Protein AF-0000000080868035 (afdb_homodimer)

Solvent-accessible surface area (backbone atoms only — not comparable to full-atom values): 57434 Å² total; per-residue (Å²): 128,81,77,51,49,78,42,89,67,52,38,33,36,34,42,26,21,59,35,39,30,58,51,47,53,52,46,44,46,66,69,37,62,66,44,32,48,58,51,71,50,74,40,60,47,21,51,65,49,13,42,77,49,46,16,47,41,54,54,52,46,31,50,49,35,69,72,58,29,38,24,35,41,51,26,50,56,63,60,47,74,70,53,45,50,54,51,42,66,75,35,72,88,55,61,83,90,72,58,41,66,57,22,53,46,56,60,66,63,52,38,35,55,66,56,46,21,34,40,33,35,33,46,57,83,52,79,30,58,43,60,78,56,46,83,29,57,74,46,49,64,46,63,44,49,40,92,67,41,31,71,80,66,38,51,63,39,52,31,87,49,67,42,44,43,33,36,31,37,28,42,88,84,64,57,75,39,82,76,47,73,44,80,42,46,56,54,12,27,38,38,42,24,43,39,53,50,67,57,51,45,52,50,37,52,53,51,53,49,48,27,60,75,69,70,29,29,37,35,42,30,44,53,30,86,69,32,37,27,32,39,29,52,52,49,53,52,35,51,48,48,37,64,74,72,38,44,67,59,38,53,72,71,71,44,52,81,44,80,42,47,33,33,60,38,49,10,44,45,66,43,56,56,63,70,50,31,36,39,35,21,58,58,32,70,62,22,50,31,50,36,53,34,49,59,46,25,33,70,68,18,45,55,81,69,88,48,44,59,28,36,32,28,51,52,52,55,40,31,39,73,72,47,35,50,46,37,49,34,87,48,50,34,37,41,33,35,30,44,76,87,39,78,76,47,71,49,78,47,45,56,53,14,24,31,37,43,30,31,41,35,49,66,43,50,34,52,50,50,43,49,52,43,51,52,22,44,74,66,68,23,35,36,40,34,33,44,58,48,86,83,32,57,56,32,44,50,51,56,50,30,50,54,51,44,46,51,51,31,42,75,68,72,37,73,71,41,34,37,28,47,26,40,46,44,54,37,53,33,33,63,57,49,52,56,53,67,46,35,33,34,44,26,49,47,68,58,27,48,30,50,49,37,30,50,29,45,48,67,64,42,44,39,41,23,35,27,35,30,42,19,86,87,60,30,36,37,18,20,36,70,41,67,23,49,62,71,44,26,52,48,14,60,74,47,75,61,72,44,44,68,50,68,58,54,11,50,53,45,17,48,24,51,42,39,28,51,51,12,62,76,64,70,33,64,66,45,30,49,49,18,54,44,51,47,48,23,47,36,48,34,44,48,66,26,48,35,34,76,87,50,63,74,30,40,75,54,51,88,65,49,42,80,33,42,32,66,54,46,51,49,54,30,54,68,62,47,84,126,128,82,80,52,49,78,43,88,67,51,40,32,37,36,43,25,22,59,36,40,30,56,51,48,53,51,47,43,47,65,69,38,62,68,44,33,48,57,51,72,49,74,37,62,46,21,51,65,48,14,43,77,49,46,16,46,40,54,52,51,47,31,50,48,34,67,73,58,28,38,24,36,40,50,25,48,56,61,62,46,74,70,53,45,51,53,52,42,66,75,36,69,88,55,62,86,88,72,60,41,66,59,22,52,47,56,61,66,63,52,39,34,56,66,55,46,19,35,38,34,33,33,45,56,85,53,80,31,59,44,60,78,56,48,84,30,57,72,45,51,62,46,64,46,51,41,92,68,41,30,72,79,66,38,52,64,38,53,33,87,50,67,42,45,43,31,36,30,37,28,43,87,85,63,56,75,40,79,75,46,74,43,81,41,45,57,55,12,26,36,36,41,25,44,40,55,49,66,59,50,44,53,48,38,53,53,53,54,49,48,26,60,75,69,70,30,31,38,36,42,32,43,52,31,87,69,32,38,27,31,39,29,51,52,46,53,51,37,52,50,48,37,65,75,72,38,44,66,60,38,52,71,71,70,44,51,81,46,76,42,46,34,34,60,39,49,11,44,45,65,44,57,57,65,71,51,32,36,37,36,20,59,58,32,71,62,22,48,31,51,35,54,34,48,58,47,26,32,70,68,18,44,54,81,70,88,48,44,58,26,37,32,28,50,51,53,56,39,30,39,73,73,48,34,50,46,38,50,34,86,48,52,33,35,40,33,36,31,43,74,85,38,78,76,46,73,46,78,46,46,57,55,15,24,30,37,42,30,33,40,34,50,66,42,50,34,51,49,50,42,49,52,42,51,51,24,43,74,66,70,23,36,36,40,35,33,43,60,49,86,83,31,59,55,30,45,50,52,57,52,31,51,53,50,43,45,52,52,32,43,74,68,71,37,74,71,41,34,37,27,48,26,40,47,43,54,35,52,35,33,62,56,49,52,56,52,66,46,35,32,35,45,26,50,48,68,58,27,49,30,51,50,38,31,51,30,45,49,68,64,42,44,39,42,21,35,27,36,29,42,18,87,88,60,30,34,39,19,21,34,71,41,68,24,49,61,71,43,25,51,47,15,60,73,47,73,62,75,43,44,70,50,69,59,56,11,49,52,45,17,49,23,51,42,40,28,51,51,12,60,76,64,70,32,62,69,45,31,51,49,20,54,45,48,47,48,23,46,36,47,34,46,49,66,25,49,34,34,75,89,50,64,74,31,39,78,53,51,88,63,50,42,80,34,42,31,66,53,46,53,48,54,28,55,67,61,47,85,124

Radius of gyration: 33.77 Å; Cα contacts (8 Å, |Δi|>4): 2566; chains: 2; bounding box: 80×106×87 Å

Organism: NCBI:txid3151122

Sequence (1158 aa):
MSSKINVSAPLVILHGDEMAQVAFERILETFVTSRLDVDLVEIDLTAENRLVTNGQAVIDAIEALKQYGVGVKNAGMTVNRSQLGELLAAHPELDGTTLHPLATKSPNGAIRKGIGGNITREDIQFRNLEFNTPEWVGRDIEVETMDGGGIKDSFNELSSATGIVKLLFVGESGDPVELHRREVKKGDPWLLATNEIDQVKAWAHRFFQRAVDEKRDIYLGLKDTVIAGYDGVMRAAIEEIYRDHYQAQVEALGLAYHYELIDAQAARLVANPPERALWGVPDNNTGRKLYKLVEQLKIHGIPKRKAHVSLSRMSAGGGDQYGSYNAPALEDGILKVVVDGEEKHARHVKRGDPILLMSNDHEAIRDWVFQVFRDASRKDKEVYFGLKREYMEYDDVFSTAITDVRRELAKADTPPPSFMIMRPSRQLIKMITDPPRNALYPAQNLDGDIFSDISAALGGSLATASSIIESKNGTMLFEAPHGTAHDLYLKYLESDGREAHFNSSALIFAVANALETLGEREANAALVDYATGLKAALIDTVADGIITGDLKGKTTDPAAETLVDMQGFLDAVAERLPAMSSKINVSAPLVILHGDEMAQVAFERILETFVTSRLDVDLVEIDLTAENRLVTNGQAVIDAIEALKQYGVGVKNAGMTVNRSQLGELLAAHPELDGTTLHPLATKSPNGAIRKGIGGNITREDIQFRNLEFNTPEWVGRDIEVETMDGGGIKDSFNELSSATGIVKLLFVGESGDPVELHRREVKKGDPWLLATNEIDQVKAWAHRFFQRAVDEKRDIYLGLKDTVIAGYDGVMRAAIEEIYRDHYQAQVEALGLAYHYELIDAQAARLVANPPERALWGVPDNNTGRKLYKLVEQLKIHGIPKRKAHVSLSRMSAGGGDQYGSYNAPALEDGILKVVVDGEEKHARHVKRGDPILLMSNDHEAIRDWVFQVFRDASRKDKEVYFGLKREYMEYDDVFSTAITDVRRELAKADTPPPSFMIMRPSRQLIKMITDPPRNALYPAQNLDGDIFSDISAALGGSLATASSIIESKNGTMLFEAPHGTAHDLYLKYLESDGREAHFNSSALIFAVANALETLGEREANAALVDYATGLKAALIDTVADGIITGDLKGKTTDPAAETLVDMQGFLDAVAERLPA

Secondary structure (DSSP, 8-state):
---PEE--S-EEEEE--HHHHHHHHHHIIIIIITTEE--EEEEE--HHHHHHTTTHHHHHHHHHHHHH-EEEE---PPP-HHHHHHHHHH-TTS-GGG--HHHHS-HHHHHHHHHTEEEEEEE---SSB-PPPP--TT-EEEEE--SS-TTTT-EEEE-SSSEEEEEEEE-TT-SEEEEEEEEE-TT-EEEEEE--HHHHHHHHHHHHHHHHHHT-EEEEEE-TTTSIIIIIHHHHHHHHHIIIIIHHHHHHTT--EEEEEHHHHHHHHHHS--SEEEEE--SHHHHHHHHHHHHHHHHH------SEEEEEE--SSS-TTTT-EEEE-SSSEEEEEEETTEEEEEEEE-TT-EEEEEE--HHHHHHHHHHHHHHHHHTTPEEEEE---SS-HHHHHHHHHHHHHHHHHHHTT-PPPPEEEE-HHHHHHHHHHS--TEEEEEE-HHHHHHHHHHHHHHTS-GGGEEEEEEETTS-EEEE-SS---HHHHHHHHHTTTS------HHHHHHHHHHHHHHHHHTT-HHHHHHHHHHHHHHHHHHHTTEE-GGGTT-BS-GGG-EE--HHHHHHHHHHTS--/---PEE--S-EEEEE--HHHHHHHHHHIIIIIITTEE--EEEEE--HHHHHHTTTHHHHHHHHHHHHH-EEEE---PPP-HHHHHHHHHH-TTS-GGG--GGGTS-HHHHHHHHHTEEEEEEE---SSB-PPPP--TT-EEEEE--SS-TTTT-EEEE-SSSEEEEEEEE-TT-SEEEEEEEEE-TT-EEEEEE--HHHHHHHHHHHHHHHHHHT-EEEEEE-TTTSIIIIIHHHHHHHHHIIIIIHHHHHHTT--EEEEEHHHHHHHHHHS--SEEEEE--SHHHHHHHHHHHHHHHHH------SEEEEEE--SSS-GGGG-EEEE-SSSEEEEEEETTEEEEEEEE-TT-EEEEEE--HHHHHHHHHHHHHHHHHTTPEEEEE---SS-HHHHHHHHHHHHHHHHHHHTT-PPPPEEEE-HHHHHHHHHHS--TEEEEEE-HHHHHHHHHHHHHHTS-GGGEEEEEEETTS-EEEE-SS---HHHHHHHHHTTTS------HHHHHHHHHHHHHHHHHTT-HHHHHHHHHHHHHHHHHHHTTEE-GGGTT-BS-GGG-EE--HHHHHHHHHHTS--

Nearest PDB structures (foldseek):
  2uxq-assembly2_D  TM=6.168E-01  e=7.606E-33  Desulfotalea psychrophila
  4aoy-assembly2_A  TM=5.998E-01  e=1.130E-27  Acetivibrio thermocellus
  5lge-assembly1_A  TM=6.091E-01  e=1.434E-27  Homo sapiens
  4aoy-assembly2_C  TM=6.028E-01  e=1.273E-27  Acetivibrio thermocellus
  6o2y-assembly2_C-2  TM=5.833E-01  e=8.726E-26  Homo sapiens

pLDDT: mean 87.85, std 10.4, range [35.81, 98.5]

InterPro domains:
  IPR004790 Isocitrate dehydrogenase NADP-dependent [PTHR11822] (3-268)
  IPR024084 Isopropylmalate dehydrogenase-like domain [PF00180] (377-557)
  IPR024084 Isopropylmalate dehydrogenase-like domain [SM01329] (10-573)

Foldseek 3Di:
DQDAAEFDFAEEEEAADFLQNVLLVVLCVQQPPVRHDHHYHYAYPELLVLQVVLQVSLVVSLVVLLVRQFYAHEFYDQADPVRLVVSCVVPVVDDPVPGDPNSHGGSVLVSLASQLWWKKKKFQQFPFFWFDFDQQAQFAEAFDEAPDWFQRPKDKDFAQAWFKKWKWWQFPVRDIDTDDIDTAHGRWMKIKTWDALVSLLVSLVVQLVVCLVVVFAEEEEAACVLQVQARVLSVVSSVVCCVPPRVVSCVVSVHYYDYDHRLQRLQCCRLPNDRGHYYYYHNCVVRVLSRLLSVLCNHQGFDRDSAMEMEIEQSYFCQFQSNKDKHFAQAWTKIFIDTPNRTDDMDTGGGSMMMIMTIGHLVSLLLSLLVLQVVCLVVVAEEEEAFPPDPHSNRVSNVVSNVVSCVVCVVVVRHGHHYHYHHLSVLLNCVGRPDDRGYYYYDYHVSRSSSVSNVCSRSQHLLRMKMWIARSVNRIYTYRPDHSPNVQSVVCVVVVNPAAQDRCNRVQLSVLVSQLVSCVVVVPVVSVVSSVLLSVLLSVCVNQQEDEPSSQPRTNCNVRHDYDHSVVSSVSSSVSGDD/DQDAAEFDFAEEEEAADFLQNVLLVVLCVQQPPVRHDHHYRYQYPELLVLQVVLQVSLVVSLVVLVVRQFYAHEFYDQADPVRLVVSCVVPVVGDPVPGHPNSHGGSVLVSLASQLWWKKKKFQQFPFFFFDFDQQAQFAEAFAEQPDWFQRPKDKDFAQAWFKKWKWWQFPVRDIDTDDMDTAHGRWMKIKTWDALVSLLVSLVVLLVVCLVVVFAEEEEAACVLQVQARVLSVVSSVVCCVVPPVVSCVVSVHYYDYDHRLQRLQCCRLPNDRGHYYYYHNCVVRVLSRLLSVLCNHQNFDRDSAMEMEIEQSYFCQFQSNKDKHFAQAWTKIFIDTPNRTDDMDTGGGSMMMIMTIGHLVSLLLSLLVLQVVCLVVVAEEEEAAPPDPHSNRVSNVVSNVVSCVVCVVVVRHGHHYHYHHLSVLLNCVGRPDDRGYYYYDYHVSRSSSVSNVCSRSQHLLRMKMWIARSVNRIYTYRPDHSPNVQSVVCVVVVNPAAQDRCNRVLLSVLVSQLVSCVVVVPPVSVVSSVLLSVLLSVCVNQQADEPSSQPRTNCNVRHDYDHSVVSSVSSSVSGDD

Structure (mmCIF, N/CA/C/O backbone):
data_AF-0000000080868035-model_v1
#
loop_
_entity.id
_entity.type
_entity.pdbx_description
1 polymer 'Isocitrate/isopropylmalate family dehydrogenase'
#
loop_
_atom_site.group_PDB
_atom_site.id
_atom_site.type_symbol
_atom_site.label_atom_id
_atom_site.label_alt_id
_atom_site.label_comp_id
_atom_site.label_asym_id
_atom_site.label_entity_id
_atom_site.label_seq_id
_atom_site.pdbx_PDB_ins_code
_atom_site.Cartn_x
_atom_site.Cartn_y
_atom_site.Cartn_z
_atom_site.occupancy
_atom_site.B_iso_or_equiv
_atom_site.auth_seq_id
_atom_site.auth_comp_id
_atom_site.auth_asym_id
_atom_site.auth_atom_id
_atom_site.pdbx_PDB_model_num
ATOM 1 N N . MET A 1 1 ? 43.875 26.328 13.594 1 35.81 1 MET A N 1
ATOM 2 C CA . MET A 1 1 ? 42.594 27.031 13.539 1 35.81 1 MET A CA 1
ATOM 3 C C . MET A 1 1 ? 41.594 26.266 12.68 1 35.81 1 MET A C 1
ATOM 5 O O . MET A 1 1 ? 41.844 25.984 11.516 1 35.81 1 MET A O 1
ATOM 9 N N . SER A 1 2 ? 40.844 25.297 13.094 1 50 2 SER A N 1
ATOM 10 C CA . SER A 1 2 ? 40.062 24.266 12.383 1 50 2 SER A CA 1
ATOM 11 C C . SER A 1 2 ? 39.219 24.875 11.289 1 50 2 SER A C 1
ATOM 13 O O . SER A 1 2 ? 38.531 25.891 11.516 1 50 2 SER A O 1
ATOM 15 N N . SER A 1 3 ? 39.5 24.812 10.023 1 74.31 3 SER A N 1
ATOM 16 C CA . SER A 1 3 ? 39.094 25.5 8.812 1 74.31 3 SER A CA 1
ATOM 17 C C . SER A 1 3 ? 37.594 25.297 8.547 1 74.31 3 SER A C 1
ATOM 19 O O . SER A 1 3 ? 37.094 24.172 8.594 1 74.31 3 SER A O 1
ATOM 21 N N . LYS A 1 4 ? 36.812 26.453 8.711 1 90.69 4 LYS A N 1
ATOM 22 C CA . LYS A 1 4 ? 35.375 26.453 8.414 1 90.69 4 LYS A CA 1
ATOM 23 C C . LYS A 1 4 ? 35.125 26.016 6.977 1 90.69 4 LYS A C 1
ATOM 25 O O . LYS A 1 4 ? 35.938 26.25 6.086 1 90.69 4 LYS A O 1
ATOM 30 N N . ILE A 1 5 ? 34.156 25.266 6.801 1 94.81 5 ILE A N 1
ATOM 31 C CA . ILE A 1 5 ? 33.719 24.859 5.465 1 94.81 5 ILE A CA 1
ATOM 32 C C . ILE A 1 5 ? 33.125 26.062 4.734 1 94.81 5 ILE A C 1
ATOM 34 O O . ILE A 1 5 ? 32.25 26.75 5.27 1 94.81 5 ILE A O 1
ATOM 38 N N . ASN A 1 6 ? 33.625 26.328 3.594 1 95.38 6 ASN A N 1
ATOM 39 C CA . ASN A 1 6 ? 33.125 27.453 2.814 1 95.38 6 ASN A CA 1
ATOM 40 C C . ASN A 1 6 ? 31.859 27.094 2.072 1 95.38 6 ASN A C 1
ATOM 42 O O . ASN A 1 6 ? 31.797 26.094 1.357 1 95.38 6 ASN A O 1
ATOM 46 N N . VAL A 1 7 ? 30.828 27.922 2.271 1 95.81 7 VAL A N 1
ATOM 47 C CA . VAL A 1 7 ? 29.547 27.75 1.589 1 95.81 7 VAL A CA 1
ATOM 48 C C . VAL A 1 7 ? 29.281 28.969 0.703 1 95.81 7 VAL A C 1
ATOM 50 O O . VAL A 1 7 ? 29.234 30.094 1.186 1 95.81 7 VAL A O 1
ATOM 53 N N . SER A 1 8 ? 29.062 28.75 -0.536 1 95.06 8 SER A N 1
ATOM 54 C CA . SER A 1 8 ? 28.953 29.844 -1.5 1 95.06 8 SER A CA 1
ATOM 55 C C . SER A 1 8 ? 27.578 30.484 -1.443 1 95.06 8 SER A C 1
ATOM 57 O O . SER A 1 8 ? 27.469 31.719 -1.446 1 95.06 8 SER A O 1
ATOM 59 N N . ALA A 1 9 ? 26.547 29.719 -1.454 1 94.94 9 ALA A N 1
ATOM 60 C CA . ALA A 1 9 ? 25.188 30.25 -1.48 1 94.94 9 ALA A CA 1
ATOM 61 C C . ALA A 1 9 ? 24.734 30.672 -0.085 1 94.94 9 ALA A C 1
ATOM 63 O O . ALA A 1 9 ? 25.078 30.031 0.907 1 94.94 9 ALA A O 1
ATOM 64 N N . PRO A 1 10 ? 24.031 31.766 0.012 1 97.12 10 PRO A N 1
ATOM 65 C CA . PRO A 1 10 ? 23.5 32.188 1.312 1 97.12 10 PRO A CA 1
ATOM 66 C C . PRO A 1 10 ? 22.422 31.25 1.839 1 97.12 10 PRO A C 1
ATOM 68 O O . PRO A 1 10 ? 21.75 30.562 1.055 1 97.12 10 PRO A O 1
ATOM 71 N N . LEU A 1 11 ? 22.281 31.203 3.129 1 97.88 11 LEU A N 1
ATOM 72 C CA . LEU A 1 11 ? 21.219 30.469 3.814 1 97.88 11 LEU A CA 1
ATOM 73 C C . LEU A 1 11 ? 20.219 31.438 4.441 1 97.88 11 LEU A C 1
ATOM 75 O O . LEU A 1 11 ? 20.609 32.344 5.18 1 97.88 11 LEU A O 1
ATOM 79 N N . VAL A 1 12 ? 18.969 31.266 4.125 1 98.12 12 VAL A N 1
ATOM 80 C CA . VAL A 1 12 ? 17.938 32.125 4.695 1 98.12 12 VAL A CA 1
ATOM 81 C C . VAL A 1 12 ? 17.531 31.609 6.07 1 98.12 12 VAL A C 1
ATOM 83 O O . VAL A 1 12 ? 17.203 30.422 6.223 1 98.12 12 VAL A O 1
ATOM 86 N N . ILE A 1 13 ? 17.547 32.469 7.035 1 98.31 13 ILE A N 1
ATOM 87 C CA . ILE A 1 13 ? 17.156 32.125 8.398 1 98.31 13 ILE A CA 1
ATOM 88 C C . ILE A 1 13 ? 15.945 32.938 8.82 1 98.31 13 ILE A C 1
ATOM 90 O O . ILE A 1 13 ? 16.016 34.156 8.883 1 98.31 13 ILE A O 1
ATOM 94 N N . LEU A 1 14 ? 14.883 32.219 9.125 1 97.69 14 LEU A N 1
ATOM 95 C CA . LEU A 1 14 ? 13.672 32.875 9.602 1 97.69 14 LEU A CA 1
ATOM 96 C C . LEU A 1 14 ? 13.477 32.656 11.094 1 97.69 14 LEU A C 1
ATOM 98 O O . LEU A 1 14 ? 13.078 31.578 11.516 1 97.69 14 LEU A O 1
ATOM 102 N N . HIS A 1 15 ? 13.672 33.688 11.797 1 96.69 15 HIS A N 1
ATOM 103 C CA . HIS A 1 15 ? 13.609 33.625 13.25 1 96.69 15 HIS A CA 1
ATOM 104 C C . HIS A 1 15 ? 12.164 33.594 13.742 1 96.69 15 HIS A C 1
ATOM 106 O O . HIS A 1 15 ? 11.25 34 13.031 1 96.69 15 HIS A O 1
ATOM 112 N N . GLY A 1 16 ? 11.984 33 14.906 1 94.44 16 GLY A N 1
ATOM 113 C CA . GLY A 1 16 ? 10.656 32.875 15.492 1 94.44 16 GLY A CA 1
ATOM 114 C C . GLY A 1 16 ? 10.586 33.375 16.922 1 94.44 16 GLY A C 1
ATOM 115 O O . GLY A 1 16 ? 11.156 34.406 17.25 1 94.44 16 GLY A O 1
ATOM 116 N N . ASP A 1 17 ? 9.812 32.625 17.734 1 91.5 17 ASP A N 1
ATOM 117 C CA . ASP A 1 17 ? 9.492 33.188 19.031 1 91.5 17 ASP A CA 1
ATOM 118 C C . ASP A 1 17 ? 9.82 32.188 20.156 1 91.5 17 ASP A C 1
ATOM 120 O O . ASP A 1 17 ? 9.906 30.984 19.922 1 91.5 17 ASP A O 1
ATOM 124 N N . GLU A 1 18 ? 10.086 32.719 21.359 1 90.81 18 GLU A N 1
ATOM 125 C CA . GLU A 1 18 ? 10.039 32.062 22.656 1 90.81 18 GLU A CA 1
ATOM 126 C C . GLU A 1 18 ? 11.109 30.969 22.766 1 90.81 18 GLU A C 1
ATOM 128 O O . GLU A 1 18 ? 12.273 31.203 22.438 1 90.81 18 GLU A O 1
ATOM 133 N N . MET A 1 19 ? 10.75 29.812 23.344 1 90.75 19 MET A N 1
ATOM 134 C CA . MET A 1 19 ? 11.773 28.828 23.672 1 90.75 19 MET A CA 1
ATOM 135 C C . MET A 1 19 ? 12.422 28.297 22.391 1 90.75 19 MET A C 1
ATOM 137 O O . MET A 1 19 ? 13.617 28 22.375 1 90.75 19 MET A O 1
ATOM 141 N N . ALA A 1 20 ? 11.633 28.125 21.406 1 92 20 ALA A N 1
ATOM 142 C CA . ALA A 1 20 ? 12.156 27.656 20.125 1 92 20 ALA A CA 1
ATOM 143 C C . ALA A 1 20 ? 13.219 28.609 19.578 1 92 20 ALA A C 1
ATOM 145 O O . ALA A 1 20 ? 14.211 28.156 19 1 92 20 ALA A O 1
ATOM 146 N N . GLN A 1 21 ? 13 29.906 19.797 1 95 21 GLN A N 1
ATOM 147 C CA . GLN A 1 21 ? 13.961 30.891 19.297 1 95 21 GLN A CA 1
ATOM 148 C C . GLN A 1 21 ? 15.273 30.828 20.094 1 95 21 GLN A C 1
ATOM 150 O O . GLN A 1 21 ? 16.359 30.953 19.516 1 95 21 GLN A O 1
ATOM 155 N N . VAL A 1 22 ? 15.117 30.641 21.391 1 95.44 22 VAL A N 1
ATOM 156 C CA . VAL A 1 22 ? 16.312 30.484 22.219 1 95.44 22 VAL A CA 1
ATOM 157 C C . VAL A 1 22 ? 17.141 29.312 21.719 1 95.44 22 VAL A C 1
ATOM 159 O O . VAL A 1 22 ? 18.359 29.438 21.562 1 95.44 22 VAL A O 1
ATOM 162 N N . ALA A 1 23 ? 16.516 28.281 21.484 1 95.19 23 ALA A N 1
ATOM 163 C CA . ALA A 1 23 ? 17.203 27.078 21 1 95.19 23 ALA A CA 1
ATOM 164 C C . ALA A 1 23 ? 17.812 27.312 19.625 1 95.19 23 ALA A C 1
ATOM 166 O O . ALA A 1 23 ? 18.938 26.891 19.359 1 95.19 23 ALA A O 1
ATOM 167 N N . PHE A 1 24 ? 17.031 27.969 18.766 1 96.69 24 PHE A N 1
ATOM 168 C CA . PHE A 1 24 ? 17.438 28.188 17.391 1 96.69 24 PHE A CA 1
ATOM 169 C C . PHE A 1 24 ? 18.719 29.016 17.344 1 96.69 24 PHE A C 1
ATOM 171 O O . PHE A 1 24 ? 19.625 28.719 16.547 1 96.69 24 PHE A O 1
ATOM 178 N N . GLU A 1 25 ? 18.812 29.969 18.156 1 96.19 25 GLU A N 1
ATOM 179 C CA . GLU A 1 25 ? 20 30.812 18.203 1 96.19 25 GLU A CA 1
ATOM 180 C C . GLU A 1 25 ? 21.234 30 18.609 1 96.19 25 GLU A C 1
ATOM 182 O O . GLU A 1 25 ? 22.297 30.141 18.016 1 96.19 25 GLU A O 1
ATOM 187 N N . ARG A 1 26 ? 21 29.234 19.562 1 96.38 26 ARG A N 1
ATOM 188 C CA . ARG A 1 26 ? 22.109 28.406 20.016 1 96.38 26 ARG A CA 1
ATOM 189 C C . ARG A 1 26 ? 22.516 27.406 18.953 1 96.38 26 ARG A C 1
ATOM 191 O O . ARG A 1 26 ? 23.703 27.109 18.797 1 96.38 26 ARG A O 1
ATOM 198 N N . ILE A 1 27 ? 21.594 26.859 18.297 1 97.5 27 ILE A N 1
ATOM 199 C CA . ILE A 1 27 ? 21.859 25.875 17.266 1 97.5 27 ILE A CA 1
ATOM 200 C C . ILE A 1 27 ? 22.641 26.516 16.125 1 97.5 27 ILE A C 1
ATOM 202 O O . ILE A 1 27 ? 23.625 25.938 15.625 1 97.5 27 ILE A O 1
ATOM 206 N N . LEU A 1 28 ? 22.234 27.688 15.664 1 97.56 28 LEU A N 1
ATOM 207 C CA . LEU A 1 28 ? 22.922 28.391 14.594 1 97.56 28 LEU A CA 1
ATOM 208 C C . LEU A 1 28 ? 24.359 28.703 14.984 1 97.56 28 LEU A C 1
ATOM 210 O O . LEU A 1 28 ? 25.281 28.547 14.18 1 97.56 28 LEU A O 1
ATOM 214 N N . GLU A 1 29 ? 24.531 29.078 16.203 1 96.44 29 GLU A N 1
ATOM 215 C CA . GLU A 1 29 ? 25.875 29.391 16.688 1 96.44 29 GLU A CA 1
ATOM 216 C C . GLU A 1 29 ? 26.75 28.141 16.75 1 96.44 29 GLU A C 1
ATOM 218 O O . GLU A 1 29 ? 27.906 28.172 16.312 1 96.44 29 GLU A O 1
ATOM 223 N N . THR A 1 30 ? 26.203 27.125 17.25 1 96.38 30 THR A N 1
ATOM 224 C CA . THR A 1 30 ? 26.953 25.906 17.531 1 96.38 30 THR A CA 1
ATOM 225 C C . THR A 1 30 ? 27.234 25.141 16.25 1 96.38 30 THR A C 1
ATOM 227 O O . THR A 1 30 ? 28.328 24.578 16.078 1 96.38 30 THR A O 1
ATOM 230 N N . PHE A 1 31 ? 26.266 25.062 15.32 1 97.44 31 PHE A N 1
ATOM 231 C CA . PHE A 1 31 ? 26.391 24.094 14.242 1 97.44 31 PHE A CA 1
ATOM 232 C C . PHE A 1 31 ? 26.516 24.797 12.898 1 97.44 31 PHE A C 1
ATOM 234 O O . PHE A 1 31 ? 26.828 24.172 11.883 1 97.44 31 PHE A O 1
ATOM 241 N N . VAL A 1 32 ? 26.297 26.141 12.844 1 97.25 32 VAL A N 1
ATOM 242 C CA . VAL A 1 32 ? 26.359 26.828 11.547 1 97.25 32 VAL A CA 1
ATOM 243 C C . VAL A 1 32 ? 27.5 27.828 11.547 1 97.25 32 VAL A C 1
ATOM 245 O O . VAL A 1 32 ? 28.578 27.562 10.992 1 97.25 32 VAL A O 1
ATOM 248 N N . THR A 1 33 ? 27.453 28.812 12.352 1 95.88 33 THR A N 1
ATOM 249 C CA . THR A 1 33 ? 28.406 29.906 12.258 1 95.88 33 THR A CA 1
ATOM 250 C C . THR A 1 33 ? 29.766 29.5 12.82 1 95.88 33 THR A C 1
ATOM 252 O O . THR A 1 33 ? 30.797 30.047 12.422 1 95.88 33 THR A O 1
ATOM 255 N N . SER A 1 34 ? 29.766 28.594 13.711 1 94.38 34 SER A N 1
ATOM 256 C CA . SER A 1 34 ? 31.031 28.141 14.281 1 94.38 34 SER A CA 1
ATOM 257 C C . SER A 1 34 ? 31.766 27.219 13.32 1 94.38 34 SER A C 1
ATOM 259 O O . SER A 1 34 ? 33 27.094 13.391 1 94.38 34 SER A O 1
ATOM 261 N N . ARG A 1 35 ? 31.078 26.641 12.43 1 94.81 35 ARG A N 1
ATOM 262 C CA . ARG A 1 35 ? 31.656 25.562 11.633 1 94.81 35 ARG A CA 1
ATOM 263 C C . ARG A 1 35 ? 31.719 25.938 10.156 1 94.81 35 ARG A C 1
ATOM 265 O O . ARG A 1 35 ? 32.5 25.359 9.391 1 94.81 35 ARG A O 1
ATOM 272 N N . LEU A 1 36 ? 30.938 26.953 9.781 1 96.44 36 LEU A N 1
ATOM 273 C CA . LEU A 1 36 ? 30.781 27.25 8.367 1 96.44 36 LEU A CA 1
ATOM 274 C C . LEU A 1 36 ? 31.047 28.734 8.102 1 96.44 36 LEU A C 1
ATOM 276 O O . LEU A 1 36 ? 30.766 29.578 8.945 1 96.44 36 LEU A O 1
ATOM 280 N N . ASP A 1 37 ? 31.672 28.953 6.957 1 96.25 37 ASP A N 1
ATOM 281 C CA . ASP A 1 37 ? 31.703 30.297 6.383 1 96.25 37 ASP A CA 1
ATOM 282 C C . ASP A 1 37 ? 30.562 30.484 5.383 1 96.25 37 ASP A C 1
ATOM 284 O O . ASP A 1 37 ? 30.734 30.25 4.184 1 96.25 37 ASP A O 1
ATOM 288 N N . VAL A 1 38 ? 29.484 30.875 5.91 1 95.94 38 VAL A N 1
ATOM 289 C CA . VAL A 1 38 ? 28.25 30.969 5.133 1 95.94 38 VAL A CA 1
ATOM 290 C C . VAL A 1 38 ? 27.578 32.312 5.398 1 95.94 38 VAL A C 1
ATOM 292 O O . VAL A 1 38 ? 27.594 32.812 6.527 1 95.94 38 VAL A O 1
ATOM 295 N N . ASP A 1 39 ? 27.078 32.906 4.371 1 96.88 39 ASP A N 1
ATOM 296 C CA . ASP A 1 39 ? 26.281 34.125 4.527 1 96.88 39 ASP A CA 1
ATOM 297 C C . ASP A 1 39 ? 24.859 33.781 4.977 1 96.88 39 ASP A C 1
ATOM 299 O O . ASP A 1 39 ? 24.188 32.969 4.348 1 96.88 39 ASP A O 1
ATOM 303 N N . LEU A 1 40 ? 24.406 34.406 6.078 1 97.69 40 LEU A N 1
ATOM 304 C CA . LEU A 1 40 ? 23.047 34.188 6.574 1 97.69 40 LEU A CA 1
ATOM 305 C C . LEU A 1 40 ? 22.172 35.406 6.273 1 97.69 40 LEU A C 1
ATOM 307 O O . LEU A 1 40 ? 22.531 36.531 6.602 1 97.69 40 LEU A O 1
ATOM 311 N N . VAL A 1 41 ? 21.094 35.156 5.559 1 98.19 41 VAL A N 1
ATOM 312 C CA . VAL A 1 41 ? 20.062 36.156 5.379 1 98.19 41 VAL A CA 1
ATOM 313 C C . VAL A 1 41 ? 18.984 36 6.449 1 98.19 41 VAL A C 1
ATOM 315 O O . VAL A 1 41 ? 18.078 35.156 6.309 1 98.19 41 VAL A O 1
ATOM 318 N N . GLU A 1 42 ? 19.047 36.812 7.395 1 97.88 42 GLU A N 1
ATOM 319 C CA . GLU A 1 42 ? 18.203 36.625 8.578 1 97.88 42 GLU A CA 1
ATOM 320 C C . GLU A 1 42 ? 17.016 37.562 8.562 1 97.88 42 GLU A C 1
ATOM 322 O O . GLU A 1 42 ? 17.156 38.781 8.328 1 97.88 42 GLU A O 1
ATOM 327 N N . ILE A 1 43 ? 15.875 37.031 8.719 1 97.69 43 ILE A N 1
ATOM 328 C CA . ILE A 1 43 ? 14.641 37.781 8.82 1 97.69 43 ILE A CA 1
ATOM 329 C C . ILE A 1 43 ? 13.953 37.5 10.148 1 97.69 43 ILE A C 1
ATOM 331 O O . ILE A 1 43 ? 13.781 36.312 10.516 1 97.69 43 ILE A O 1
ATOM 335 N N . ASP A 1 44 ? 13.531 38.5 10.828 1 96.81 44 ASP A N 1
ATOM 336 C CA . ASP A 1 44 ? 12.852 38.406 12.117 1 96.81 44 ASP A CA 1
ATOM 337 C C . ASP A 1 44 ? 11.344 38.25 11.938 1 96.81 44 ASP A C 1
ATOM 339 O O . ASP A 1 44 ? 10.656 39.219 11.625 1 96.81 44 ASP A O 1
ATOM 343 N N . LEU A 1 45 ? 10.852 37.062 12.219 1 95.19 45 LEU A N 1
ATOM 344 C CA . LEU A 1 45 ? 9.422 36.812 12.062 1 95.19 45 LEU A CA 1
ATOM 345 C C . LEU A 1 45 ? 8.734 36.719 13.422 1 95.19 45 LEU A C 1
ATOM 347 O O . LEU A 1 45 ? 7.68 36.094 13.555 1 95.19 45 LEU A O 1
ATOM 351 N N . THR A 1 46 ? 9.344 37.25 14.422 1 92.94 46 THR A N 1
ATOM 352 C CA . THR A 1 46 ? 8.68 37.312 15.719 1 92.94 46 THR A CA 1
ATOM 353 C C . THR A 1 46 ? 7.344 38.062 15.609 1 92.94 46 THR A C 1
ATOM 355 O O . THR A 1 46 ? 7.164 38.906 14.727 1 92.94 46 THR A O 1
ATOM 358 N N . ALA A 1 47 ? 6.48 37.688 16.547 1 89.56 47 ALA A N 1
ATOM 359 C CA . ALA A 1 47 ? 5.168 38.344 16.547 1 89.56 47 ALA A CA 1
ATOM 360 C C . ALA A 1 47 ? 5.301 39.875 16.625 1 89.56 47 ALA A C 1
ATOM 362 O O . ALA A 1 47 ? 4.578 40.594 15.953 1 89.56 47 ALA A O 1
ATOM 363 N N . GLU A 1 48 ? 6.195 40.344 17.438 1 91.31 48 GLU A N 1
ATOM 364 C CA . GLU A 1 48 ? 6.395 41.781 17.625 1 91.31 48 GLU A CA 1
ATOM 365 C C . GLU A 1 48 ? 6.867 42.438 16.328 1 91.31 48 GLU A C 1
ATOM 367 O O . GLU A 1 48 ? 6.336 43.469 15.922 1 91.31 48 GLU A O 1
ATOM 372 N N . ASN A 1 49 ? 7.863 41.844 15.734 1 94.56 49 ASN A N 1
ATOM 373 C CA . ASN A 1 49 ? 8.406 42.438 14.516 1 94.56 49 ASN A CA 1
ATOM 374 C C . ASN A 1 49 ? 7.402 42.406 13.367 1 94.56 49 ASN A C 1
ATOM 376 O O . ASN A 1 49 ? 7.359 43.281 12.523 1 94.56 49 ASN A O 1
ATOM 380 N N . ARG A 1 50 ? 6.59 41.344 13.18 1 93.31 50 ARG A N 1
ATOM 381 C CA . ARG A 1 50 ? 5.543 41.281 12.164 1 93.31 50 ARG A CA 1
ATOM 382 C C . ARG A 1 50 ? 4.527 42.406 12.359 1 93.31 50 ARG A C 1
ATOM 384 O O . ARG A 1 50 ? 4.066 43 11.391 1 93.31 50 ARG A O 1
ATOM 391 N N . LEU A 1 51 ? 4.254 42.625 13.633 1 91.75 51 LEU A N 1
ATOM 392 C CA . LEU A 1 51 ? 3.293 43.688 13.945 1 91.75 51 LEU A CA 1
ATOM 393 C C . LEU A 1 51 ? 3.869 45.062 13.625 1 91.75 51 LEU A C 1
ATOM 395 O O . LEU A 1 51 ? 3.217 45.875 12.969 1 91.75 51 LEU A O 1
ATOM 399 N N . VAL A 1 52 ? 5.09 45.344 14.102 1 93.44 52 VAL A N 1
ATOM 400 C CA . VAL A 1 52 ? 5.715 46.656 13.977 1 93.44 52 VAL A CA 1
ATOM 401 C C . VAL A 1 52 ? 5.969 46.969 12.5 1 93.44 52 VAL A C 1
ATOM 403 O O . VAL A 1 52 ? 5.867 48.125 12.078 1 93.44 52 VAL A O 1
ATOM 406 N N . THR A 1 53 ? 6.211 46 11.727 1 94.56 53 THR A N 1
ATOM 407 C CA . THR A 1 53 ? 6.469 46.188 10.305 1 94.56 53 THR A CA 1
ATOM 408 C C . THR A 1 53 ? 5.18 46.062 9.5 1 94.56 53 THR A C 1
ATOM 410 O O . THR A 1 53 ? 5.203 46.125 8.266 1 94.56 53 THR A O 1
ATOM 413 N N . ASN A 1 54 ? 4.164 45.812 10.18 1 93.62 54 ASN A N 1
ATOM 414 C CA . ASN A 1 54 ? 2.842 45.688 9.578 1 93.62 54 ASN A CA 1
ATOM 415 C C . ASN A 1 54 ? 2.842 44.625 8.469 1 93.62 54 ASN A C 1
ATOM 417 O O . ASN A 1 54 ? 2.332 44.875 7.375 1 93.62 54 ASN A O 1
ATOM 421 N N . GLY A 1 55 ? 3.562 43.594 8.727 1 92.94 55 GLY A N 1
ATOM 422 C CA . GLY A 1 55 ? 3.521 42.438 7.832 1 92.94 55 GLY A CA 1
ATOM 423 C C . GLY A 1 55 ? 4.664 42.438 6.832 1 92.94 55 GLY A C 1
ATOM 424 O O . GLY A 1 55 ? 4.863 41.438 6.125 1 92.94 55 GLY A O 1
ATOM 425 N N . GLN A 1 56 ? 5.434 43.469 6.758 1 95.31 56 GLN A N 1
ATOM 426 C CA . GLN A 1 56 ? 6.512 43.562 5.781 1 95.31 56 GLN A CA 1
ATOM 427 C C . GLN A 1 56 ? 7.539 42.469 6.012 1 95.31 56 GLN A C 1
ATOM 429 O O . GLN A 1 56 ? 8.133 41.938 5.059 1 95.31 56 GLN A O 1
ATOM 434 N N . ALA A 1 57 ? 7.746 42.125 7.215 1 96 57 ALA A N 1
ATOM 435 C CA . ALA A 1 57 ? 8.695 41.062 7.543 1 96 57 ALA A CA 1
ATOM 436 C C . ALA A 1 57 ? 8.336 39.75 6.824 1 96 57 ALA A C 1
ATOM 438 O O . ALA A 1 57 ? 9.219 39.031 6.375 1 96 57 ALA A O 1
ATOM 439 N N . VAL A 1 58 ? 7.094 39.406 6.707 1 95.19 58 VAL A N 1
ATOM 440 C CA . VAL A 1 58 ? 6.633 38.188 6.051 1 95.19 58 VAL A CA 1
ATOM 441 C C . VAL A 1 58 ? 6.902 38.281 4.551 1 95.19 58 VAL A C 1
ATOM 443 O O . VAL A 1 58 ? 7.34 37.312 3.934 1 95.19 58 VAL A O 1
ATOM 446 N N . ILE A 1 59 ? 6.688 39.375 3.99 1 95.88 59 ILE A N 1
ATOM 447 C CA . ILE A 1 59 ? 6.941 39.594 2.572 1 95.88 59 ILE A CA 1
ATOM 448 C C . ILE A 1 59 ? 8.438 39.469 2.287 1 95.88 59 ILE A C 1
ATOM 450 O O . ILE A 1 59 ? 8.836 38.812 1.305 1 95.88 59 ILE A O 1
ATOM 454 N N . ASP A 1 60 ? 9.156 40.094 3.137 1 97.19 60 ASP A N 1
ATOM 455 C CA . ASP A 1 60 ? 10.609 40 2.99 1 97.19 60 ASP A CA 1
ATOM 456 C C . ASP A 1 60 ? 11.078 38.531 3.051 1 97.19 60 ASP A C 1
ATOM 458 O O . ASP A 1 60 ? 12 38.156 2.332 1 97.19 60 ASP A O 1
ATOM 462 N N . ALA A 1 61 ? 10.523 37.781 3.977 1 96.81 61 ALA A N 1
ATOM 463 C CA . ALA A 1 61 ? 10.875 36.375 4.105 1 96.81 61 ALA A CA 1
ATOM 464 C C . ALA A 1 61 ? 10.586 35.625 2.811 1 96.81 61 ALA A C 1
ATOM 466 O O . ALA A 1 61 ? 11.414 34.844 2.348 1 96.81 61 ALA A O 1
ATOM 467 N N . ILE A 1 62 ? 9.398 35.812 2.213 1 94.94 62 ILE A N 1
ATOM 468 C CA . ILE A 1 62 ? 8.992 35.156 0.977 1 94.94 62 ILE A CA 1
ATOM 469 C C . ILE A 1 62 ? 9.961 35.531 -0.146 1 94.94 62 ILE A C 1
ATOM 471 O O . ILE A 1 62 ? 10.414 34.656 -0.883 1 94.94 62 ILE A O 1
ATOM 475 N N . GLU A 1 63 ? 10.305 36.75 -0.212 1 96.69 63 GLU A N 1
ATOM 476 C CA . GLU A 1 63 ? 11.195 37.219 -1.265 1 96.69 63 GLU A CA 1
ATOM 477 C C . GLU A 1 63 ? 12.602 36.656 -1.093 1 96.69 63 GLU A C 1
ATOM 479 O O . GLU A 1 63 ? 13.242 36.281 -2.072 1 96.69 63 GLU A O 1
ATOM 484 N N . ALA A 1 64 ? 13.031 36.656 0.105 1 97.5 64 ALA A N 1
ATOM 485 C CA . ALA A 1 64 ? 14.352 36.094 0.373 1 97.5 64 ALA A CA 1
ATOM 486 C C . ALA A 1 64 ? 14.414 34.625 -0.01 1 97.5 64 ALA A C 1
ATOM 488 O O . ALA A 1 64 ? 15.398 34.156 -0.597 1 97.5 64 ALA A O 1
ATOM 489 N N . LEU A 1 65 ? 13.438 33.875 0.373 1 96.44 65 LEU A N 1
ATOM 490 C CA . LEU A 1 65 ? 13.391 32.469 0.056 1 96.44 65 LEU A CA 1
ATOM 491 C C . LEU A 1 65 ? 13.375 32.25 -1.453 1 96.44 65 LEU A C 1
ATOM 493 O O . LEU A 1 65 ? 14.055 31.344 -1.959 1 96.44 65 LEU A O 1
ATOM 497 N N . LYS A 1 66 ? 12.602 33.031 -2.145 1 94.12 66 LYS A N 1
ATOM 498 C CA . LYS A 1 66 ? 12.531 32.906 -3.6 1 94.12 66 LYS A CA 1
ATOM 499 C C . LYS A 1 66 ? 13.867 33.25 -4.246 1 94.12 66 LYS A C 1
ATOM 501 O O . LYS A 1 66 ? 14.258 32.625 -5.238 1 94.12 66 LYS A O 1
ATOM 506 N N . GLN A 1 67 ? 14.508 34.188 -3.689 1 95.62 67 GLN A N 1
ATOM 507 C CA . GLN A 1 67 ? 15.766 34.688 -4.258 1 95.62 67 GLN A CA 1
ATOM 508 C C . GLN A 1 67 ? 16.891 33.688 -4.02 1 95.62 67 GLN A C 1
ATOM 510 O O . GLN A 1 67 ? 17.672 33.375 -4.93 1 95.62 67 GLN A O 1
ATOM 515 N N . TYR A 1 68 ? 16.969 33.094 -2.844 1 96 68 TYR A N 1
ATOM 516 C CA . TYR A 1 68 ? 18.156 32.344 -2.475 1 96 68 TYR A CA 1
ATOM 517 C C . TYR A 1 68 ? 17.875 30.844 -2.477 1 96 68 TYR A C 1
ATOM 519 O O . TYR A 1 68 ? 18.797 30.031 -2.508 1 96 68 TYR A O 1
ATOM 527 N N . GLY A 1 69 ? 16.688 30.453 -2.273 1 94.62 69 GLY A N 1
ATOM 528 C CA . GLY A 1 69 ? 16.266 29.109 -2.656 1 94.62 69 GLY A CA 1
ATOM 529 C C . GLY A 1 69 ? 16.219 28.141 -1.493 1 94.62 69 GLY A C 1
ATOM 530 O O . GLY A 1 69 ? 15.539 27.109 -1.553 1 94.62 69 GLY A O 1
ATOM 531 N N . VAL A 1 70 ? 17.078 28.375 -0.402 1 96.62 70 VAL A N 1
ATOM 532 C CA . VAL A 1 70 ? 17.109 27.438 0.715 1 96.62 70 VAL A CA 1
ATOM 533 C C . VAL A 1 70 ? 17.016 28.203 2.033 1 96.62 70 VAL A C 1
ATOM 535 O O . VAL A 1 70 ? 17.75 29.156 2.256 1 96.62 70 VAL A O 1
ATOM 538 N N . GLY A 1 71 ? 16.125 27.766 2.891 1 97.31 71 GLY A N 1
ATOM 539 C CA . GLY A 1 71 ? 15.992 28.453 4.172 1 97.31 71 GLY A CA 1
ATOM 540 C C . GLY A 1 71 ? 15.578 27.516 5.297 1 97.31 71 GLY A C 1
ATOM 541 O O . GLY A 1 71 ? 15.25 26.359 5.059 1 97.31 71 GLY A O 1
ATOM 542 N N . VAL A 1 72 ? 15.703 27.984 6.547 1 97.31 72 VAL A N 1
ATOM 543 C CA . VAL A 1 72 ? 15.234 27.344 7.766 1 97.31 72 VAL A CA 1
ATOM 544 C C . VAL A 1 72 ? 14.312 28.281 8.531 1 97.31 72 VAL A C 1
ATOM 546 O O . VAL A 1 72 ? 14.617 29.469 8.688 1 97.31 72 VAL A O 1
ATOM 549 N N . LYS A 1 73 ? 13.234 27.703 8.875 1 94.88 73 LYS A N 1
ATOM 550 C CA . LYS A 1 73 ? 12.273 28.516 9.602 1 94.88 73 LYS A CA 1
ATOM 551 C C . LYS A 1 73 ? 12.039 27.969 11.008 1 94.88 73 LYS A C 1
ATOM 553 O O . LYS A 1 73 ? 11.906 26.766 11.195 1 94.88 73 LYS A O 1
ATOM 558 N N . ASN A 1 74 ? 12.016 28.859 11.945 1 93.12 74 ASN A N 1
ATOM 559 C CA . ASN A 1 74 ? 11.664 28.516 13.32 1 93.12 74 ASN A CA 1
ATOM 560 C C . ASN A 1 74 ? 10.18 28.75 13.594 1 93.12 74 ASN A C 1
ATOM 562 O O . ASN A 1 74 ? 9.477 29.344 12.773 1 93.12 74 ASN A O 1
ATOM 566 N N . ALA A 1 75 ? 9.742 28.219 14.719 1 87.44 75 ALA A N 1
ATOM 567 C CA . ALA A 1 75 ? 8.336 28.359 15.102 1 87.44 75 ALA A CA 1
ATOM 568 C C . ALA A 1 75 ? 8.016 29.797 15.484 1 87.44 75 ALA A C 1
ATOM 570 O O . ALA A 1 75 ? 8.797 30.453 16.172 1 87.44 75 ALA A O 1
ATOM 571 N N . GLY A 1 76 ? 6.945 30.312 14.93 1 83.5 76 GLY A N 1
ATOM 572 C CA . GLY A 1 76 ? 6.441 31.625 15.266 1 83.5 76 GLY A CA 1
ATOM 573 C C . GLY A 1 76 ? 5.121 31.578 16.016 1 83.5 76 GLY A C 1
ATOM 574 O O . GLY A 1 76 ? 4.289 30.719 15.766 1 83.5 76 GLY A O 1
ATOM 575 N N . MET A 1 77 ? 4.992 32.5 16.891 1 76.75 77 MET A N 1
ATOM 576 C CA . MET A 1 77 ? 3.766 32.562 17.672 1 76.75 77 MET A CA 1
ATOM 577 C C . MET A 1 77 ? 2.623 33.156 16.859 1 76.75 77 MET A C 1
ATOM 579 O O . MET A 1 77 ? 2.826 34.125 16.109 1 76.75 77 MET A O 1
ATOM 583 N N . THR A 1 78 ? 1.489 32.5 16.859 1 69.94 78 THR A N 1
ATOM 584 C CA . THR A 1 78 ? 0.26 33.156 16.406 1 69.94 78 THR A CA 1
ATOM 585 C C . THR A 1 78 ? -0.392 33.938 17.531 1 69.94 78 THR A C 1
ATOM 587 O O . THR A 1 78 ? -0.688 33.375 18.594 1 69.94 78 THR A O 1
ATOM 590 N N . VAL A 1 79 ? -0.515 35.219 17.297 1 71.75 79 VAL A N 1
ATOM 591 C CA . VAL A 1 79 ? -0.95 36.094 18.359 1 71.75 79 VAL A CA 1
ATOM 592 C C . VAL A 1 79 ? -2.457 35.969 18.578 1 71.75 79 VAL A C 1
ATOM 594 O O . VAL A 1 79 ? -3.232 36.031 17.625 1 71.75 79 VAL A O 1
ATOM 597 N N . ASN A 1 80 ? -2.812 35.594 19.797 1 63.62 80 ASN A N 1
ATOM 598 C CA . ASN A 1 80 ? -4.234 35.625 20.125 1 63.62 80 ASN A CA 1
ATOM 599 C C . ASN A 1 80 ? -4.703 37.062 20.453 1 63.62 80 ASN A C 1
ATOM 601 O O . ASN A 1 80 ? -3.918 38 20.391 1 63.62 80 ASN A O 1
ATOM 605 N N . ARG A 1 81 ? -6.008 37.125 20.734 1 65.62 81 ARG A N 1
ATOM 606 C CA . ARG A 1 81 ? -6.59 38.438 20.953 1 65.62 81 ARG A CA 1
ATOM 607 C C . ARG A 1 81 ? -5.93 39.156 22.125 1 65.62 81 ARG A C 1
ATOM 609 O O . ARG A 1 81 ? -5.652 40.344 22.062 1 65.62 81 ARG A O 1
ATOM 616 N N . SER A 1 82 ? -5.746 38.375 23.234 1 70.25 82 SER A N 1
ATOM 617 C CA . SER A 1 82 ? -5.117 38.969 24.422 1 70.25 82 SER A CA 1
ATOM 618 C C . SER A 1 82 ? -3.682 39.375 24.141 1 70.25 82 SER A C 1
ATOM 620 O O . SER A 1 82 ? -3.266 40.469 24.531 1 70.25 82 SER A O 1
ATOM 622 N N . GLN A 1 83 ? -3.002 38.656 23.469 1 75.25 83 GLN A N 1
ATOM 623 C CA . GLN A 1 83 ? -1.61 38.906 23.125 1 75.25 83 GLN A CA 1
ATOM 624 C C . GLN A 1 83 ? -1.506 40.094 22.156 1 75.25 83 GLN A C 1
ATOM 626 O O . GLN A 1 83 ? -0.575 40.906 22.25 1 75.25 83 GLN A O 1
ATOM 631 N N . LEU A 1 84 ? -2.389 40.188 21.234 1 80.94 84 LEU A N 1
ATOM 632 C CA . LEU A 1 84 ? -2.418 41.312 20.312 1 80.94 84 LEU A CA 1
ATOM 633 C C . LEU A 1 84 ? -2.629 42.625 21.062 1 80.94 84 LEU A C 1
ATOM 635 O O . LEU A 1 84 ? -1.984 43.625 20.75 1 80.94 84 LEU A O 1
ATOM 639 N N . GLY A 1 85 ? -3.578 42.5 22.047 1 81.31 85 GLY A N 1
ATOM 640 C CA . GLY A 1 85 ? -3.807 43.688 22.859 1 81.31 85 GLY A CA 1
ATOM 641 C C . GLY A 1 85 ? -2.564 44.156 23.594 1 81.31 85 GLY A C 1
ATOM 642 O O . GLY A 1 85 ? -2.281 45.344 23.641 1 81.31 85 GLY A O 1
ATOM 643 N N . GLU A 1 86 ? -1.862 43.25 24.156 1 84.25 86 GLU A N 1
ATOM 644 C CA . GLU A 1 86 ? -0.632 43.562 24.875 1 84.25 86 GLU A CA 1
ATOM 645 C C . GLU A 1 86 ? 0.418 44.156 23.953 1 84.25 86 GLU A C 1
ATOM 647 O O . GLU A 1 86 ? 1.13 45.094 24.328 1 84.25 86 GLU A O 1
ATOM 652 N N . LEU A 1 87 ? 0.527 43.656 22.797 1 87.62 87 LEU A N 1
ATOM 653 C CA . LEU A 1 87 ? 1.501 44.125 21.812 1 87.62 87 LEU A CA 1
ATOM 654 C C . LEU A 1 87 ? 1.144 45.531 21.344 1 87.62 87 LEU A C 1
ATOM 656 O O . LEU A 1 87 ? 2.027 46.375 21.141 1 87.62 87 LEU A O 1
ATOM 660 N N . LEU A 1 88 ? -0.084 45.719 21.156 1 89.12 88 LEU A N 1
ATOM 661 C CA . LEU A 1 88 ? -0.527 47.062 20.703 1 89.12 88 LEU A CA 1
ATOM 662 C C . LEU A 1 88 ? -0.332 48.094 21.812 1 89.12 88 LEU A C 1
ATOM 664 O O . LEU A 1 88 ? -0.06 49.25 21.531 1 89.12 88 LEU A O 1
ATOM 668 N N . ALA A 1 89 ? -0.554 47.625 23.047 1 90.19 89 ALA A N 1
ATOM 669 C CA . ALA A 1 89 ? -0.304 48.5 24.188 1 90.19 89 ALA A CA 1
ATOM 670 C C . ALA A 1 89 ? 1.17 48.906 24.266 1 90.19 89 ALA A C 1
ATOM 672 O O . ALA A 1 89 ? 1.504 50 24.656 1 90.19 89 ALA A O 1
ATOM 673 N N . ALA A 1 90 ? 1.992 48.031 23.938 1 90.06 90 ALA A N 1
ATOM 674 C CA . ALA A 1 90 ? 3.434 48.25 23.969 1 90.06 90 ALA A CA 1
ATOM 675 C C . ALA A 1 90 ? 3.879 49.125 22.797 1 90.06 90 ALA A C 1
ATOM 677 O O . ALA A 1 90 ? 4.938 49.75 22.844 1 90.06 90 ALA A O 1
ATOM 678 N N . HIS A 1 91 ? 3.066 49.188 21.766 1 91.69 91 HIS A N 1
ATOM 679 C CA . HIS A 1 91 ? 3.365 49.969 20.578 1 91.69 91 HIS A CA 1
ATOM 680 C C . HIS A 1 91 ? 2.211 50.906 20.234 1 91.69 91 HIS A C 1
ATOM 682 O O . HIS A 1 91 ? 1.533 50.719 19.219 1 91.69 91 HIS A O 1
ATOM 688 N N . PRO A 1 92 ? 2.088 51.969 20.969 1 88.06 92 PRO A N 1
ATOM 689 C CA . PRO A 1 92 ? 0.929 52.875 20.812 1 88.06 92 PRO A CA 1
ATOM 690 C C . PRO A 1 92 ? 0.912 53.594 19.469 1 88.06 92 PRO A C 1
ATOM 692 O O . PRO A 1 92 ? -0.127 54.094 19.062 1 88.06 92 PRO A O 1
ATOM 695 N N . GLU A 1 93 ? 2.004 53.625 18.859 1 87.44 93 GLU A N 1
ATOM 696 C CA . GLU A 1 93 ? 2.092 54.312 17.562 1 87.44 93 GLU A CA 1
ATOM 697 C C . GLU A 1 93 ? 1.378 53.5 16.484 1 87.44 93 GLU A C 1
ATOM 699 O O . GLU A 1 93 ? 1.079 54.031 15.406 1 87.44 93 GLU A O 1
ATOM 704 N N . LEU A 1 94 ? 1.082 52.219 16.734 1 87.62 94 LEU A N 1
ATOM 705 C CA . LEU A 1 94 ? 0.426 51.375 15.75 1 87.62 94 LEU A CA 1
ATOM 706 C C . LEU A 1 94 ? -1.091 51.438 15.898 1 87.62 94 LEU A C 1
ATOM 708 O O . LEU A 1 94 ? -1.607 51.469 17.016 1 87.62 94 LEU A O 1
ATOM 712 N N . ASP A 1 95 ? -1.735 51.656 14.812 1 83 95 ASP A N 1
ATOM 713 C CA . ASP A 1 95 ? -3.195 51.625 14.805 1 83 95 ASP A CA 1
ATOM 714 C C . ASP A 1 95 ? -3.709 50.219 14.594 1 83 95 ASP A C 1
ATOM 716 O O . ASP A 1 95 ? -3.613 49.656 13.5 1 83 95 ASP A O 1
ATOM 720 N N . GLY A 1 96 ? -4.246 49.594 15.641 1 79.56 96 GLY A N 1
ATOM 721 C CA . GLY A 1 96 ? -4.727 48.219 15.633 1 79.56 96 GLY A CA 1
ATOM 722 C C . GLY A 1 96 ? -5.832 47.969 14.625 1 79.56 96 GLY A C 1
ATOM 723 O O . GLY A 1 96 ? -6.047 46.844 14.188 1 79.56 96 GLY A O 1
ATOM 724 N N . THR A 1 97 ? -6.516 49 14.102 1 78 97 THR A N 1
ATOM 725 C CA . THR A 1 97 ? -7.664 48.844 13.211 1 78 97 THR A CA 1
ATOM 726 C C . THR A 1 97 ? -7.219 48.812 11.758 1 78 97 THR A C 1
ATOM 728 O O . THR A 1 97 ? -8 48.469 10.867 1 78 97 THR A O 1
ATOM 731 N N . THR A 1 98 ? -6.02 49.156 11.43 1 83.38 98 THR A N 1
ATOM 732 C CA . THR A 1 98 ? -5.559 49.25 10.047 1 83.38 98 THR A CA 1
ATOM 733 C C . THR A 1 98 ? -4.441 48.219 9.797 1 83.38 98 THR A C 1
ATOM 735 O O . THR A 1 98 ? -3.684 48.375 8.828 1 83.38 98 THR A O 1
ATOM 738 N N . LEU A 1 99 ? -4.32 47.281 10.586 1 87.44 99 LEU A N 1
ATOM 739 C CA . LEU A 1 99 ? -3.223 46.312 10.469 1 87.44 99 LEU A CA 1
ATOM 740 C C . LEU A 1 99 ? -3.436 45.406 9.281 1 87.44 99 LEU A C 1
ATOM 742 O O . LEU A 1 99 ? -4.562 44.969 9.016 1 87.44 99 LEU A O 1
ATOM 746 N N . HIS A 1 100 ? -2.324 45.25 8.5 1 89.38 100 HIS A N 1
ATOM 747 C CA . HIS A 1 100 ? -2.33 44.25 7.449 1 89.38 100 HIS A CA 1
ATOM 748 C C . HIS A 1 100 ? -2.518 42.844 8.031 1 89.38 100 HIS A C 1
ATOM 750 O O . HIS A 1 100 ? -1.985 42.531 9.102 1 89.38 100 HIS A O 1
ATOM 756 N N . PRO A 1 101 ? -3.189 41.969 7.324 1 81.19 101 PRO A N 1
ATOM 757 C CA . PRO A 1 101 ? -3.404 40.625 7.84 1 81.19 101 PRO A CA 1
ATOM 758 C C . PRO A 1 101 ? -2.098 39.875 8.133 1 81.19 101 PRO A C 1
ATOM 760 O O . PRO A 1 101 ? -2.041 39.062 9.055 1 81.19 101 PRO A O 1
ATOM 763 N N . LEU A 1 102 ? -1.114 40.156 7.477 1 87.81 102 LEU A N 1
ATOM 764 C CA . LEU A 1 102 ? 0.171 39.469 7.645 1 87.81 102 LEU A CA 1
ATOM 765 C C . LEU A 1 102 ? 0.833 39.906 8.953 1 87.81 102 LEU A C 1
ATOM 767 O O . LEU A 1 102 ? 1.774 39.25 9.414 1 87.81 102 LEU A O 1
ATOM 771 N N . ALA A 1 103 ? 0.29 40.938 9.516 1 87 103 ALA A N 1
ATOM 772 C CA . ALA A 1 103 ? 0.861 41.406 10.773 1 87 103 ALA A CA 1
ATOM 773 C C . ALA A 1 103 ? 0.418 40.562 11.953 1 87 103 ALA A C 1
ATOM 775 O O . ALA A 1 103 ? 1.102 40.5 12.977 1 87 103 ALA A O 1
ATOM 776 N N . THR A 1 104 ? -0.72 39.875 11.727 1 80.25 104 THR A N 1
ATOM 777 C CA . THR A 1 104 ? -1.294 39.219 12.891 1 80.25 104 THR A CA 1
ATOM 778 C C . THR A 1 104 ? -1.509 37.719 12.609 1 80.25 104 THR A C 1
ATOM 780 O O . THR A 1 104 ? -1.62 36.938 13.539 1 80.25 104 THR A O 1
ATOM 783 N N . LYS A 1 105 ? -1.588 37.344 11.383 1 73.5 105 LYS A N 1
ATOM 784 C CA . LYS A 1 105 ? -1.861 35.969 11.039 1 73.5 105 LYS A CA 1
ATOM 785 C C . LYS A 1 105 ? -0.592 35.125 11.109 1 73.5 105 LYS A C 1
ATOM 787 O O . LYS A 1 105 ? 0.511 35.656 11.227 1 73.5 105 LYS A O 1
ATOM 792 N N . SER A 1 106 ? -0.803 33.812 11.07 1 73.69 106 SER A N 1
ATOM 793 C CA . SER A 1 106 ? 0.322 32.875 11.102 1 73.69 106 SER A CA 1
ATOM 794 C C . SER A 1 106 ? 1.239 33.062 9.898 1 73.69 106 SER A C 1
ATOM 796 O O . SER A 1 106 ? 0.774 33.125 8.758 1 73.69 106 SER A O 1
ATOM 798 N N . PRO A 1 107 ? 2.49 33.281 10.188 1 82.38 107 PRO A N 1
ATOM 799 C CA . PRO A 1 107 ? 3.418 33.438 9.062 1 82.38 107 PRO A CA 1
ATOM 800 C C . PRO A 1 107 ? 3.629 32.156 8.266 1 82.38 107 PRO A C 1
ATOM 802 O O . PRO A 1 107 ? 3.984 32.219 7.086 1 82.38 107 PRO A O 1
ATOM 805 N N . ASN A 1 108 ? 3.412 31.016 8.914 1 76.5 108 ASN A N 1
ATOM 806 C CA . ASN A 1 108 ? 3.664 29.734 8.234 1 76.5 108 ASN A CA 1
ATOM 807 C C . ASN A 1 108 ? 2.809 29.594 6.98 1 76.5 108 ASN A C 1
ATOM 809 O O . ASN A 1 108 ? 3.318 29.25 5.914 1 76.5 108 ASN A O 1
ATOM 813 N N . GLY A 1 109 ? 1.579 29.812 7.109 1 72.56 109 GLY A N 1
ATOM 814 C CA . GLY A 1 109 ? 0.684 29.734 5.969 1 72.56 109 GLY A CA 1
ATOM 815 C C . GLY A 1 109 ? 1.01 30.719 4.875 1 72.56 109 GLY A C 1
ATOM 816 O O . GLY A 1 109 ? 0.95 30.391 3.688 1 72.56 109 GLY A O 1
ATOM 817 N N . ALA A 1 110 ? 1.323 31.891 5.258 1 78.88 110 ALA A N 1
ATOM 818 C CA . ALA A 1 110 ? 1.637 32.938 4.309 1 78.88 110 ALA A CA 1
ATOM 819 C C . ALA A 1 110 ? 2.902 32.625 3.52 1 78.88 110 ALA A C 1
ATOM 821 O O . ALA A 1 110 ? 2.961 32.844 2.311 1 78.88 110 ALA A O 1
ATOM 822 N N . ILE A 1 111 ? 3.844 32.188 4.211 1 87.31 111 ILE A N 1
ATOM 823 C CA . ILE A 1 111 ? 5.113 31.875 3.562 1 87.31 111 ILE A CA 1
ATOM 824 C C . ILE A 1 111 ? 4.93 30.719 2.596 1 87.31 111 ILE A C 1
ATOM 826 O O . ILE A 1 111 ? 5.426 30.75 1.466 1 87.31 111 ILE A O 1
ATOM 830 N N . ARG A 1 112 ? 4.293 29.688 3.055 1 80.25 112 ARG A N 1
ATOM 831 C CA . ARG A 1 112 ? 4.035 28.547 2.193 1 80.25 112 ARG A CA 1
ATOM 832 C C . ARG A 1 112 ? 3.326 28.969 0.912 1 80.25 112 ARG A C 1
ATOM 834 O O . ARG A 1 112 ? 3.689 28.531 -0.18 1 80.25 112 ARG A O 1
ATOM 841 N N . LYS A 1 113 ? 2.352 29.734 1.072 1 74.19 113 LYS A N 1
ATOM 842 C CA . LYS A 1 113 ? 1.617 30.266 -0.077 1 74.19 113 LYS A CA 1
ATOM 843 C C . LYS A 1 113 ? 2.514 31.125 -0.957 1 74.19 113 LYS A C 1
ATOM 845 O O . LYS A 1 113 ? 2.457 31.047 -2.186 1 74.19 113 LYS A O 1
ATOM 850 N N . GLY A 1 114 ? 3.205 31.953 -0.324 1 82.38 114 GLY A N 1
ATOM 851 C CA . GLY A 1 114 ? 4.074 32.875 -1.04 1 82.38 114 GLY A CA 1
ATOM 852 C C . GLY A 1 114 ? 5.098 32.188 -1.913 1 82.38 114 GLY A C 1
ATOM 853 O O . GLY A 1 114 ? 5.348 32.594 -3.045 1 82.38 114 GLY A O 1
ATOM 854 N N . ILE A 1 115 ? 5.621 31.094 -1.365 1 85.56 115 ILE A N 1
ATOM 855 C CA . ILE A 1 115 ? 6.645 30.406 -2.146 1 85.56 115 ILE A CA 1
ATOM 856 C C . ILE A 1 115 ? 5.996 29.297 -2.979 1 85.56 115 ILE A C 1
ATOM 858 O O . ILE A 1 115 ? 6.645 28.703 -3.844 1 85.56 115 ILE A O 1
ATOM 862 N N . GLY A 1 116 ? 4.727 29.062 -2.752 1 74.12 116 GLY A N 1
ATOM 8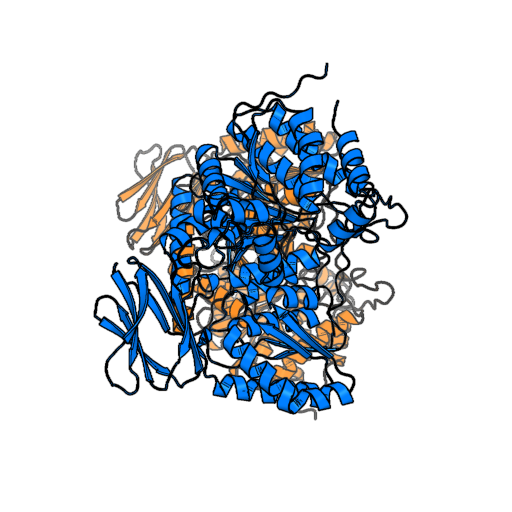63 C CA . GLY A 1 116 ? 4.02 28.016 -3.482 1 74.12 116 GLY A CA 1
ATOM 864 C C . GLY A 1 116 ? 4.5 26.625 -3.141 1 74.12 116 GLY A C 1
ATOM 865 O O . GLY A 1 116 ? 4.75 25.812 -4.035 1 74.12 116 GLY A O 1
ATOM 866 N N . GLY A 1 117 ? 4.645 26.438 -1.886 1 74.25 117 GLY A N 1
ATOM 867 C CA . GLY A 1 117 ? 5.285 25.188 -1.512 1 74.25 117 GLY A CA 1
ATOM 868 C C . GLY A 1 117 ? 4.328 24.188 -0.89 1 74.25 117 GLY A C 1
ATOM 869 O O . GLY A 1 117 ? 3.283 24.562 -0.36 1 74.25 117 GLY A O 1
ATOM 870 N N . ASN A 1 118 ? 4.633 22.922 -1.064 1 73.62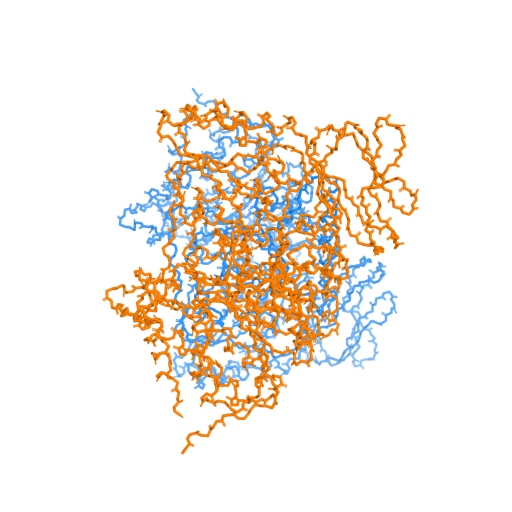 118 ASN A N 1
ATOM 871 C CA . ASN A 1 118 ? 3.955 21.828 -0.375 1 73.62 118 ASN A CA 1
ATOM 872 C C . ASN A 1 118 ? 4.762 21.344 0.823 1 73.62 118 ASN A C 1
ATOM 874 O O . ASN A 1 118 ? 5.992 21.359 0.8 1 73.62 118 ASN A O 1
ATOM 878 N N . ILE A 1 119 ? 4.004 20.953 1.842 1 76.06 119 ILE A N 1
ATOM 879 C CA . ILE A 1 119 ? 4.676 20.578 3.082 1 76.06 119 ILE A CA 1
ATOM 880 C C . ILE A 1 119 ? 4.762 19.047 3.18 1 76.06 119 ILE A C 1
ATOM 882 O O . ILE A 1 119 ? 3.785 18.344 2.906 1 76.06 119 ILE A O 1
ATOM 886 N N . THR A 1 120 ? 5.945 18.609 3.475 1 75.94 120 THR A N 1
ATOM 887 C CA . THR A 1 120 ? 6.168 17.203 3.787 1 75.94 120 THR A CA 1
ATOM 888 C C . THR A 1 120 ? 6.742 17.047 5.191 1 75.94 120 THR A C 1
ATOM 890 O O . THR A 1 120 ? 7.754 17.656 5.531 1 75.94 120 THR A O 1
ATOM 893 N N . ARG A 1 121 ? 6.066 16.312 5.965 1 76 121 ARG A N 1
ATOM 894 C CA . ARG A 1 1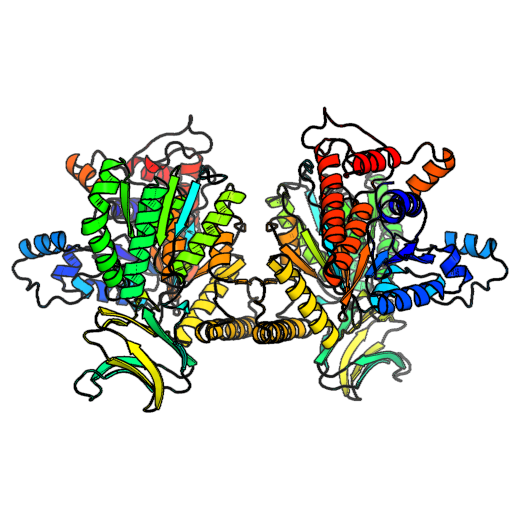21 ? 6.559 16 7.301 1 76 121 ARG A CA 1
ATOM 895 C C . ARG A 1 121 ? 7.055 14.555 7.375 1 76 121 ARG A C 1
ATOM 897 O O . ARG A 1 121 ? 6.449 13.656 6.789 1 76 121 ARG A O 1
ATOM 904 N N . GLU A 1 122 ? 8.242 14.391 7.934 1 75.06 122 GLU A N 1
ATOM 905 C CA . GLU A 1 122 ? 8.844 13.07 8.062 1 75.06 122 GLU A CA 1
ATOM 906 C C . GLU A 1 122 ? 9.375 12.844 9.477 1 75.06 122 GLU A C 1
ATOM 908 O O . GLU A 1 122 ? 9.969 13.75 10.078 1 75.06 122 GLU A O 1
ATOM 913 N N . ASP A 1 123 ? 9.18 11.672 9.984 1 72.94 123 ASP A N 1
ATOM 914 C CA . ASP A 1 123 ? 9.75 11.312 11.281 1 72.94 123 ASP A CA 1
ATOM 915 C C . ASP A 1 123 ? 11.258 11.133 11.18 1 72.94 123 ASP A C 1
ATOM 917 O O . ASP A 1 123 ? 11.766 10.594 10.195 1 72.94 123 ASP A O 1
ATOM 921 N N . ILE A 1 124 ? 11.93 11.703 12.227 1 74.44 124 ILE A N 1
ATOM 922 C CA . ILE A 1 124 ? 13.359 11.43 12.336 1 74.44 124 ILE A CA 1
ATOM 923 C C . ILE A 1 124 ? 13.57 10 12.836 1 74.44 124 ILE A C 1
ATOM 925 O O . ILE A 1 124 ? 12.922 9.562 13.789 1 74.44 124 ILE A O 1
ATOM 929 N N . GLN A 1 125 ? 14.391 9.227 12.258 1 72.25 125 GLN A N 1
ATOM 930 C CA . GLN A 1 125 ? 14.586 7.812 12.57 1 72.25 125 GLN A CA 1
ATOM 931 C C . GLN A 1 125 ? 15.586 7.641 13.711 1 72.25 125 GLN A C 1
ATOM 933 O O . GLN A 1 125 ? 16.75 7.309 13.477 1 72.25 125 GLN A O 1
ATOM 938 N N . PHE A 1 126 ? 15.078 7.77 14.891 1 70.81 126 PHE A N 1
ATOM 939 C CA . PHE A 1 126 ? 15.922 7.473 16.047 1 70.81 126 PHE A CA 1
ATOM 940 C C . PHE A 1 126 ? 15.945 5.973 16.328 1 70.81 126 PHE A C 1
ATOM 942 O O . PHE A 1 126 ? 14.906 5.309 16.25 1 70.81 126 PHE A O 1
ATOM 949 N N . ARG A 1 127 ? 16.938 5.336 16.625 1 60.84 127 ARG A N 1
ATOM 950 C CA . ARG A 1 127 ? 17.109 3.891 16.719 1 60.84 127 ARG A CA 1
ATOM 951 C C . ARG A 1 127 ? 16.688 3.379 18.094 1 60.84 127 ARG A C 1
ATOM 953 O O . ARG A 1 127 ? 16.297 2.221 18.234 1 60.84 127 ARG A O 1
ATOM 960 N N . ASN A 1 128 ? 16.844 4.191 19.016 1 64.31 128 ASN A N 1
ATOM 961 C CA . ASN A 1 128 ? 16.688 3.707 20.391 1 64.31 128 ASN A CA 1
ATOM 962 C C . ASN A 1 128 ? 15.359 4.133 21 1 64.31 128 ASN A C 1
ATOM 964 O O . ASN A 1 128 ? 15.172 4.047 22.219 1 64.31 128 ASN A O 1
ATOM 968 N N . LEU A 1 129 ? 14.602 4.629 20.172 1 67.5 129 LEU A N 1
ATOM 969 C CA . LEU A 1 129 ? 13.328 5.074 20.734 1 67.5 129 LEU A CA 1
ATOM 970 C C . LEU A 1 129 ? 12.25 4.02 20.531 1 67.5 129 LEU A C 1
ATOM 972 O O . LEU A 1 129 ? 12.164 3.398 19.469 1 67.5 129 LEU A O 1
ATOM 976 N N . GLU A 1 130 ? 11.734 3.531 21.578 1 62.81 130 GLU A N 1
ATOM 977 C CA . GLU A 1 130 ? 10.578 2.643 21.562 1 62.81 130 GLU A CA 1
ATOM 978 C C . GLU A 1 130 ? 9.32 3.371 22.016 1 62.81 130 GLU A C 1
ATOM 980 O O . GLU A 1 130 ? 9.297 3.969 23.094 1 62.81 130 GLU A O 1
ATOM 985 N N . PHE A 1 131 ? 8.516 3.531 21.078 1 61.5 131 PHE A N 1
ATOM 986 C CA . PHE A 1 131 ? 7.312 4.242 21.484 1 61.5 131 PHE A CA 1
ATOM 987 C C . PHE A 1 131 ? 6.242 3.266 21.969 1 61.5 131 PHE A C 1
ATOM 989 O O . PHE A 1 131 ? 6.074 2.189 21.391 1 61.5 131 PHE A O 1
ATOM 996 N N . ASN A 1 132 ? 5.871 3.535 23.141 1 63.03 132 ASN A N 1
ATOM 997 C CA . ASN A 1 132 ? 4.762 2.738 23.656 1 63.03 132 ASN A CA 1
ATOM 998 C C . ASN A 1 132 ? 3.498 2.945 22.828 1 63.03 132 ASN A C 1
ATOM 1000 O O . ASN A 1 132 ? 3.156 4.078 22.469 1 63.03 132 ASN A O 1
ATOM 1004 N N . THR A 1 133 ? 2.99 1.875 22.344 1 75.06 133 THR A N 1
ATOM 1005 C CA . THR A 1 133 ? 1.746 1.938 21.578 1 75.06 133 THR A CA 1
ATOM 1006 C C . THR A 1 133 ? 0.544 1.996 22.516 1 75.06 133 THR A C 1
ATOM 1008 O O . THR A 1 133 ? 0.443 1.2 23.453 1 75.06 133 THR A O 1
ATOM 1011 N N . PRO A 1 134 ? -0.23 3.08 22.359 1 84.88 134 PRO A N 1
ATOM 1012 C CA . PRO A 1 134 ? -1.441 3.141 23.172 1 84.88 134 PRO A CA 1
ATOM 1013 C C . PRO A 1 134 ? -2.287 1.874 23.078 1 84.88 134 PRO A C 1
ATOM 1015 O O . PRO A 1 134 ? -2.303 1.222 22.031 1 84.88 134 PRO A O 1
ATOM 1018 N N . GLU A 1 135 ? -2.926 1.515 24.172 1 88.81 135 GLU A N 1
ATOM 1019 C CA . GLU A 1 135 ? -3.785 0.335 24.219 1 88.81 135 GLU A CA 1
ATOM 1020 C C . GLU A 1 135 ? -5.16 0.637 23.625 1 88.81 135 GLU A C 1
ATOM 1022 O O . GLU A 1 135 ? -6.016 1.219 24.297 1 88.81 135 GLU A O 1
ATOM 1027 N N . TRP A 1 136 ? -5.414 0.187 22.516 1 93.75 136 TRP A N 1
ATOM 1028 C CA . TRP A 1 136 ? -6.656 0.492 21.812 1 93.75 136 TRP A CA 1
ATOM 1029 C C . TRP A 1 136 ? -7.562 -0.732 21.75 1 93.75 136 TRP A C 1
ATOM 1031 O O . TRP A 1 136 ? -8.789 -0.603 21.688 1 93.75 136 TRP A O 1
ATOM 1041 N N . VAL A 1 137 ? -7 -1.816 21.828 1 92 137 VAL A N 1
ATOM 1042 C CA . VAL A 1 137 ? -7.797 -3.021 21.625 1 92 137 VAL A CA 1
ATOM 1043 C C . VAL A 1 137 ? -8.82 -3.168 22.734 1 92 137 VAL A C 1
ATOM 1045 O O . VAL A 1 137 ? -8.453 -3.188 23.922 1 92 137 VAL A O 1
ATOM 1048 N N . GLY A 1 138 ? -10.047 -3.17 22.453 1 91.31 138 GLY A N 1
ATOM 1049 C CA . GLY A 1 138 ? -11.125 -3.375 23.406 1 91.31 138 GLY A CA 1
ATOM 1050 C C . GLY A 1 138 ? -11.547 -2.098 24.109 1 91.31 138 GLY A C 1
ATOM 1051 O O . GLY A 1 138 ? -12.438 -2.119 24.969 1 91.31 138 GLY A O 1
ATOM 1052 N N . ARG A 1 139 ? -11 -0.967 23.75 1 92.44 139 ARG A N 1
ATOM 1053 C CA . ARG A 1 139 ? -11.344 0.301 24.375 1 92.44 139 ARG A CA 1
ATOM 1054 C C . ARG A 1 139 ? -12.797 0.672 24.109 1 92.44 139 ARG A C 1
ATOM 1056 O O . ARG A 1 139 ? -13.305 0.429 23.016 1 92.44 139 ARG A O 1
ATOM 1063 N N . ASP A 1 140 ? -13.406 1.263 25.094 1 95.25 140 ASP A N 1
ATOM 1064 C CA . ASP A 1 140 ? -14.805 1.655 24.969 1 95.25 140 ASP A CA 1
ATOM 1065 C C . ASP A 1 140 ? -14.93 3.107 24.516 1 95.25 140 ASP A C 1
ATOM 1067 O O . ASP A 1 140 ? -15.406 3.961 25.266 1 95.25 140 ASP A O 1
ATOM 1071 N N . ILE A 1 141 ? -14.523 3.418 23.391 1 96.75 141 ILE A N 1
ATOM 1072 C CA . ILE A 1 141 ? -14.625 4.734 22.766 1 96.75 141 ILE A CA 1
ATOM 1073 C C . ILE A 1 141 ? -15.5 4.652 21.531 1 96.75 141 ILE A C 1
ATOM 1075 O O . ILE A 1 141 ? -15.312 3.766 20.688 1 96.75 141 ILE A O 1
ATOM 1079 N N . GLU A 1 142 ? -16.484 5.469 21.422 1 96.94 142 GLU A N 1
ATOM 1080 C CA . GLU A 1 142 ? -17.391 5.523 20.281 1 96.94 142 GLU A CA 1
ATOM 1081 C C . GLU A 1 142 ? -17.359 6.902 19.625 1 96.94 142 GLU A C 1
ATOM 1083 O O . GLU A 1 142 ? -17.219 7.918 20.297 1 96.94 142 GLU A O 1
ATOM 1088 N N . VAL A 1 143 ? -17.438 6.883 18.312 1 97.12 143 VAL A N 1
ATOM 1089 C CA . VAL A 1 143 ? -17.484 8.125 17.562 1 97.12 143 VAL A CA 1
ATOM 1090 C C . VAL A 1 143 ? -18.906 8.414 17.109 1 97.12 143 VAL A C 1
ATOM 1092 O O . VAL A 1 143 ? -19.609 7.504 16.656 1 97.12 143 VAL A O 1
ATOM 1095 N N . GLU A 1 144 ? -19.359 9.578 17.297 1 97.06 144 GLU A N 1
ATOM 1096 C CA . GLU A 1 144 ? -20.672 10.023 16.828 1 97.06 144 GLU A CA 1
ATOM 1097 C C . GLU A 1 144 ? -20.547 11.156 15.812 1 97.06 144 GLU A C 1
ATOM 1099 O O . GLU A 1 144 ? -19.859 12.156 16.078 1 97.06 144 GLU A O 1
ATOM 1104 N N . THR A 1 145 ? -21.125 11.023 14.672 1 96.81 145 THR A N 1
ATOM 1105 C CA . THR A 1 145 ? -21.094 12.031 13.617 1 96.81 145 THR A CA 1
ATOM 1106 C C . THR A 1 145 ? -22.469 12.188 12.984 1 96.81 145 THR A C 1
ATOM 1108 O O . THR A 1 145 ? -23.359 11.359 13.211 1 96.81 145 THR A O 1
ATOM 1111 N N . MET A 1 146 ? -22.641 13.25 12.273 1 94.94 146 MET A N 1
ATOM 1112 C CA . MET A 1 146 ? -23.906 13.477 11.578 1 94.94 146 MET A CA 1
ATOM 1113 C C . MET A 1 146 ? -24.047 12.531 10.391 1 94.94 146 MET A C 1
ATOM 1115 O O . MET A 1 146 ? -23.062 12.156 9.766 1 94.94 146 MET A O 1
ATOM 1119 N N . ASP A 1 147 ? -25.219 12.195 10.031 1 89.5 147 ASP A N 1
ATOM 1120 C CA . ASP A 1 147 ? -25.484 11.234 8.961 1 89.5 147 ASP A CA 1
ATOM 1121 C C . ASP A 1 147 ? -25.391 11.906 7.594 1 89.5 147 ASP A C 1
ATOM 1123 O O . ASP A 1 147 ? -25.047 11.258 6.602 1 89.5 147 ASP A O 1
ATOM 1127 N N . GLY A 1 148 ? -25.797 13.164 7.574 1 88.31 148 GLY A N 1
ATOM 1128 C CA . GLY A 1 148 ? -25.828 13.844 6.289 1 88.31 148 GLY A CA 1
ATOM 1129 C C . GLY A 1 148 ? -25.422 15.305 6.383 1 88.31 148 GLY A C 1
ATOM 1130 O O . GLY A 1 148 ? -24.984 15.766 7.441 1 88.31 148 GLY A O 1
ATOM 1131 N N . GLY A 1 149 ? -25.391 15.906 5.176 1 90.88 149 GLY A N 1
ATOM 1132 C CA . GLY A 1 149 ? -25 17.312 5.094 1 90.88 149 GLY A CA 1
ATOM 1133 C C . GLY A 1 149 ? -23.531 17.5 4.77 1 90.88 149 GLY A C 1
ATOM 1134 O O . GLY A 1 149 ? -22.797 16.531 4.566 1 90.88 149 GLY A O 1
ATOM 1135 N N . GLY A 1 150 ? -23.25 18.719 4.672 1 91.25 150 GLY A N 1
ATOM 1136 C CA . GLY A 1 150 ? -21.859 19.078 4.48 1 91.25 150 GLY A CA 1
ATOM 1137 C C . GLY A 1 150 ? -21.297 18.609 3.148 1 91.25 150 GLY A C 1
ATOM 1138 O O . GLY A 1 150 ? -21.969 18.703 2.121 1 91.25 150 GLY A O 1
ATOM 1139 N N . ILE A 1 151 ? -20.156 18.156 3.164 1 87.25 151 ILE A N 1
ATOM 1140 C CA . ILE A 1 151 ? -19.422 17.828 1.952 1 87.25 151 ILE A CA 1
ATOM 1141 C C . ILE A 1 151 ? -20 16.547 1.333 1 87.25 151 ILE A C 1
ATOM 1143 O O . ILE A 1 151 ? -20.016 16.406 0.109 1 87.25 151 ILE A O 1
ATOM 1147 N N . LYS A 1 152 ? -20.484 15.641 2.115 1 84.62 152 LYS A N 1
ATOM 1148 C CA . LYS A 1 152 ? -21.109 14.414 1.622 1 84.62 152 LYS A CA 1
ATOM 1149 C C . LYS A 1 152 ? -22.25 14.727 0.657 1 84.62 152 LYS A C 1
ATOM 1151 O O . LYS A 1 152 ? -22.391 14.07 -0.375 1 84.62 152 LYS A O 1
ATOM 1156 N N . ASP A 1 153 ? -23.062 15.711 0.981 1 88.75 153 ASP A N 1
ATOM 1157 C CA . ASP A 1 153 ? -24.219 16.094 0.167 1 88.75 153 ASP A CA 1
ATOM 1158 C C . ASP A 1 153 ? -23.938 17.375 -0.611 1 88.75 153 ASP A C 1
ATOM 1160 O O . ASP A 1 153 ? -24.844 18.172 -0.849 1 88.75 153 ASP A O 1
ATOM 1164 N N . SER A 1 154 ? -22.703 17.578 -0.981 1 90.94 154 SER A N 1
ATOM 1165 C CA . SER A 1 154 ? -22.281 18.781 -1.679 1 90.94 154 SER A CA 1
ATOM 1166 C C . SER A 1 154 ? -22.547 18.688 -3.176 1 90.94 154 SER A C 1
ATOM 1168 O O . SER A 1 154 ? -22.828 17.609 -3.689 1 90.94 154 SER A O 1
ATOM 1170 N N . PHE A 1 155 ? -22.625 19.828 -3.785 1 91.81 155 PHE A N 1
ATOM 1171 C CA . PHE A 1 155 ? -22.547 19.906 -5.238 1 91.81 155 PHE A CA 1
ATOM 1172 C C . PHE A 1 155 ? -21.156 20.328 -5.691 1 91.81 155 PHE A C 1
ATOM 1174 O O . PHE A 1 155 ? -20.562 21.25 -5.133 1 91.81 155 PHE A O 1
ATOM 1181 N N . ASN A 1 156 ? -20.641 19.531 -6.586 1 89.69 156 ASN A N 1
ATOM 1182 C CA . ASN A 1 156 ? -19.297 19.828 -7.062 1 89.69 156 ASN A CA 1
ATOM 1183 C C . ASN A 1 156 ? -19.172 19.609 -8.562 1 89.69 156 ASN A C 1
ATOM 1185 O O . ASN A 1 156 ? -19.906 18.812 -9.148 1 89.69 156 ASN A O 1
ATOM 1189 N N . GLU A 1 157 ? -18.312 20.344 -9.18 1 88.25 157 GLU A N 1
ATOM 1190 C CA . GLU A 1 157 ? -18.062 20.219 -10.609 1 88.25 157 GLU A CA 1
ATOM 1191 C C . GLU A 1 157 ? -16.641 20.641 -10.961 1 88.25 157 GLU A C 1
ATOM 1193 O O . GLU A 1 157 ? -15.992 21.375 -10.211 1 88.25 157 GLU A O 1
ATOM 1198 N N . LEU A 1 158 ? -16.234 20.078 -12.102 1 87.69 158 LEU A N 1
ATOM 1199 C CA . LEU A 1 158 ? -15.062 20.656 -12.766 1 87.69 158 LEU A CA 1
ATOM 1200 C C . LEU A 1 158 ? -15.461 21.781 -13.711 1 87.69 158 LEU A C 1
ATOM 1202 O O . LEU A 1 158 ? -16.375 21.609 -14.523 1 87.69 158 LEU A O 1
ATOM 1206 N N . SER A 1 159 ? -14.797 22.875 -13.547 1 88.12 159 SER A N 1
ATOM 1207 C CA . SER A 1 159 ? -15.164 24.016 -14.383 1 88.12 159 SER A CA 1
ATOM 1208 C C . SER A 1 159 ? -14.961 23.703 -15.867 1 88.12 159 SER A C 1
ATOM 1210 O O . SER A 1 159 ? -13.883 23.266 -16.266 1 88.12 159 SER A O 1
ATOM 1212 N N . SER A 1 160 ? -15.984 23.938 -16.609 1 87.25 160 SER A N 1
ATOM 1213 C CA . SER A 1 160 ? -15.93 23.656 -18.031 1 87.25 160 SER A CA 1
ATOM 1214 C C . SER A 1 160 ? -15.25 24.781 -18.797 1 87.25 160 SER A C 1
ATOM 1216 O O . SER A 1 160 ? -14.844 24.594 -19.953 1 87.25 160 SER A O 1
ATOM 1218 N N . ALA A 1 161 ? -15.133 25.953 -18.203 1 86.75 161 ALA A N 1
ATOM 1219 C CA . ALA A 1 161 ? -14.484 27.125 -18.812 1 86.75 161 ALA A CA 1
ATOM 1220 C C . ALA A 1 161 ? -13.789 27.969 -17.75 1 86.75 161 ALA A C 1
ATOM 1222 O O . ALA A 1 161 ? -14.039 27.812 -16.547 1 86.75 161 ALA A O 1
ATOM 1223 N N . THR A 1 162 ? -12.805 28.781 -18.297 1 91.12 162 THR A N 1
ATOM 1224 C CA . THR A 1 162 ? -12.203 29.781 -17.438 1 91.12 162 THR A CA 1
ATOM 1225 C C . THR A 1 162 ? -13.172 30.938 -17.188 1 91.12 162 THR A C 1
ATOM 1227 O O . THR A 1 162 ? -13.766 31.469 -18.141 1 91.12 162 THR A O 1
ATOM 1230 N N . GLY A 1 163 ? -13.391 31.219 -15.938 1 91 163 GLY A N 1
ATOM 1231 C CA . GLY A 1 163 ? -14.344 32.25 -15.602 1 91 163 GLY A CA 1
ATOM 1232 C C . GLY A 1 163 ? -14.453 32.5 -14.109 1 91 163 GLY A C 1
ATOM 1233 O O . GLY A 1 163 ? -13.461 32.406 -13.383 1 91 163 GLY A O 1
ATOM 1234 N N . ILE A 1 164 ? -15.609 33.031 -13.742 1 93.38 164 ILE A N 1
ATOM 1235 C CA . ILE A 1 164 ? -15.852 33.344 -12.344 1 93.38 164 ILE A CA 1
ATOM 1236 C C . ILE A 1 164 ? -17.031 32.531 -11.812 1 93.38 164 ILE A C 1
ATOM 1238 O O . ILE A 1 164 ? -18.094 32.5 -12.422 1 93.38 164 ILE A O 1
ATOM 1242 N N . VAL A 1 165 ? -16.75 31.812 -10.711 1 93.31 165 VAL A N 1
ATOM 1243 C CA . VAL A 1 165 ? -17.828 31.188 -9.961 1 93.31 165 VAL A CA 1
ATOM 1244 C C . VAL A 1 165 ? -18.406 32.188 -8.961 1 93.31 165 VAL A C 1
ATOM 1246 O O . VAL A 1 165 ? -17.688 32.719 -8.125 1 93.31 165 VAL A O 1
ATOM 1249 N N . LYS A 1 166 ? -19.703 32.406 -9.047 1 95.75 166 LYS A N 1
ATOM 1250 C CA . LYS A 1 166 ? -20.375 33.344 -8.141 1 95.75 166 LYS A CA 1
ATOM 1251 C C . LYS A 1 166 ? -21.359 32.594 -7.234 1 95.75 166 LYS A C 1
ATOM 1253 O O . LYS A 1 166 ? -22.094 31.734 -7.691 1 95.75 166 LYS A O 1
ATOM 1258 N N . LEU A 1 167 ? -21.234 32.875 -6.043 1 96.81 167 LEU A N 1
ATOM 1259 C CA . LEU A 1 167 ? -22.25 32.469 -5.086 1 96.81 167 LEU A CA 1
ATOM 1260 C C . LEU A 1 167 ? -23.266 33.562 -4.832 1 96.81 167 LEU A C 1
ATOM 1262 O O . LEU A 1 167 ? -22.906 34.625 -4.301 1 96.81 167 LEU A O 1
ATOM 1266 N N . LEU A 1 168 ? -24.484 33.312 -5.234 1 96.88 168 LEU A N 1
ATOM 1267 C CA . LEU A 1 168 ? -25.547 34.281 -5.074 1 96.88 168 LEU A CA 1
ATOM 1268 C C . LEU A 1 168 ? -26.562 33.812 -4.023 1 96.88 168 LEU A C 1
ATOM 1270 O O . LEU A 1 168 ? -26.703 32.625 -3.783 1 96.88 168 LEU A O 1
ATOM 1274 N N . PHE A 1 169 ? -27.156 34.812 -3.443 1 96.94 169 PHE A N 1
ATOM 1275 C CA . PHE A 1 169 ? -28.203 34.562 -2.463 1 96.94 169 PHE A CA 1
ATOM 1276 C C . PHE A 1 169 ? -29.469 35.344 -2.805 1 96.94 169 PHE A C 1
ATOM 1278 O O . PHE A 1 169 ? -29.406 36.531 -3.082 1 96.94 169 PHE A O 1
ATOM 1285 N N . VAL A 1 170 ? -30.609 34.625 -2.84 1 96.62 170 VAL A N 1
ATOM 1286 C CA . VAL A 1 170 ? -31.906 35.281 -3.049 1 96.62 170 VAL A CA 1
ATOM 1287 C C . VAL A 1 170 ? -32.75 35.188 -1.77 1 96.62 170 VAL A C 1
ATOM 1289 O O . VAL A 1 170 ? -33.25 34.125 -1.436 1 96.62 170 VAL A O 1
ATOM 1292 N N . GLY A 1 171 ? -32.906 36.281 -1.128 1 95.06 171 GLY A N 1
ATOM 1293 C CA . GLY A 1 171 ? -33.656 36.312 0.116 1 95.06 171 GLY A CA 1
ATOM 1294 C C . GLY A 1 171 ? -35.062 36.844 -0.06 1 95.06 171 GLY A C 1
ATOM 1295 O O . GLY A 1 171 ? -35.719 36.594 -1.079 1 95.06 171 GLY A O 1
ATOM 1296 N N . GLU A 1 172 ? -35.531 37.5 0.92 1 93.69 172 GLU A N 1
ATOM 1297 C CA . GLU A 1 172 ? -36.906 38 0.971 1 93.69 172 GLU A CA 1
ATOM 1298 C C . GLU A 1 172 ? -37.125 39.062 -0.102 1 93.69 172 GLU A C 1
ATOM 1300 O O . GLU A 1 172 ? -38.25 39.188 -0.635 1 93.69 172 GLU A O 1
ATOM 1305 N N . SER A 1 173 ? -36.156 39.781 -0.475 1 93.81 173 SER A N 1
ATOM 1306 C CA . SER A 1 173 ? -36.312 40.844 -1.463 1 93.81 173 SER A CA 1
ATOM 1307 C C . SER A 1 173 ? -36.625 40.281 -2.846 1 93.81 173 SER A C 1
ATOM 1309 O O . SER A 1 173 ? -37.156 40.969 -3.707 1 93.81 173 SER A O 1
ATOM 1311 N N . GLY A 1 174 ? -36.125 39.094 -3.035 1 93.25 174 GLY A N 1
ATOM 1312 C CA . GLY A 1 174 ? -36.312 38.438 -4.328 1 93.25 174 GLY A CA 1
ATOM 1313 C C . GLY A 1 174 ? -35.156 38.719 -5.285 1 93.25 174 GLY A C 1
ATOM 1314 O O . GLY A 1 174 ? -35.031 38.031 -6.301 1 93.25 174 GLY A O 1
ATOM 1315 N N . ASP A 1 175 ? -34.375 39.719 -4.969 1 94 175 ASP A N 1
ATOM 1316 C CA . ASP A 1 175 ? -33.25 40.062 -5.824 1 94 175 ASP A CA 1
ATOM 1317 C C . ASP A 1 175 ? -31.984 39.281 -5.414 1 94 175 ASP A C 1
ATOM 1319 O O . ASP A 1 175 ? -31.656 39.188 -4.227 1 94 175 ASP A O 1
ATOM 1323 N N . PRO A 1 176 ? -31.266 38.781 -6.387 1 93.88 176 PRO A N 1
ATOM 1324 C CA . PRO A 1 176 ? -30.031 38.062 -6.055 1 93.88 176 PRO A CA 1
ATOM 1325 C C . PRO A 1 176 ? -28.922 39 -5.566 1 93.88 176 PRO A C 1
ATOM 1327 O O . PRO A 1 176 ? -28.734 40.062 -6.117 1 93.88 176 PRO A O 1
ATOM 1330 N N . VAL A 1 177 ? -28.281 38.594 -4.523 1 95.44 177 VAL A N 1
ATOM 1331 C CA . VAL A 1 177 ? -27.125 39.281 -3.979 1 95.44 177 VAL A CA 1
ATOM 1332 C C . VAL A 1 177 ? -25.891 38.375 -4.047 1 95.44 177 VAL A C 1
ATOM 1334 O O . VAL A 1 177 ? -25.969 37.219 -3.688 1 95.44 177 VAL A O 1
ATOM 1337 N N . GLU A 1 178 ? -24.797 39 -4.512 1 95.44 178 GLU A N 1
ATOM 1338 C CA . GLU A 1 178 ? -23.562 38.219 -4.586 1 95.44 178 GLU A CA 1
ATOM 1339 C C . GLU A 1 178 ? -22.891 38.094 -3.219 1 95.44 178 GLU A C 1
ATOM 1341 O O . GLU A 1 178 ? -22.594 39.125 -2.584 1 95.44 178 GLU A O 1
ATOM 1346 N N . LEU A 1 179 ? -22.672 36.875 -2.795 1 95.44 179 LEU A N 1
ATOM 1347 C CA . LEU A 1 179 ? -22.016 36.656 -1.516 1 95.44 179 LEU A CA 1
ATOM 1348 C C . LEU A 1 179 ? -20.5 36.531 -1.696 1 95.44 179 LEU A C 1
ATOM 1350 O O . LEU A 1 179 ? -19.734 36.906 -0.813 1 95.44 179 LEU A O 1
ATOM 1354 N N . HIS A 1 180 ? -20.203 35.906 -2.717 1 94.81 180 HIS A N 1
ATOM 1355 C CA . HIS A 1 180 ? -18.781 35.625 -2.951 1 94.81 180 HIS A CA 1
ATOM 1356 C C . HIS A 1 180 ? -18.516 35.312 -4.418 1 94.81 180 HIS A C 1
ATOM 1358 O O . HIS A 1 180 ? -19.438 34.969 -5.16 1 94.81 180 HIS A O 1
ATOM 1364 N N . ARG A 1 181 ? -17.312 35.5 -4.863 1 93.44 181 ARG A N 1
ATOM 1365 C CA . ARG A 1 181 ? -16.891 35.125 -6.199 1 93.44 181 ARG A CA 1
ATOM 1366 C C . ARG A 1 181 ? -15.461 34.594 -6.18 1 93.44 181 ARG A C 1
ATOM 1368 O O . ARG A 1 181 ? -14.672 34.938 -5.301 1 93.44 181 ARG A O 1
ATOM 1375 N N . ARG A 1 182 ? -15.195 33.75 -7.059 1 89.75 182 ARG A N 1
ATOM 1376 C CA . ARG A 1 182 ? -13.852 33.188 -7.215 1 89.75 182 ARG A CA 1
ATOM 1377 C C . ARG A 1 182 ? -13.523 32.938 -8.68 1 89.75 182 ARG A C 1
ATOM 1379 O O . ARG A 1 182 ? -14.367 32.469 -9.438 1 89.75 182 ARG A O 1
ATOM 1386 N N . GLU A 1 183 ? -12.305 33.312 -8.992 1 90.12 183 GLU A N 1
ATOM 1387 C CA . GLU A 1 183 ? -11.836 32.969 -10.328 1 90.12 183 GLU A CA 1
ATOM 1388 C C . GLU A 1 183 ? -11.445 31.516 -10.422 1 90.12 183 GLU A C 1
ATOM 1390 O O . GLU A 1 183 ? -10.828 30.969 -9.508 1 90.12 183 GLU A O 1
ATOM 1395 N N . VAL A 1 184 ? -11.883 30.812 -11.508 1 89.25 184 VAL A N 1
ATOM 1396 C CA . VAL A 1 184 ? -11.523 29.422 -11.758 1 89.25 184 VAL A CA 1
ATOM 1397 C C . VAL A 1 184 ? -11.047 29.266 -13.195 1 89.25 184 VAL A C 1
ATOM 1399 O O . VAL A 1 184 ? -11.461 30.016 -14.078 1 89.25 184 VAL A O 1
ATOM 1402 N N . LYS A 1 185 ? -10.172 28.484 -13.445 1 89.31 185 LYS A N 1
ATOM 1403 C CA . LYS A 1 185 ? -9.75 28.078 -14.781 1 89.31 185 LYS A CA 1
ATOM 1404 C C . LYS A 1 185 ? -10.469 26.812 -15.227 1 89.31 185 LYS A C 1
ATOM 1406 O O . LYS A 1 185 ? -11.039 26.094 -14.406 1 89.31 185 LYS A O 1
ATOM 1411 N N . LYS A 1 186 ? -10.453 26.594 -16.578 1 89.12 186 LYS A N 1
ATOM 1412 C CA . LYS A 1 186 ? -11.016 25.359 -17.094 1 89.12 186 LYS A CA 1
ATOM 1413 C C . LYS A 1 186 ? -10.359 24.141 -16.438 1 89.12 186 LYS A C 1
ATOM 1415 O O . LYS A 1 186 ? -9.133 24.047 -16.391 1 89.12 186 LYS A O 1
ATOM 1420 N N . GLY A 1 187 ? -11.203 23.25 -15.883 1 86.31 187 GLY A N 1
ATOM 1421 C CA . GLY A 1 187 ? -10.695 22.047 -15.234 1 86.31 187 GLY A CA 1
ATOM 1422 C C . GLY A 1 187 ? -10.562 22.188 -13.734 1 86.31 187 GLY A C 1
ATOM 1423 O O . GLY A 1 187 ? -10.414 21.188 -13.023 1 86.31 187 GLY A O 1
ATOM 1424 N N . ASP A 1 188 ? -10.633 23.453 -13.141 1 87.81 188 ASP A N 1
ATOM 1425 C CA . ASP A 1 188 ? -10.57 23.641 -11.695 1 87.81 188 ASP A CA 1
ATOM 1426 C C . ASP A 1 188 ? -11.805 23.078 -11 1 87.81 188 ASP A C 1
ATOM 1428 O O . ASP A 1 188 ? -12.922 23.203 -11.5 1 87.81 188 ASP A O 1
ATOM 1432 N N . PRO A 1 189 ? -11.555 22.344 -9.961 1 88 189 PRO A N 1
ATOM 1433 C CA . PRO A 1 189 ? -12.711 21.859 -9.203 1 88 189 PRO A CA 1
ATOM 1434 C C . PRO A 1 189 ? -13.273 22.891 -8.242 1 88 189 PRO A C 1
ATOM 1436 O O . PRO A 1 189 ? -12.516 23.703 -7.688 1 88 189 PRO A O 1
ATOM 1439 N N . TRP A 1 190 ? -14.531 22.922 -8.031 1 89.69 190 TRP A N 1
ATOM 1440 C CA . TRP A 1 190 ? -15.18 23.734 -7 1 89.69 190 TRP A CA 1
ATOM 1441 C C . TRP A 1 190 ? -16.328 22.953 -6.359 1 89.69 190 TRP A C 1
ATOM 1443 O O . TRP A 1 190 ? -16.844 22 -6.938 1 89.69 190 TRP A O 1
ATOM 1453 N N . LEU A 1 191 ? -16.719 23.297 -5.125 1 91.19 191 LEU A N 1
ATOM 1454 C CA . LEU A 1 191 ? -17.688 22.547 -4.348 1 91.19 191 LEU A CA 1
ATOM 1455 C C . LEU A 1 191 ? -18.484 23.469 -3.422 1 91.19 191 LEU A C 1
ATOM 1457 O O . LEU A 1 191 ? -17.906 24.375 -2.803 1 91.19 191 LEU A O 1
ATOM 1461 N N . LEU A 1 192 ? -19.766 23.344 -3.451 1 94.19 192 LEU A N 1
ATOM 1462 C CA . LEU A 1 192 ? -20.656 24.031 -2.518 1 94.19 192 LEU A CA 1
ATOM 1463 C C . LEU A 1 192 ? -21.25 23.047 -1.518 1 94.19 192 LEU A C 1
ATOM 1465 O O . LEU A 1 192 ? -21.797 22.016 -1.908 1 94.19 192 LEU A O 1
ATOM 1469 N N . ALA A 1 193 ? -21.094 23.344 -0.309 1 94 193 ALA A N 1
ATOM 1470 C CA . ALA A 1 193 ? -21.672 22.516 0.745 1 94 193 ALA A CA 1
ATOM 1471 C C . ALA A 1 193 ? -22.438 23.375 1.757 1 94 193 ALA A C 1
ATOM 1473 O O . ALA A 1 193 ? -22.109 24.547 1.961 1 94 193 ALA A O 1
ATOM 1474 N N . THR A 1 194 ? -23.469 22.859 2.305 1 96.44 194 THR A N 1
ATOM 1475 C CA . THR A 1 194 ? -24.219 23.484 3.391 1 96.44 194 THR A CA 1
ATOM 1476 C C . THR A 1 194 ? -24.578 22.453 4.449 1 96.44 194 THR A C 1
ATOM 1478 O O . THR A 1 194 ? -24.594 21.25 4.176 1 96.44 194 THR A O 1
ATOM 1481 N N . ASN A 1 195 ? -24.75 22.859 5.605 1 96.75 195 ASN A N 1
ATOM 1482 C CA . ASN A 1 195 ? -25.422 22.109 6.652 1 96.75 195 ASN A CA 1
ATOM 1483 C C . ASN A 1 195 ? -26.703 22.797 7.105 1 96.75 195 ASN A C 1
ATOM 1485 O O . ASN A 1 195 ? -26.859 24 6.934 1 96.75 195 ASN A O 1
ATOM 1489 N N . GLU A 1 196 ? -27.594 22.031 7.57 1 96.5 196 GLU A N 1
ATOM 1490 C CA . GLU A 1 196 ? -28.797 22.578 8.188 1 96.5 196 GLU A CA 1
ATOM 1491 C C . GLU A 1 196 ? -28.625 22.734 9.695 1 96.5 196 GLU A C 1
ATOM 1493 O O . GLU A 1 196 ? -28.422 21.75 10.406 1 96.5 196 GLU A O 1
ATOM 1498 N N . ILE A 1 197 ? -28.781 24 10.148 1 96.88 197 ILE A N 1
ATOM 1499 C CA . ILE A 1 197 ? -28.516 24.281 11.555 1 96.88 197 ILE A CA 1
ATOM 1500 C C . ILE A 1 197 ? -29.484 23.5 12.438 1 96.88 197 ILE A C 1
ATOM 1502 O O . ILE A 1 197 ? -29.109 23.062 13.531 1 96.88 197 ILE A O 1
ATOM 1506 N N . ASP A 1 198 ? -30.688 23.25 11.969 1 96.38 198 ASP A N 1
ATOM 1507 C CA . ASP A 1 198 ? -31.656 22.484 12.734 1 96.38 198 ASP A CA 1
ATOM 1508 C C . ASP A 1 198 ? -31.203 21.031 12.875 1 96.38 198 ASP A C 1
ATOM 1510 O O . ASP A 1 198 ? -31.438 20.391 13.906 1 96.38 198 ASP A O 1
ATOM 1514 N N . GLN A 1 199 ? -30.656 20.547 11.836 1 96.25 199 GLN A N 1
ATOM 1515 C CA . GLN A 1 199 ? -30.141 19.188 11.906 1 96.25 199 GLN A CA 1
ATOM 1516 C C . GLN A 1 199 ? -28.938 19.109 12.844 1 96.25 199 GLN A C 1
ATOM 1518 O O . GLN A 1 199 ? -28.75 18.094 13.531 1 96.25 199 GLN A O 1
ATOM 1523 N N . VAL A 1 200 ? -28.094 20.156 12.891 1 97.69 200 VAL A N 1
ATOM 1524 C CA . VAL A 1 200 ? -26.953 20.234 13.805 1 97.69 200 VAL A CA 1
ATOM 1525 C C . VAL A 1 200 ? -27.453 20.234 15.242 1 97.69 200 VAL A C 1
ATOM 1527 O O . VAL A 1 200 ? -26.922 19.5 16.094 1 97.69 200 VAL A O 1
ATOM 1530 N N . LYS A 1 201 ? -28.484 21 15.484 1 97.88 201 LYS A N 1
ATOM 1531 C CA . LYS A 1 201 ? -29.062 21.062 16.828 1 97.88 201 LYS A CA 1
ATOM 1532 C C . LYS A 1 201 ? -29.656 19.734 17.234 1 97.88 201 LYS A C 1
ATOM 1534 O O . LYS A 1 201 ? -29.484 19.297 18.375 1 97.88 201 LYS A O 1
ATOM 1539 N N . ALA A 1 202 ? -30.359 19.125 16.312 1 97.62 202 ALA A N 1
ATOM 1540 C CA . ALA A 1 202 ? -30.938 17.812 16.609 1 97.62 202 ALA A CA 1
ATOM 1541 C C . ALA A 1 202 ? -29.859 16.797 16.938 1 97.62 202 ALA A C 1
ATOM 1543 O O . ALA A 1 202 ? -30.016 15.977 17.844 1 97.62 202 ALA A O 1
ATOM 1544 N N . TRP A 1 203 ? -28.797 16.812 16.141 1 97.69 203 TRP A N 1
ATOM 1545 C CA . TRP A 1 203 ? -27.656 15.938 16.406 1 97.69 203 TRP A CA 1
ATOM 1546 C C . TRP A 1 203 ? -27.062 16.203 17.781 1 97.69 203 TRP A C 1
ATOM 1548 O O . TRP A 1 203 ? -26.719 15.266 18.516 1 97.69 203 TRP A O 1
ATOM 1558 N N . ALA A 1 204 ? -26.922 17.469 18.172 1 98.38 204 ALA A N 1
ATOM 1559 C CA . ALA A 1 204 ? -26.359 17.844 19.469 1 98.38 204 ALA A CA 1
ATOM 1560 C C . ALA A 1 204 ? -27.172 17.234 20.609 1 98.38 204 ALA A C 1
ATOM 1562 O O . ALA A 1 204 ? -26.594 16.703 21.562 1 98.38 204 ALA A O 1
ATOM 1563 N N . HIS A 1 205 ? -28.484 17.297 20.484 1 98.31 205 HIS A N 1
ATOM 1564 C CA . HIS A 1 205 ? -29.344 16.719 21.516 1 98.31 205 HIS A CA 1
ATOM 1565 C C . HIS A 1 205 ? -29.125 15.211 21.625 1 98.31 205 HIS A C 1
ATOM 1567 O O . HIS A 1 205 ? -29.031 14.672 22.734 1 98.31 205 HIS A O 1
ATOM 1573 N N . ARG A 1 206 ? -29.094 14.562 20.516 1 97.38 206 ARG A N 1
ATOM 1574 C CA . ARG A 1 206 ? -28.875 13.117 20.516 1 97.38 206 ARG A CA 1
ATOM 1575 C C . ARG A 1 206 ? -27.5 12.773 21.078 1 97.38 206 ARG A C 1
ATOM 1577 O O . ARG A 1 206 ? -27.359 11.812 21.844 1 97.38 206 ARG A O 1
ATOM 1584 N N . PHE A 1 207 ? -26.516 13.492 20.781 1 97.75 207 PHE A N 1
ATOM 1585 C CA . PHE A 1 207 ? -25.125 13.297 21.172 1 97.75 207 PHE A CA 1
ATOM 1586 C C . PHE A 1 207 ? -24.984 13.406 22.688 1 97.75 207 PHE A C 1
ATOM 1588 O O . PHE A 1 207 ? -24.469 12.492 23.344 1 97.75 207 PHE A O 1
ATOM 1595 N N . PHE A 1 208 ? -25.469 14.484 23.203 1 98.44 208 PHE A N 1
ATOM 1596 C CA . PHE A 1 208 ? -25.312 14.711 24.641 1 98.44 208 PHE A CA 1
ATOM 1597 C C . PHE A 1 208 ? -26.203 13.758 25.438 1 98.44 208 PHE A C 1
ATOM 1599 O O . PHE A 1 208 ? -25.797 13.266 26.484 1 98.44 208 PHE A O 1
ATOM 1606 N N . GLN A 1 209 ? -27.406 13.508 24.906 1 98.06 209 GLN A N 1
ATOM 1607 C CA . GLN A 1 209 ? -28.281 12.555 25.594 1 98.06 209 GLN A CA 1
ATOM 1608 C C . GLN A 1 209 ? -27.641 11.172 25.641 1 98.06 209 GLN A C 1
ATOM 1610 O O . GLN A 1 209 ? -27.75 10.477 26.656 1 98.06 209 GLN A O 1
ATOM 1615 N N . ARG A 1 210 ? -27.078 10.789 24.531 1 97.56 210 ARG A N 1
ATOM 1616 C CA . ARG A 1 210 ? -26.406 9.492 24.484 1 97.56 210 ARG A CA 1
ATOM 1617 C C . ARG A 1 210 ? -25.281 9.438 25.516 1 97.56 210 ARG A C 1
ATOM 1619 O O . ARG A 1 210 ? -25.094 8.422 26.188 1 97.56 210 ARG A O 1
ATOM 1626 N N . ALA A 1 211 ? -24.484 10.453 25.594 1 97.69 211 ALA A N 1
ATOM 1627 C CA . ALA A 1 211 ? -23.375 10.508 26.562 1 97.69 211 ALA A CA 1
ATOM 1628 C C . ALA A 1 211 ? -23.906 10.352 27.984 1 97.69 211 ALA A C 1
ATOM 1630 O O . ALA A 1 211 ? -23.312 9.633 28.797 1 97.69 211 ALA A O 1
ATOM 1631 N N . VAL A 1 212 ? -24.984 11.023 28.281 1 97.69 212 VAL A N 1
ATOM 1632 C CA . VAL A 1 212 ? -25.578 10.977 29.609 1 97.69 212 VAL A CA 1
ATOM 1633 C C . VAL A 1 212 ? -26.125 9.578 29.891 1 97.69 212 VAL A C 1
ATOM 1635 O O . VAL A 1 212 ? -25.859 9 30.953 1 97.69 212 VAL A O 1
ATOM 1638 N N . ASP A 1 213 ? -26.828 9.031 28.938 1 97.69 213 ASP A N 1
ATOM 1639 C CA . ASP A 1 213 ? -27.453 7.723 29.094 1 97.69 213 ASP A CA 1
ATOM 1640 C C . ASP A 1 213 ? -26.406 6.633 29.281 1 97.69 213 ASP A C 1
ATOM 1642 O O . ASP A 1 213 ? -26.578 5.715 30.094 1 97.69 213 ASP A O 1
ATOM 1646 N N . GLU A 1 214 ? -25.375 6.754 28.562 1 96.81 214 GLU A N 1
ATOM 1647 C CA . GLU A 1 214 ? -24.344 5.715 28.562 1 96.81 214 GLU A CA 1
ATOM 1648 C C . GLU A 1 214 ? -23.234 6.043 29.562 1 96.81 214 GLU A C 1
ATOM 1650 O O . GLU A 1 214 ? -22.328 5.234 29.766 1 96.81 214 GLU A O 1
ATOM 1655 N N . LYS A 1 215 ? -23.312 7.227 30.219 1 96.75 215 LYS A N 1
ATOM 1656 C CA . LYS A 1 215 ? -22.344 7.688 31.219 1 96.75 215 LYS A CA 1
ATOM 1657 C C . LYS A 1 215 ? -20.938 7.707 30.641 1 96.75 215 LYS A C 1
ATOM 1659 O O . LYS A 1 215 ? -20.016 7.102 31.219 1 96.75 215 LYS A O 1
ATOM 1664 N N . ARG A 1 216 ? -20.766 8.406 29.531 1 97.19 216 ARG A N 1
ATOM 1665 C CA . ARG A 1 216 ? -19.484 8.562 28.859 1 97.19 216 ARG A CA 1
ATOM 1666 C C . ARG A 1 216 ? -18.969 9.992 28.969 1 97.19 216 ARG A C 1
ATOM 1668 O O . ARG A 1 216 ? -19.75 10.945 28.875 1 97.19 216 ARG A O 1
ATOM 1675 N N . ASP A 1 217 ? -17.672 10.109 29.141 1 96.88 217 ASP A N 1
ATOM 1676 C CA . ASP A 1 217 ? -17.062 11.43 28.969 1 96.88 217 ASP A CA 1
ATOM 1677 C C . ASP A 1 217 ? -17.266 11.938 27.547 1 96.88 217 ASP A C 1
ATOM 1679 O O . ASP A 1 217 ? -17.328 11.148 26.594 1 96.88 217 ASP A O 1
ATOM 1683 N N . ILE A 1 218 ? -17.312 13.266 27.469 1 97.94 218 ILE A N 1
ATOM 1684 C CA . ILE A 1 218 ? -17.734 13.852 26.203 1 97.94 218 ILE A CA 1
ATOM 1685 C C . ILE A 1 218 ? -16.562 14.586 25.562 1 97.94 218 ILE A C 1
ATOM 1687 O O . ILE A 1 218 ? -15.93 15.438 26.203 1 97.94 218 ILE A O 1
ATOM 1691 N N . TYR A 1 219 ? -16.281 14.281 24.359 1 97.25 219 TYR A N 1
ATOM 1692 C CA . TYR A 1 219 ? -15.289 14.984 23.547 1 97.25 219 TYR A CA 1
ATOM 1693 C C . TYR A 1 219 ? -15.914 15.523 22.266 1 97.25 219 TYR A C 1
ATOM 1695 O O . TYR A 1 219 ? -16.562 14.789 21.531 1 97.25 219 TYR A O 1
ATOM 1703 N N . LEU A 1 220 ? -15.758 16.812 22 1 97.31 220 LEU A N 1
ATOM 1704 C CA . LEU A 1 220 ? -16.281 17.453 20.797 1 97.31 220 LEU A CA 1
ATOM 1705 C C . LEU A 1 220 ? -15.156 18.078 19.984 1 97.31 220 LEU A C 1
ATOM 1707 O O . LEU A 1 220 ? -14.336 18.828 20.516 1 97.31 220 LEU A O 1
ATOM 1711 N N . GLY A 1 221 ? -15.078 17.672 18.766 1 93.69 221 GLY A N 1
ATOM 1712 C CA . GLY A 1 221 ? -14.031 18.219 17.922 1 93.69 221 GLY A CA 1
ATOM 1713 C C . GLY A 1 221 ? -14.562 18.844 16.641 1 93.69 221 GLY A C 1
ATOM 1714 O O . GLY A 1 221 ? -15.375 18.234 15.938 1 93.69 221 GLY A O 1
ATOM 1715 N N . LEU A 1 222 ? -14.203 20.078 16.297 1 92.62 222 LEU A N 1
ATOM 1716 C CA . LEU A 1 222 ? -14.461 20.812 15.055 1 92.62 222 LEU A CA 1
ATOM 1717 C C . LEU A 1 222 ? -13.25 21.656 14.664 1 92.62 222 LEU A C 1
ATOM 1719 O O . LEU A 1 222 ? -12.258 21.703 15.398 1 92.62 222 LEU A O 1
ATOM 1723 N N . LYS A 1 223 ? -13.281 22.203 13.531 1 87.69 223 LYS A N 1
ATOM 1724 C CA . LYS A 1 223 ? -12.227 23.109 13.078 1 87.69 223 LYS A CA 1
ATOM 1725 C C . LYS A 1 223 ? -12.734 24.547 12.977 1 87.69 223 LYS A C 1
ATOM 1727 O O . LYS A 1 223 ? -12.617 25.172 11.922 1 87.69 223 LYS A O 1
ATOM 1732 N N . ASP A 1 224 ? -13.086 25.109 14.031 1 84.19 224 ASP A N 1
ATOM 1733 C CA . ASP A 1 224 ? -13.859 26.344 14.07 1 84.19 224 ASP A CA 1
ATOM 1734 C C . ASP A 1 224 ? -12.953 27.562 13.883 1 84.19 224 ASP A C 1
ATOM 1736 O O . ASP A 1 224 ? -13.414 28.625 13.477 1 84.19 224 ASP A O 1
ATOM 1740 N N . THR A 1 225 ? -11.68 27.438 14.156 1 69.69 225 THR A N 1
ATOM 1741 C CA . THR A 1 225 ? -10.781 28.578 14.055 1 69.69 225 THR A CA 1
ATOM 1742 C C . THR A 1 225 ? -10.445 28.875 12.594 1 69.69 225 THR A C 1
ATOM 1744 O O . THR A 1 225 ? -10.32 30.031 12.203 1 69.69 225 THR A O 1
ATOM 1747 N N . VAL A 1 226 ? -10.414 27.844 11.828 1 71.56 226 VAL A N 1
ATOM 1748 C CA . VAL A 1 226 ? -10.008 28.016 10.43 1 71.56 226 VAL A CA 1
ATOM 1749 C C . VAL A 1 226 ? -11.25 28.203 9.555 1 71.56 226 VAL A C 1
ATOM 1751 O O . VAL A 1 226 ? -11.227 28.969 8.602 1 71.56 226 VAL A O 1
ATOM 1754 N N . ILE A 1 227 ? -12.266 27.453 9.93 1 86.75 227 ILE A N 1
ATOM 1755 C CA . ILE A 1 227 ? -13.508 27.562 9.172 1 86.75 227 ILE A CA 1
ATOM 1756 C C . ILE A 1 227 ? -14.617 28.062 10.086 1 86.75 227 ILE A C 1
ATOM 1758 O O . ILE A 1 227 ? -15.648 27.406 10.258 1 86.75 227 ILE A O 1
ATOM 1762 N N . ALA A 1 228 ? -14.5 29.25 10.492 1 85.75 228 ALA A N 1
ATOM 1763 C CA . ALA A 1 228 ? -15.328 29.844 11.539 1 85.75 228 ALA A CA 1
ATOM 1764 C C . ALA A 1 228 ? -16.781 29.953 11.094 1 85.75 228 ALA A C 1
ATOM 1766 O O . ALA A 1 228 ? -17.703 29.75 11.898 1 85.75 228 ALA A O 1
ATOM 1767 N N . GLY A 1 229 ? -17.047 30.344 9.852 1 92 229 GLY A N 1
ATOM 1768 C CA . GLY A 1 229 ? -18.391 30.531 9.352 1 92 229 GLY A CA 1
ATOM 1769 C C . GLY A 1 229 ? -19.109 29.234 9.07 1 92 229 GLY A C 1
ATOM 1770 O O . GLY A 1 229 ? -20.281 29.234 8.68 1 92 229 GLY A O 1
ATOM 1771 N N . TYR A 1 230 ? -18.469 28.203 9.258 1 94.12 230 TYR A N 1
ATOM 1772 C CA . TYR A 1 230 ? -19.016 26.859 9.047 1 94.12 230 TYR A CA 1
ATOM 1773 C C . TYR A 1 230 ? -18.922 26.031 10.328 1 94.12 230 TYR A C 1
ATOM 1775 O O . TYR A 1 230 ? -19.797 26.125 11.195 1 94.12 230 TYR A O 1
ATOM 1783 N N . ASP A 1 231 ? -17.766 25.547 10.68 1 92.38 231 ASP A N 1
ATOM 1784 C CA . ASP A 1 231 ? -17.562 24.781 11.906 1 92.38 231 ASP A CA 1
ATOM 1785 C C . ASP A 1 231 ? -17.828 25.641 13.141 1 92.38 231 ASP A C 1
ATOM 1787 O O . ASP A 1 231 ? -18.297 25.141 14.164 1 92.38 231 ASP A O 1
ATOM 1791 N N . GLY A 1 232 ? -17.438 26.906 13.016 1 92.19 232 GLY A N 1
ATOM 1792 C CA . GLY A 1 232 ? -17.688 27.797 14.141 1 92.19 232 GLY A CA 1
ATOM 1793 C C . GLY A 1 232 ? -19.172 27.969 14.453 1 92.19 232 GLY A C 1
ATOM 1794 O O . GLY A 1 232 ? -19.562 28.031 15.617 1 92.19 232 GLY A O 1
ATOM 1795 N N . VAL A 1 233 ? -19.953 28.109 13.422 1 95.19 233 VAL A N 1
ATOM 1796 C CA . VAL A 1 233 ? -21.406 28.234 13.57 1 95.19 233 VAL A CA 1
ATOM 1797 C C . VAL A 1 233 ? -21.984 26.969 14.211 1 95.19 233 VAL A C 1
ATOM 1799 O O . VAL A 1 233 ? -22.828 27.047 15.102 1 95.19 233 VAL A O 1
ATOM 1802 N N . MET A 1 234 ? -21.531 25.875 13.797 1 96.88 234 MET A N 1
ATOM 1803 C CA . MET A 1 234 ? -22 24.609 14.336 1 96.88 234 MET A CA 1
ATOM 1804 C C . MET A 1 234 ? -21.594 24.453 15.805 1 96.88 234 MET A C 1
ATOM 1806 O O . MET A 1 234 ? -22.406 24.047 16.641 1 96.88 234 MET A O 1
ATOM 1810 N N . ARG A 1 235 ? -20.375 24.781 16.078 1 95.12 235 ARG A N 1
ATOM 1811 C CA . ARG A 1 235 ? -19.922 24.688 17.453 1 95.12 235 ARG A CA 1
ATOM 1812 C C . ARG A 1 235 ? -20.766 25.547 18.391 1 95.12 235 ARG A C 1
ATOM 1814 O O . ARG A 1 235 ? -21.156 25.094 19.469 1 95.12 235 ARG A O 1
ATOM 1821 N N . ALA A 1 236 ? -20.984 26.766 17.938 1 96.06 236 ALA A N 1
ATOM 1822 C CA . ALA A 1 236 ? -21.766 27.688 18.766 1 96.06 236 ALA A CA 1
ATOM 1823 C C . ALA A 1 236 ? -23.125 27.109 19.094 1 96.06 236 ALA A C 1
ATOM 1825 O O . ALA A 1 236 ? -23.578 27.172 20.234 1 96.06 236 ALA A O 1
ATOM 1826 N N . ALA A 1 237 ? -23.781 26.562 18.125 1 97.56 237 ALA A N 1
ATOM 1827 C CA . ALA A 1 237 ? -25.109 25.969 18.312 1 97.56 237 ALA A CA 1
ATOM 1828 C C . ALA A 1 237 ? -25.031 24.766 19.266 1 97.56 237 ALA A C 1
ATOM 1830 O O . ALA A 1 237 ? -25.891 24.609 20.141 1 97.56 237 ALA A O 1
ATOM 1831 N N . ILE A 1 238 ? -24.078 23.906 19.094 1 98.31 238 ILE A N 1
ATOM 1832 C CA . ILE A 1 238 ? -23.922 22.688 19.875 1 98.31 238 ILE A CA 1
ATOM 1833 C C . ILE A 1 238 ? -23.625 23.047 21.328 1 98.31 238 ILE A C 1
ATOM 1835 O O . ILE A 1 238 ? -24.219 22.484 22.25 1 98.31 238 ILE A O 1
ATOM 1839 N N . GLU A 1 239 ? -22.719 23.969 21.531 1 97.12 239 GLU A N 1
ATOM 1840 C CA . GLU A 1 239 ? -22.312 24.344 22.891 1 97.12 239 GLU A CA 1
ATOM 1841 C C . GLU A 1 239 ? -23.438 25.062 23.625 1 97.12 239 GLU A C 1
ATOM 1843 O O . GLU A 1 239 ? -23.562 24.953 24.844 1 97.12 239 GLU A O 1
ATOM 1848 N N . GLU A 1 240 ? -24.203 25.812 22.859 1 97.81 240 GLU A N 1
ATOM 1849 C CA . GLU A 1 240 ? -25.391 26.438 23.469 1 97.81 240 GLU A CA 1
ATOM 1850 C C . GLU A 1 240 ? -26.344 25.375 24.031 1 97.81 240 GLU A C 1
ATOM 1852 O O . GLU A 1 240 ? -26.828 25.516 25.156 1 97.81 240 GLU A O 1
ATOM 1857 N N . ILE A 1 241 ? -26.562 24.406 23.281 1 98.38 241 ILE A N 1
ATOM 1858 C CA . ILE A 1 241 ? -27.422 23.328 23.703 1 98.38 241 ILE A CA 1
ATOM 1859 C C . ILE A 1 241 ? -26.828 22.625 24.922 1 98.38 241 ILE A C 1
ATOM 1861 O O . ILE A 1 241 ? -27.547 22.281 25.859 1 98.38 241 ILE A O 1
ATOM 1865 N N . TYR A 1 242 ? -25.547 22.375 24.922 1 98.19 242 TYR A N 1
ATOM 1866 C CA . TYR A 1 242 ? -24.875 21.766 26.062 1 98.19 242 TYR A CA 1
ATOM 1867 C C . TYR A 1 242 ? -25.109 22.578 27.344 1 98.19 242 TYR A C 1
ATOM 1869 O O . TYR A 1 242 ? -25.531 22.031 28.359 1 98.19 242 TYR A O 1
ATOM 1877 N N . ARG A 1 243 ? -24.844 23.844 27.25 1 97.5 243 ARG A N 1
ATOM 1878 C CA . ARG A 1 243 ? -24.953 24.734 28.406 1 97.5 243 ARG A CA 1
ATOM 1879 C C . ARG A 1 243 ? -26.391 24.812 28.922 1 97.5 243 ARG A C 1
ATOM 1881 O O . ARG A 1 243 ? -26.625 24.75 30.141 1 97.5 243 ARG A O 1
ATOM 1888 N N . ASP A 1 244 ? -27.312 24.828 28.047 1 97.94 244 ASP A N 1
ATOM 1889 C CA . ASP A 1 244 ? -28.688 25.109 28.422 1 97.94 244 ASP A CA 1
ATOM 1890 C C . ASP A 1 244 ? -29.406 23.828 28.859 1 97.94 244 ASP A C 1
ATOM 1892 O O . ASP A 1 244 ? -30.312 23.875 29.688 1 97.94 244 ASP A O 1
ATOM 1896 N N . HIS A 1 245 ? -28.953 22.734 28.359 1 98.06 245 HIS A N 1
ATOM 1897 C CA . HIS A 1 245 ? -29.828 21.578 28.547 1 98.06 245 HIS A CA 1
ATOM 1898 C C . HIS A 1 245 ? -29.078 20.438 29.219 1 98.06 245 HIS A C 1
ATOM 1900 O O . HIS A 1 245 ? -29.703 19.547 29.812 1 98.06 245 HIS A O 1
ATOM 1906 N N . TYR A 1 246 ? -27.75 20.406 29.156 1 98.38 246 TYR A N 1
ATOM 1907 C CA . TYR A 1 246 ? -27.141 19.141 29.531 1 98.38 246 TYR A CA 1
ATOM 1908 C C . TYR A 1 246 ? -26 19.359 30.516 1 98.38 246 TYR A C 1
ATOM 1910 O O . TYR A 1 246 ? -25.547 18.406 31.172 1 98.38 246 TYR A O 1
ATOM 1918 N N . GLN A 1 247 ? -25.453 20.516 30.609 1 97.81 247 GLN A N 1
ATOM 1919 C CA . GLN A 1 247 ? -24.281 20.797 31.438 1 97.81 247 GLN A CA 1
ATOM 1920 C C . GLN A 1 247 ? -24.516 20.359 32.875 1 97.81 247 GLN A C 1
ATOM 1922 O O . GLN A 1 247 ? -23.656 19.703 33.5 1 97.81 247 GLN A O 1
ATOM 1927 N N . ALA A 1 248 ? -25.625 20.688 33.438 1 97.31 248 ALA A N 1
ATOM 1928 C CA . ALA A 1 248 ? -25.953 20.344 34.812 1 97.31 248 ALA A CA 1
ATOM 1929 C C . ALA A 1 248 ? -26.016 18.828 35 1 97.31 248 ALA A C 1
ATOM 1931 O O . ALA A 1 248 ? -25.531 18.312 36 1 97.31 248 ALA A O 1
ATOM 1932 N N . GLN A 1 249 ? -26.641 18.203 34.094 1 97.38 249 GLN A N 1
ATOM 1933 C CA . GLN A 1 249 ? -26.75 16.75 34.156 1 97.38 249 GLN A CA 1
ATOM 1934 C C . GLN A 1 249 ? -25.375 16.078 34.094 1 97.38 249 GLN A C 1
ATOM 1936 O O . GLN A 1 249 ? -25.094 15.141 34.812 1 97.38 249 GLN A O 1
ATOM 1941 N N . VAL A 1 250 ? -24.547 16.484 33.156 1 97.75 250 VAL A N 1
ATOM 1942 C CA . VAL A 1 250 ? -23.203 15.945 32.938 1 97.75 250 VAL A CA 1
ATOM 1943 C C . VAL A 1 250 ? -22.375 16.109 34.188 1 97.75 250 VAL A C 1
ATOM 1945 O O . VAL A 1 250 ? -21.688 15.18 34.625 1 97.75 250 VAL A O 1
ATOM 1948 N N . GLU A 1 251 ? -22.484 17.281 34.812 1 96.5 251 GLU A N 1
ATOM 1949 C CA . GLU A 1 251 ? -21.75 17.562 36.031 1 96.5 251 GLU A CA 1
ATOM 1950 C C . GLU A 1 251 ? -22.281 16.719 37.188 1 96.5 251 GLU A C 1
ATOM 1952 O O . GLU A 1 251 ? -21.484 16.219 38 1 96.5 251 GLU A O 1
ATOM 1957 N N . ALA A 1 252 ? -23.484 16.562 37.25 1 97.44 252 ALA A N 1
ATOM 1958 C CA . ALA A 1 252 ? -24.094 15.773 38.312 1 97.44 252 ALA A CA 1
ATOM 1959 C C . ALA A 1 252 ? -23.656 14.312 38.25 1 97.44 252 ALA A C 1
ATOM 1961 O O . ALA A 1 252 ? -23.531 13.648 39.281 1 97.44 252 ALA A O 1
ATOM 1962 N N . LEU A 1 253 ? -23.453 13.844 37.125 1 97.19 253 LEU A N 1
ATOM 1963 C CA . LEU A 1 253 ? -23.047 12.461 36.906 1 97.19 253 LEU A CA 1
ATOM 1964 C C . LEU A 1 253 ? -21.531 12.305 37.062 1 97.19 253 LEU A C 1
ATOM 1966 O O . LEU A 1 253 ? -21.016 11.188 37 1 97.19 253 LEU A O 1
ATOM 1970 N N . GLY A 1 254 ? -20.812 13.445 37.188 1 96.56 254 GLY A N 1
ATOM 1971 C CA . GLY A 1 254 ? -19.359 13.414 37.344 1 96.56 254 GLY A CA 1
ATOM 1972 C C . GLY A 1 254 ? -18.641 13.211 36 1 96.56 254 GLY A C 1
ATOM 1973 O O . GLY A 1 254 ? -17.5 12.758 35.969 1 96.56 254 GLY A O 1
ATOM 1974 N N . LEU A 1 255 ? -19.328 13.43 34.906 1 96.62 255 LEU A N 1
ATOM 1975 C CA . LEU A 1 255 ? -18.734 13.312 33.562 1 96.62 255 LEU A CA 1
ATOM 1976 C C . LEU A 1 255 ? -18.031 14.602 33.156 1 96.62 255 LEU A C 1
ATOM 1978 O O . LEU A 1 255 ? -18.266 15.656 33.75 1 96.62 255 LEU A O 1
ATOM 1982 N N . ALA A 1 256 ? -17.109 14.5 32.188 1 95.25 256 ALA A N 1
ATOM 1983 C CA . ALA A 1 256 ? -16.359 15.656 31.719 1 95.25 256 ALA A CA 1
ATOM 1984 C C . ALA A 1 256 ? -16.703 15.969 30.266 1 95.25 256 ALA A C 1
ATOM 1986 O O . ALA A 1 256 ? -17.016 15.07 29.484 1 95.25 256 ALA A O 1
ATOM 1987 N N . TYR A 1 257 ? -16.688 17.219 29.969 1 96.19 257 TYR A N 1
ATOM 1988 C CA . TYR A 1 257 ? -16.844 17.734 28.609 1 96.19 257 TYR A CA 1
ATOM 1989 C C . TYR A 1 257 ? -15.57 18.422 28.141 1 96.19 257 TYR A C 1
ATOM 1991 O O . TYR A 1 257 ? -15.094 19.359 28.781 1 96.19 257 TYR A O 1
ATOM 1999 N N . HIS A 1 258 ? -15.023 17.922 27.062 1 92.62 258 HIS A N 1
ATOM 2000 C CA . HIS A 1 258 ? -13.797 18.484 26.5 1 92.62 258 HIS A CA 1
ATOM 2001 C C . HIS A 1 258 ? -14 18.938 25.062 1 92.62 258 HIS A C 1
ATOM 2003 O O . HIS A 1 258 ? -14.445 18.172 24.219 1 92.62 258 HIS A O 1
ATOM 2009 N N . TYR A 1 259 ? -13.664 20.188 24.797 1 91.56 259 TYR A N 1
ATOM 2010 C CA . TYR A 1 259 ? -13.609 20.656 23.422 1 91.56 259 TYR A CA 1
ATOM 2011 C C . TYR A 1 259 ? -12.172 20.969 23.016 1 91.56 259 TYR A C 1
ATOM 2013 O O . TYR A 1 259 ? -11.398 21.516 23.797 1 91.56 259 TYR A O 1
ATOM 2021 N N . GLU A 1 260 ? -11.82 20.594 21.844 1 84.5 260 GLU A N 1
ATOM 2022 C CA . GLU A 1 260 ? -10.57 20.953 21.172 1 84.5 260 GLU A CA 1
ATOM 2023 C C . GLU A 1 260 ? -10.734 20.953 19.656 1 84.5 260 GLU A C 1
ATOM 2025 O O . GLU A 1 260 ? -11.68 20.359 19.141 1 84.5 260 GLU A O 1
ATOM 2030 N N . LEU A 1 261 ? -9.812 21.688 18.969 1 86.06 261 LEU A N 1
ATOM 2031 C CA . LEU A 1 261 ? -9.797 21.562 17.516 1 86.06 261 LEU A CA 1
ATOM 2032 C C . LEU A 1 261 ? -9.648 20.109 17.094 1 86.06 261 LEU A C 1
ATOM 2034 O O . LEU A 1 261 ? -8.938 19.344 17.734 1 86.06 261 LEU A O 1
ATOM 2038 N N . ILE A 1 262 ? -10.281 19.766 16.031 1 92.25 262 ILE A N 1
ATOM 2039 C CA . ILE A 1 262 ? -10.445 18.359 15.664 1 92.25 262 ILE A CA 1
ATOM 2040 C C . ILE A 1 262 ? -9.078 17.734 15.438 1 92.25 262 ILE A C 1
ATOM 2042 O O . ILE A 1 262 ? -8.875 16.547 15.742 1 92.25 262 ILE A O 1
ATOM 2046 N N . ASP A 1 263 ? -8.086 18.453 14.844 1 86.94 263 ASP A N 1
ATOM 2047 C CA . ASP A 1 263 ? -6.758 17.891 14.625 1 86.94 263 ASP A CA 1
ATOM 2048 C C . ASP A 1 263 ? -6.066 17.594 15.953 1 86.94 263 ASP A C 1
ATOM 2050 O O . ASP A 1 263 ? -5.512 16.5 16.125 1 86.94 263 ASP A O 1
ATOM 2054 N N . ALA A 1 264 ? -6.195 18.484 16.875 1 81.12 264 ALA A N 1
ATOM 2055 C CA . ALA A 1 264 ? -5.609 18.281 18.203 1 81.12 264 ALA A CA 1
ATOM 2056 C C . ALA A 1 264 ? -6.352 17.203 18.969 1 81.12 264 ALA A C 1
ATOM 2058 O O . ALA A 1 264 ? -5.738 16.406 19.703 1 81.12 264 ALA A O 1
ATOM 2059 N N . GLN A 1 265 ? -7.633 17.172 18.875 1 89.69 265 GLN A N 1
ATOM 2060 C CA . GLN A 1 265 ? -8.445 16.188 19.578 1 89.69 265 GLN A CA 1
ATOM 2061 C C . GLN A 1 265 ? -8.156 14.781 19.078 1 89.69 265 GLN A C 1
ATOM 2063 O O . GLN A 1 265 ? -8.07 13.844 19.875 1 89.69 265 GLN A O 1
ATOM 2068 N N . ALA A 1 266 ? -8.102 14.672 17.766 1 94 266 ALA A N 1
ATOM 2069 C CA . ALA A 1 266 ? -7.777 13.367 17.188 1 94 266 ALA A CA 1
ATOM 2070 C C . ALA A 1 266 ? -6.41 12.883 17.672 1 94 266 ALA A C 1
ATOM 2072 O O . ALA A 1 266 ? -6.246 11.711 18.016 1 94 266 ALA A O 1
ATOM 2073 N N . ALA A 1 267 ? -5.473 13.742 17.641 1 86.81 267 ALA A N 1
ATOM 2074 C CA . ALA A 1 267 ? -4.137 13.406 18.125 1 86.81 267 ALA A CA 1
ATOM 2075 C C . ALA A 1 267 ? -4.18 12.945 19.578 1 86.81 267 ALA A C 1
ATOM 2077 O O . ALA A 1 267 ? -3.58 11.922 19.938 1 86.81 267 ALA A O 1
ATOM 2078 N N . ARG A 1 268 ? -4.902 13.648 20.375 1 83.25 268 ARG A N 1
ATOM 2079 C CA . ARG A 1 268 ? -4.996 13.336 21.797 1 83.25 268 ARG A CA 1
ATOM 2080 C C . ARG A 1 268 ? -5.672 11.984 22.016 1 83.25 268 ARG A C 1
ATOM 2082 O O . ARG A 1 268 ? -5.156 11.141 22.75 1 83.25 268 ARG A O 1
ATOM 2089 N N . LEU A 1 269 ? -6.789 11.766 21.406 1 92.44 269 LEU A N 1
ATOM 2090 C CA . LEU A 1 269 ? -7.582 10.57 21.656 1 92.44 269 LEU A CA 1
ATOM 2091 C C . LEU A 1 269 ? -6.887 9.336 21.109 1 92.44 269 LEU A C 1
ATOM 2093 O O . LEU A 1 269 ? -6.969 8.258 21.703 1 92.44 269 LEU A O 1
ATOM 2097 N N . VAL A 1 270 ? -6.215 9.469 20 1 92.62 270 VAL A N 1
ATOM 2098 C CA . VAL A 1 270 ? -5.547 8.312 19.406 1 92.62 270 VAL A CA 1
ATOM 2099 C C . VAL A 1 270 ? -4.289 7.98 20.203 1 92.62 270 VAL A C 1
ATOM 2101 O O . VAL A 1 270 ? -3.998 6.805 20.453 1 92.62 270 VAL A O 1
ATOM 2104 N N . ALA A 1 271 ? -3.57 8.945 20.609 1 84.38 271 ALA A N 1
ATOM 2105 C CA . ALA A 1 271 ? -2.303 8.727 21.312 1 84.38 271 ALA A CA 1
ATOM 2106 C C . ALA A 1 271 ? -2.529 8.406 22.781 1 84.38 271 ALA A C 1
ATOM 2108 O O . ALA A 1 271 ? -1.726 7.703 23.406 1 84.38 271 ALA A O 1
ATOM 2109 N N . ASN A 1 272 ? -3.582 8.992 23.359 1 86.19 272 ASN A N 1
ATOM 2110 C CA . ASN A 1 272 ? -3.916 8.789 24.766 1 86.19 272 ASN A CA 1
ATOM 2111 C C . ASN A 1 272 ? -5.41 8.531 24.953 1 86.19 272 ASN A C 1
ATOM 2113 O O . ASN A 1 272 ? -6.105 9.336 25.578 1 86.19 272 ASN A O 1
ATOM 2117 N N . PRO A 1 273 ? -5.801 7.336 24.531 1 92.25 273 PRO A N 1
ATOM 2118 C CA . PRO A 1 273 ? -7.238 7.062 24.594 1 92.25 273 PRO A CA 1
ATOM 2119 C C . PRO A 1 273 ? -7.746 6.871 26.016 1 92.25 273 PRO A C 1
ATOM 2121 O O . PRO A 1 273 ? -7.16 6.105 26.797 1 92.25 273 PRO A O 1
ATOM 2124 N N . PRO A 1 274 ? -8.797 7.613 26.375 1 92.62 274 PRO A N 1
ATOM 2125 C CA . PRO A 1 274 ? -9.43 7.309 27.656 1 92.62 274 PRO A CA 1
ATOM 2126 C C . PRO A 1 274 ? -10.078 5.926 27.688 1 92.62 274 PRO A C 1
ATOM 2128 O O . PRO A 1 274 ? -10.203 5.281 26.641 1 92.62 274 PRO A O 1
ATOM 2131 N N . GLU A 1 275 ? -10.406 5.488 28.859 1 92 275 GLU A N 1
ATOM 2132 C CA . GLU A 1 275 ? -11.031 4.176 28.984 1 92 275 GLU A CA 1
ATOM 2133 C C . GLU A 1 275 ? -12.406 4.148 28.312 1 92 275 GLU A C 1
ATOM 2135 O O . GLU A 1 275 ? -12.789 3.139 27.719 1 92 275 GLU A O 1
ATOM 2140 N N . ARG A 1 276 ? -13.133 5.23 28.547 1 94.62 276 ARG A N 1
ATOM 2141 C CA . ARG A 1 276 ? -14.5 5.328 28.047 1 94.62 276 ARG A CA 1
ATOM 2142 C C . ARG A 1 276 ? -14.82 6.754 27.609 1 94.62 276 ARG A C 1
ATOM 2144 O O . ARG A 1 276 ? -14.578 7.707 28.344 1 94.62 276 ARG A O 1
ATOM 2151 N N . ALA A 1 277 ? -15.336 6.945 26.391 1 96.5 277 ALA A N 1
ATOM 2152 C CA . ALA A 1 277 ? -15.625 8.289 25.891 1 96.5 277 ALA A CA 1
ATOM 2153 C C . ALA A 1 277 ? -16.578 8.242 24.703 1 96.5 277 ALA A C 1
ATOM 2155 O O . ALA A 1 277 ? -16.641 7.227 24 1 96.5 277 ALA A O 1
ATOM 2156 N N . LEU A 1 278 ? -17.375 9.195 24.562 1 97.81 278 LEU A N 1
ATOM 2157 C CA . LEU A 1 278 ? -18.094 9.469 23.328 1 97.81 278 LEU A CA 1
ATOM 2158 C C . LEU A 1 278 ? -17.469 10.633 22.562 1 97.81 278 LEU A C 1
ATOM 2160 O O . LEU A 1 278 ? -17.422 11.758 23.062 1 97.81 278 LEU A O 1
ATOM 2164 N N . TRP A 1 279 ? -16.938 10.352 21.422 1 97.81 279 TRP A N 1
ATOM 2165 C CA . TRP A 1 279 ? -16.234 11.305 20.578 1 97.81 279 TRP A CA 1
ATOM 2166 C C . TRP A 1 279 ? -17.156 11.875 19.5 1 97.81 279 TRP A C 1
ATOM 2168 O O . TRP A 1 279 ? -17.469 11.195 18.531 1 97.81 279 TRP A O 1
ATOM 2178 N N . GLY A 1 280 ? -17.531 13.148 19.734 1 97.94 280 GLY A N 1
ATOM 2179 C CA . GLY A 1 280 ? -18.422 13.812 18.797 1 97.94 280 GLY A CA 1
ATOM 2180 C C . GLY A 1 280 ? -17.688 14.602 17.734 1 97.94 280 GLY A C 1
ATOM 2181 O O . GLY A 1 280 ? -16.953 15.539 18.047 1 97.94 280 GLY A O 1
ATOM 2182 N N . VAL A 1 281 ? -17.859 14.281 16.469 1 97.06 281 VAL A N 1
ATOM 2183 C CA . VAL A 1 281 ? -17.359 14.984 15.297 1 97.06 281 VAL A CA 1
ATOM 2184 C C . VAL A 1 281 ? -18.5 15.25 14.32 1 97.06 281 VAL A C 1
ATOM 2186 O O . VAL A 1 281 ? -18.75 14.461 13.398 1 97.06 281 VAL A O 1
ATOM 2189 N N . PRO A 1 282 ? -19.109 16.406 14.43 1 96 282 PRO A N 1
ATOM 2190 C CA . PRO A 1 282 ? -20.344 16.625 13.672 1 96 282 PRO A CA 1
ATOM 2191 C C . PRO A 1 282 ? -20.125 16.609 12.164 1 96 282 PRO A C 1
ATOM 2193 O O . PRO A 1 282 ? -21 16.141 11.414 1 96 282 PRO A O 1
ATOM 2196 N N . ASP A 1 283 ? -19.062 17.141 11.695 1 92.56 283 ASP A N 1
ATOM 2197 C CA . ASP A 1 283 ? -18.781 17.047 10.266 1 92.56 283 ASP A CA 1
ATOM 2198 C C . ASP A 1 283 ? -18.688 15.578 9.836 1 92.56 283 ASP A C 1
ATOM 2200 O O . ASP A 1 283 ? -17.734 14.875 10.203 1 92.56 283 ASP A O 1
ATOM 2204 N N . ASN A 1 284 ? -19.594 15.156 9.031 1 91.06 284 ASN A N 1
ATOM 2205 C CA . ASN A 1 284 ? -19.719 13.734 8.742 1 91.06 284 ASN A CA 1
ATOM 2206 C C . ASN A 1 284 ? -18.547 13.211 7.93 1 91.06 284 ASN A C 1
ATOM 2208 O O . ASN A 1 284 ? -18.172 12.039 8.047 1 91.06 284 ASN A O 1
ATOM 2212 N N . ASN A 1 285 ? -17.953 14 7.125 1 89.62 285 ASN A N 1
ATOM 2213 C CA . ASN A 1 285 ? -16.797 13.555 6.34 1 89.62 285 ASN A CA 1
ATOM 2214 C C . ASN A 1 285 ? -15.617 13.203 7.234 1 89.62 285 ASN A C 1
ATOM 2216 O O . ASN A 1 285 ? -15.008 12.141 7.078 1 89.62 285 ASN A O 1
ATOM 2220 N N . THR A 1 286 ? -15.281 14.078 8.117 1 93.12 286 THR A N 1
ATOM 2221 C CA . THR A 1 286 ? -14.203 13.836 9.07 1 93.12 286 THR A CA 1
ATOM 2222 C C . THR A 1 286 ? -14.617 12.781 10.094 1 93.12 286 THR A C 1
ATOM 2224 O O . THR A 1 286 ? -13.836 11.891 10.43 1 93.12 286 THR A O 1
ATOM 2227 N N . GLY A 1 287 ? -15.852 12.938 10.523 1 95.44 287 GLY A N 1
ATOM 2228 C CA . GLY A 1 287 ? -16.359 12.023 11.539 1 95.44 287 GLY A CA 1
ATOM 2229 C C . GLY A 1 287 ? -16.344 10.57 11.086 1 95.44 287 GLY A C 1
ATOM 2230 O O . GLY A 1 287 ? -15.992 9.68 11.867 1 95.44 287 GLY A O 1
ATOM 2231 N N . ARG A 1 288 ? -16.719 10.328 9.938 1 94 288 ARG A N 1
ATOM 2232 C CA . ARG A 1 288 ? -16.766 8.961 9.438 1 94 288 ARG A CA 1
ATOM 2233 C C . ARG A 1 288 ? -15.359 8.375 9.328 1 94 288 ARG A C 1
ATOM 2235 O O . ARG A 1 288 ? -15.164 7.18 9.57 1 94 288 ARG A O 1
ATOM 2242 N N . LYS A 1 289 ? -14.406 9.156 8.883 1 95 289 LYS A N 1
ATOM 2243 C CA . LYS A 1 289 ? -13.023 8.695 8.82 1 95 289 LYS A CA 1
ATOM 2244 C C . LYS A 1 289 ? -12.516 8.281 10.203 1 95 289 LYS A C 1
ATOM 2246 O O . LYS A 1 289 ? -11.898 7.23 10.352 1 95 289 LYS A O 1
ATOM 2251 N N . LEU A 1 290 ? -12.852 9.102 11.156 1 96.94 290 LEU A N 1
ATOM 2252 C CA . LEU A 1 290 ? -12.391 8.82 12.516 1 96.94 290 LEU A CA 1
ATOM 2253 C C . LEU A 1 290 ? -13.156 7.641 13.109 1 96.94 290 LEU A C 1
ATOM 2255 O O . LEU A 1 290 ? -12.594 6.863 13.883 1 96.94 290 LEU A O 1
ATOM 2259 N N . TYR A 1 291 ? -14.453 7.562 12.773 1 97 291 TYR A N 1
ATOM 2260 C CA . TYR A 1 291 ? -15.234 6.402 13.188 1 97 291 TYR A CA 1
ATOM 2261 C C . TYR A 1 291 ? -14.586 5.109 12.703 1 97 291 TYR A C 1
ATOM 2263 O O . TYR A 1 291 ? -14.398 4.172 13.484 1 97 291 TYR A O 1
ATOM 2271 N N . LYS A 1 292 ? -14.258 5.051 11.461 1 96.12 292 LYS A N 1
ATOM 2272 C CA . LYS A 1 292 ? -13.664 3.852 10.883 1 96.12 292 LYS A CA 1
ATOM 2273 C C . LYS A 1 292 ? -12.297 3.561 11.5 1 96.12 292 LYS A C 1
ATOM 2275 O O . LYS A 1 292 ? -11.945 2.398 11.719 1 96.12 292 LYS A O 1
ATOM 2280 N N . LEU A 1 293 ? -11.523 4.605 11.695 1 97 293 LEU A N 1
ATOM 2281 C CA . LEU A 1 293 ? -10.234 4.414 12.359 1 97 293 LEU A CA 1
ATOM 2282 C C . LEU A 1 293 ? -10.422 3.77 13.727 1 97 293 LEU A C 1
ATOM 2284 O O . LEU A 1 293 ? -9.742 2.795 14.055 1 97 293 LEU A O 1
ATOM 2288 N N . VAL A 1 294 ? -11.367 4.32 14.508 1 97.19 294 VAL A N 1
ATOM 2289 C CA . VAL A 1 294 ? -11.578 3.84 15.875 1 97.19 294 VAL A CA 1
ATOM 2290 C C . VAL A 1 294 ? -12.016 2.377 15.844 1 97.19 294 VAL A C 1
ATOM 2292 O O . VAL A 1 294 ? -11.562 1.57 16.656 1 97.19 294 VAL A O 1
ATOM 2295 N N . GLU A 1 295 ? -12.844 2.039 14.914 1 96.44 295 GLU A N 1
ATOM 2296 C CA . GLU A 1 295 ? -13.273 0.65 14.781 1 96.44 295 GLU A CA 1
ATOM 2297 C C . GLU A 1 295 ? -12.078 -0.271 14.523 1 96.44 295 GLU A C 1
ATOM 2299 O O . GLU A 1 295 ? -12.016 -1.376 15.062 1 96.44 295 GLU A O 1
ATOM 2304 N N . GLN A 1 296 ? -11.195 0.17 13.703 1 95.56 296 GLN A N 1
ATOM 2305 C CA . GLN A 1 296 ? -10.023 -0.644 13.398 1 95.56 296 GLN A CA 1
ATOM 2306 C C . GLN A 1 296 ? -9.055 -0.676 14.57 1 95.56 296 GLN A C 1
ATOM 2308 O O . GLN A 1 296 ? -8.414 -1.696 14.828 1 95.56 296 GLN A O 1
ATOM 2313 N N . LEU A 1 297 ? -8.93 0.441 15.211 1 95.56 297 LEU A N 1
ATOM 2314 C CA . LEU A 1 297 ? -8.062 0.509 16.375 1 95.56 297 LEU A CA 1
ATOM 2315 C C . LEU A 1 297 ? -8.523 -0.458 17.469 1 95.56 297 LEU A C 1
ATOM 2317 O O . LEU A 1 297 ? -7.707 -1.105 18.125 1 95.56 297 LEU A O 1
ATOM 2321 N N . LYS A 1 298 ? -9.82 -0.584 17.656 1 94.38 298 LYS A N 1
ATOM 2322 C CA . LYS A 1 298 ? -10.391 -1.46 18.672 1 94.38 298 LYS A CA 1
ATOM 2323 C C . LYS A 1 298 ? -10.086 -2.924 18.375 1 94.38 298 LYS A C 1
ATOM 2325 O O . LYS A 1 298 ? -10.047 -3.756 19.281 1 94.38 298 LYS A O 1
ATOM 2330 N N . ILE A 1 299 ? -9.852 -3.193 17.141 1 91.12 299 ILE A N 1
ATOM 2331 C CA . ILE A 1 299 ? -9.633 -4.57 16.719 1 91.12 299 ILE A CA 1
ATOM 2332 C C . ILE A 1 299 ? -8.133 -4.855 16.625 1 91.12 299 ILE A C 1
ATOM 2334 O O . ILE A 1 299 ? -7.656 -5.867 17.156 1 91.12 299 ILE A O 1
ATOM 2338 N N . HIS A 1 300 ? -7.363 -3.934 16.047 1 89.31 300 HIS A N 1
ATOM 2339 C CA . HIS A 1 300 ? -5.988 -4.246 15.68 1 89.31 300 HIS A CA 1
ATOM 2340 C C . HIS A 1 300 ? -4.992 -3.48 16.547 1 89.31 300 HIS A C 1
ATOM 2342 O O . HIS A 1 300 ? -3.816 -3.84 16.609 1 89.31 300 HIS A O 1
ATOM 2348 N N . GLY A 1 301 ? -5.445 -2.395 17.141 1 91.62 301 GLY A N 1
ATOM 2349 C CA . GLY A 1 301 ? -4.52 -1.543 17.875 1 91.62 301 GLY A CA 1
ATOM 2350 C C . GLY A 1 301 ? -3.525 -0.833 16.969 1 91.62 301 GLY A C 1
ATOM 2351 O O . GLY A 1 301 ? -3.803 -0.603 15.789 1 91.62 301 GLY A O 1
ATOM 2352 N N . ILE A 1 302 ? -2.494 -0.339 17.531 1 88.06 302 ILE A N 1
ATOM 2353 C CA . ILE A 1 302 ? -1.416 0.345 16.828 1 88.06 302 ILE A CA 1
ATOM 2354 C C . ILE A 1 302 ? -0.145 -0.5 16.875 1 88.06 302 ILE A C 1
ATOM 2356 O O . ILE A 1 302 ? 0.297 -0.897 17.953 1 88.06 302 ILE A O 1
ATOM 2360 N N . PRO A 1 303 ? 0.293 -0.878 15.719 1 81.62 303 PRO A N 1
ATOM 2361 C CA . PRO A 1 303 ? 1.496 -1.715 15.719 1 81.62 303 PRO A CA 1
ATOM 2362 C C . PRO A 1 303 ? 2.73 -0.968 16.219 1 81.62 303 PRO A C 1
ATOM 2364 O O . PRO A 1 303 ? 2.746 0.266 16.234 1 81.62 303 PRO A O 1
ATOM 2367 N N . LYS A 1 304 ? 3.668 -1.806 16.688 1 70.38 304 LYS A N 1
ATOM 2368 C CA . LYS A 1 304 ? 4.949 -1.215 17.062 1 70.38 304 LYS A CA 1
ATOM 2369 C C . LYS A 1 304 ? 5.66 -0.619 15.859 1 70.38 304 LYS A C 1
ATOM 2371 O O . LYS A 1 304 ? 5.746 -1.256 14.805 1 70.38 304 LYS A O 1
ATOM 2376 N N . ARG A 1 305 ? 5.523 0.594 15.898 1 59.03 305 ARG A N 1
ATOM 2377 C CA . ARG A 1 305 ? 5.973 1.308 14.711 1 59.03 305 ARG A CA 1
ATOM 2378 C C . ARG A 1 305 ? 7.496 1.383 14.656 1 59.03 305 ARG A C 1
ATOM 2380 O O . ARG A 1 305 ? 8.133 1.777 15.633 1 59.03 305 ARG A O 1
ATOM 2387 N N . LYS A 1 306 ? 8.133 0.618 13.883 1 53.84 306 LYS A N 1
ATOM 2388 C CA . LYS A 1 306 ? 9.516 0.959 13.539 1 53.84 306 LYS A CA 1
ATOM 2389 C C . LYS A 1 306 ? 9.555 2.01 12.438 1 53.84 306 LYS A C 1
ATOM 2391 O O . LYS A 1 306 ? 10.617 2.559 12.133 1 53.84 306 LYS A O 1
ATOM 2396 N N . ALA A 1 307 ? 8.328 2.258 11.805 1 53.16 307 ALA A N 1
ATOM 2397 C CA . ALA A 1 307 ? 8.375 2.84 10.469 1 53.16 307 ALA A CA 1
ATOM 2398 C C . ALA A 1 307 ? 8.062 4.332 10.508 1 53.16 307 ALA A C 1
ATOM 2400 O O . ALA A 1 307 ? 7.332 4.797 11.383 1 53.16 307 ALA A O 1
ATOM 2401 N N . HIS A 1 308 ? 8.781 5.125 9.711 1 60.72 308 HIS A N 1
ATOM 2402 C CA . HIS A 1 308 ? 8.742 6.559 9.453 1 60.72 308 HIS A CA 1
ATOM 2403 C C . HIS A 1 308 ? 7.527 6.93 8.602 1 60.72 308 HIS A C 1
ATOM 2405 O O . HIS A 1 308 ? 7.152 6.191 7.688 1 60.72 308 HIS A O 1
ATOM 2411 N N . VAL A 1 309 ? 6.617 7.789 9.227 1 72.12 309 VAL A N 1
ATOM 2412 C CA . VAL A 1 309 ? 5.48 8.273 8.453 1 72.12 309 VAL A CA 1
ATOM 2413 C C . VAL A 1 309 ? 5.828 9.617 7.805 1 72.12 309 VAL A C 1
ATOM 2415 O O . VAL A 1 309 ? 6.391 10.5 8.453 1 72.12 309 VAL A O 1
ATOM 2418 N N . SER A 1 310 ? 5.77 9.664 6.5 1 80.56 310 SER A N 1
ATOM 2419 C CA . SER A 1 310 ? 5.902 10.898 5.742 1 80.56 310 SER A CA 1
ATOM 2420 C C . SER A 1 310 ? 4.551 11.375 5.215 1 80.56 310 SER A C 1
ATOM 2422 O O . SER A 1 310 ? 3.775 10.586 4.68 1 80.56 310 SER A O 1
ATOM 2424 N N . LEU A 1 311 ? 4.25 12.578 5.523 1 85.75 311 LEU A N 1
ATOM 2425 C CA . LEU A 1 311 ? 2.986 13.156 5.078 1 85.75 311 LEU A CA 1
ATOM 2426 C C . LEU A 1 311 ? 3.225 14.391 4.215 1 85.75 311 LEU A C 1
ATOM 2428 O O . LEU A 1 311 ? 4.066 15.227 4.543 1 85.75 311 LEU A O 1
ATOM 2432 N N . SER A 1 312 ? 2.576 14.391 3.074 1 84.44 312 SER A N 1
ATOM 2433 C CA . SER A 1 312 ? 2.574 15.578 2.215 1 84.44 312 SER A CA 1
ATOM 2434 C C . SER A 1 312 ? 1.201 16.234 2.193 1 84.44 312 SER A C 1
ATOM 2436 O O . SER A 1 312 ? 0.213 15.625 1.791 1 84.44 312 SER A O 1
ATOM 2438 N N . ARG A 1 313 ? 1.146 17.391 2.639 1 80.75 313 ARG A N 1
ATOM 2439 C CA . ARG A 1 313 ? -0.113 18.125 2.676 1 80.75 313 ARG A CA 1
ATOM 2440 C C . ARG A 1 313 ? -0.187 19.141 1.541 1 80.75 313 ARG A C 1
ATOM 2442 O O . ARG A 1 313 ? 0.767 19.891 1.305 1 80.75 313 ARG A O 1
ATOM 2449 N N . MET A 1 314 ? -1.374 19.109 0.917 1 75.31 314 MET A N 1
ATOM 2450 C CA . MET A 1 314 ? -1.58 20.062 -0.165 1 75.31 314 MET A CA 1
ATOM 2451 C C . MET A 1 314 ? -1.898 21.453 0.388 1 75.31 314 MET A C 1
ATOM 2453 O O . MET A 1 314 ? -2.828 21.609 1.181 1 75.31 314 MET A O 1
ATOM 2457 N N . SER A 1 315 ? -1.04 22.375 0.183 1 62.28 315 SER A N 1
ATOM 2458 C CA . SER A 1 315 ? -1.319 23.734 0.636 1 62.28 315 SER A CA 1
ATOM 2459 C C . SER A 1 315 ? -1.634 24.656 -0.539 1 62.28 315 SER A C 1
ATOM 2461 O O . SER A 1 315 ? -2.17 25.75 -0.352 1 62.28 315 SER A O 1
ATOM 2463 N N . ALA A 1 316 ? -1.233 24.297 -1.727 1 56.59 316 ALA A N 1
ATOM 2464 C CA . ALA A 1 316 ? -1.248 25.266 -2.826 1 56.59 316 ALA A CA 1
ATOM 2465 C C . ALA A 1 316 ? -2.586 25.234 -3.559 1 56.59 316 ALA A C 1
ATOM 2467 O O . ALA A 1 316 ? -3.373 24.297 -3.395 1 56.59 316 ALA A O 1
ATOM 2468 N N . GLY A 1 317 ? -2.949 26.312 -4.051 1 59.91 317 GLY A N 1
ATOM 2469 C CA . GLY A 1 317 ? -4.137 26.578 -4.852 1 59.91 317 GLY A CA 1
ATOM 2470 C C . GLY A 1 317 ? -5.242 27.25 -4.059 1 59.91 317 GLY A C 1
ATOM 2471 O O . GLY A 1 317 ? -4.988 28.172 -3.271 1 59.91 317 GLY A O 1
ATOM 2472 N N . GLY A 1 318 ? -6.512 27.062 -4.301 1 59.34 318 GLY A N 1
ATOM 2473 C CA . GLY A 1 318 ? -7.676 27.672 -3.682 1 59.34 318 GLY A CA 1
ATOM 2474 C C . GLY A 1 318 ? -7.859 27.281 -2.23 1 59.34 318 GLY A C 1
ATOM 2475 O O . GLY A 1 318 ? -8.656 27.891 -1.509 1 59.34 318 GLY A O 1
ATOM 2476 N N . GLY A 1 319 ? -6.828 26.328 -1.661 1 64.44 319 GLY A N 1
ATOM 2477 C CA . GLY A 1 319 ? -6.73 25.969 -0.255 1 64.44 319 GLY A CA 1
ATOM 2478 C C . GLY A 1 319 ? -7.84 25.047 0.205 1 64.44 319 GLY A C 1
ATOM 2479 O O . GLY A 1 319 ? -7.961 24.766 1.397 1 64.44 319 GLY A O 1
ATOM 2480 N N . ASP A 1 320 ? -8.648 24.547 -0.648 1 76.88 320 ASP A N 1
ATOM 2481 C CA . ASP A 1 320 ? -9.742 23.641 -0.315 1 76.88 320 ASP A CA 1
ATOM 2482 C C . ASP A 1 320 ? -10.57 24.188 0.854 1 76.88 320 ASP A C 1
ATOM 2484 O O . ASP A 1 320 ? -11.023 25.328 0.825 1 76.88 320 ASP A O 1
ATOM 2488 N N . GLN A 1 321 ? -10.695 23.5 1.869 1 78.94 321 GLN A N 1
ATOM 2489 C CA . GLN A 1 321 ? -11.523 23.906 2.998 1 78.94 321 GLN A CA 1
ATOM 2490 C C . GLN A 1 321 ? -10.906 25.078 3.752 1 78.94 321 GLN A C 1
ATOM 2492 O O . GLN A 1 321 ? -11.625 25.953 4.234 1 78.94 321 GLN A O 1
ATOM 2497 N N . TYR A 1 322 ? -9.609 25.141 3.842 1 75.88 322 TYR A N 1
ATOM 2498 C CA . TYR A 1 322 ? -8.93 26.188 4.594 1 75.88 322 TYR A CA 1
ATOM 2499 C C . TYR A 1 322 ? -8.992 27.516 3.859 1 75.88 322 TYR A C 1
ATOM 2501 O O . TYR A 1 322 ? -8.891 28.578 4.477 1 75.88 322 TYR A O 1
ATOM 2509 N N . GLY A 1 323 ? -9.172 27.469 2.561 1 77.31 323 GLY A N 1
ATOM 2510 C CA . GLY A 1 323 ? -9.312 28.672 1.771 1 77.31 323 GLY A CA 1
ATOM 2511 C C . GLY A 1 323 ? -10.742 28.938 1.321 1 77.31 323 GLY A C 1
ATOM 2512 O O . GLY A 1 323 ? -10.984 29.766 0.45 1 77.31 323 GLY A O 1
ATOM 2513 N N . SER A 1 324 ? -11.648 28.344 1.937 1 86.19 324 SER A N 1
ATOM 2514 C CA . SER A 1 324 ? -13.039 28.406 1.496 1 86.19 324 SER A CA 1
ATOM 2515 C C . SER A 1 324 ? -13.719 29.672 1.982 1 86.19 324 SER A C 1
ATOM 2517 O O . SER A 1 324 ? -13.312 30.25 2.994 1 86.19 324 SER A O 1
ATOM 2519 N N . TYR A 1 325 ? -14.695 30.062 1.193 1 91.81 325 TYR A N 1
ATOM 2520 C CA . TYR A 1 325 ? -15.703 30.953 1.734 1 91.81 325 TYR A CA 1
ATOM 2521 C C . TYR A 1 325 ? -16.672 30.219 2.654 1 91.81 325 TYR A C 1
ATOM 2523 O O . TYR A 1 325 ? -17.188 29.156 2.293 1 91.81 325 TYR A O 1
ATOM 2531 N N . ASN A 1 326 ? -16.828 30.75 3.801 1 93.06 326 ASN A N 1
ATOM 2532 C CA . ASN A 1 326 ? -17.781 30.125 4.727 1 93.06 326 ASN A CA 1
ATOM 2533 C C . ASN A 1 326 ? -18.469 31.156 5.605 1 93.06 326 ASN A C 1
ATOM 2535 O O . ASN A 1 326 ? -17.812 32.031 6.168 1 93.06 326 ASN A O 1
ATOM 2539 N N . ALA A 1 327 ? -19.734 31.109 5.613 1 95.69 327 ALA A N 1
ATOM 2540 C CA . ALA A 1 327 ? -20.578 32 6.395 1 95.69 327 ALA A CA 1
ATOM 2541 C C . ALA A 1 327 ? -21.969 31.422 6.602 1 95.69 327 ALA A C 1
ATOM 2543 O O . ALA A 1 327 ? -22.438 30.625 5.789 1 95.69 327 ALA A O 1
ATOM 2544 N N . PRO A 1 328 ? -22.594 31.812 7.699 1 96.81 328 PRO A N 1
ATOM 2545 C CA . PRO A 1 328 ? -23.984 31.375 7.867 1 96.81 328 PRO A CA 1
ATOM 2546 C C . PRO A 1 328 ? -24.953 32.188 7.012 1 96.81 328 PRO A C 1
ATOM 2548 O O . PRO A 1 328 ? -24.719 33.375 6.75 1 96.81 328 PRO A O 1
ATOM 2551 N N . ALA A 1 329 ? -26.047 31.578 6.586 1 96.56 329 ALA A N 1
ATOM 2552 C CA . ALA A 1 329 ? -27.109 32.312 5.895 1 96.56 329 ALA A CA 1
ATOM 2553 C C . ALA A 1 329 ? -27.75 33.344 6.809 1 96.56 329 ALA A C 1
ATOM 2555 O O . ALA A 1 329 ? -28.047 33.062 7.973 1 96.56 329 ALA A O 1
ATOM 2556 N N . LEU A 1 330 ? -27.922 34.469 6.262 1 92.75 330 LEU A N 1
ATOM 2557 C CA . LEU A 1 330 ? -28.422 35.562 7.074 1 92.75 330 LEU A CA 1
ATOM 2558 C C . LEU A 1 330 ? -29.953 35.5 7.176 1 92.75 330 LEU A C 1
ATOM 2560 O O . LEU A 1 330 ? -30.531 36.031 8.117 1 92.75 330 LEU A O 1
ATOM 2564 N N . GLU A 1 331 ? -30.656 35 6.254 1 94.94 331 GLU A N 1
ATOM 2565 C CA . GLU A 1 331 ? -32.094 34.781 6.211 1 94.94 331 GLU A CA 1
ATOM 2566 C C . GLU A 1 331 ? -32.438 33.562 5.363 1 94.94 331 GLU A C 1
ATOM 2568 O O . GLU A 1 331 ? -31.562 32.969 4.738 1 94.94 331 GLU A O 1
ATOM 2573 N N . ASP A 1 332 ? -33.75 33.156 5.434 1 97.25 332 ASP A N 1
ATOM 2574 C CA . ASP A 1 332 ? -34.219 32.062 4.551 1 97.25 332 ASP A CA 1
ATOM 2575 C C . ASP A 1 332 ? -34.125 32.5 3.086 1 97.25 332 ASP A C 1
ATOM 2577 O O . ASP A 1 332 ? -34.375 33.656 2.748 1 97.25 332 ASP A O 1
ATOM 2581 N N . GLY A 1 333 ? -33.656 31.562 2.262 1 97.12 333 GLY A N 1
ATOM 2582 C CA . GLY A 1 333 ? -33.594 31.922 0.857 1 97.12 333 GLY A CA 1
ATOM 2583 C C . GLY A 1 333 ? -33.031 30.812 -0.014 1 97.12 333 GLY A C 1
ATOM 2584 O O . GLY A 1 333 ? -33.219 29.641 0.277 1 97.12 333 GLY A O 1
ATOM 2585 N N . ILE A 1 334 ? -32.594 31.266 -1.155 1 97.5 334 ILE A N 1
ATOM 2586 C CA . ILE A 1 334 ? -32.062 30.328 -2.145 1 97.5 334 ILE A CA 1
ATOM 2587 C C . ILE A 1 334 ? -30.609 30.688 -2.459 1 97.5 334 ILE A C 1
ATOM 2589 O O . ILE A 1 334 ? -30.281 31.844 -2.721 1 97.5 334 ILE A O 1
ATOM 2593 N N . LEU A 1 335 ? -29.719 29.688 -2.301 1 96.75 335 LEU A N 1
ATOM 2594 C CA . LEU A 1 335 ? -28.328 29.828 -2.748 1 96.75 335 LEU A CA 1
ATOM 2595 C C . LEU A 1 335 ? -28.188 29.391 -4.203 1 96.75 335 LEU A C 1
ATOM 2597 O O . LEU A 1 335 ? -28.734 28.359 -4.605 1 96.75 335 LEU A O 1
ATOM 2601 N N . LYS A 1 336 ? -27.5 30.188 -4.965 1 96.06 336 LYS A N 1
ATOM 2602 C CA . LYS A 1 336 ? -27.25 29.859 -6.363 1 96.06 336 LYS A CA 1
ATOM 2603 C C . LYS A 1 336 ? -25.766 29.938 -6.691 1 96.06 336 LYS A C 1
ATOM 2605 O O . LYS A 1 336 ? -25.062 30.844 -6.207 1 96.06 336 LYS A O 1
ATOM 2610 N N . VAL A 1 337 ? -25.344 29.016 -7.402 1 95.69 337 VAL A N 1
ATOM 2611 C CA . VAL A 1 337 ? -24 29.094 -7.957 1 95.69 337 VAL A CA 1
ATOM 2612 C C . VAL A 1 337 ? -24.078 29.359 -9.461 1 95.69 337 VAL A C 1
ATOM 2614 O O . VAL A 1 337 ? -24.719 28.594 -10.195 1 95.69 337 VAL A O 1
ATOM 2617 N N . VAL A 1 338 ? -23.484 30.406 -9.859 1 93.38 338 VAL A N 1
ATOM 2618 C CA . VAL A 1 338 ? -23.484 30.797 -11.266 1 93.38 338 VAL A CA 1
ATOM 2619 C C . VAL A 1 338 ? -22.062 30.828 -11.797 1 93.38 338 VAL A C 1
ATOM 2621 O O . VAL A 1 338 ? -21.172 31.422 -11.172 1 93.38 338 VAL A O 1
ATOM 2624 N N . VAL A 1 339 ? -21.891 30.156 -12.898 1 89.31 339 VAL A N 1
ATOM 2625 C CA . VAL A 1 339 ? -20.594 30.156 -13.57 1 89.31 339 VAL A CA 1
ATOM 2626 C C . VAL A 1 339 ? -20.75 30.688 -14.992 1 89.31 339 VAL A C 1
ATOM 2628 O O . VAL A 1 339 ? -21.516 30.141 -15.789 1 89.31 339 VAL A O 1
ATOM 2631 N N . ASP A 1 340 ? -20.047 31.703 -15.281 1 83.12 340 ASP A N 1
ATOM 2632 C CA . ASP A 1 340 ? -20.109 32.344 -16.594 1 83.12 340 ASP A CA 1
ATOM 2633 C C . ASP A 1 340 ? -21.547 32.625 -17 1 83.12 340 ASP A C 1
ATOM 2635 O O . ASP A 1 340 ? -21.953 32.312 -18.125 1 83.12 340 ASP A O 1
ATOM 2639 N N . GLY A 1 341 ? -22.219 33.062 -16.109 1 83.5 341 GLY A N 1
ATOM 2640 C CA . GLY A 1 341 ? -23.578 33.5 -16.375 1 83.5 341 GLY A CA 1
ATOM 2641 C C . GLY A 1 341 ? -24.594 32.344 -16.359 1 83.5 341 GLY A C 1
ATOM 2642 O O . GLY A 1 341 ? -25.797 32.594 -16.453 1 83.5 341 GLY A O 1
ATOM 2643 N N . GLU A 1 342 ? -24.156 31.156 -16.234 1 90.31 342 GLU A N 1
ATOM 2644 C CA . GLU A 1 342 ? -25.031 29.984 -16.219 1 90.31 342 GLU A CA 1
ATOM 2645 C C . GLU A 1 342 ? -25.234 29.453 -14.812 1 90.31 342 GLU A C 1
ATOM 2647 O O . GLU A 1 342 ? -24.266 29.234 -14.086 1 90.31 342 GLU A O 1
ATOM 2652 N N . GLU A 1 343 ? -26.484 29.281 -14.438 1 93.19 343 GLU A N 1
ATOM 2653 C CA . GLU A 1 343 ? -26.781 28.672 -13.148 1 93.19 343 GLU A CA 1
ATOM 2654 C C . GLU A 1 343 ? -26.422 27.188 -13.156 1 93.19 343 GLU A C 1
ATOM 2656 O O . GLU A 1 343 ? -26.938 26.406 -13.961 1 93.19 343 GLU A O 1
ATOM 2661 N N . LYS A 1 344 ? -25.578 26.828 -12.273 1 93.06 344 LYS A N 1
ATOM 2662 C CA . LYS A 1 344 ? -25.109 25.453 -12.203 1 93.06 344 LYS A CA 1
ATOM 2663 C C . LYS A 1 344 ? -25.859 24.672 -11.125 1 93.06 344 LYS A C 1
ATOM 2665 O O . LYS A 1 344 ? -25.984 23.453 -11.195 1 93.06 344 LYS A O 1
ATOM 2670 N N . HIS A 1 345 ? -26.219 25.391 -10.117 1 95 345 HIS A N 1
ATOM 2671 C CA . HIS A 1 345 ? -26.859 24.734 -8.984 1 95 345 HIS A CA 1
ATOM 2672 C C . HIS A 1 345 ? -27.641 25.734 -8.133 1 95 345 HIS A C 1
ATOM 2674 O O . HIS A 1 345 ? -27.297 26.922 -8.109 1 95 345 HIS A O 1
ATOM 2680 N N . ALA A 1 346 ? -28.656 25.25 -7.562 1 96.81 346 ALA A N 1
ATOM 2681 C CA . ALA A 1 346 ? -29.406 26.031 -6.598 1 96.81 346 ALA A CA 1
ATOM 2682 C C . ALA A 1 346 ? -29.938 25.156 -5.465 1 96.81 346 ALA A C 1
ATOM 2684 O O . ALA A 1 346 ? -30.281 23.984 -5.684 1 96.81 346 ALA A O 1
ATOM 2685 N N . ARG A 1 347 ? -29.969 25.719 -4.277 1 96.56 347 ARG A N 1
ATOM 2686 C CA . ARG A 1 347 ? -30.547 24.984 -3.156 1 96.56 347 ARG A CA 1
ATOM 2687 C C . ARG A 1 347 ? -31.125 25.938 -2.117 1 96.56 347 ARG A C 1
ATOM 2689 O O . ARG A 1 347 ? -30.688 27.094 -2.01 1 96.56 347 ARG A O 1
ATOM 2696 N N . HIS A 1 348 ? -32.062 25.469 -1.398 1 96.88 348 HIS A N 1
ATOM 2697 C CA . HIS A 1 348 ? -32.688 26.25 -0.334 1 96.88 348 HIS A CA 1
ATOM 2698 C C . HIS A 1 348 ? -31.859 26.188 0.945 1 96.88 348 HIS A C 1
ATOM 2700 O O . HIS A 1 348 ? -31.25 25.156 1.252 1 96.88 348 HIS A O 1
ATOM 2706 N N . VAL A 1 349 ? -31.797 27.344 1.686 1 97 349 VAL A N 1
ATOM 2707 C CA . VAL A 1 349 ? -31.141 27.406 2.992 1 97 349 VAL A CA 1
ATOM 2708 C C . VAL A 1 349 ? -32.031 28.172 3.973 1 97 349 VAL A C 1
ATOM 2710 O O . VAL A 1 349 ? -32.875 28.953 3.562 1 97 349 VAL A O 1
ATOM 2713 N N . LYS A 1 350 ? -31.891 27.859 5.172 1 97.12 350 LYS A N 1
ATOM 2714 C CA . LYS A 1 350 ? -32.562 28.578 6.246 1 97.12 350 LYS A CA 1
ATOM 2715 C C . LYS A 1 350 ? -31.578 29.484 6.992 1 97.12 350 LYS A C 1
ATOM 2717 O O . LYS A 1 350 ? -30.359 29.281 6.918 1 97.12 350 LYS A O 1
ATOM 2722 N N . ARG A 1 351 ? -32.219 30.516 7.699 1 96.75 351 ARG A N 1
ATOM 2723 C CA . ARG A 1 351 ? -31.391 31.406 8.508 1 96.75 351 ARG A CA 1
ATOM 2724 C C . ARG A 1 351 ? -30.484 30.609 9.453 1 96.75 351 ARG A C 1
ATOM 2726 O O . ARG A 1 351 ? -30.969 29.734 10.172 1 96.75 351 ARG A O 1
ATOM 2733 N N . GLY A 1 352 ? -29.156 30.938 9.375 1 96.5 352 GLY A N 1
ATOM 2734 C CA . GLY A 1 352 ? -28.219 30.312 10.297 1 96.5 352 GLY A CA 1
ATOM 2735 C C . GLY A 1 352 ? -27.5 29.109 9.711 1 96.5 352 GLY A C 1
ATOM 2736 O O . GLY A 1 352 ? -26.5 28.656 10.25 1 96.5 352 GLY A O 1
ATOM 2737 N N . ASP A 1 353 ? -28.031 28.578 8.562 1 97.69 353 ASP A N 1
ATOM 2738 C CA . ASP A 1 353 ? -27.391 27.438 7.93 1 97.69 353 ASP A CA 1
ATOM 2739 C C . ASP A 1 353 ? -25.953 27.781 7.508 1 97.69 353 ASP A C 1
ATOM 2741 O O . ASP A 1 353 ? -25.734 28.797 6.852 1 97.69 353 ASP A O 1
ATOM 2745 N N . PRO A 1 354 ? -24.969 26.984 7.984 1 97.19 354 PRO A N 1
ATOM 2746 C CA . PRO A 1 354 ? -23.609 27.25 7.531 1 97.19 354 PRO A CA 1
ATOM 2747 C C . PRO A 1 354 ? -23.406 26.922 6.055 1 97.19 354 PRO A C 1
ATOM 2749 O O . PRO A 1 354 ? -23.891 25.891 5.57 1 97.19 354 PRO A O 1
ATOM 2752 N N . ILE A 1 355 ? -22.75 27.828 5.309 1 96.88 355 ILE A N 1
ATOM 2753 C CA . ILE A 1 355 ? -22.453 27.719 3.881 1 96.88 355 ILE A CA 1
ATOM 2754 C C . ILE A 1 355 ? -20.953 27.641 3.658 1 96.88 355 ILE A C 1
ATOM 2756 O O . ILE A 1 355 ? -20.188 28.359 4.316 1 96.88 355 ILE A O 1
ATOM 2760 N N . LEU A 1 356 ? -20.531 26.719 2.805 1 94.62 356 LEU A N 1
ATOM 2761 C CA . LEU A 1 356 ? -19.125 26.594 2.461 1 94.62 356 LEU A CA 1
ATOM 2762 C C . LEU A 1 356 ? -18.938 26.469 0.953 1 94.62 356 LEU A C 1
ATOM 2764 O O . LEU A 1 356 ? -19.578 25.625 0.314 1 94.62 356 LEU A O 1
ATOM 2768 N N . LEU A 1 357 ? -18.25 27.375 0.333 1 93.31 357 LEU A N 1
ATOM 2769 C CA . LEU A 1 357 ? -17.844 27.312 -1.066 1 93.31 357 LEU A CA 1
ATOM 2770 C C . LEU A 1 357 ? -16.312 27.25 -1.188 1 93.31 357 LEU A C 1
ATOM 2772 O O . LEU A 1 357 ? -15.617 28.141 -0.693 1 93.31 357 LEU A O 1
ATOM 2776 N N . MET A 1 358 ? -15.852 26.172 -1.803 1 89.5 358 MET A N 1
ATOM 2777 C CA . MET A 1 358 ? -14.406 26.031 -1.947 1 89.5 358 MET A CA 1
ATOM 2778 C C . MET A 1 358 ? -14.031 25.672 -3.381 1 89.5 358 MET A C 1
ATOM 2780 O O . MET A 1 358 ? -14.891 25.266 -4.168 1 89.5 358 MET A O 1
ATOM 2784 N N . SER A 1 359 ? -12.891 25.953 -3.734 1 86.94 359 SER A N 1
ATOM 2785 C CA . SER A 1 359 ? -12.32 25.609 -5.031 1 86.94 359 SER A CA 1
ATOM 2786 C C . SER A 1 359 ? -10.844 25.266 -4.914 1 86.94 359 SER A C 1
ATOM 2788 O O . SER A 1 359 ? -10.234 25.469 -3.863 1 86.94 359 SER A O 1
ATOM 2790 N N . ASN A 1 360 ? -10.375 24.609 -5.945 1 84.38 360 ASN A N 1
ATOM 2791 C CA . ASN A 1 360 ? -8.945 24.328 -6.062 1 84.38 360 ASN A CA 1
ATOM 2792 C C . ASN A 1 360 ? -8.43 24.594 -7.473 1 84.38 360 ASN A C 1
ATOM 2794 O O . ASN A 1 360 ? -9.211 24.938 -8.367 1 84.38 360 ASN A O 1
ATOM 2798 N N . ASP A 1 361 ? -7.141 24.656 -7.555 1 83.19 361 ASP A N 1
ATOM 2799 C CA . ASP A 1 361 ? -6.453 24.922 -8.812 1 83.19 361 ASP A CA 1
ATOM 2800 C C . ASP A 1 361 ? -5.859 23.641 -9.398 1 83.19 361 ASP A C 1
ATOM 2802 O O . ASP A 1 361 ? -4.984 23.016 -8.789 1 83.19 361 ASP A O 1
ATOM 2806 N N . HIS A 1 362 ? -6.363 23.312 -10.633 1 84.88 362 HIS A N 1
ATOM 2807 C CA . HIS A 1 362 ? -5.941 22.078 -11.289 1 84.88 362 HIS A CA 1
ATOM 2808 C C . HIS A 1 362 ? -4.43 22.047 -11.484 1 84.88 362 HIS A C 1
ATOM 2810 O O . HIS A 1 362 ? -3.801 21 -11.32 1 84.88 362 HIS A O 1
ATOM 2816 N N . GLU A 1 363 ? -3.85 23.141 -11.828 1 82 363 GLU A N 1
ATOM 2817 C CA . GLU A 1 363 ? -2.408 23.188 -12.055 1 82 363 GLU A CA 1
ATOM 2818 C C . GLU A 1 363 ? -1.638 23.031 -10.75 1 82 363 GLU A C 1
ATOM 2820 O O . GLU A 1 363 ? -0.566 22.422 -10.719 1 82 363 GLU A O 1
ATOM 2825 N N . ALA A 1 364 ? -2.174 23.641 -9.734 1 79.38 364 ALA A N 1
ATOM 2826 C CA . ALA A 1 364 ? -1.549 23.5 -8.422 1 79.38 364 ALA A CA 1
ATOM 2827 C C . ALA A 1 364 ? -1.58 22.047 -7.953 1 79.38 364 ALA A C 1
ATOM 2829 O O . ALA A 1 364 ? -0.631 21.578 -7.328 1 79.38 364 ALA A O 1
ATOM 2830 N N . ILE A 1 365 ? -2.682 21.359 -8.266 1 83.69 365 ILE A N 1
ATOM 2831 C CA . ILE A 1 365 ? -2.816 19.938 -7.918 1 83.69 365 ILE A CA 1
ATOM 2832 C C . ILE A 1 365 ? -1.781 19.125 -8.68 1 83.69 365 ILE A C 1
ATOM 2834 O O . ILE A 1 365 ? -1.116 18.25 -8.102 1 83.69 365 ILE A O 1
ATOM 2838 N N . ARG A 1 366 ? -1.715 19.359 -9.938 1 84.44 366 ARG A N 1
ATOM 2839 C CA . ARG A 1 366 ? -0.747 18.656 -10.773 1 84.44 366 ARG A CA 1
ATOM 2840 C C . ARG A 1 366 ? 0.672 18.859 -10.25 1 84.44 366 ARG A C 1
ATOM 2842 O O . ARG A 1 366 ? 1.453 17.906 -10.172 1 84.44 366 ARG A O 1
ATOM 2849 N N . ASP A 1 367 ? 0.98 20.094 -9.875 1 80.44 367 ASP A N 1
ATOM 2850 C CA . ASP A 1 367 ? 2.307 20.406 -9.352 1 80.44 367 ASP A CA 1
ATOM 2851 C C . ASP A 1 367 ? 2.572 19.672 -8.047 1 80.44 367 ASP A C 1
ATOM 2853 O O . ASP A 1 367 ? 3.691 19.219 -7.801 1 80.44 367 ASP A O 1
ATOM 2857 N N . TRP A 1 368 ? 1.595 19.625 -7.211 1 83.31 368 TRP A N 1
ATOM 2858 C CA . TRP A 1 368 ? 1.723 18.922 -5.941 1 83.31 368 TRP A CA 1
ATOM 2859 C C . TRP A 1 368 ? 1.977 17.438 -6.176 1 83.31 368 TRP A C 1
ATOM 2861 O O . TRP A 1 368 ? 2.85 16.844 -5.539 1 83.31 368 TRP A O 1
ATOM 2871 N N . VAL A 1 369 ? 1.229 16.859 -7.117 1 86.62 369 VAL A N 1
ATOM 2872 C CA . VAL A 1 369 ? 1.401 15.445 -7.438 1 86.62 369 VAL A CA 1
ATOM 2873 C C . VAL A 1 369 ? 2.807 15.203 -7.984 1 86.62 369 VAL A C 1
ATOM 2875 O O . VAL A 1 369 ? 3.455 14.211 -7.637 1 86.62 369 VAL A O 1
ATOM 2878 N N . PHE A 1 370 ? 3.225 16.078 -8.797 1 84.56 370 PHE A N 1
ATOM 2879 C CA . PHE A 1 370 ? 4.566 15.984 -9.359 1 84.56 370 PHE A CA 1
ATOM 2880 C C . PHE A 1 370 ? 5.617 16 -8.25 1 84.56 370 PHE A C 1
ATOM 2882 O O . PHE A 1 370 ? 6.555 15.203 -8.266 1 84.56 370 PHE A O 1
ATOM 2889 N N . GLN A 1 371 ? 5.484 16.875 -7.324 1 79.06 371 GLN A N 1
ATOM 2890 C CA . GLN A 1 371 ? 6.414 16.969 -6.207 1 79.06 371 GLN A CA 1
ATOM 2891 C C . GLN A 1 371 ? 6.398 15.695 -5.363 1 79.06 371 GLN A C 1
ATOM 2893 O O . GLN A 1 371 ? 7.449 15.219 -4.93 1 79.06 371 GLN A O 1
ATOM 2898 N N . VAL A 1 372 ? 5.223 15.273 -5.117 1 85.75 372 VAL A N 1
ATOM 2899 C CA . VAL A 1 372 ? 5.062 14.055 -4.332 1 85.75 372 VAL A CA 1
ATOM 2900 C C . VAL A 1 372 ? 5.805 12.898 -5.008 1 85.75 372 VAL A C 1
ATOM 2902 O O . VAL A 1 372 ? 6.555 12.172 -4.355 1 85.75 372 VAL A O 1
ATOM 2905 N N . PHE A 1 373 ? 5.617 12.719 -6.301 1 87.44 373 PHE A N 1
ATOM 2906 C CA . PHE A 1 373 ? 6.258 11.633 -7.031 1 87.44 373 PHE A CA 1
ATOM 2907 C C . PHE A 1 373 ? 7.77 11.812 -7.066 1 87.44 373 PHE A C 1
ATOM 2909 O O . PHE A 1 373 ? 8.523 10.852 -6.918 1 87.44 373 PHE A O 1
ATOM 2916 N N . ARG A 1 374 ? 8.164 12.977 -7.285 1 77.88 374 ARG A N 1
ATOM 2917 C CA . ARG A 1 374 ? 9.602 13.258 -7.312 1 77.88 374 ARG A CA 1
ATOM 2918 C C . ARG A 1 374 ? 10.25 12.93 -5.973 1 77.88 374 ARG A C 1
ATOM 2920 O O . ARG A 1 374 ? 11.297 12.289 -5.926 1 77.88 374 ARG A O 1
ATOM 2927 N N . ASP A 1 375 ? 9.648 13.414 -4.891 1 75 375 ASP A N 1
ATOM 2928 C CA . ASP A 1 375 ? 10.164 13.156 -3.553 1 75 375 ASP A CA 1
ATOM 2929 C C . ASP A 1 375 ? 10.195 11.656 -3.256 1 75 375 ASP A C 1
ATOM 2931 O O . ASP A 1 375 ? 11.156 11.148 -2.678 1 75 375 ASP A O 1
ATOM 2935 N N . ALA A 1 376 ? 9.133 11.039 -3.584 1 85.88 376 ALA A N 1
ATOM 2936 C CA . ALA A 1 376 ? 9.031 9.602 -3.35 1 85.88 376 ALA A CA 1
ATOM 2937 C C . ALA A 1 376 ? 10.102 8.844 -4.129 1 85.88 376 ALA A C 1
ATOM 2939 O O . ALA A 1 376 ? 10.695 7.891 -3.619 1 85.88 376 ALA A O 1
ATOM 2940 N N . SER A 1 377 ? 10.305 9.219 -5.359 1 81.88 377 SER A N 1
ATOM 2941 C CA . SER A 1 377 ? 11.305 8.562 -6.195 1 81.88 377 SER A CA 1
ATOM 2942 C C . SER A 1 377 ? 12.703 8.758 -5.633 1 81.88 377 SER A C 1
ATOM 2944 O O . SER A 1 377 ? 13.516 7.832 -5.633 1 81.88 377 SER A O 1
ATOM 2946 N N . ARG A 1 378 ? 12.984 9.914 -5.168 1 70.5 378 ARG A N 1
ATOM 2947 C CA . ARG A 1 378 ? 14.305 10.25 -4.641 1 70.5 378 ARG A CA 1
ATOM 2948 C C . ARG A 1 378 ? 14.586 9.492 -3.35 1 70.5 378 ARG A C 1
ATOM 2950 O O . ARG A 1 378 ? 15.727 9.109 -3.08 1 70.5 378 ARG A O 1
ATOM 2957 N N . LYS A 1 379 ? 13.594 9.258 -2.617 1 73.5 379 LYS A N 1
ATOM 2958 C CA . LYS A 1 379 ? 13.781 8.688 -1.289 1 73.5 379 LYS A CA 1
ATOM 2959 C C . LYS A 1 379 ? 13.312 7.238 -1.242 1 73.5 379 LYS A C 1
ATOM 2961 O O . LYS A 1 379 ? 13.195 6.648 -0.164 1 73.5 379 LYS A O 1
ATOM 2966 N N . ASP A 1 380 ? 12.945 6.664 -2.355 1 82 380 ASP A N 1
ATOM 2967 C CA . ASP A 1 380 ? 12.5 5.281 -2.494 1 82 380 ASP A CA 1
ATOM 2968 C C . ASP A 1 380 ? 11.297 5 -1.592 1 82 380 ASP A C 1
ATOM 2970 O O . ASP A 1 380 ? 11.312 4.055 -0.802 1 82 380 ASP A O 1
ATOM 2974 N N . LYS A 1 381 ? 10.352 5.926 -1.685 1 87.75 381 LYS A N 1
ATOM 2975 C CA . LYS A 1 381 ? 9.141 5.785 -0.885 1 87.75 381 LYS A CA 1
ATOM 2976 C C . LYS A 1 381 ? 7.98 5.266 -1.731 1 87.75 381 LYS A C 1
ATOM 2978 O O . LYS A 1 381 ? 7.988 5.402 -2.957 1 87.75 381 LYS A O 1
ATOM 2983 N N . GLU A 1 382 ? 7.027 4.613 -1.062 1 93 382 GLU A N 1
ATOM 2984 C CA . GLU A 1 382 ? 5.734 4.27 -1.646 1 93 382 GLU A CA 1
ATOM 2985 C C . GLU A 1 382 ? 4.695 5.352 -1.363 1 93 382 GLU A C 1
ATOM 2987 O O . GLU A 1 382 ? 4.566 5.816 -0.228 1 93 382 GLU A O 1
ATOM 2992 N N . VAL A 1 383 ? 4.012 5.77 -2.418 1 93.5 383 VAL A N 1
ATOM 2993 C CA . VAL A 1 383 ? 3.039 6.84 -2.244 1 93.5 383 VAL A CA 1
ATOM 2994 C C . VAL A 1 383 ? 1.654 6.25 -1.99 1 93.5 383 VAL A C 1
ATOM 2996 O O . VAL A 1 383 ? 1.19 5.391 -2.748 1 93.5 383 VAL A O 1
ATOM 2999 N N . TYR A 1 384 ? 0.961 6.637 -0.929 1 94.31 384 TYR A N 1
ATOM 3000 C CA . TYR A 1 384 ? -0.395 6.211 -0.606 1 94.31 384 TYR A CA 1
ATOM 3001 C C . TYR A 1 384 ? -1.364 7.387 -0.655 1 94.31 384 TYR A C 1
ATOM 3003 O O . TYR A 1 384 ? -1.625 8.023 0.367 1 94.31 384 TYR A O 1
ATOM 3011 N N . PHE A 1 385 ? -1.992 7.59 -1.834 1 91.44 385 PHE A N 1
ATOM 3012 C CA . PHE A 1 385 ? -2.928 8.695 -2.021 1 91.44 385 PHE A CA 1
ATOM 3013 C C . PHE A 1 385 ? -4.25 8.406 -1.323 1 91.44 385 PHE A C 1
ATOM 3015 O O . PHE A 1 385 ? -4.805 7.312 -1.457 1 91.44 385 PHE A O 1
ATOM 3022 N N . GLY A 1 386 ? -4.703 9.328 -0.524 1 89.31 386 GLY A N 1
ATOM 3023 C CA . GLY A 1 386 ? -6.066 9.297 -0.018 1 89.31 386 GLY A CA 1
ATOM 3024 C C . GLY A 1 386 ? -7.023 10.156 -0.828 1 89.31 386 GLY A C 1
ATOM 3025 O O . GLY A 1 386 ? -7.137 11.359 -0.594 1 89.31 386 GLY A O 1
ATOM 3026 N N . LEU A 1 387 ? -7.699 9.594 -1.829 1 78 387 LEU A N 1
ATOM 3027 C CA . LEU A 1 387 ? -8.539 10.367 -2.738 1 78 387 LEU A CA 1
ATOM 3028 C C . LEU A 1 387 ? -9.969 9.852 -2.738 1 78 387 LEU A C 1
ATOM 3030 O O . LEU A 1 387 ? -10.195 8.641 -2.619 1 78 387 LEU A O 1
ATOM 3034 N N . LYS A 1 388 ? -10.852 10.711 -2.492 1 62.69 388 LYS A N 1
ATOM 3035 C CA . LYS A 1 388 ? -12.242 10.297 -2.623 1 62.69 388 LYS A CA 1
ATOM 3036 C C . LYS A 1 388 ? -12.648 10.195 -4.09 1 62.69 388 LYS A C 1
ATOM 3038 O O . LYS A 1 388 ? -12.547 11.172 -4.84 1 62.69 388 LYS A O 1
ATOM 3043 N N . ARG A 1 389 ? -12.586 9.258 -4.887 1 55.06 389 ARG A N 1
ATOM 3044 C CA . ARG A 1 389 ? -12.664 9.219 -6.344 1 55.06 389 ARG A CA 1
ATOM 3045 C C . ARG A 1 389 ? -14.109 9.172 -6.812 1 55.06 389 ARG A C 1
ATOM 3047 O O . ARG A 1 389 ? -14.492 9.875 -7.746 1 55.06 389 ARG A O 1
ATOM 3054 N N . GLU A 1 390 ? -14.805 8.086 -6.395 1 49 390 GLU A N 1
ATOM 3055 C CA . GLU A 1 390 ? -15.898 7.609 -7.23 1 49 390 GLU A CA 1
ATOM 3056 C C . GLU A 1 390 ? -17.078 8.586 -7.207 1 49 390 GLU A C 1
ATOM 3058 O O . GLU A 1 390 ? -17.891 8.617 -8.141 1 49 390 GLU A O 1
ATOM 3063 N N . TYR A 1 391 ? -17.062 9.484 -6.258 1 48.25 391 TYR A N 1
ATOM 3064 C CA . TYR A 1 391 ? -18.312 10.219 -6.199 1 48.25 391 TYR A CA 1
ATOM 3065 C C . TYR A 1 391 ? -18.109 11.703 -6.449 1 48.25 391 TYR A C 1
ATOM 3067 O O . TYR A 1 391 ? -19.062 12.461 -6.602 1 48.25 391 TYR A O 1
ATOM 3075 N N . MET A 1 392 ? -16.797 12.047 -6.59 1 59.06 392 MET A N 1
ATOM 3076 C CA . MET A 1 392 ? -16.625 13.5 -6.664 1 59.06 392 MET A CA 1
ATOM 3077 C C . MET A 1 392 ? -15.703 13.875 -7.82 1 59.06 392 MET A C 1
ATOM 3079 O O . MET A 1 392 ? -14.547 13.453 -7.867 1 59.06 392 MET A O 1
ATOM 3083 N N . GLU A 1 393 ? -16.344 14.578 -8.734 1 65.31 393 GLU A N 1
ATOM 3084 C CA . GLU A 1 393 ? -15.555 15.078 -9.859 1 65.31 393 GLU A CA 1
ATOM 3085 C C . GLU A 1 393 ? -14.312 15.812 -9.367 1 65.31 393 GLU A C 1
ATOM 3087 O O . GLU A 1 393 ? -13.289 15.844 -10.055 1 65.31 393 GLU A O 1
ATOM 3092 N N . TYR A 1 394 ? -14.523 16.234 -8.172 1 58.5 394 TYR A N 1
ATOM 3093 C CA . TYR A 1 394 ? -13.43 17 -7.574 1 58.5 394 TYR A CA 1
ATOM 3094 C C . TYR A 1 394 ? -12.188 16.125 -7.41 1 58.5 394 TYR A C 1
ATOM 3096 O O . TYR A 1 394 ? -11.07 16.578 -7.637 1 58.5 394 TYR A O 1
ATOM 3104 N N . ASP A 1 395 ? -12.359 14.898 -7.254 1 61.03 395 ASP A N 1
ATOM 3105 C CA . ASP A 1 395 ? -11.219 14.023 -7.012 1 61.03 395 ASP A CA 1
ATOM 3106 C C . ASP A 1 395 ? -10.742 13.367 -8.312 1 61.03 395 ASP A C 1
ATOM 3108 O O . ASP A 1 395 ? -9.625 12.867 -8.383 1 61.03 395 ASP A O 1
ATOM 3112 N N . ASP A 1 396 ? -11.547 13.492 -9.32 1 69.25 396 ASP A N 1
ATOM 3113 C CA . ASP A 1 396 ? -11.164 13.008 -10.641 1 69.25 396 ASP A CA 1
ATOM 3114 C C . ASP A 1 396 ? -9.961 13.781 -11.18 1 69.25 396 ASP A C 1
ATOM 3116 O O . ASP A 1 396 ? -9.156 13.234 -11.938 1 69.25 396 ASP A O 1
ATOM 3120 N N . VAL A 1 397 ? -9.914 14.93 -10.664 1 74.5 397 VAL A N 1
ATOM 3121 C CA . VAL A 1 397 ? -8.805 15.773 -11.086 1 74.5 397 VAL A CA 1
ATOM 3122 C C . VAL A 1 397 ? -7.484 15.141 -10.664 1 74.5 397 VAL A C 1
ATOM 3124 O O . VAL A 1 397 ? -6.504 15.18 -11.414 1 74.5 397 VAL A O 1
ATOM 3127 N N . PHE A 1 398 ? -7.523 14.492 -9.57 1 77.25 398 PHE A N 1
ATOM 3128 C CA . PHE A 1 398 ? -6.297 13.883 -9.078 1 77.25 398 PHE A CA 1
ATOM 3129 C C . PHE A 1 398 ? -5.902 12.688 -9.938 1 77.25 398 PHE A C 1
ATOM 3131 O O . PHE A 1 398 ? -4.719 12.469 -10.203 1 77.25 398 PHE A O 1
ATOM 3138 N N . SER A 1 399 ? -6.902 11.914 -10.375 1 73.25 399 SER A N 1
ATOM 3139 C CA . SER A 1 399 ? -6.613 10.789 -11.25 1 73.25 399 SER A CA 1
ATOM 3140 C C . SER A 1 399 ? -5.969 11.242 -12.555 1 73.25 399 SER A C 1
ATOM 3142 O O . SER A 1 399 ? -5.02 10.625 -13.039 1 73.25 399 SER A O 1
ATOM 3144 N N . THR A 1 400 ? -6.523 12.305 -13.039 1 76.56 400 THR A N 1
ATOM 3145 C CA . THR A 1 400 ? -5.973 12.867 -14.273 1 76.56 400 THR A CA 1
ATOM 3146 C C . THR A 1 400 ? -4.562 13.398 -14.039 1 76.56 400 THR A C 1
ATOM 3148 O O . THR A 1 400 ? -3.664 13.18 -14.852 1 76.56 400 THR A O 1
ATOM 3151 N N . ALA A 1 401 ? -4.465 14.125 -12.922 1 83.5 401 ALA A N 1
ATOM 3152 C CA . ALA A 1 401 ? -3.154 14.68 -12.586 1 83.5 401 ALA A CA 1
ATOM 3153 C C . ALA A 1 401 ? -2.119 13.57 -12.422 1 83.5 401 ALA A C 1
ATOM 3155 O O . ALA A 1 401 ? -0.996 13.68 -12.914 1 83.5 401 ALA A O 1
ATOM 3156 N N . ILE A 1 402 ? -2.486 12.547 -11.742 1 83.06 402 ILE A N 1
ATOM 3157 C CA . ILE A 1 402 ? -1.586 11.422 -11.492 1 83.06 402 ILE A CA 1
ATOM 3158 C C . ILE A 1 402 ? -1.174 10.789 -12.82 1 83.06 402 ILE A C 1
ATOM 3160 O O . ILE A 1 402 ? 0.008 10.523 -13.047 1 83.06 402 ILE A O 1
ATOM 3164 N N . THR A 1 403 ? -2.125 10.555 -13.688 1 77.81 403 THR A N 1
ATOM 3165 C CA . THR A 1 403 ? -1.848 9.961 -14.992 1 77.81 403 THR A CA 1
ATOM 3166 C C . THR A 1 403 ? -0.911 10.859 -15.797 1 77.81 403 THR A C 1
ATOM 3168 O O . THR A 1 403 ? 0.048 10.375 -16.406 1 77.81 403 THR A O 1
ATOM 3171 N N . ASP A 1 404 ? -1.23 12.133 -15.789 1 83.06 404 ASP A N 1
ATOM 3172 C CA . ASP A 1 404 ? -0.425 13.086 -16.531 1 83.06 404 ASP A CA 1
ATOM 3173 C C . ASP A 1 404 ? 1.007 13.141 -16.016 1 83.06 404 ASP A C 1
ATOM 3175 O O . ASP A 1 404 ? 1.962 13.164 -16.781 1 83.06 404 ASP A O 1
ATOM 3179 N N . VAL A 1 405 ? 1.095 13.242 -14.727 1 86.31 405 VAL A N 1
ATOM 3180 C CA . VAL A 1 405 ? 2.41 13.336 -14.109 1 86.31 405 VAL A CA 1
ATOM 3181 C C . VAL A 1 405 ? 3.209 12.07 -14.383 1 86.31 405 VAL A C 1
ATOM 3183 O O . VAL A 1 405 ? 4.41 12.125 -14.648 1 86.31 405 VAL A O 1
ATOM 3186 N N . ARG A 1 406 ? 2.605 10.938 -14.328 1 80.69 406 ARG A N 1
ATOM 3187 C CA . ARG A 1 406 ? 3.277 9.672 -14.625 1 80.69 406 ARG A CA 1
ATOM 3188 C C . ARG A 1 406 ? 3.836 9.672 -16.047 1 80.69 406 ARG A C 1
ATOM 3190 O O . ARG A 1 406 ? 4.953 9.211 -16.281 1 80.69 406 ARG A O 1
ATOM 3197 N N . ARG A 1 407 ? 3.059 10.125 -16.953 1 76.81 407 ARG A N 1
ATOM 3198 C CA . ARG A 1 407 ? 3.482 10.203 -18.359 1 76.81 407 ARG A CA 1
ATOM 3199 C C . ARG A 1 407 ? 4.684 11.133 -18.516 1 76.81 407 ARG A C 1
ATOM 3201 O O . ARG A 1 407 ? 5.613 10.836 -19.266 1 76.81 407 ARG A O 1
ATOM 3208 N N . GLU A 1 408 ? 4.551 12.203 -17.781 1 81.75 408 GLU A N 1
ATOM 3209 C CA . GLU A 1 408 ? 5.645 13.164 -17.844 1 81.75 408 GLU A CA 1
ATOM 3210 C C . GLU A 1 408 ? 6.93 12.578 -17.266 1 81.75 408 GLU A C 1
ATOM 3212 O O . GLU A 1 408 ? 8.016 12.781 -17.812 1 81.75 408 GLU A O 1
ATOM 3217 N N . LEU A 1 409 ? 6.816 11.984 -16.188 1 78.88 409 LEU A N 1
ATOM 3218 C CA . LEU A 1 409 ? 7.977 11.359 -15.562 1 78.88 409 LEU A CA 1
ATOM 3219 C C . LEU A 1 409 ? 8.555 10.273 -16.469 1 78.88 409 LEU A C 1
ATOM 3221 O O . LEU A 1 409 ? 9.773 10.148 -16.594 1 78.88 409 LEU A O 1
ATOM 3225 N N . ALA A 1 410 ? 7.727 9.469 -17.078 1 69.69 410 ALA A N 1
ATOM 3226 C CA . ALA A 1 410 ? 8.164 8.422 -18 1 69.69 410 ALA A CA 1
ATOM 3227 C C . ALA A 1 410 ? 8.938 9.008 -19.172 1 69.69 410 ALA A C 1
ATOM 3229 O O . ALA A 1 410 ? 9.953 8.453 -19.594 1 69.69 410 ALA A O 1
ATOM 3230 N N . LYS A 1 411 ? 8.469 10.117 -19.672 1 73.81 411 LYS A N 1
ATOM 3231 C CA . LYS A 1 411 ? 9.133 10.797 -20.781 1 73.81 411 LYS A CA 1
ATOM 3232 C C . LYS A 1 411 ? 10.508 11.305 -20.375 1 73.81 411 LYS A C 1
ATOM 3234 O O . LYS A 1 411 ? 11.43 11.367 -21.203 1 73.81 411 LYS A O 1
ATOM 3239 N N . ALA A 1 412 ? 10.633 11.625 -19.047 1 74.19 412 ALA A N 1
ATOM 3240 C CA . ALA A 1 412 ? 11.906 12.125 -18.531 1 74.19 412 ALA A CA 1
ATOM 3241 C C . ALA A 1 412 ? 12.789 10.984 -18.031 1 74.19 412 ALA A C 1
ATOM 3243 O O . ALA A 1 412 ? 13.797 11.211 -17.359 1 74.19 412 ALA A O 1
ATOM 3244 N N . ASP A 1 413 ? 12.352 9.742 -18.25 1 72.5 413 ASP A N 1
ATOM 3245 C CA . ASP A 1 413 ? 13.078 8.523 -17.891 1 72.5 413 ASP A CA 1
ATOM 3246 C C . ASP A 1 413 ? 13.242 8.406 -16.375 1 72.5 413 ASP A C 1
ATOM 3248 O O . ASP A 1 413 ? 14.305 8.016 -15.891 1 72.5 413 ASP A O 1
ATOM 3252 N N . THR A 1 414 ? 12.398 9.031 -15.719 1 73.12 414 THR A N 1
ATOM 3253 C CA . THR A 1 414 ? 12.312 8.852 -14.273 1 73.12 414 THR A CA 1
ATOM 3254 C C . THR A 1 414 ? 11.188 7.887 -13.914 1 73.12 414 THR A C 1
ATOM 3256 O O . THR A 1 414 ? 10.023 8.148 -14.195 1 73.12 414 THR A O 1
ATOM 3259 N N . PRO A 1 415 ? 11.586 6.797 -13.375 1 74.69 415 PRO A N 1
ATOM 3260 C CA . PRO A 1 415 ? 10.539 5.828 -13.055 1 74.69 415 PRO A CA 1
ATOM 3261 C C . PRO A 1 415 ? 9.586 6.324 -11.969 1 74.69 415 PRO A C 1
ATOM 3263 O O . PRO A 1 415 ? 10.031 6.855 -10.945 1 74.69 415 PRO A O 1
ATOM 3266 N N . PRO A 1 416 ? 8.336 6.316 -12.289 1 80.31 416 PRO A N 1
ATOM 3267 C CA . PRO A 1 416 ? 7.391 6.684 -11.234 1 80.31 416 PRO A CA 1
ATOM 3268 C C . PRO A 1 416 ? 7.469 5.754 -10.023 1 80.31 416 PRO A C 1
ATOM 3270 O O . PRO A 1 416 ? 7.695 4.551 -10.18 1 80.31 416 PRO A O 1
ATOM 3273 N N . PRO A 1 417 ? 7.328 6.344 -8.875 1 88.5 417 PRO A N 1
ATOM 3274 C CA . PRO A 1 417 ? 7.305 5.492 -7.688 1 88.5 417 PRO A CA 1
ATOM 3275 C C . PRO A 1 417 ? 6.047 4.629 -7.602 1 88.5 417 PRO A C 1
ATOM 3277 O O . PRO A 1 417 ? 5.098 4.844 -8.359 1 88.5 417 PRO A O 1
ATOM 3280 N N . SER A 1 418 ? 6.141 3.617 -6.75 1 91.69 418 SER A N 1
ATOM 3281 C CA . SER A 1 418 ? 4.922 2.887 -6.414 1 91.69 418 SER A CA 1
ATOM 3282 C C . SER A 1 418 ? 3.875 3.811 -5.805 1 91.69 418 SER A C 1
ATOM 3284 O O . SER A 1 418 ? 4.207 4.691 -5.008 1 91.69 418 SER A O 1
ATOM 3286 N N . PHE A 1 419 ? 2.672 3.658 -6.258 1 91.38 419 PHE A N 1
ATOM 3287 C CA . PHE A 1 419 ? 1.651 4.516 -5.664 1 91.38 419 PHE A CA 1
ATOM 3288 C C . PHE A 1 419 ? 0.328 3.771 -5.535 1 91.38 419 PHE A C 1
ATOM 3290 O O . PHE A 1 419 ? -0.019 2.957 -6.395 1 91.38 419 PHE A O 1
ATOM 3297 N N . MET A 1 420 ? -0.32 4.02 -4.5 1 93 420 MET A N 1
ATOM 3298 C CA . MET A 1 420 ? -1.63 3.473 -4.152 1 93 420 MET A CA 1
ATOM 3299 C C . MET A 1 420 ? -2.697 4.562 -4.18 1 93 420 MET A C 1
ATOM 3301 O O . MET A 1 420 ? -2.439 5.699 -3.783 1 93 420 MET A O 1
ATOM 3305 N N . ILE A 1 421 ? -3.818 4.172 -4.676 1 88.88 421 ILE A N 1
ATOM 3306 C CA . ILE A 1 421 ? -5 5.027 -4.59 1 88.88 421 ILE A CA 1
ATOM 3307 C C . ILE A 1 421 ? -6.012 4.414 -3.627 1 88.88 421 ILE A C 1
ATOM 3309 O O . ILE A 1 421 ? -6.441 3.273 -3.809 1 88.88 421 ILE A O 1
ATOM 3313 N N . MET A 1 422 ? -6.348 5.125 -2.625 1 91.31 422 MET A N 1
ATOM 3314 C CA . MET A 1 422 ? -7.328 4.664 -1.646 1 91.31 422 MET A CA 1
ATOM 3315 C C . MET A 1 422 ? -8.211 5.816 -1.179 1 91.31 422 MET A C 1
ATOM 3317 O O . MET A 1 422 ? -7.945 6.977 -1.496 1 91.31 422 MET A O 1
ATOM 3321 N N . ARG A 1 423 ? -9.273 5.461 -0.467 1 89.12 423 ARG A N 1
ATOM 3322 C CA . ARG A 1 423 ? -10.102 6.473 0.184 1 89.12 423 ARG A CA 1
ATOM 3323 C C . ARG A 1 423 ? -9.367 7.109 1.357 1 89.12 423 ARG A C 1
ATOM 3325 O O . ARG A 1 423 ? -8.516 6.473 1.984 1 89.12 423 ARG A O 1
ATOM 3332 N N . PRO A 1 424 ? -9.703 8.328 1.662 1 91.31 424 PRO A N 1
ATOM 3333 C CA . PRO A 1 424 ? -9.016 8.992 2.77 1 91.31 424 PRO A CA 1
ATOM 3334 C C . PRO A 1 424 ? -9.148 8.234 4.09 1 91.31 424 PRO A C 1
ATOM 3336 O O . PRO A 1 424 ? -8.211 8.211 4.887 1 91.31 424 PRO A O 1
ATOM 3339 N N . SER A 1 425 ? -10.336 7.645 4.352 1 93.44 425 SER A N 1
ATOM 3340 C CA . SER A 1 425 ? -10.5 6.867 5.57 1 93.44 425 SER A CA 1
ATOM 3341 C C . SER A 1 425 ? -9.539 5.688 5.609 1 93.44 425 SER A C 1
ATOM 3343 O O . SER A 1 425 ? -8.945 5.395 6.648 1 93.44 425 SER A O 1
ATOM 3345 N N . ARG A 1 426 ? -9.383 5.031 4.469 1 93.56 426 ARG A N 1
ATOM 3346 C CA . ARG A 1 426 ? -8.461 3.902 4.379 1 93.56 426 ARG A CA 1
ATOM 3347 C C . ARG A 1 426 ? -7.016 4.363 4.52 1 93.56 426 ARG A C 1
ATOM 3349 O O . ARG A 1 426 ? -6.184 3.645 5.078 1 93.56 426 ARG A O 1
ATOM 3356 N N . GLN A 1 427 ? -6.738 5.492 3.918 1 94.81 427 GLN A N 1
ATOM 3357 C CA . GLN A 1 427 ? -5.406 6.07 4.074 1 94.81 427 GLN A CA 1
ATOM 3358 C C . GLN A 1 427 ? -5.062 6.262 5.547 1 94.81 427 GLN A C 1
ATOM 3360 O O . GLN A 1 427 ? -3.969 5.898 5.988 1 94.81 427 GLN A O 1
ATOM 3365 N N . LEU A 1 428 ? -5.996 6.844 6.273 1 95.44 428 LEU A N 1
ATOM 3366 C CA . LEU A 1 428 ? -5.797 7.082 7.699 1 95.44 428 LEU A CA 1
ATOM 3367 C C . LEU A 1 428 ? -5.59 5.77 8.445 1 95.44 428 LEU A C 1
ATOM 3369 O O . LEU A 1 428 ? -4.664 5.648 9.25 1 95.44 428 LEU A O 1
ATOM 3373 N N . ILE A 1 429 ? -6.445 4.84 8.195 1 95.12 429 ILE A N 1
ATOM 3374 C CA . ILE A 1 429 ? -6.352 3.529 8.828 1 95.12 429 ILE A CA 1
ATOM 3375 C C . ILE A 1 429 ? -5 2.898 8.516 1 95.12 429 ILE A C 1
ATOM 3377 O O . ILE A 1 429 ? -4.332 2.365 9.406 1 95.12 429 ILE A O 1
ATOM 3381 N N . LYS A 1 430 ? -4.625 2.959 7.234 1 93.62 430 LYS A N 1
ATOM 3382 C CA . LYS A 1 430 ? -3.346 2.398 6.809 1 93.62 430 LYS A CA 1
ATOM 3383 C C . LYS A 1 430 ? -2.184 3.047 7.555 1 93.62 430 LYS A C 1
ATOM 3385 O O . LYS A 1 430 ? -1.302 2.354 8.07 1 93.62 430 LYS A O 1
ATOM 3390 N N . MET A 1 431 ? -2.172 4.27 7.633 1 91.31 431 MET A N 1
ATOM 3391 C CA . MET A 1 431 ? -1.1 5.047 8.25 1 91.31 431 MET A CA 1
ATOM 3392 C C . MET A 1 431 ? -0.943 4.684 9.727 1 91.31 431 MET A C 1
ATOM 3394 O O . MET A 1 431 ? 0.174 4.641 10.242 1 91.31 431 MET A O 1
ATOM 3398 N N . ILE A 1 432 ? -2.047 4.395 10.359 1 90.75 432 ILE A N 1
ATOM 3399 C CA . ILE A 1 432 ? -1.996 4.285 11.812 1 90.75 432 ILE A CA 1
ATOM 3400 C C . ILE A 1 432 ? -1.938 2.816 12.219 1 90.75 432 ILE A C 1
ATOM 3402 O O . ILE A 1 432 ? -1.163 2.439 13.102 1 90.75 432 ILE A O 1
ATOM 3406 N N . THR A 1 433 ? -2.705 1.947 11.594 1 91.44 433 THR A N 1
ATOM 3407 C CA . THR A 1 433 ? -2.885 0.6 12.125 1 91.44 433 THR A CA 1
ATOM 3408 C C . THR A 1 433 ? -2.072 -0.409 11.32 1 91.44 433 THR A C 1
ATOM 3410 O O . THR A 1 433 ? -1.846 -1.534 11.766 1 91.44 433 THR A O 1
ATOM 3413 N N . ASP A 1 434 ? -1.706 -0.074 10.125 1 89.94 434 ASP A N 1
ATOM 3414 C CA . ASP A 1 434 ? -0.974 -0.989 9.258 1 89.94 434 ASP A CA 1
ATOM 3415 C C . ASP A 1 434 ? 0.017 -0.233 8.375 1 89.94 434 ASP A C 1
ATOM 3417 O O . ASP A 1 434 ? -0.021 -0.352 7.145 1 89.94 434 ASP A O 1
ATOM 3421 N N . PRO A 1 435 ? 0.901 0.52 8.992 1 89 435 PRO A N 1
ATOM 3422 C CA . PRO A 1 435 ? 1.801 1.366 8.203 1 89 435 PRO A CA 1
ATOM 3423 C C . PRO A 1 435 ? 2.871 0.564 7.465 1 89 435 PRO A C 1
ATOM 3425 O O . PRO A 1 435 ? 3.484 -0.334 8.047 1 89 435 PRO A O 1
ATOM 3428 N N . PRO A 1 436 ? 3.049 0.891 6.16 1 89.69 436 PRO A N 1
ATOM 3429 C CA . PRO A 1 436 ? 4.211 0.323 5.477 1 89.69 436 PRO A CA 1
ATOM 3430 C C . PRO A 1 436 ? 5.531 0.911 5.973 1 89.69 436 PRO A C 1
ATOM 3432 O O . PRO A 1 436 ? 5.539 1.955 6.629 1 89.69 436 PRO A O 1
ATOM 3435 N N . ARG A 1 437 ? 6.695 0.288 5.641 1 83.44 437 ARG A N 1
ATOM 3436 C CA . ARG A 1 437 ? 8.016 0.689 6.109 1 83.44 437 ARG A CA 1
ATOM 3437 C C . ARG A 1 437 ? 8.398 2.062 5.566 1 83.44 437 ARG A C 1
ATOM 3439 O O . ARG A 1 437 ? 8.992 2.875 6.277 1 83.44 437 ARG A O 1
ATOM 3446 N N . ASN A 1 438 ? 8.086 2.355 4.297 1 85.25 438 ASN A N 1
ATOM 3447 C CA . ASN A 1 438 ? 8.516 3.59 3.648 1 85.25 438 ASN A CA 1
ATOM 3448 C C . ASN A 1 438 ? 7.367 4.266 2.908 1 85.25 438 ASN A C 1
ATOM 3450 O O . ASN A 1 438 ? 7.449 4.492 1.699 1 85.25 438 ASN A O 1
ATOM 3454 N N . ALA A 1 439 ? 6.453 4.793 3.664 1 90.31 439 ALA A N 1
ATOM 3455 C CA . ALA A 1 439 ? 5.254 5.336 3.029 1 90.31 439 ALA A CA 1
ATOM 3456 C C . ALA A 1 439 ? 5.27 6.859 3.031 1 90.31 439 ALA A C 1
ATOM 3458 O O . ALA A 1 439 ? 5.73 7.48 3.994 1 90.31 439 ALA A O 1
ATOM 3459 N N . LEU A 1 440 ? 4.848 7.465 1.991 1 90.69 440 LEU A N 1
ATOM 3460 C CA . LEU A 1 440 ? 4.477 8.867 1.869 1 90.69 440 LEU A CA 1
ATOM 3461 C C . LEU A 1 440 ? 2.973 9.023 1.674 1 90.69 440 LEU A C 1
ATOM 3463 O O . LEU A 1 440 ? 2.393 8.398 0.778 1 90.69 440 LEU A O 1
ATOM 3467 N N . TYR A 1 441 ? 2.359 9.789 2.559 1 92.75 441 TYR A N 1
ATOM 3468 C CA . TYR A 1 441 ? 0.91 9.945 2.521 1 92.75 441 TYR A CA 1
ATOM 3469 C C . TYR A 1 441 ? 0.528 11.352 2.066 1 92.75 441 TYR A C 1
ATOM 3471 O O . TYR A 1 441 ? 0.503 12.289 2.871 1 92.75 441 TYR A O 1
ATOM 3479 N N . PRO A 1 442 ? 0.181 11.531 0.767 1 90.88 442 PRO A N 1
ATOM 3480 C CA . PRO A 1 442 ? -0.377 12.812 0.331 1 90.88 442 PRO A CA 1
ATOM 3481 C C . PRO A 1 442 ? -1.831 13 0.76 1 90.88 442 PRO A C 1
ATOM 3483 O O . PRO A 1 442 ? -2.67 12.133 0.509 1 90.88 442 PRO A O 1
ATOM 3486 N N . ALA A 1 443 ? -2.102 14.055 1.419 1 88.25 443 ALA A N 1
ATOM 3487 C CA . ALA A 1 443 ? -3.449 14.336 1.906 1 88.25 443 ALA A CA 1
ATOM 3488 C C . ALA A 1 443 ? -3.82 15.797 1.676 1 88.25 443 ALA A C 1
ATOM 3490 O O . ALA A 1 443 ? -2.943 16.656 1.581 1 88.25 443 ALA A O 1
ATOM 3491 N N . GLN A 1 444 ? -5.082 16.016 1.584 1 84.19 444 GLN A N 1
ATOM 3492 C CA . GLN A 1 444 ? -5.574 17.391 1.464 1 84.19 444 GLN A CA 1
ATOM 3493 C C . GLN A 1 444 ? -5.434 18.141 2.783 1 84.19 444 GLN A C 1
ATOM 3495 O O . GLN A 1 444 ? -5.066 17.547 3.803 1 84.19 444 GLN A O 1
ATOM 3500 N N . ASN A 1 445 ? -5.762 19.406 2.83 1 79.94 445 ASN A N 1
ATOM 3501 C CA . ASN A 1 445 ? -5.383 20.328 3.895 1 79.94 445 ASN A CA 1
ATOM 3502 C C . ASN A 1 445 ? -5.895 19.859 5.254 1 79.94 445 ASN A C 1
ATOM 3504 O O . ASN A 1 445 ? -5.105 19.609 6.172 1 79.94 445 ASN A O 1
ATOM 3508 N N . LEU A 1 446 ? -7.211 19.672 5.344 1 85.06 446 LEU A N 1
ATOM 3509 C CA . LEU A 1 446 ? -7.766 19.312 6.645 1 85.06 446 LEU A CA 1
ATOM 3510 C C . LEU A 1 446 ? -7.324 17.922 7.055 1 85.06 446 LEU A C 1
ATOM 3512 O O . LEU A 1 446 ? -6.898 17.703 8.188 1 85.06 446 LEU A O 1
ATOM 3516 N N . ASP A 1 447 ? -7.43 16.969 6.156 1 90.12 447 ASP A N 1
ATOM 3517 C CA . ASP A 1 447 ? -6.984 15.617 6.445 1 90.12 447 ASP A CA 1
ATOM 3518 C C . ASP A 1 447 ? -5.496 15.586 6.797 1 90.12 447 ASP A C 1
ATOM 3520 O O . ASP A 1 447 ? -5.094 14.93 7.754 1 90.12 447 ASP A O 1
ATOM 3524 N N . GLY A 1 448 ? -4.773 16.297 5.988 1 86.31 448 GLY A N 1
ATOM 3525 C CA . GLY A 1 448 ? -3.35 16.359 6.273 1 86.31 448 GLY A CA 1
ATOM 3526 C C . GLY A 1 448 ? -3.039 16.906 7.652 1 86.31 448 GLY A C 1
ATOM 3527 O O . GLY A 1 448 ? -2.105 16.438 8.312 1 86.31 448 GLY A O 1
ATOM 3528 N N . ASP A 1 449 ? -3.736 17.875 8.047 1 81.5 449 ASP A N 1
ATOM 3529 C CA . ASP A 1 449 ? -3.576 18.469 9.367 1 81.5 449 ASP A CA 1
ATOM 3530 C C . ASP A 1 449 ? -3.887 17.469 10.469 1 81.5 449 ASP A C 1
ATOM 3532 O O . ASP A 1 449 ? -3.098 17.281 11.398 1 81.5 449 ASP A O 1
ATOM 3536 N N . ILE A 1 450 ? -4.984 16.781 10.336 1 89.62 450 ILE A N 1
ATOM 3537 C CA . ILE A 1 450 ? -5.41 15.797 11.328 1 89.62 450 ILE A CA 1
ATOM 3538 C C . ILE A 1 450 ? -4.418 14.633 11.359 1 89.62 450 ILE A C 1
ATOM 3540 O O . ILE A 1 450 ? -3.98 14.211 12.43 1 89.62 450 ILE A O 1
ATOM 3544 N N . PHE A 1 451 ? -4.02 14.148 10.188 1 90.31 451 PHE A N 1
ATOM 3545 C CA . PHE A 1 451 ? -3.133 13 10.094 1 90.31 451 PHE A CA 1
ATOM 3546 C C . PHE A 1 451 ? -1.757 13.328 10.656 1 90.31 451 PHE A C 1
ATOM 3548 O O . PHE A 1 451 ? -1.155 12.516 11.359 1 90.31 451 PHE A O 1
ATOM 3555 N N . SER A 1 452 ? -1.31 14.484 10.328 1 81.06 452 SER A N 1
ATOM 3556 C CA . SER A 1 452 ? 0.014 14.875 10.805 1 81.06 452 SER A CA 1
ATOM 3557 C C . SER A 1 452 ? 0.037 15.023 12.32 1 81.06 452 SER A C 1
ATOM 3559 O O . SER A 1 452 ? 1.019 14.664 12.969 1 81.06 452 SER A O 1
ATOM 3561 N N . ASP A 1 453 ? -1.015 15.594 12.891 1 79.56 453 ASP A N 1
ATOM 3562 C CA . ASP A 1 453 ? -1.075 15.742 14.344 1 79.56 453 ASP A CA 1
ATOM 3563 C C . ASP A 1 453 ? -1.126 14.383 15.031 1 79.56 453 ASP A C 1
ATOM 3565 O O . ASP A 1 453 ? -0.499 14.188 16.078 1 79.56 453 ASP A O 1
ATOM 3569 N N . ILE A 1 454 ? -1.932 13.461 14.469 1 86.62 454 ILE A N 1
ATOM 3570 C CA . ILE A 1 454 ? -1.987 12.109 15.023 1 86.62 454 ILE A CA 1
ATOM 3571 C C . ILE A 1 454 ? -0.599 11.477 14.977 1 86.62 454 ILE A C 1
ATOM 3573 O O . ILE A 1 454 ? -0.133 10.914 15.969 1 86.62 454 ILE A O 1
ATOM 3577 N N . SER A 1 455 ? 0.015 11.547 13.797 1 80.44 455 SER A N 1
ATOM 3578 C CA . SER A 1 455 ? 1.335 10.953 13.617 1 80.44 455 SER A CA 1
ATOM 3579 C C . SER A 1 455 ? 2.344 11.539 14.602 1 80.44 455 SER A C 1
ATOM 3581 O O . SER A 1 455 ? 3.156 10.812 15.172 1 80.44 455 SER A O 1
ATOM 3583 N N . ALA A 1 456 ? 2.297 12.773 14.742 1 71.5 456 ALA A N 1
ATOM 3584 C CA . ALA A 1 456 ? 3.211 13.453 15.656 1 71.5 456 ALA A CA 1
ATOM 3585 C C . ALA A 1 456 ? 2.98 13 17.094 1 71.5 456 ALA A C 1
ATOM 3587 O O . ALA A 1 456 ? 3.934 12.812 17.859 1 71.5 456 ALA A O 1
ATOM 3588 N N . ALA A 1 457 ? 1.732 12.883 17.438 1 73.62 457 ALA A N 1
ATOM 3589 C CA . ALA A 1 457 ? 1.396 12.484 18.812 1 73.62 457 ALA A CA 1
ATOM 3590 C C . ALA A 1 457 ? 1.844 11.055 19.094 1 73.62 457 ALA A C 1
ATOM 3592 O O . ALA A 1 457 ? 2.24 10.734 20.219 1 73.62 457 ALA A O 1
ATOM 3593 N N . LEU A 1 458 ? 1.701 10.195 18.109 1 78.12 458 LEU A N 1
ATOM 3594 C CA . LEU A 1 458 ? 2.088 8.797 18.266 1 78.12 458 LEU A CA 1
ATOM 3595 C C . LEU A 1 458 ? 3.605 8.648 18.312 1 78.12 458 LEU A C 1
ATOM 3597 O O . LEU A 1 458 ? 4.133 7.719 18.922 1 78.12 458 LEU A O 1
ATOM 3601 N N . GLY A 1 459 ? 4.41 9.289 17.406 1 65.19 459 GLY A N 1
ATOM 3602 C CA . GLY A 1 459 ? 5.859 9.211 17.344 1 65.19 459 GLY A CA 1
ATOM 3603 C C . GLY A 1 459 ? 6.535 9.836 18.547 1 65.19 459 GLY A C 1
ATOM 3604 O O . GLY A 1 459 ? 7.766 9.875 18.625 1 65.19 459 GLY A O 1
ATOM 3605 N N . GLY A 1 460 ? 5.836 9.914 19.734 1 53.44 460 GLY A N 1
ATOM 3606 C CA . GLY A 1 460 ? 6.324 10.406 21.016 1 53.44 460 GLY A CA 1
ATOM 3607 C C . GLY A 1 460 ? 6.414 11.914 21.094 1 53.44 460 GLY A C 1
ATOM 3608 O O . GLY A 1 460 ? 5.996 12.523 22.078 1 53.44 460 GLY A O 1
ATOM 3609 N N . SER A 1 461 ? 7.379 12.531 20.375 1 54.59 461 SER A N 1
ATOM 3610 C CA . SER A 1 461 ? 7.492 13.977 20.5 1 54.59 461 SER A CA 1
ATOM 3611 C C . SER A 1 461 ? 7.473 14.656 19.141 1 54.59 461 SER A C 1
ATOM 3613 O O . SER A 1 461 ? 8.008 14.125 18.172 1 54.59 461 SER A O 1
ATOM 3615 N N . LEU A 1 462 ? 6.535 15.57 18.906 1 55.78 462 LEU A N 1
ATOM 3616 C CA . LEU A 1 462 ? 6.59 16.469 17.75 1 55.78 462 LEU A CA 1
ATOM 3617 C C . LEU A 1 462 ? 8.023 16.906 17.469 1 55.78 462 LEU A C 1
ATOM 3619 O O . LEU A 1 462 ? 8.344 17.328 16.359 1 55.78 462 LEU A O 1
ATOM 3623 N N . ALA A 1 463 ? 8.805 16.688 18.469 1 61.31 463 ALA A N 1
ATOM 3624 C CA . ALA A 1 463 ? 10.195 17.094 18.344 1 61.31 463 ALA A CA 1
ATOM 3625 C C . ALA A 1 463 ? 11.008 16.062 17.578 1 61.31 463 ALA A C 1
ATOM 3627 O O . ALA A 1 463 ? 12.188 16.281 17.281 1 61.31 463 ALA A O 1
ATOM 3628 N N . THR A 1 464 ? 10.32 15.062 17.125 1 66.88 464 THR A N 1
ATOM 3629 C CA . THR A 1 464 ? 11.078 14.023 16.438 1 66.88 464 THR A CA 1
ATOM 3630 C C . THR A 1 464 ? 10.648 13.906 14.984 1 66.88 464 THR A C 1
ATOM 3632 O O . THR A 1 464 ? 10.766 12.836 14.383 1 66.88 464 THR A O 1
ATOM 3635 N N . ALA A 1 465 ? 10.141 14.961 14.516 1 73.44 465 ALA A N 1
ATOM 3636 C CA . ALA A 1 465 ? 9.742 14.961 13.109 1 73.44 465 ALA A CA 1
ATOM 3637 C C . ALA A 1 465 ? 10.367 16.125 12.367 1 73.44 465 ALA A C 1
ATOM 3639 O O . ALA A 1 465 ? 10.789 17.109 12.977 1 73.44 465 ALA A O 1
ATOM 3640 N N . SER A 1 466 ? 10.539 15.953 11.094 1 77.94 466 SER A N 1
ATOM 3641 C CA . SER A 1 466 ? 11.023 17.016 10.227 1 77.94 466 SER A CA 1
ATOM 3642 C C . SER A 1 466 ? 9.93 17.5 9.281 1 77.94 466 SER A C 1
ATOM 3644 O O . SER A 1 466 ? 9.008 16.75 8.953 1 77.94 466 SER A O 1
ATOM 3646 N N . SER A 1 467 ? 9.984 18.719 8.977 1 81.19 467 SER A N 1
ATOM 3647 C CA . SER A 1 467 ? 9.055 19.328 8.031 1 81.19 467 SER A CA 1
ATOM 3648 C C . SER A 1 467 ? 9.789 20.047 6.906 1 81.19 467 SER A C 1
ATOM 3650 O O . SER A 1 467 ? 10.742 20.781 7.152 1 81.19 467 SER A O 1
ATOM 3652 N N . ILE A 1 468 ? 9.422 19.781 5.734 1 83.62 468 ILE A N 1
ATOM 3653 C CA . ILE A 1 468 ? 10.039 20.375 4.555 1 83.62 468 ILE A CA 1
ATOM 3654 C C . ILE A 1 468 ? 8.969 20.969 3.646 1 83.62 468 ILE A C 1
ATOM 3656 O O . ILE A 1 468 ? 7.965 20.312 3.352 1 83.62 468 ILE A O 1
ATOM 3660 N N . ILE A 1 469 ? 9.148 22.188 3.318 1 83.75 469 ILE A N 1
ATOM 3661 C CA . ILE A 1 469 ? 8.305 22.828 2.311 1 83.75 469 ILE A CA 1
ATOM 3662 C C . ILE A 1 469 ? 9.086 22.984 1.008 1 83.75 469 ILE A C 1
ATOM 3664 O O . ILE A 1 469 ? 10.18 23.562 0.994 1 83.75 469 ILE A O 1
ATOM 3668 N N . GLU A 1 470 ? 8.562 22.406 0.004 1 82.44 470 GLU A N 1
ATOM 3669 C CA . GLU A 1 470 ? 9.211 22.469 -1.303 1 82.44 470 GLU A CA 1
ATOM 3670 C C . GLU A 1 470 ? 8.305 23.141 -2.332 1 82.44 470 GLU A C 1
ATOM 3672 O O . GLU A 1 470 ? 7.113 22.828 -2.412 1 82.44 470 GLU A O 1
ATOM 3677 N N . SER A 1 471 ? 8.914 24.047 -3.012 1 80.31 471 SER A N 1
ATOM 3678 C CA . SER A 1 471 ? 8.172 24.75 -4.055 1 80.31 471 SER A CA 1
ATOM 3679 C C . SER A 1 471 ? 8.516 24.203 -5.438 1 80.31 471 SER A C 1
ATOM 3681 O O . SER A 1 471 ? 9.508 23.5 -5.602 1 80.31 471 SER A O 1
ATOM 3683 N N . LYS A 1 472 ? 7.688 24.562 -6.41 1 70.19 472 LYS A N 1
ATOM 3684 C CA . LYS A 1 472 ? 7.844 24.125 -7.797 1 70.19 472 LYS A CA 1
ATOM 3685 C C . LYS A 1 472 ? 9.18 24.609 -8.367 1 70.19 472 LYS A C 1
ATOM 3687 O O . LYS A 1 472 ? 9.797 23.906 -9.172 1 70.19 472 LYS A O 1
ATOM 3692 N N . ASN A 1 473 ? 9.531 25.75 -7.926 1 77.81 473 ASN A N 1
ATOM 3693 C CA . ASN A 1 473 ? 10.742 26.328 -8.5 1 77.81 473 ASN A CA 1
ATOM 3694 C C . ASN A 1 473 ? 11.992 25.859 -7.77 1 77.81 473 ASN A C 1
ATOM 3696 O O . ASN A 1 473 ? 13.094 26.344 -8.031 1 77.81 473 ASN A O 1
ATOM 3700 N N . GLY A 1 474 ? 11.789 25.016 -6.828 1 81.69 474 GLY A N 1
ATOM 3701 C CA . GLY A 1 474 ? 12.938 24.422 -6.176 1 81.69 474 GLY A CA 1
ATOM 3702 C C . GLY A 1 474 ? 13.266 25.047 -4.836 1 81.69 474 GLY A C 1
ATOM 3703 O O . GLY A 1 474 ? 14.203 24.625 -4.152 1 81.69 474 GLY A O 1
ATOM 3704 N N . THR A 1 475 ? 12.539 26.125 -4.496 1 90.69 475 THR A N 1
ATOM 3705 C CA . THR A 1 475 ? 12.727 26.703 -3.174 1 90.69 475 THR A CA 1
ATOM 3706 C C . THR A 1 475 ? 12.359 25.703 -2.082 1 90.69 475 THR A C 1
ATOM 3708 O O . THR A 1 475 ? 11.32 25.047 -2.16 1 90.69 475 THR A O 1
ATOM 3711 N N . MET A 1 476 ? 13.258 25.578 -1.12 1 91.75 476 MET A N 1
ATOM 3712 C CA . MET A 1 476 ? 13.039 24.625 -0.04 1 91.75 476 MET A CA 1
ATOM 3713 C C . MET A 1 476 ? 13.133 25.297 1.32 1 91.75 476 MET A C 1
ATOM 3715 O O . MET A 1 476 ? 14.055 26.078 1.57 1 91.75 476 MET A O 1
ATOM 3719 N N . LEU A 1 477 ? 12.156 25.094 2.09 1 93.44 477 LEU A N 1
ATOM 3720 C CA . LEU A 1 477 ? 12.125 25.594 3.461 1 93.44 477 LEU A CA 1
ATOM 3721 C C . LEU A 1 477 ? 12.031 24.438 4.457 1 93.44 477 LEU A C 1
ATOM 3723 O O . LEU A 1 477 ? 11.148 23.594 4.352 1 93.44 477 LEU A O 1
ATOM 3727 N N . PHE A 1 478 ? 12.992 24.422 5.371 1 93.31 478 PHE A N 1
ATOM 3728 C CA . PHE A 1 478 ? 13.039 23.375 6.379 1 93.31 478 PHE A CA 1
ATOM 3729 C C . PHE A 1 478 ? 12.594 23.906 7.738 1 93.31 478 PHE A C 1
ATOM 3731 O O . PHE A 1 478 ? 12.938 25.031 8.109 1 93.31 478 PHE A O 1
ATOM 3738 N N . GLU A 1 479 ? 11.75 23.125 8.391 1 89.19 479 GLU A N 1
ATOM 3739 C CA . GLU A 1 479 ? 11.258 23.609 9.672 1 89.19 479 GLU A CA 1
ATOM 3740 C C . GLU A 1 479 ? 11.008 22.469 10.648 1 89.19 479 GLU A C 1
ATOM 3742 O O . GLU A 1 479 ? 10.969 21.297 10.25 1 89.19 479 GLU A O 1
ATOM 3747 N N . ALA A 1 480 ? 11.055 22.812 11.914 1 84.69 480 ALA A N 1
ATOM 3748 C CA . ALA A 1 480 ? 10.555 21.891 12.938 1 84.69 480 ALA A CA 1
ATOM 3749 C C . ALA A 1 480 ? 9.031 21.984 13.055 1 84.69 480 ALA A C 1
ATOM 3751 O O . ALA A 1 480 ? 8.461 23.062 12.977 1 84.69 480 ALA A O 1
ATOM 3752 N N . PRO A 1 481 ? 8.375 20.875 13.156 1 74.62 481 PRO A N 1
ATOM 3753 C CA . PRO A 1 481 ? 6.914 20.891 13.18 1 74.62 481 PRO A CA 1
ATOM 3754 C C . PRO A 1 481 ? 6.348 21.344 14.516 1 74.62 481 PRO A C 1
ATOM 3756 O O . PRO A 1 481 ? 5.152 21.625 14.625 1 74.62 481 PRO A O 1
ATOM 3759 N N . HIS A 1 482 ? 7.176 21.516 15.5 1 73.12 482 HIS A N 1
ATOM 3760 C CA . HIS A 1 482 ? 6.664 21.875 16.812 1 73.12 482 HIS A CA 1
ATOM 3761 C C . HIS A 1 482 ? 6.43 23.375 16.922 1 73.12 482 HIS A C 1
ATOM 3763 O O . HIS A 1 482 ? 6.863 24.141 16.062 1 73.12 482 HIS A O 1
ATOM 3769 N N . GLY A 1 483 ? 5.758 23.812 18 1 74.56 483 GLY A N 1
ATOM 3770 C CA . GLY A 1 483 ? 5.449 25.203 18.234 1 74.56 483 GLY A CA 1
ATOM 3771 C C . GLY A 1 483 ? 6.555 25.938 18.984 1 74.56 483 GLY A C 1
ATOM 3772 O O . GLY A 1 483 ? 7.715 25.531 18.938 1 74.56 483 GLY A O 1
ATOM 3773 N N . THR A 1 484 ? 6.168 27.078 19.547 1 79.19 484 THR A N 1
ATOM 3774 C CA . THR A 1 484 ? 7.16 27.969 20.141 1 79.19 484 THR A CA 1
ATOM 3775 C C . THR A 1 484 ? 7.5 27.516 21.562 1 79.19 484 THR A C 1
ATOM 3777 O O . THR A 1 484 ? 8.477 27.984 22.141 1 79.19 484 THR A O 1
ATOM 3780 N N . ALA A 1 485 ? 6.691 26.609 22.109 1 78.88 485 ALA A N 1
ATOM 3781 C CA . ALA A 1 485 ? 6.887 26.109 23.469 1 78.88 485 ALA A CA 1
ATOM 3782 C C . ALA A 1 485 ? 6.836 27.234 24.5 1 78.88 485 ALA A C 1
ATOM 3784 O O . ALA A 1 485 ? 7.789 27.438 25.25 1 78.88 485 ALA A O 1
ATOM 3785 N N . HIS A 1 486 ? 5.648 27.891 24.641 1 79.19 486 HIS A N 1
ATOM 3786 C CA . HIS A 1 486 ? 5.434 29.078 25.469 1 79.19 486 HIS A CA 1
ATOM 3787 C C . HIS A 1 486 ? 5.664 28.766 26.938 1 79.19 486 HIS A C 1
ATOM 3789 O O . HIS A 1 486 ? 6.379 29.5 27.625 1 79.19 486 HIS A O 1
ATOM 3795 N N . ASP A 1 487 ? 5.117 27.672 27.438 1 77.31 487 ASP A N 1
ATOM 3796 C CA . ASP A 1 487 ? 5.23 27.312 28.844 1 77.31 487 ASP A CA 1
ATOM 3797 C C . ASP A 1 487 ? 6.691 27.078 29.234 1 77.31 487 ASP A C 1
ATOM 3799 O O . ASP A 1 487 ? 7.117 27.484 30.328 1 77.31 487 ASP A O 1
ATOM 3803 N N . LEU A 1 488 ? 7.438 26.484 28.422 1 86.19 488 LEU A N 1
ATOM 3804 C CA . LEU A 1 488 ? 8.852 26.234 28.688 1 86.19 488 LEU A CA 1
ATOM 3805 C C . LEU A 1 488 ? 9.648 27.531 28.656 1 86.19 488 LEU A C 1
ATOM 3807 O O . LEU A 1 488 ? 10.625 27.672 29.391 1 86.19 488 LEU A O 1
ATOM 3811 N N . TYR A 1 489 ? 9.164 28.453 27.828 1 89.38 489 TYR A N 1
ATOM 3812 C CA . TYR A 1 489 ? 9.828 29.75 27.734 1 89.38 489 TYR A CA 1
ATOM 3813 C C . TYR A 1 489 ? 9.648 30.547 29.016 1 89.38 489 TYR A C 1
ATOM 3815 O O . TYR A 1 489 ? 10.594 31.172 29.5 1 89.38 489 TYR A O 1
ATOM 3823 N N . LEU A 1 490 ? 8.461 30.438 29.516 1 87.5 490 LEU A N 1
ATOM 3824 C CA . LEU A 1 490 ? 8.195 31.141 30.766 1 87.5 490 LEU A CA 1
ATOM 3825 C C . LEU A 1 490 ? 9.07 30.594 31.891 1 87.5 490 LEU A C 1
ATOM 3827 O O . LEU A 1 490 ? 9.617 31.359 32.688 1 87.5 490 LEU A O 1
ATOM 3831 N N . LYS A 1 491 ? 9.18 29.328 31.938 1 89.5 491 LYS A N 1
ATOM 3832 C CA . LYS A 1 491 ? 10.047 28.703 32.938 1 89.5 491 LYS A CA 1
ATOM 3833 C C . LYS A 1 491 ? 11.508 29.094 32.719 1 89.5 491 LYS A C 1
ATOM 3835 O O . LYS A 1 491 ? 12.25 29.281 33.688 1 89.5 491 LYS A O 1
ATOM 3840 N N . TYR A 1 492 ? 11.906 29.203 31.594 1 93.44 492 TYR A N 1
ATOM 3841 C CA . TYR A 1 492 ? 13.25 29.625 31.234 1 93.44 492 TYR A CA 1
ATOM 3842 C C . TYR A 1 492 ? 13.516 31.047 31.703 1 93.44 492 TYR A C 1
ATOM 3844 O O . TYR A 1 492 ? 14.578 31.328 32.281 1 93.44 492 TYR A O 1
ATOM 3852 N N . LEU A 1 493 ? 12.555 31.891 31.484 1 92.31 493 LEU A N 1
ATOM 3853 C CA . LEU A 1 493 ? 12.695 33.281 31.906 1 92.31 493 LEU A CA 1
ATOM 3854 C C . LEU A 1 493 ? 12.727 33.406 33.438 1 92.31 493 LEU A C 1
ATOM 3856 O O . LEU A 1 493 ? 13.531 34.156 34 1 92.31 493 LEU A O 1
ATOM 3860 N N . GLU A 1 494 ? 11.82 32.625 33.969 1 91.62 494 GLU A N 1
ATOM 3861 C CA . GLU A 1 494 ? 11.719 32.656 35.438 1 91.62 494 GLU A CA 1
ATOM 3862 C C . GLU A 1 494 ? 13.008 32.188 36.094 1 91.62 494 GLU A C 1
ATOM 3864 O O . GLU A 1 494 ? 13.359 32.656 37.188 1 91.62 494 GLU A O 1
ATOM 3869 N N . SER A 1 495 ? 13.695 31.328 35.5 1 93.25 495 SER A N 1
ATOM 3870 C CA . SER A 1 495 ? 14.914 30.766 36.062 1 93.25 495 SER A CA 1
ATOM 3871 C C . SER A 1 495 ? 16.156 31.5 35.562 1 93.25 495 SER A C 1
ATOM 3873 O O . SER A 1 495 ? 17.281 31.062 35.812 1 93.25 495 SER A O 1
ATOM 3875 N N . ASP A 1 496 ? 16.031 32.5 34.938 1 92.25 496 ASP A N 1
ATOM 3876 C CA . ASP A 1 496 ? 17.125 33.312 34.344 1 92.25 496 ASP A CA 1
ATOM 3877 C C . ASP A 1 496 ? 18.031 32.438 33.5 1 92.25 496 ASP A C 1
ATOM 3879 O O . ASP A 1 496 ? 19.25 32.469 33.625 1 92.25 496 ASP A O 1
ATOM 3883 N N . GLY A 1 497 ? 17.219 31.578 32.719 1 89.38 497 GLY A N 1
ATOM 3884 C CA . GLY A 1 497 ? 17.906 30.797 31.719 1 89.38 497 GLY A CA 1
ATOM 3885 C C . GLY A 1 497 ? 18.484 29.5 32.25 1 89.38 497 GLY A C 1
ATOM 3886 O O . GLY A 1 497 ? 19.109 28.734 31.516 1 89.38 497 GLY A O 1
ATOM 3887 N N . ARG A 1 498 ? 18.312 29.094 33.531 1 84.44 498 ARG A N 1
ATOM 3888 C CA . ARG A 1 498 ? 18.891 27.906 34.156 1 84.44 498 ARG A CA 1
ATOM 3889 C C . ARG A 1 498 ? 18.094 26.656 33.812 1 84.44 498 ARG A C 1
ATOM 3891 O O . ARG A 1 498 ? 18.656 25.578 33.656 1 84.44 498 ARG A O 1
ATOM 3898 N N . GLU A 1 499 ? 16.875 26.797 33.625 1 85.81 499 GLU A N 1
ATOM 3899 C CA . GLU A 1 499 ? 16.016 25.688 33.25 1 85.81 499 GLU A CA 1
ATOM 3900 C C . GLU A 1 499 ? 15.672 25.766 31.75 1 85.81 499 GLU A C 1
ATOM 3902 O O . GLU A 1 499 ? 14.703 26.422 31.359 1 85.81 499 GLU A O 1
ATOM 3907 N N . ALA A 1 500 ? 16.391 25.125 30.984 1 90.12 500 ALA A N 1
ATOM 3908 C CA . ALA A 1 500 ? 16.156 25.109 29.531 1 90.12 500 ALA A CA 1
ATOM 3909 C C . ALA A 1 500 ? 15.648 23.75 29.062 1 90.12 500 ALA A C 1
ATOM 3911 O O . ALA A 1 500 ? 16.375 23.016 28.391 1 90.12 500 ALA A O 1
ATOM 3912 N N . HIS A 1 501 ? 14.391 23.531 29.406 1 88.5 501 HIS A N 1
ATOM 3913 C CA . HIS A 1 501 ? 13.781 22.266 29.031 1 88.5 501 HIS A CA 1
ATOM 3914 C C . HIS A 1 501 ? 13.172 22.344 27.625 1 88.5 501 HIS A C 1
ATOM 3916 O O . HIS A 1 501 ? 12.062 22.844 27.453 1 88.5 501 HIS A O 1
ATOM 3922 N N . PHE A 1 502 ? 13.852 21.875 26.625 1 90.06 502 PHE A N 1
ATOM 3923 C CA . PHE A 1 502 ? 13.406 21.906 25.25 1 90.06 502 PHE A CA 1
ATOM 3924 C C . PHE A 1 502 ? 14.172 20.891 24.406 1 90.06 502 PHE A C 1
ATOM 3926 O O . PHE A 1 502 ? 15.398 20.812 24.484 1 90.06 502 PHE A O 1
ATOM 3933 N N . ASN A 1 503 ? 13.445 20.062 23.703 1 89.56 503 ASN A N 1
ATOM 3934 C CA . ASN A 1 503 ? 14.055 19.125 22.766 1 89.56 503 ASN A CA 1
ATOM 3935 C C . ASN A 1 503 ? 14.344 19.766 21.422 1 89.56 503 ASN A C 1
ATOM 3937 O O . ASN A 1 503 ? 13.422 20.047 20.656 1 89.56 503 ASN A O 1
ATOM 3941 N N . SER A 1 504 ? 15.594 19.922 21.078 1 91.69 504 SER A N 1
ATOM 3942 C CA . SER A 1 504 ? 16 20.672 19.891 1 91.69 504 SER A CA 1
ATOM 3943 C C . SER A 1 504 ? 16.234 19.75 18.703 1 91.69 504 SER A C 1
ATOM 3945 O O . SER A 1 504 ? 16.797 20.156 17.688 1 91.69 504 SER A O 1
ATOM 3947 N N . SER A 1 505 ? 15.797 18.531 18.75 1 90.56 505 SER A N 1
ATOM 3948 C CA . SER A 1 505 ? 16.125 17.531 17.734 1 90.56 505 SER A CA 1
ATOM 3949 C C . SER A 1 505 ? 15.594 17.953 16.375 1 90.56 505 SER A C 1
ATOM 3951 O O . SER A 1 505 ? 16.312 17.906 15.375 1 90.56 505 SER A O 1
ATOM 3953 N N . ALA A 1 506 ? 14.336 18.359 16.344 1 89.06 506 ALA A N 1
ATOM 3954 C CA . ALA A 1 506 ? 13.703 18.703 15.07 1 89.06 506 ALA A CA 1
ATOM 3955 C C . ALA A 1 506 ? 14.383 19.906 14.43 1 89.06 506 ALA A C 1
ATOM 3957 O O . ALA A 1 506 ? 14.531 19.969 13.211 1 89.06 506 ALA A O 1
ATOM 3958 N N . LEU A 1 507 ? 14.812 20.828 15.242 1 93.19 507 LEU A N 1
ATOM 3959 C CA . LEU A 1 507 ? 15.469 22.016 14.727 1 93.19 507 LEU A CA 1
ATOM 3960 C C . LEU A 1 507 ? 16.859 21.688 14.188 1 93.19 507 LEU A C 1
ATOM 3962 O O . LEU A 1 507 ? 17.266 22.203 13.148 1 93.19 507 LEU A O 1
ATOM 3966 N N . ILE A 1 508 ? 17.578 20.891 14.914 1 95.25 508 ILE A N 1
ATOM 3967 C CA . ILE A 1 508 ? 18.891 20.453 14.445 1 95.25 508 ILE A CA 1
ATOM 3968 C C . ILE A 1 508 ? 18.75 19.75 13.094 1 95.25 508 ILE A C 1
ATOM 3970 O O . ILE A 1 508 ? 19.531 20.016 12.172 1 95.25 508 ILE A O 1
ATOM 3974 N N . PHE A 1 509 ? 17.766 18.953 13.055 1 92.06 509 PHE A N 1
ATOM 3975 C CA . PHE A 1 509 ? 17.547 18.188 11.836 1 92.06 509 PHE A CA 1
ATOM 3976 C C . PHE A 1 509 ? 17.172 19.125 10.68 1 92.06 509 PHE A C 1
ATOM 3978 O O . PHE A 1 509 ? 17.578 18.906 9.539 1 92.06 509 PHE A O 1
ATOM 3985 N N . ALA A 1 510 ? 16.344 20.078 10.93 1 93.38 510 ALA A N 1
ATOM 3986 C CA . ALA A 1 510 ? 15.969 21.062 9.922 1 93.38 510 ALA A CA 1
ATOM 3987 C C . ALA A 1 510 ? 17.203 21.781 9.375 1 93.38 510 ALA A C 1
ATOM 3989 O O . ALA A 1 510 ? 17.344 21.953 8.164 1 93.38 510 ALA A O 1
ATOM 3990 N N . VAL A 1 511 ? 18.062 22.156 10.25 1 96.81 511 VAL A N 1
ATOM 3991 C CA . VAL A 1 511 ? 19.297 22.828 9.859 1 96.81 511 VAL A CA 1
ATOM 3992 C C . VAL A 1 511 ? 20.156 21.891 9.023 1 96.81 511 VAL A C 1
ATOM 3994 O O . VAL A 1 511 ? 20.688 22.281 7.977 1 96.81 511 VAL A O 1
ATOM 3997 N N . ALA A 1 512 ? 20.281 20.719 9.492 1 95.88 512 ALA A N 1
ATOM 3998 C CA . ALA A 1 512 ? 21.094 19.734 8.773 1 95.88 512 ALA A CA 1
ATOM 3999 C C . ALA A 1 512 ? 20.547 19.484 7.371 1 95.88 512 ALA A C 1
ATOM 4001 O O . ALA A 1 512 ? 21.312 19.359 6.41 1 95.88 512 ALA A O 1
ATOM 4002 N N . ASN A 1 513 ? 19.266 19.359 7.277 1 93.38 513 ASN A N 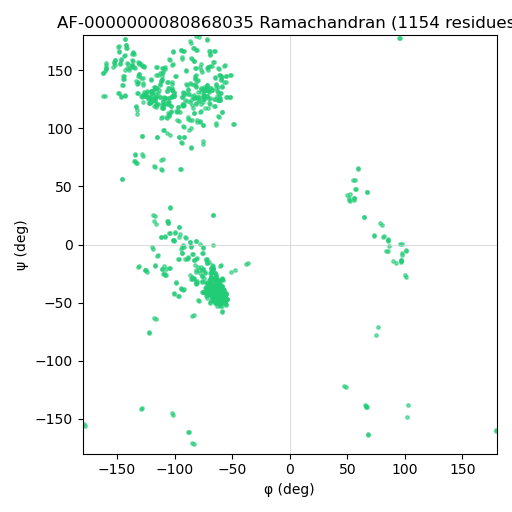1
ATOM 4003 C CA . ASN A 1 513 ? 18.641 19.156 5.977 1 93.38 513 ASN A CA 1
ATOM 4004 C C . ASN A 1 513 ? 18.922 20.328 5.035 1 93.38 513 ASN A C 1
ATOM 4006 O O . ASN A 1 513 ? 19.156 20.125 3.846 1 93.38 513 ASN A O 1
ATOM 4010 N N . ALA A 1 514 ? 18.797 21.531 5.582 1 96.38 514 ALA A N 1
ATOM 4011 C CA . ALA A 1 514 ? 19.062 22.719 4.781 1 96.38 514 ALA A CA 1
ATOM 4012 C C . ALA A 1 514 ? 20.516 22.734 4.281 1 96.38 514 ALA A C 1
ATOM 4014 O O . ALA A 1 514 ? 20.766 23.016 3.111 1 96.38 514 ALA A O 1
ATOM 4015 N N . LEU A 1 515 ? 21.406 22.359 5.117 1 97.19 515 LEU A N 1
ATOM 4016 C CA . LEU A 1 515 ? 22.812 22.328 4.758 1 97.19 515 LEU A CA 1
ATOM 4017 C C . LEU A 1 515 ? 23.094 21.25 3.729 1 97.19 515 LEU A C 1
ATOM 4019 O O . LEU A 1 515 ? 23.891 21.438 2.805 1 97.19 515 LEU A O 1
ATOM 4023 N N . GLU A 1 516 ? 22.5 20.141 3.971 1 94.62 516 GLU A N 1
ATOM 4024 C CA . GLU A 1 516 ? 22.656 19.047 3.01 1 94.62 516 GLU A CA 1
ATOM 4025 C C . GLU A 1 516 ? 22.172 19.469 1.622 1 94.62 516 GLU A C 1
ATOM 4027 O O . GLU A 1 516 ? 22.844 19.188 0.622 1 94.62 516 GLU A O 1
ATOM 4032 N N . THR A 1 517 ? 21.094 20.125 1.559 1 93.06 517 THR A N 1
ATOM 4033 C CA . THR A 1 517 ? 20.516 20.609 0.304 1 93.06 517 THR A CA 1
ATOM 4034 C C . THR A 1 517 ? 21.453 21.609 -0.369 1 93.06 517 THR A C 1
ATOM 4036 O O . THR A 1 517 ? 21.688 21.531 -1.576 1 93.06 517 THR A O 1
ATOM 4039 N N . LEU A 1 518 ? 21.984 22.531 0.388 1 95.75 518 LEU A N 1
ATOM 4040 C CA . LEU A 1 518 ? 22.938 23.484 -0.151 1 95.75 518 LEU A CA 1
ATOM 4041 C C . LEU A 1 518 ? 24.172 22.766 -0.707 1 95.75 518 LEU A C 1
ATOM 4043 O O . LEU A 1 518 ? 24.656 23.109 -1.786 1 95.75 518 LEU A O 1
ATOM 4047 N N . GLY A 1 519 ? 24.625 21.844 0.055 1 95.81 519 GLY A N 1
ATOM 4048 C CA . GLY A 1 519 ? 25.781 21.062 -0.377 1 95.81 519 GLY A CA 1
ATOM 4049 C C . GLY A 1 519 ? 25.547 20.344 -1.687 1 95.81 519 GLY A C 1
ATOM 4050 O O . GLY A 1 519 ? 26.422 20.312 -2.555 1 95.81 519 GLY A O 1
ATOM 4051 N N . GLU A 1 520 ? 24.406 19.75 -1.761 1 91.19 520 GLU A N 1
ATOM 4052 C CA . GLU A 1 520 ? 24.078 19.031 -2.982 1 91.19 520 GLU A CA 1
ATOM 4053 C C . GLU A 1 520 ? 23.969 19.984 -4.176 1 91.19 520 GLU A C 1
ATOM 4055 O O . GLU A 1 520 ? 24.469 19.672 -5.258 1 91.19 520 GLU A O 1
ATOM 4060 N N . ARG A 1 521 ? 23.359 21.125 -3.959 1 92.31 521 ARG A N 1
ATOM 4061 C CA . ARG A 1 521 ? 23.141 22.078 -5.039 1 92.31 521 ARG A CA 1
ATOM 4062 C C . ARG A 1 521 ? 24.469 22.672 -5.512 1 92.31 521 ARG A C 1
ATOM 4064 O O . ARG A 1 521 ? 24.625 22.984 -6.695 1 92.31 521 ARG A O 1
ATOM 4071 N N . GLU A 1 522 ? 25.484 22.75 -4.609 1 94.12 522 GLU A N 1
ATOM 4072 C CA . GLU A 1 522 ? 26.766 23.359 -4.934 1 94.12 522 GLU A CA 1
ATOM 4073 C C . GLU A 1 522 ? 27.812 22.297 -5.223 1 94.12 522 GLU A C 1
ATOM 4075 O O . GLU A 1 522 ? 28.984 22.609 -5.457 1 94.12 522 GLU A O 1
ATOM 4080 N N . ALA A 1 523 ? 27.422 21.094 -5.223 1 94.06 523 ALA A N 1
ATOM 4081 C CA . ALA A 1 523 ? 28.375 20 -5.344 1 94.06 523 ALA A CA 1
ATOM 4082 C C . ALA A 1 523 ? 29.516 20.141 -4.328 1 94.06 523 ALA A C 1
ATOM 4084 O O . ALA A 1 523 ? 30.688 20.016 -4.684 1 94.06 523 ALA A O 1
ATOM 4085 N N . ASN A 1 524 ? 29.219 20.578 -3.164 1 95.19 524 ASN A N 1
ATOM 4086 C CA . ASN A 1 524 ? 30.125 20.75 -2.033 1 95.19 524 ASN A CA 1
ATOM 4087 C C . ASN A 1 524 ? 30.156 19.5 -1.149 1 95.19 524 ASN A C 1
ATOM 4089 O O . ASN A 1 524 ? 29.406 19.422 -0.175 1 95.19 524 ASN A O 1
ATOM 4093 N N . ALA A 1 525 ? 31.031 18.641 -1.401 1 95.38 525 ALA A N 1
ATOM 4094 C CA . ALA A 1 525 ? 31.078 17.344 -0.729 1 95.38 525 ALA A CA 1
ATOM 4095 C C . ALA A 1 525 ? 31.344 17.516 0.767 1 95.38 525 ALA A C 1
ATOM 4097 O O . ALA A 1 525 ? 30.797 16.766 1.582 1 95.38 525 ALA A O 1
ATOM 4098 N N . ALA A 1 526 ? 32.156 18.453 1.051 1 94.81 526 ALA A N 1
ATOM 4099 C CA . ALA A 1 526 ? 32.469 18.688 2.457 1 94.81 526 ALA A CA 1
ATOM 4100 C C . ALA A 1 526 ? 31.234 19.094 3.244 1 94.81 526 ALA A C 1
ATOM 4102 O O . ALA A 1 526 ? 31.047 18.656 4.387 1 94.81 526 ALA A O 1
ATOM 4103 N N . LEU A 1 527 ? 30.438 19.938 2.672 1 96.06 527 LEU A N 1
ATOM 4104 C CA . LEU A 1 527 ? 29.219 20.391 3.332 1 96.06 527 LEU A CA 1
ATOM 4105 C C . LEU A 1 527 ? 28.219 19.25 3.475 1 96.06 527 LEU A C 1
ATOM 4107 O O . LEU A 1 527 ? 27.547 19.141 4.5 1 96.06 527 LEU A O 1
ATOM 4111 N N . VAL A 1 528 ? 28.078 18.438 2.463 1 96 528 VAL A N 1
ATOM 4112 C CA . VAL A 1 528 ? 27.188 17.297 2.512 1 96 528 VAL A CA 1
ATOM 4113 C C . VAL A 1 528 ? 27.625 16.328 3.613 1 96 528 VAL A C 1
ATOM 4115 O O . VAL A 1 528 ? 26.812 15.844 4.387 1 96 528 VAL A O 1
ATOM 4118 N N . ASP A 1 529 ? 28.906 16.109 3.672 1 95.56 529 ASP A N 1
ATOM 4119 C CA . ASP A 1 529 ? 29.438 15.227 4.707 1 95.56 529 ASP A CA 1
ATOM 4120 C C . ASP A 1 529 ? 29.172 15.781 6.102 1 95.56 529 ASP A C 1
ATOM 4122 O O . ASP A 1 529 ? 28.844 15.031 7.02 1 95.56 529 ASP A O 1
ATOM 4126 N N . TYR A 1 530 ? 29.391 17.062 6.203 1 95.62 530 TYR A N 1
ATOM 4127 C CA . TYR A 1 530 ? 29.141 17.703 7.488 1 95.62 530 TYR A CA 1
ATOM 4128 C C . TYR A 1 530 ? 27.672 17.562 7.891 1 95.62 530 TYR A C 1
ATOM 4130 O O . TYR A 1 530 ? 27.375 17.219 9.031 1 95.62 530 TYR A O 1
ATOM 4138 N N . ALA A 1 531 ? 26.734 17.891 6.996 1 96.44 531 ALA A N 1
ATOM 4139 C CA . ALA A 1 531 ? 25.297 17.828 7.262 1 96.44 531 ALA A CA 1
ATOM 4140 C C . ALA A 1 531 ? 24.875 16.422 7.641 1 96.44 531 ALA A C 1
ATOM 4142 O O . ALA A 1 531 ? 24.125 16.219 8.602 1 96.44 531 ALA A O 1
ATOM 4143 N N . THR A 1 532 ? 25.328 15.414 6.934 1 94.19 532 THR A N 1
ATOM 4144 C CA . THR A 1 532 ? 25.016 14.023 7.223 1 94.19 532 THR A CA 1
ATOM 4145 C C . THR A 1 532 ? 25.594 13.602 8.57 1 94.19 532 THR A C 1
ATOM 4147 O O . THR A 1 532 ? 24.969 12.836 9.305 1 94.19 532 THR A O 1
ATOM 4150 N N . GLY A 1 533 ? 26.766 14.086 8.805 1 94.81 533 GLY A N 1
ATOM 4151 C CA . GLY A 1 533 ? 27.375 13.836 10.094 1 94.81 533 GLY A CA 1
ATOM 4152 C C . GLY A 1 533 ? 26.594 14.422 11.25 1 94.81 533 GLY A C 1
ATOM 4153 O O . GLY A 1 533 ? 26.5 13.805 12.32 1 94.81 533 GLY A O 1
ATOM 4154 N N . LEU A 1 534 ? 26.109 15.633 11.047 1 96.44 534 LEU A N 1
ATOM 4155 C CA . LEU A 1 534 ? 25.297 16.281 12.078 1 96.44 534 LEU A CA 1
ATOM 4156 C C . LEU A 1 534 ? 24.047 15.461 12.383 1 96.44 534 LEU A C 1
ATOM 4158 O O . LEU A 1 534 ? 23.703 15.281 13.555 1 96.44 534 LEU A O 1
ATOM 4162 N N . LYS A 1 535 ? 23.344 14.992 11.391 1 93.12 535 LYS A N 1
ATOM 4163 C CA . LYS A 1 535 ? 22.188 14.133 11.586 1 93.12 535 LYS A CA 1
ATOM 4164 C C . LYS A 1 535 ? 22.562 12.859 12.336 1 93.12 535 LYS A C 1
ATOM 4166 O O . LYS A 1 535 ? 21.859 12.445 13.258 1 93.12 535 LYS A O 1
ATOM 4171 N N . ALA A 1 536 ? 23.672 12.273 11.953 1 92.56 536 ALA A N 1
ATOM 4172 C CA . ALA A 1 536 ? 24.141 11.055 12.617 1 92.56 536 ALA A CA 1
ATOM 4173 C C . ALA A 1 536 ? 24.469 11.32 14.086 1 92.56 536 ALA A C 1
ATOM 4175 O O . ALA A 1 536 ? 24.156 10.5 14.953 1 92.56 536 ALA A O 1
ATOM 4176 N N . ALA A 1 537 ? 25.156 12.43 14.273 1 95.44 537 ALA A N 1
ATOM 4177 C CA . ALA A 1 537 ? 25.5 12.805 15.641 1 95.44 537 ALA A CA 1
ATOM 4178 C C . ALA A 1 537 ? 24.25 12.938 16.516 1 95.44 537 ALA A C 1
ATOM 4180 O O . ALA A 1 537 ? 24.234 12.508 17.672 1 95.44 537 ALA A O 1
ATOM 4181 N N . LEU A 1 538 ? 23.219 13.547 15.969 1 93.69 538 LEU A N 1
ATOM 4182 C CA . LEU A 1 538 ? 21.953 13.703 16.672 1 93.69 538 LEU A CA 1
ATOM 4183 C C . LEU A 1 538 ? 21.344 12.344 17 1 93.69 538 LEU A C 1
ATOM 4185 O O . LEU A 1 538 ? 20.984 12.07 18.141 1 93.69 538 LEU A O 1
ATOM 4189 N N . ILE A 1 539 ? 21.219 11.516 16.016 1 88.69 539 ILE A N 1
ATOM 4190 C CA . ILE A 1 539 ? 20.594 10.203 16.141 1 88.69 539 ILE A CA 1
ATOM 4191 C C . ILE A 1 539 ? 21.391 9.352 17.141 1 88.69 539 ILE A C 1
ATOM 4193 O O . ILE A 1 539 ? 20.797 8.68 17.984 1 88.69 539 ILE A O 1
ATOM 4197 N N . ASP A 1 540 ? 22.719 9.43 17.078 1 91.69 540 ASP A N 1
ATOM 4198 C CA . ASP A 1 540 ? 23.578 8.648 17.953 1 91.69 540 ASP A CA 1
ATOM 4199 C C . ASP A 1 540 ? 23.484 9.133 19.406 1 91.69 540 ASP A C 1
ATOM 4201 O O . ASP A 1 540 ? 23.578 8.344 20.344 1 91.69 540 ASP A O 1
ATOM 4205 N N . THR A 1 541 ? 23.391 10.406 19.547 1 93.75 541 THR A N 1
ATOM 4206 C CA . THR A 1 541 ? 23.234 10.961 20.875 1 93.75 541 THR A CA 1
ATOM 4207 C C . THR A 1 541 ? 22.016 10.383 21.578 1 93.75 541 THR A C 1
ATOM 4209 O O . THR A 1 541 ? 22.094 9.906 22.703 1 93.75 541 THR A O 1
ATOM 4212 N N . VAL A 1 542 ? 20.922 10.359 20.906 1 88.62 542 VAL A N 1
ATOM 4213 C CA . VAL A 1 542 ? 19.688 9.82 21.469 1 88.62 542 VAL A CA 1
ATOM 4214 C C . VAL A 1 542 ? 19.812 8.305 21.625 1 88.62 542 VAL A C 1
ATOM 4216 O O . VAL A 1 542 ? 19.328 7.742 22.609 1 88.62 542 VAL A O 1
ATOM 4219 N N . ALA A 1 543 ? 20.469 7.688 20.688 1 86.5 543 ALA A N 1
ATOM 4220 C CA . ALA A 1 543 ? 20.672 6.238 20.734 1 86.5 543 ALA A CA 1
ATOM 4221 C C . ALA A 1 543 ? 21.453 5.836 21.969 1 86.5 543 ALA A C 1
ATOM 4223 O O . ALA A 1 543 ? 21.234 4.766 22.547 1 86.5 543 ALA A O 1
ATOM 4224 N N . ASP A 1 544 ? 22.328 6.727 22.391 1 90.56 544 ASP A N 1
ATOM 4225 C CA . ASP A 1 544 ? 23.172 6.449 23.547 1 90.56 544 ASP A CA 1
ATOM 4226 C C . ASP A 1 544 ? 22.469 6.805 24.859 1 90.56 544 ASP A C 1
ATOM 4228 O O . ASP A 1 544 ? 23.062 6.719 25.938 1 90.56 544 ASP A O 1
ATOM 4232 N N . GLY A 1 545 ? 21.328 7.297 24.734 1 89.81 545 GLY A N 1
ATOM 4233 C CA . GLY A 1 545 ? 20.5 7.504 25.906 1 89.81 545 GLY A CA 1
ATOM 4234 C C . GLY A 1 545 ? 20.562 8.922 26.438 1 89.81 545 GLY A C 1
ATOM 4235 O O . GLY A 1 545 ? 20.062 9.203 27.531 1 89.81 545 GLY A O 1
ATOM 4236 N N . ILE A 1 546 ? 21.297 9.797 25.828 1 93.69 546 ILE A N 1
ATOM 4237 C CA . ILE A 1 546 ? 21.297 11.203 26.219 1 93.69 546 ILE A CA 1
ATOM 4238 C C . ILE A 1 546 ? 20.062 11.906 25.672 1 93.69 546 ILE A C 1
ATOM 4240 O O . ILE A 1 546 ? 19.969 12.141 24.453 1 93.69 546 ILE A O 1
ATOM 4244 N N . ILE A 1 547 ? 19.125 12.188 26.547 1 90.06 547 ILE A N 1
ATOM 4245 C CA . ILE A 1 547 ? 17.828 12.633 26.062 1 90.06 547 ILE A CA 1
ATOM 4246 C C . ILE A 1 547 ? 17.328 13.805 26.906 1 90.06 547 ILE A C 1
ATOM 4248 O O . ILE A 1 547 ? 17.844 14.055 28 1 90.06 547 ILE A O 1
ATOM 4252 N N . THR A 1 548 ? 16.422 14.523 26.281 1 89.62 548 THR A N 1
ATOM 4253 C CA . THR A 1 548 ? 15.742 15.586 27.016 1 89.62 548 THR A CA 1
ATOM 4254 C C . THR A 1 548 ? 14.523 15.039 27.766 1 89.62 548 THR A C 1
ATOM 4256 O O . THR A 1 548 ? 14.156 13.875 27.594 1 89.62 548 THR A O 1
ATOM 4259 N N . GLY A 1 549 ? 13.906 15.875 28.531 1 82.5 549 GLY A N 1
ATOM 4260 C CA . GLY A 1 549 ? 12.859 15.469 29.438 1 82.5 549 GLY A CA 1
ATOM 4261 C C . GLY A 1 549 ? 11.664 14.844 28.75 1 82.5 549 GLY A C 1
ATOM 4262 O O . GLY A 1 549 ? 11.023 13.938 29.297 1 82.5 549 GLY A O 1
ATOM 4263 N N . ASP A 1 550 ? 11.383 15.297 27.641 1 77.62 550 ASP A N 1
ATOM 4264 C CA . ASP A 1 550 ? 10.203 14.812 26.922 1 77.62 550 ASP A CA 1
ATOM 4265 C C . ASP A 1 550 ? 10.383 13.367 26.469 1 77.62 550 ASP A C 1
ATOM 4267 O O . ASP A 1 550 ? 9.406 12.672 26.188 1 77.62 550 ASP A O 1
ATOM 4271 N N . LEU A 1 551 ? 11.625 12.844 26.359 1 79.81 551 LEU A N 1
ATOM 4272 C CA . LEU A 1 551 ? 11.906 11.5 25.875 1 79.81 551 LEU A CA 1
ATOM 4273 C C . LEU A 1 551 ? 12.172 10.547 27.031 1 79.81 551 LEU A C 1
ATOM 4275 O O . LEU A 1 551 ? 12.422 9.352 26.812 1 79.81 551 LEU A O 1
ATOM 4279 N N . LYS A 1 552 ? 12.016 11.078 28.188 1 81.25 552 LYS A N 1
ATOM 4280 C CA . LYS A 1 552 ? 12.297 10.234 29.344 1 81.25 552 LYS A CA 1
ATOM 4281 C C . LYS A 1 552 ? 11.391 9.016 29.375 1 81.25 552 LYS A C 1
ATOM 4283 O O . LYS A 1 552 ? 10.172 9.133 29.219 1 81.25 552 LYS A O 1
ATOM 4288 N N . GLY A 1 553 ? 11.969 7.93 29.547 1 76 553 GLY A N 1
ATOM 4289 C CA . GLY A 1 553 ? 11.211 6.695 29.641 1 76 553 GLY A CA 1
ATOM 4290 C C . GLY A 1 553 ? 10.805 6.125 28.297 1 76 553 GLY A C 1
ATOM 4291 O O . GLY A 1 553 ? 10.133 5.094 28.234 1 76 553 GLY A O 1
ATOM 4292 N N . LYS A 1 554 ? 11.273 6.715 27.281 1 75.44 554 LYS A N 1
ATOM 4293 C CA . LYS A 1 554 ? 10.805 6.301 25.969 1 75.44 554 LYS A CA 1
ATOM 4294 C C . LYS A 1 554 ? 11.906 5.605 25.172 1 75.44 554 LYS A C 1
ATOM 4296 O O . LYS A 1 554 ? 11.711 5.246 24.016 1 75.44 554 LYS A O 1
ATOM 4301 N N . THR A 1 555 ? 13.008 5.379 25.812 1 77.62 555 THR A N 1
ATOM 4302 C CA . THR A 1 555 ? 14.094 4.699 25.109 1 77.62 555 THR A CA 1
ATOM 4303 C C . THR A 1 555 ? 14.016 3.191 25.328 1 77.62 555 THR A C 1
ATOM 4305 O O . THR A 1 555 ? 13.266 2.721 26.188 1 77.62 555 THR A O 1
ATOM 4308 N N . THR A 1 556 ? 14.695 2.418 24.609 1 75.62 556 THR A N 1
ATOM 4309 C CA . THR A 1 556 ? 14.734 0.965 24.734 1 75.62 556 THR A CA 1
ATOM 4310 C C . THR A 1 556 ? 15.383 0.542 26.047 1 75.62 556 THR A C 1
ATOM 4312 O O . THR A 1 556 ? 15.188 -0.587 26.5 1 75.62 556 THR A O 1
ATOM 4315 N N . ASP A 1 557 ? 16.156 1.414 26.672 1 82.25 557 ASP A N 1
ATOM 4316 C CA . ASP A 1 557 ? 16.797 1.169 27.953 1 82.25 557 ASP A CA 1
ATOM 4317 C C . ASP A 1 557 ? 16.641 2.367 28.891 1 82.25 557 ASP A C 1
ATOM 4319 O O . ASP A 1 557 ? 17.594 3.111 29.109 1 82.25 557 ASP A O 1
ATOM 4323 N N . PRO A 1 558 ? 15.484 2.486 29.453 1 83.12 558 PRO A N 1
ATOM 4324 C CA . PRO A 1 558 ? 15.195 3.652 30.297 1 83.12 558 PRO A CA 1
ATOM 4325 C C . PRO A 1 558 ? 16.156 3.787 31.469 1 83.12 558 PRO A C 1
ATOM 4327 O O . PRO A 1 558 ? 16.438 4.902 31.922 1 83.12 558 PRO A O 1
ATOM 4330 N N . ALA A 1 559 ? 16.656 2.686 31.938 1 86.56 559 ALA A N 1
ATOM 4331 C CA . ALA A 1 559 ? 17.547 2.699 33.094 1 86.56 559 ALA A CA 1
ATOM 4332 C C . ALA A 1 559 ? 18.875 3.363 32.75 1 86.56 559 ALA A C 1
ATOM 4334 O O . ALA A 1 559 ? 19.562 3.895 33.625 1 86.56 559 ALA A O 1
ATOM 4335 N N . ALA A 1 560 ? 19.281 3.408 31.531 1 89.12 560 ALA A N 1
ATOM 4336 C CA . ALA A 1 560 ? 20.578 3.93 31.094 1 89.12 560 ALA A CA 1
ATOM 4337 C C . ALA A 1 560 ? 20.438 5.352 30.562 1 89.12 560 ALA A C 1
ATOM 4339 O O . ALA A 1 560 ? 21.406 5.93 30.062 1 89.12 560 ALA A O 1
ATOM 4340 N N . GLU A 1 561 ? 19.297 5.988 30.75 1 91.88 561 GLU A N 1
ATOM 4341 C CA . GLU A 1 561 ? 19.047 7.312 30.188 1 91.88 561 GLU A CA 1
ATOM 4342 C C . GLU A 1 561 ? 19.797 8.391 30.969 1 91.88 561 GLU A C 1
ATOM 4344 O O . GLU A 1 561 ? 19.906 8.32 32.188 1 91.88 561 GLU A O 1
ATOM 4349 N N . THR A 1 562 ? 20.453 9.281 30.328 1 94.56 562 THR A N 1
ATOM 4350 C CA . THR A 1 562 ? 21.016 10.508 30.891 1 94.56 562 THR A CA 1
ATOM 4351 C C . THR A 1 562 ? 20.172 11.719 30.484 1 94.56 562 THR A C 1
ATOM 4353 O O . THR A 1 562 ? 20.172 12.117 29.312 1 94.56 562 THR A O 1
ATOM 4356 N N . LEU A 1 563 ? 19.547 12.258 31.484 1 93.31 563 LEU A N 1
ATOM 4357 C CA . LEU A 1 563 ? 18.688 13.406 31.234 1 93.31 563 LEU A CA 1
ATOM 4358 C C . LEU A 1 563 ? 19.5 14.695 31.188 1 93.31 563 LEU A C 1
ATOM 4360 O O . LEU A 1 563 ? 20.297 14.969 32.094 1 93.31 563 LEU A O 1
ATOM 4364 N N . VAL A 1 564 ? 19.375 15.414 30.156 1 94.5 564 VAL A N 1
ATOM 4365 C CA . VAL A 1 564 ? 20.047 16.703 30 1 94.5 564 VAL A CA 1
ATOM 4366 C C . VAL A 1 564 ? 19.031 17.766 29.547 1 94.5 564 VAL A C 1
ATOM 4368 O O . VAL A 1 564 ? 17.953 17.422 29.062 1 94.5 564 VAL A O 1
ATOM 4371 N N . ASP A 1 565 ? 19.281 18.984 29.812 1 93.75 565 ASP A N 1
ATOM 4372 C CA . ASP A 1 565 ? 18.438 20.047 29.281 1 93.75 565 ASP A CA 1
ATOM 4373 C C . ASP A 1 565 ? 18.844 20.406 27.859 1 93.75 565 ASP A C 1
ATOM 4375 O O . ASP A 1 565 ? 19.609 19.688 27.219 1 93.75 565 ASP A O 1
ATOM 4379 N N . MET A 1 566 ? 18.312 21.422 27.328 1 94.25 566 MET A N 1
ATOM 4380 C CA . MET A 1 566 ? 18.531 21.812 25.938 1 94.25 566 MET A CA 1
ATOM 4381 C C . MET A 1 566 ? 20.016 22.062 25.688 1 94.25 566 MET A C 1
ATOM 4383 O O . MET A 1 566 ? 20.578 21.578 24.688 1 94.25 566 MET A O 1
ATOM 4387 N N . GLN A 1 567 ? 20.703 22.781 26.594 1 94.81 567 GLN A N 1
ATOM 4388 C CA . GLN A 1 567 ? 22.109 23.109 26.422 1 94.81 567 GLN A CA 1
ATOM 4389 C C . GLN A 1 567 ? 22.969 21.859 26.453 1 94.81 567 GLN A C 1
ATOM 4391 O O . GLN A 1 567 ? 23.859 21.688 25.594 1 94.81 567 GLN A O 1
ATOM 4396 N N . GLY A 1 568 ? 22.688 21.109 27.453 1 95.44 568 GLY A N 1
ATOM 4397 C CA . GLY A 1 568 ? 23.422 19.859 27.547 1 95.44 568 GLY A CA 1
ATOM 4398 C C . GLY A 1 568 ? 23.234 18.969 26.328 1 95.44 568 GLY A C 1
ATOM 4399 O O . GLY A 1 568 ? 24.172 18.281 25.906 1 95.44 568 GLY A O 1
ATOM 4400 N N . PHE A 1 569 ? 22.062 18.969 25.859 1 95.5 569 PHE A N 1
ATOM 4401 C CA . PHE A 1 569 ? 21.766 18.156 24.688 1 95.5 569 PHE A CA 1
ATOM 4402 C C . PHE A 1 569 ? 22.547 18.641 23.484 1 95.5 569 PHE A C 1
ATOM 4404 O O . PHE A 1 569 ? 23.156 17.844 22.766 1 95.5 569 PHE A O 1
ATOM 4411 N N . LEU A 1 570 ? 22.562 19.906 23.219 1 96.44 570 LEU A N 1
ATOM 4412 C CA . LEU A 1 570 ? 23.297 20.5 22.094 1 96.44 570 LEU A CA 1
ATOM 4413 C C . LEU A 1 570 ? 24.781 20.219 22.219 1 96.44 570 LEU A C 1
ATOM 4415 O O . LEU A 1 570 ? 25.453 19.906 21.234 1 96.44 570 LEU A O 1
ATOM 4419 N N . ASP A 1 571 ? 25.25 20.297 23.406 1 96.44 571 ASP A N 1
ATOM 4420 C CA . ASP A 1 571 ? 26.656 20.016 23.656 1 96.44 571 ASP A CA 1
ATOM 4421 C C . ASP A 1 571 ? 26.984 18.562 23.328 1 96.44 571 ASP A C 1
ATOM 4423 O O . ASP A 1 571 ? 28.047 18.266 22.75 1 96.44 571 ASP A O 1
ATOM 4427 N N . ALA A 1 572 ? 26.125 17.734 23.781 1 96.88 572 ALA A N 1
ATOM 4428 C CA . ALA A 1 572 ? 26.344 16.312 23.531 1 96.88 572 ALA A CA 1
ATOM 4429 C C . ALA A 1 572 ? 26.391 16.016 22.031 1 96.88 572 ALA A C 1
ATOM 4431 O O . ALA A 1 572 ? 27.203 15.203 21.594 1 96.88 572 ALA A O 1
ATOM 4432 N N . VAL A 1 573 ? 25.516 16.625 21.281 1 96.75 573 VAL A N 1
ATOM 4433 C CA . VAL A 1 573 ? 25.516 16.438 19.844 1 96.75 573 VAL A CA 1
ATOM 4434 C C . VAL A 1 573 ? 26.797 17 19.234 1 96.75 573 VAL A C 1
ATOM 4436 O O . VAL A 1 573 ? 27.422 16.375 18.375 1 96.75 573 VAL A O 1
ATOM 4439 N N . ALA A 1 574 ? 27.219 18.156 19.703 1 96.56 574 ALA A N 1
ATOM 4440 C CA . ALA A 1 574 ? 28.391 18.844 19.172 1 96.56 574 ALA A CA 1
ATOM 4441 C C . ALA A 1 574 ? 29.656 18.031 19.422 1 96.56 574 ALA A C 1
ATOM 4443 O O . ALA A 1 574 ? 30.578 18.047 18.594 1 96.56 574 ALA A O 1
ATOM 4444 N N . GLU A 1 575 ? 29.672 17.391 20.484 1 95.25 575 GLU A N 1
ATOM 4445 C CA . GLU A 1 575 ? 30.844 16.625 20.875 1 95.25 575 GLU A CA 1
ATOM 4446 C C . GLU A 1 575 ? 31.078 15.445 19.922 1 95.25 575 GLU A C 1
ATOM 4448 O O . GLU A 1 575 ? 32.188 14.938 19.828 1 95.25 575 GLU A O 1
ATOM 4453 N N . ARG A 1 576 ? 30.094 15.07 19.266 1 94.69 576 ARG A N 1
ATOM 4454 C CA . ARG A 1 576 ? 30.203 13.906 18.375 1 94.69 576 ARG A CA 1
ATOM 4455 C C . ARG A 1 576 ? 30.672 14.312 16.984 1 94.69 576 ARG A C 1
ATOM 4457 O O . ARG A 1 576 ? 30.984 13.453 16.156 1 94.69 576 ARG A O 1
ATOM 4464 N N . LEU A 1 577 ? 30.688 15.539 16.75 1 93.5 577 LEU A N 1
ATOM 4465 C CA . LEU A 1 577 ? 31.125 16.031 15.453 1 93.5 577 LEU A CA 1
ATOM 4466 C C . LEU A 1 577 ? 32.656 16.203 15.43 1 93.5 577 LEU A C 1
ATOM 4468 O O . LEU A 1 577 ? 33.25 16.547 16.453 1 93.5 577 LEU A O 1
ATOM 4472 N N . PRO A 1 578 ? 33.25 15.805 14.312 1 78.25 578 PRO A N 1
ATOM 4473 C CA . PRO A 1 578 ? 34.688 15.992 14.227 1 78.25 578 PRO A CA 1
ATOM 4474 C C . PRO A 1 578 ? 35.094 17.453 14.367 1 78.25 578 PRO A C 1
ATOM 4476 O O . PRO A 1 578 ? 34.375 18.344 13.945 1 78.25 578 PRO A O 1
ATOM 4479 N N . ALA A 1 579 ? 36.344 17.625 15.062 1 64.69 579 ALA A N 1
ATOM 4480 C CA . ALA A 1 579 ? 36.938 18.953 15.242 1 64.69 579 ALA A CA 1
ATOM 4481 C C . ALA A 1 579 ? 37.375 19.547 13.914 1 64.69 579 ALA A C 1
ATOM 4483 O O . ALA A 1 579 ? 37.812 18.828 13.016 1 64.69 579 ALA A O 1
ATOM 4484 N N . MET B 1 1 ? -33 -38.844 13.664 1 36.03 1 MET B N 1
ATOM 4485 C CA . MET B 1 1 ? -32.188 -39 12.469 1 36.03 1 MET B CA 1
ATOM 4486 C C . MET B 1 1 ? -31.688 -37.656 11.977 1 36.03 1 MET B C 1
ATOM 4488 O O . MET B 1 1 ? -32.469 -36.75 11.727 1 36.03 1 MET B O 1
ATOM 4492 N N . SER B 1 2 ? -30.609 -37.062 12.422 1 50.09 2 SER B N 1
ATOM 4493 C CA . SER B 1 2 ? -30.141 -35.688 12.32 1 50.09 2 SER B CA 1
ATOM 4494 C C . SER B 1 2 ? -30.219 -35.188 10.883 1 50.09 2 SER B C 1
ATOM 4496 O O . SER B 1 2 ? -29.828 -35.875 9.945 1 50.09 2 SER B O 1
ATOM 4498 N N . SER B 1 3 ? -31.141 -34.375 10.453 1 74.31 3 SER B N 1
ATOM 4499 C CA . SER B 1 3 ? -31.672 -33.938 9.164 1 74.31 3 SER B CA 1
ATOM 4500 C C . SER B 1 3 ? -30.578 -33.25 8.328 1 74.31 3 SER B C 1
ATOM 4502 O O . SER B 1 3 ? -29.875 -32.375 8.812 1 74.31 3 SER B O 1
ATOM 4504 N N . LYS B 1 4 ? -30.156 -34 7.203 1 91 4 LYS B N 1
ATOM 4505 C CA . LYS B 1 4 ? -29.203 -33.469 6.242 1 91 4 LYS B CA 1
ATOM 4506 C C . LYS B 1 4 ? -29.672 -32.125 5.664 1 91 4 LYS B C 1
ATOM 4508 O O . LYS B 1 4 ? -30.875 -31.906 5.512 1 91 4 LYS B O 1
ATOM 4513 N N . ILE B 1 5 ? -28.812 -31.266 5.512 1 94.88 5 ILE B N 1
ATOM 4514 C CA . ILE B 1 5 ? -29.109 -29.984 4.855 1 94.88 5 ILE B CA 1
ATOM 4515 C C . ILE B 1 5 ? -29.344 -30.219 3.363 1 94.88 5 ILE B C 1
ATOM 4517 O O . ILE B 1 5 ? -28.531 -30.859 2.691 1 94.88 5 ILE B O 1
ATOM 4521 N N . ASN B 1 6 ? -30.469 -29.781 2.902 1 95.44 6 ASN B N 1
ATOM 4522 C CA . ASN B 1 6 ? -30.781 -29.953 1.489 1 95.44 6 ASN B CA 1
ATOM 4523 C C . ASN B 1 6 ? -30.094 -28.906 0.628 1 95.44 6 ASN B C 1
ATOM 4525 O O . ASN B 1 6 ? -30.188 -27.703 0.899 1 95.44 6 ASN B O 1
ATOM 4529 N N . VAL B 1 7 ? -29.359 -29.359 -0.391 1 95.88 7 VAL B N 1
ATOM 4530 C CA . VAL B 1 7 ? -28.688 -28.484 -1.343 1 95.88 7 VAL B CA 1
ATOM 4531 C C . VAL B 1 7 ? -29.266 -28.703 -2.74 1 95.88 7 VAL B C 1
ATOM 4533 O O . VAL B 1 7 ? -29.25 -29.812 -3.264 1 95.88 7 VAL B O 1
ATOM 4536 N N . SER B 1 8 ? -29.734 -27.688 -3.346 1 95.06 8 SER B N 1
ATOM 4537 C CA . SER B 1 8 ? -30.453 -27.797 -4.609 1 95.06 8 SER B CA 1
ATOM 4538 C C . SER B 1 8 ? -29.5 -27.969 -5.781 1 95.06 8 SER B C 1
ATOM 4540 O O . SER B 1 8 ? -29.719 -28.812 -6.652 1 95.06 8 SER B O 1
ATOM 4542 N N . ALA B 1 9 ? -28.5 -27.156 -5.863 1 95 9 ALA B N 1
ATOM 4543 C CA . ALA B 1 9 ? -27.562 -27.203 -6.988 1 95 9 ALA B CA 1
ATOM 4544 C C . ALA B 1 9 ? -26.547 -28.312 -6.812 1 95 9 ALA B C 1
ATOM 4546 O O . ALA B 1 9 ? -26.094 -28.578 -5.695 1 95 9 ALA B O 1
ATOM 4547 N N . PRO B 1 10 ? -26.188 -28.984 -7.875 1 97.19 10 PRO B N 1
ATOM 4548 C CA . PRO B 1 10 ? -25.156 -30.016 -7.785 1 97.19 10 PRO B CA 1
ATOM 4549 C C . PRO B 1 10 ? -23.766 -29.422 -7.512 1 97.19 10 PRO B C 1
ATOM 4551 O O . PRO B 1 10 ? -23.516 -28.266 -7.828 1 97.19 10 PRO B O 1
ATOM 4554 N N . LEU B 1 11 ? -22.938 -30.219 -6.902 1 97.94 11 LEU B N 1
ATOM 4555 C CA . LEU B 1 11 ? -21.531 -29.891 -6.68 1 97.94 11 LEU B CA 1
ATOM 4556 C C . LEU B 1 11 ? -20.625 -30.75 -7.559 1 97.94 11 LEU B C 1
ATOM 4558 O O . LEU B 1 11 ? -20.75 -31.984 -7.566 1 97.94 11 LEU B O 1
ATOM 4562 N N . VAL B 1 12 ? -19.766 -30.109 -8.305 1 98.19 12 VAL B N 1
ATOM 4563 C CA . VAL B 1 12 ? -18.859 -30.859 -9.156 1 98.19 12 VAL B CA 1
ATOM 4564 C C . VAL B 1 12 ? -17.625 -31.281 -8.352 1 98.19 12 VAL B C 1
ATOM 4566 O O . VAL B 1 12 ? -17 -30.469 -7.676 1 98.19 12 VAL B O 1
ATOM 4569 N N . ILE B 1 13 ? -17.328 -32.562 -8.406 1 98.38 13 ILE B N 1
ATOM 4570 C CA . ILE B 1 13 ? -16.172 -33.125 -7.703 1 98.38 13 ILE B CA 1
ATOM 4571 C C . ILE B 1 13 ? -15.172 -33.688 -8.711 1 98.38 13 ILE B C 1
ATOM 4573 O O . ILE B 1 13 ? -15.492 -34.625 -9.445 1 98.38 13 ILE B O 1
ATOM 4577 N N . LEU B 1 14 ? -13.984 -33.125 -8.703 1 97.75 14 LEU B N 1
ATOM 4578 C CA . LEU B 1 14 ? -12.93 -33.625 -9.578 1 97.75 14 LEU B CA 1
ATOM 4579 C C . LEU B 1 14 ? -11.883 -34.375 -8.781 1 97.75 14 LEU B C 1
ATOM 4581 O O . LEU B 1 14 ? -11.062 -33.781 -8.078 1 97.75 14 LEU B O 1
ATOM 4585 N N . HIS B 1 15 ? -11.906 -35.656 -8.992 1 96.75 15 HIS B N 1
ATOM 4586 C CA . HIS B 1 15 ? -11.031 -36.531 -8.234 1 96.75 15 HIS B CA 1
ATOM 4587 C C . HIS B 1 15 ? -9.602 -36.469 -8.773 1 96.75 15 HIS B C 1
ATOM 4589 O O . HIS B 1 15 ? -9.383 -36.094 -9.922 1 96.75 15 HIS B O 1
ATOM 4595 N N . GLY B 1 16 ? -8.672 -36.781 -7.906 1 94.5 16 GLY B N 1
ATOM 4596 C CA . GLY B 1 16 ? -7.266 -36.75 -8.273 1 94.5 16 GLY B CA 1
ATOM 4597 C C . GLY B 1 16 ? -6.531 -38.031 -7.914 1 94.5 16 GLY B C 1
ATOM 4598 O O . GLY B 1 16 ? -7.055 -39.125 -8.109 1 94.5 16 GLY B O 1
ATOM 4599 N N . ASP B 1 17 ? -5.273 -37.844 -7.457 1 91.69 17 ASP B N 1
ATOM 4600 C CA . ASP B 1 17 ? -4.426 -39.031 -7.348 1 91.69 17 ASP B CA 1
ATOM 4601 C C . ASP B 1 17 ? -3.818 -39.125 -5.949 1 91.69 17 ASP B C 1
ATOM 4603 O O . ASP B 1 17 ? -3.725 -38.156 -5.227 1 91.69 17 ASP B O 1
ATOM 4607 N N . GLU B 1 18 ? -3.492 -40.344 -5.531 1 90.88 18 GLU B N 1
ATOM 4608 C CA . GLU B 1 18 ? -2.561 -40.719 -4.473 1 90.88 18 GLU B CA 1
ATOM 4609 C C . GLU B 1 18 ? -3.08 -40.281 -3.104 1 90.88 18 GLU B C 1
ATOM 4611 O O . GLU B 1 18 ? -4.246 -40.531 -2.775 1 90.88 18 GLU B O 1
ATOM 4616 N N . MET B 1 19 ? -2.184 -39.781 -2.254 1 90.88 19 MET B N 1
ATOM 4617 C CA . MET B 1 19 ? -2.58 -39.531 -0.87 1 90.88 19 MET B CA 1
ATOM 4618 C C . MET B 1 19 ? -3.668 -38.469 -0.796 1 90.88 19 MET B C 1
ATOM 4620 O O . MET B 1 19 ? -4.551 -38.531 0.061 1 90.88 19 MET B O 1
ATOM 4624 N N . ALA B 1 20 ? -3.553 -37.5 -1.639 1 92.12 20 ALA B N 1
ATOM 4625 C CA . ALA B 1 20 ? -4.562 -36.469 -1.678 1 92.12 20 ALA B CA 1
ATOM 4626 C C . ALA B 1 20 ? -5.945 -37.031 -1.972 1 92.12 20 ALA B C 1
ATOM 4628 O O . ALA B 1 20 ? -6.945 -36.562 -1.417 1 92.12 20 ALA B O 1
ATOM 4629 N N . GLN B 1 21 ? -5.965 -38.062 -2.832 1 95.19 21 GLN B N 1
ATOM 4630 C CA . GLN B 1 21 ? -7.246 -38.656 -3.188 1 95.19 21 GLN B CA 1
ATOM 4631 C C . GLN B 1 21 ? -7.828 -39.438 -2.018 1 95.19 21 GLN B C 1
ATOM 4633 O O . GLN B 1 21 ? -9.039 -39.406 -1.785 1 95.19 21 GLN B O 1
ATOM 4638 N N . VAL B 1 22 ? -6.938 -40.125 -1.332 1 95.56 22 VAL B N 1
ATOM 4639 C CA . VAL B 1 22 ? -7.379 -40.844 -0.147 1 95.56 22 VAL B CA 1
ATOM 4640 C C . VAL B 1 22 ? -8.039 -39.906 0.837 1 95.56 22 VAL B C 1
ATOM 4642 O O . VAL B 1 22 ? -9.117 -40.156 1.36 1 95.56 22 VAL B O 1
ATOM 4645 N N . ALA B 1 23 ? -7.402 -38.844 1.048 1 95.31 23 ALA B N 1
ATOM 4646 C CA . ALA B 1 23 ? -7.918 -37.844 1.972 1 95.31 23 ALA B CA 1
ATOM 4647 C C . ALA B 1 23 ? -9.227 -37.25 1.464 1 95.31 23 ALA B C 1
ATOM 4649 O O . ALA B 1 23 ? -10.164 -37.062 2.24 1 95.31 23 ALA B O 1
ATOM 4650 N N . PHE B 1 24 ? -9.234 -36.969 0.18 1 96.81 24 PHE B N 1
ATOM 4651 C CA . PHE B 1 24 ? -10.391 -36.312 -0.433 1 96.81 24 PHE B CA 1
ATOM 4652 C C . PHE B 1 24 ? -11.641 -37.188 -0.287 1 96.81 24 PHE B C 1
ATOM 4654 O O . PHE B 1 24 ? -12.719 -36.688 0.024 1 96.81 24 PHE B O 1
ATOM 4661 N N . GLU B 1 25 ? -11.484 -38.406 -0.44 1 96.31 25 GLU B N 1
ATOM 4662 C CA . GLU B 1 25 ? -12.609 -39.312 -0.296 1 96.31 25 GLU B CA 1
ATOM 4663 C C . GLU B 1 25 ? -13.156 -39.312 1.129 1 96.31 25 GLU B C 1
ATOM 4665 O O . GLU B 1 25 ? -14.375 -39.25 1.334 1 96.31 25 GLU B O 1
ATOM 4670 N N . ARG B 1 26 ? -12.266 -39.344 1.971 1 96.44 26 ARG B N 1
ATOM 4671 C CA . ARG B 1 26 ? -12.68 -39.312 3.369 1 96.44 26 ARG B CA 1
ATOM 4672 C C . ARG B 1 26 ? -13.359 -38 3.719 1 96.44 26 ARG B C 1
ATOM 4674 O O . ARG B 1 26 ? -14.312 -37.969 4.5 1 96.44 26 ARG B O 1
ATOM 4681 N N . ILE B 1 27 ? -12.852 -36.969 3.229 1 97.56 27 ILE B N 1
ATOM 4682 C CA . ILE B 1 27 ? -13.391 -35.625 3.492 1 97.56 27 ILE B CA 1
ATOM 4683 C C . ILE B 1 27 ? -14.812 -35.531 2.939 1 97.56 27 ILE B C 1
ATOM 4685 O O . ILE B 1 27 ? -15.711 -35.031 3.613 1 97.56 27 ILE B O 1
ATOM 4689 N N . LEU B 1 28 ? -15.023 -35.969 1.705 1 97.62 28 LEU B N 1
ATOM 4690 C CA . LEU B 1 28 ? -16.344 -35.938 1.089 1 97.62 28 LEU B CA 1
ATOM 4691 C C . LEU B 1 28 ? -17.344 -36.75 1.891 1 97.62 28 LEU B C 1
ATOM 4693 O O . LEU B 1 28 ? -18.484 -36.312 2.105 1 97.62 28 LEU B O 1
ATOM 4697 N N . GLU B 1 29 ? -16.891 -37.875 2.352 1 96.5 29 GLU B N 1
ATOM 4698 C CA . GLU B 1 29 ? -17.766 -38.719 3.141 1 96.5 29 GLU B CA 1
ATOM 4699 C C . GLU B 1 29 ? -18.109 -38.094 4.48 1 96.5 29 GLU B C 1
ATOM 4701 O O . GLU B 1 29 ? -19.281 -38.094 4.895 1 96.5 29 GLU B O 1
ATOM 4706 N N . THR B 1 30 ? -17.156 -37.562 5.09 1 96.44 30 THR B N 1
ATOM 4707 C CA . THR B 1 30 ? -17.297 -37.062 6.453 1 96.44 30 THR B CA 1
ATOM 4708 C C . THR B 1 30 ? -18.047 -35.75 6.473 1 96.44 30 THR B C 1
ATOM 4710 O O . THR B 1 30 ? -18.875 -35.5 7.355 1 96.44 30 THR B O 1
ATOM 4713 N N . PHE B 1 31 ? -17.766 -34.844 5.52 1 97.44 31 PHE B N 1
ATOM 4714 C CA . PHE B 1 31 ? -18.234 -33.469 5.676 1 97.44 31 PHE B CA 1
ATOM 4715 C C . PHE B 1 31 ? -19.25 -33.125 4.605 1 97.44 31 PHE B C 1
ATOM 4717 O O . PHE B 1 31 ? -19.906 -32.094 4.688 1 97.44 31 PHE B O 1
ATOM 4724 N N . VAL B 1 32 ? -19.453 -34 3.574 1 97.31 32 VAL B N 1
ATOM 4725 C CA . VAL B 1 32 ? -20.375 -33.625 2.508 1 97.31 32 VAL B CA 1
ATOM 4726 C C . VAL B 1 32 ? -21.547 -34.625 2.48 1 97.31 32 VAL B C 1
ATOM 4728 O O . VAL B 1 32 ? -22.641 -34.312 2.965 1 97.31 32 VAL B O 1
ATOM 4731 N N . THR B 1 33 ? -21.281 -35.844 2.215 1 95.94 33 THR B N 1
ATOM 4732 C CA . THR B 1 33 ? -22.375 -36.781 1.984 1 95.94 33 THR B CA 1
ATOM 4733 C C . THR B 1 33 ? -23.031 -37.188 3.301 1 95.94 33 THR B C 1
ATOM 4735 O O . THR B 1 33 ? -24.203 -37.562 3.324 1 95.94 33 THR B O 1
ATOM 4738 N N . SER B 1 34 ? -22.312 -37.156 4.352 1 94.44 34 SER B N 1
ATOM 4739 C CA . SER B 1 34 ? -22.891 -37.5 5.648 1 94.44 34 SER B CA 1
ATOM 4740 C C . SER B 1 34 ? -23.781 -36.375 6.188 1 94.44 34 SER B C 1
ATOM 4742 O O . SER B 1 34 ? -24.672 -36.625 6.988 1 94.44 34 SER B O 1
ATOM 4744 N N . ARG B 1 35 ? -23.578 -35.219 5.719 1 94.88 35 ARG B N 1
ATOM 4745 C CA . ARG B 1 35 ? -24.219 -34.062 6.348 1 94.88 35 ARG B CA 1
ATOM 4746 C C . ARG B 1 35 ? -25.188 -33.375 5.383 1 94.88 35 ARG B C 1
ATOM 4748 O O . ARG B 1 35 ? -26.078 -32.656 5.809 1 94.88 35 ARG B O 1
ATOM 4755 N N . LEU B 1 36 ? -25.016 -33.656 4.098 1 96.5 36 LEU B N 1
ATOM 4756 C CA . LEU B 1 36 ? -25.766 -32.906 3.096 1 96.5 36 LEU B CA 1
ATOM 4757 C C . LEU B 1 36 ? -26.5 -33.844 2.146 1 96.5 36 LEU B C 1
ATOM 4759 O O . LEU B 1 36 ? -26.016 -34.938 1.861 1 96.5 36 LEU B O 1
ATOM 4763 N N . ASP B 1 37 ? -27.688 -33.406 1.772 1 96.25 37 ASP B N 1
ATOM 4764 C CA . ASP B 1 37 ? -28.359 -34 0.618 1 96.25 37 ASP B CA 1
ATOM 4765 C C . ASP B 1 37 ? -28.062 -33.188 -0.652 1 96.25 37 ASP B C 1
ATOM 4767 O O . ASP B 1 37 ? -28.812 -32.281 -1.012 1 96.25 37 ASP B O 1
ATOM 4771 N N . VAL B 1 38 ? -27.016 -33.562 -1.247 1 96.06 38 VAL B N 1
ATOM 4772 C CA . VAL B 1 38 ? -26.5 -32.812 -2.393 1 96.06 38 VAL B CA 1
ATOM 4773 C C . VAL B 1 38 ? -26.156 -33.812 -3.521 1 96.06 38 VAL B C 1
ATOM 4775 O O . VAL B 1 38 ? -25.656 -34.906 -3.271 1 96.06 38 VAL B O 1
ATOM 4778 N N . ASP B 1 39 ? -26.453 -33.406 -4.719 1 96.88 39 ASP B N 1
ATOM 4779 C CA . ASP B 1 39 ? -26.031 -34.188 -5.887 1 96.88 39 ASP B CA 1
ATOM 4780 C C . ASP B 1 39 ? -24.562 -33.875 -6.227 1 96.88 39 ASP B C 1
ATOM 4782 O O . ASP B 1 39 ? -24.188 -32.719 -6.391 1 96.88 39 ASP B O 1
ATOM 4786 N N . LEU B 1 40 ? -23.766 -34.969 -6.312 1 97.75 40 LEU B N 1
ATOM 4787 C CA . LEU B 1 40 ? -22.359 -34.812 -6.684 1 97.75 40 LEU B CA 1
ATOM 4788 C C . LEU B 1 40 ? -22.125 -35.25 -8.117 1 97.75 40 LEU B C 1
ATOM 4790 O O . LEU B 1 40 ? -22.5 -36.375 -8.5 1 97.75 40 LEU B O 1
ATOM 4794 N N . VAL B 1 41 ? -21.609 -34.344 -8.93 1 98.19 41 VAL B N 1
ATOM 4795 C CA . VAL B 1 41 ? -21.141 -34.688 -10.266 1 98.19 41 VAL B CA 1
ATOM 4796 C C . VAL B 1 41 ? -19.656 -35.031 -10.227 1 98.19 41 VAL B C 1
ATOM 4798 O O . VAL B 1 41 ? -18.812 -34.125 -10.258 1 98.19 41 VAL B O 1
ATOM 4801 N N . GLU B 1 42 ? -19.391 -36.281 -10.242 1 97.88 42 GLU B N 1
ATOM 4802 C CA . GLU B 1 42 ? -18.016 -36.719 -9.992 1 97.88 42 GLU B CA 1
ATOM 4803 C C . GLU B 1 42 ? -17.312 -37.062 -11.289 1 97.88 42 GLU B C 1
ATOM 4805 O O . GLU B 1 42 ? -17.844 -37.812 -12.117 1 97.88 42 GLU B O 1
ATOM 4810 N N . ILE B 1 43 ? -16.188 -36.5 -11.5 1 97.75 43 ILE B N 1
ATOM 4811 C CA . ILE B 1 43 ? -15.344 -36.812 -12.648 1 97.75 43 ILE B CA 1
ATOM 4812 C C . ILE B 1 43 ? -13.984 -37.312 -12.164 1 97.75 43 ILE B C 1
ATOM 4814 O O . ILE B 1 43 ? -13.359 -36.688 -11.305 1 97.75 43 ILE B O 1
ATOM 4818 N N . ASP B 1 44 ? -13.516 -38.406 -12.711 1 96.88 44 ASP B N 1
ATOM 4819 C CA . ASP B 1 44 ? -12.234 -39 -12.359 1 96.88 44 ASP B CA 1
ATOM 4820 C C . ASP B 1 44 ? -11.102 -38.406 -13.211 1 96.88 44 ASP B C 1
ATOM 4822 O O . ASP B 1 44 ? -10.969 -38.75 -14.391 1 96.88 44 ASP B O 1
ATOM 4826 N N . LEU B 1 45 ? -10.273 -37.625 -12.547 1 95.25 45 LEU B N 1
ATOM 4827 C CA . LEU B 1 45 ? -9.164 -37 -13.266 1 95.25 45 LEU B CA 1
ATOM 4828 C C . LEU B 1 45 ? -7.84 -37.688 -12.906 1 95.25 45 LEU B C 1
ATOM 4830 O O . LEU B 1 45 ? -6.773 -37.062 -13.039 1 95.25 45 LEU B O 1
ATOM 4834 N N . THR B 1 46 ? -7.902 -38.844 -12.414 1 93 46 THR B N 1
ATOM 4835 C CA . THR B 1 46 ? -6.668 -39.594 -12.172 1 93 46 THR B CA 1
ATOM 4836 C C . THR B 1 46 ? -5.855 -39.719 -13.461 1 93 46 THR B C 1
ATOM 4838 O O . THR B 1 46 ? -6.41 -39.688 -14.562 1 93 46 THR B O 1
ATOM 4841 N N . ALA B 1 47 ? -4.555 -39.875 -13.242 1 89.5 47 ALA B N 1
ATOM 4842 C CA . ALA B 1 47 ? -3.676 -40.031 -14.398 1 89.5 47 ALA B CA 1
ATOM 4843 C C . ALA B 1 47 ? -4.105 -41.188 -15.273 1 89.5 47 ALA B C 1
ATOM 4845 O O . ALA B 1 47 ? -4.09 -41.094 -16.5 1 89.5 47 ALA B O 1
ATOM 4846 N N . GLU B 1 48 ? -4.488 -42.281 -14.672 1 91.44 48 GLU B N 1
ATOM 4847 C CA . GLU B 1 48 ? -4.902 -43.469 -15.414 1 91.44 48 GLU B CA 1
ATOM 4848 C C . GLU B 1 48 ? -6.16 -43.219 -16.234 1 91.44 48 GLU B C 1
ATOM 4850 O O . GLU B 1 48 ? -6.219 -43.562 -17.422 1 91.44 48 GLU B O 1
ATOM 4855 N N . ASN B 1 49 ? -7.133 -42.656 -15.602 1 94.62 49 ASN B N 1
ATOM 4856 C CA . ASN B 1 49 ? -8.391 -42.406 -16.297 1 94.62 49 ASN B CA 1
ATOM 4857 C C . ASN B 1 49 ? -8.219 -41.344 -17.406 1 94.62 49 ASN B C 1
ATOM 4859 O O . ASN B 1 49 ? -8.875 -41.438 -18.438 1 94.62 49 ASN B O 1
ATOM 4863 N N . ARG B 1 50 ? -7.422 -40.281 -17.266 1 93.25 50 ARG B N 1
ATOM 4864 C CA . ARG B 1 50 ? -7.137 -39.312 -18.312 1 93.25 50 ARG B CA 1
ATOM 4865 C C . ARG B 1 50 ? -6.5 -40 -19.516 1 93.25 50 ARG B C 1
ATOM 4867 O O . ARG B 1 50 ? -6.824 -39.688 -20.672 1 93.25 50 ARG B O 1
ATOM 4874 N N . LEU B 1 51 ? -5.633 -40.938 -19.188 1 91.69 51 LEU B N 1
ATOM 4875 C CA . LEU B 1 51 ? -4.957 -41.688 -20.266 1 91.69 51 LEU B CA 1
ATOM 4876 C C . LEU B 1 51 ? -5.934 -42.594 -21 1 91.69 51 LEU B C 1
ATOM 4878 O O . LEU B 1 51 ? -5.984 -42.562 -22.234 1 91.69 51 LEU B O 1
ATOM 4882 N N . VAL B 1 52 ? -6.711 -43.406 -20.266 1 93.5 52 VAL B N 1
ATOM 4883 C CA . VAL B 1 52 ? -7.605 -44.406 -20.844 1 93.5 52 VAL B CA 1
ATOM 4884 C C . VAL B 1 52 ? -8.703 -43.719 -21.656 1 93.5 52 VAL B C 1
ATOM 4886 O O . VAL B 1 52 ? -9.141 -44.25 -22.672 1 93.5 52 VAL B O 1
ATOM 4889 N N . THR B 1 53 ? -9.078 -42.562 -21.266 1 94.56 53 THR B N 1
ATOM 4890 C CA . THR B 1 53 ? -10.125 -41.812 -21.969 1 94.56 53 THR B CA 1
ATOM 4891 C C . THR B 1 53 ? -9.523 -40.906 -23.016 1 94.56 53 THR B C 1
ATOM 4893 O O . THR B 1 53 ? -10.234 -40.125 -23.672 1 94.56 53 THR B O 1
ATOM 4896 N N . ASN B 1 54 ? -8.273 -40.906 -23.078 1 93.62 54 ASN B N 1
ATOM 4897 C CA . ASN B 1 54 ? -7.52 -40.094 -24.031 1 93.62 54 ASN B CA 1
ATOM 4898 C C . ASN B 1 54 ? -7.883 -38.625 -23.906 1 93.62 54 ASN B C 1
ATOM 4900 O O . ASN B 1 54 ? -8.148 -37.969 -24.906 1 93.62 54 ASN B O 1
ATOM 4904 N N . GLY B 1 55 ? -8.039 -38.25 -22.688 1 93 55 GLY B N 1
ATOM 4905 C CA . GLY B 1 55 ? -8.227 -36.812 -22.422 1 93 55 GLY B CA 1
ATOM 4906 C C . GLY B 1 55 ? -9.688 -36.438 -22.266 1 93 55 GLY B C 1
ATOM 4907 O O . GLY B 1 55 ? -9.992 -35.312 -21.875 1 93 55 GLY B O 1
ATOM 4908 N N . GLN B 1 56 ? -10.602 -37.312 -22.547 1 95.38 56 GLN B N 1
ATOM 4909 C CA . GLN B 1 56 ? -12.016 -36.969 -22.484 1 95.38 56 GLN B CA 1
ATOM 4910 C C . GLN B 1 56 ? -12.43 -36.594 -21.078 1 95.38 56 GLN B C 1
ATOM 4912 O O . GLN B 1 56 ? -13.305 -35.75 -20.891 1 95.38 56 GLN B O 1
ATOM 4917 N N . ALA B 1 57 ? -11.828 -37.188 -20.141 1 96.06 57 ALA B N 1
ATOM 4918 C CA . ALA B 1 57 ? -12.141 -36.875 -18.75 1 96.06 57 ALA B CA 1
ATOM 4919 C C . ALA B 1 57 ? -11.938 -35.375 -18.469 1 96.06 57 ALA B C 1
ATOM 4921 O O . ALA B 1 57 ? -12.711 -34.781 -17.719 1 96.06 57 ALA B O 1
ATOM 4922 N N . VAL B 1 58 ? -10.938 -34.781 -19 1 95.19 58 VAL B N 1
ATOM 4923 C CA . VAL B 1 58 ? -10.641 -33.375 -18.781 1 95.19 58 VAL B CA 1
ATOM 4924 C C . VAL B 1 58 ? -11.711 -32.5 -19.453 1 95.19 58 VAL B C 1
ATOM 4926 O O . VAL B 1 58 ? -12.164 -31.516 -18.875 1 95.19 58 VAL B O 1
ATOM 4929 N N . ILE B 1 59 ? -12.125 -32.875 -20.578 1 95.94 59 ILE B N 1
ATOM 4930 C CA . ILE B 1 59 ? -13.172 -32.156 -21.297 1 95.94 59 ILE B CA 1
ATOM 4931 C C . ILE B 1 59 ? -14.484 -32.219 -20.516 1 95.94 59 ILE B C 1
ATOM 4933 O O . ILE B 1 59 ? -15.188 -31.234 -20.375 1 95.94 59 ILE B O 1
ATOM 4937 N N . ASP B 1 60 ? -14.734 -33.406 -20.078 1 97.19 60 ASP B N 1
ATOM 4938 C CA . ASP B 1 60 ? -15.945 -33.594 -19.281 1 97.19 60 ASP B CA 1
ATOM 4939 C C . ASP B 1 60 ? -15.922 -32.688 -18.031 1 97.19 60 ASP B C 1
ATOM 4941 O O . ASP B 1 60 ? -16.953 -32.156 -17.625 1 97.19 60 ASP B O 1
ATOM 4945 N N . ALA B 1 61 ? -14.781 -32.656 -17.391 1 96.81 61 ALA B N 1
ATOM 4946 C CA . ALA B 1 61 ? -14.641 -31.812 -16.203 1 96.81 61 ALA B CA 1
ATOM 4947 C C . ALA B 1 61 ? -14.945 -30.344 -16.531 1 96.81 61 ALA B C 1
ATOM 4949 O O . ALA B 1 61 ? -15.664 -29.688 -15.781 1 96.81 61 ALA B O 1
ATOM 4950 N N . ILE B 1 62 ? -14.383 -29.812 -17.625 1 94.94 62 ILE B N 1
ATOM 4951 C CA . ILE B 1 62 ? -14.586 -28.438 -18.047 1 94.94 62 ILE B CA 1
ATOM 4952 C C . ILE B 1 62 ? -16.062 -28.188 -18.312 1 94.94 62 ILE B C 1
ATOM 4954 O O . ILE B 1 62 ? -16.625 -27.188 -17.844 1 94.94 62 ILE B O 1
ATOM 4958 N N . GLU B 1 63 ? -16.688 -29.109 -18.953 1 96.75 63 GLU B N 1
ATOM 4959 C CA . GLU B 1 63 ? -18.109 -28.969 -19.297 1 96.75 63 GLU B CA 1
ATOM 4960 C C . GLU B 1 63 ? -18.984 -29 -18.047 1 96.75 63 GLU B C 1
ATOM 4962 O O . GLU B 1 63 ? -19.938 -28.234 -17.922 1 96.75 63 GLU B O 1
ATOM 4967 N N . ALA B 1 64 ? -18.641 -29.891 -17.203 1 97.56 64 ALA B N 1
ATOM 4968 C CA . ALA B 1 64 ? -19.406 -29.984 -15.953 1 97.56 64 ALA B CA 1
ATOM 4969 C C . ALA B 1 64 ? -19.297 -28.688 -15.141 1 97.56 64 ALA B C 1
ATOM 4971 O O . ALA B 1 64 ? -20.297 -28.219 -14.594 1 97.56 64 ALA B O 1
ATOM 4972 N N . LEU B 1 65 ? -18.125 -28.188 -15.008 1 96.44 65 LEU B N 1
ATOM 4973 C CA . LEU B 1 65 ? -17.922 -26.953 -14.266 1 96.44 65 LEU B CA 1
ATOM 4974 C C . LEU B 1 65 ? -18.688 -25.797 -14.891 1 96.44 65 LEU B C 1
ATOM 4976 O O . LEU B 1 65 ? -19.297 -25 -14.18 1 96.44 65 LEU B O 1
ATOM 4980 N N . LYS B 1 66 ? -18.656 -25.719 -16.203 1 94.12 66 LYS B N 1
ATOM 4981 C CA . LYS B 1 66 ? -19.391 -24.656 -16.891 1 94.12 66 LYS B CA 1
ATOM 4982 C C . LYS B 1 66 ? -20.891 -24.797 -16.688 1 94.12 66 LYS B C 1
ATOM 4984 O O . LYS B 1 66 ? -21.609 -23.797 -16.562 1 94.12 66 LYS B O 1
ATOM 4989 N N . GLN B 1 67 ? -21.312 -26 -16.672 1 95.62 67 GLN B N 1
ATOM 4990 C CA . GLN B 1 67 ? -22.75 -26.266 -16.562 1 95.62 67 GLN B CA 1
ATOM 4991 C C . GLN B 1 67 ? -23.266 -25.984 -15.148 1 95.62 67 GLN B C 1
ATOM 4993 O O . GLN B 1 67 ? -24.312 -25.359 -14.984 1 95.62 67 GLN B O 1
ATOM 4998 N N . TYR B 1 68 ? -22.516 -26.359 -14.141 1 96.06 68 TYR B N 1
ATOM 4999 C CA . TYR B 1 68 ? -23.062 -26.359 -12.789 1 96.06 68 TYR B CA 1
ATOM 5000 C C . TYR B 1 68 ? -22.469 -25.219 -11.969 1 96.06 68 TYR B C 1
ATOM 5002 O O . TYR B 1 68 ? -23.016 -24.844 -10.93 1 96.06 68 TYR B O 1
ATOM 5010 N N . GLY B 1 69 ? -21.328 -24.766 -12.273 1 94.69 69 GLY B N 1
ATOM 5011 C CA . GLY B 1 69 ? -20.875 -23.469 -11.836 1 94.69 69 GLY B CA 1
ATOM 5012 C C . GLY B 1 69 ? -19.953 -23.531 -10.633 1 94.69 69 GLY B C 1
ATOM 5013 O O . GLY B 1 69 ? -19.188 -22.594 -10.375 1 94.69 69 GLY B O 1
ATOM 5014 N N . VAL B 1 70 ? -20.078 -24.625 -9.758 1 96.69 70 VAL B N 1
ATOM 5015 C CA . VAL B 1 70 ? -19.25 -24.703 -8.562 1 96.69 70 VAL B CA 1
ATOM 5016 C C . VAL B 1 70 ? -18.625 -26.094 -8.445 1 96.69 70 VAL B C 1
ATOM 5018 O O . VAL B 1 70 ? -19.328 -27.094 -8.562 1 96.69 70 VAL B O 1
ATOM 5021 N N . GLY B 1 71 ? -17.344 -26.125 -8.227 1 97.38 71 GLY B N 1
ATOM 5022 C CA . GLY B 1 71 ? -16.688 -27.422 -8.102 1 97.38 71 GLY B CA 1
ATOM 5023 C C . GLY B 1 71 ? -15.5 -27.391 -7.156 1 97.38 71 GLY B C 1
ATOM 5024 O O . GLY B 1 71 ? -15.078 -26.328 -6.699 1 97.38 71 GLY B O 1
ATOM 5025 N N . VAL B 1 72 ? -15.031 -28.609 -6.754 1 97.31 72 VAL B N 1
ATOM 5026 C CA . VAL B 1 72 ? -13.812 -28.828 -5.98 1 97.31 72 VAL B CA 1
ATOM 5027 C C . VAL B 1 72 ? -12.891 -29.781 -6.73 1 97.31 72 VAL B C 1
ATOM 5029 O O . VAL B 1 72 ? -13.344 -30.812 -7.258 1 97.31 72 VAL B O 1
ATOM 5032 N N . LYS B 1 73 ? -11.695 -29.328 -6.777 1 94.94 73 LYS B N 1
ATOM 5033 C CA . LYS B 1 73 ? -10.734 -30.172 -7.484 1 94.94 73 LYS B CA 1
ATOM 5034 C C . LYS B 1 73 ? -9.625 -30.641 -6.551 1 94.94 73 LYS B C 1
ATOM 5036 O O . LYS B 1 73 ? -9.125 -29.875 -5.734 1 94.94 73 LYS B O 1
ATOM 5041 N N . ASN B 1 74 ? -9.312 -31.906 -6.668 1 93.19 74 ASN B N 1
ATOM 5042 C CA . ASN B 1 74 ? -8.18 -32.469 -5.941 1 93.19 74 ASN B CA 1
ATOM 5043 C C . ASN B 1 74 ? -6.914 -32.469 -6.793 1 93.19 74 ASN B C 1
ATOM 5045 O O . ASN B 1 74 ? -6.965 -32.156 -7.988 1 93.19 74 ASN B O 1
ATOM 5049 N N . ALA B 1 75 ? -5.797 -32.719 -6.113 1 87.44 75 ALA B N 1
ATOM 5050 C CA . ALA B 1 75 ? -4.512 -32.719 -6.805 1 87.44 75 ALA B CA 1
ATOM 5051 C C . ALA B 1 75 ? -4.398 -33.938 -7.738 1 87.44 75 ALA B C 1
ATOM 5053 O O . ALA B 1 75 ? -4.797 -35.031 -7.383 1 87.44 75 ALA B O 1
ATOM 5054 N N . GLY B 1 76 ? -3.98 -33.656 -8.938 1 83.62 76 GLY B N 1
ATOM 5055 C CA . GLY B 1 76 ? -3.717 -34.719 -9.914 1 83.62 76 GLY B CA 1
ATOM 5056 C C . GLY B 1 76 ? -2.244 -34.844 -10.25 1 83.62 76 GLY B C 1
ATOM 5057 O O . GLY B 1 76 ? -1.503 -33.875 -10.25 1 83.62 76 GLY B O 1
ATOM 5058 N N . MET B 1 77 ? -1.888 -36.062 -10.516 1 76.81 77 MET B N 1
ATOM 5059 C CA . MET B 1 77 ? -0.49 -36.312 -10.836 1 76.81 77 MET B CA 1
ATOM 5060 C C . MET B 1 77 ? -0.187 -35.938 -12.281 1 76.81 77 MET B C 1
ATOM 5062 O O . MET B 1 77 ? -1.01 -36.156 -13.172 1 76.81 77 MET B O 1
ATOM 5066 N N . THR B 1 78 ? 0.863 -35.188 -12.492 1 70.06 78 THR B N 1
ATOM 5067 C CA . THR B 1 78 ? 1.426 -35.031 -13.828 1 70.06 78 THR B CA 1
ATOM 5068 C C . THR B 1 78 ? 2.385 -36.188 -14.141 1 70.06 78 THR B C 1
ATOM 5070 O O . THR B 1 78 ? 3.346 -36.406 -13.398 1 70.06 78 THR B O 1
ATOM 5073 N N . VAL B 1 79 ? 2.023 -36.938 -15.156 1 71.62 79 VAL B N 1
ATOM 5074 C CA . VAL B 1 79 ? 2.746 -38.156 -15.438 1 71.62 79 VAL B CA 1
ATOM 5075 C C . VAL B 1 79 ? 4.09 -37.844 -16.078 1 71.62 79 VAL B C 1
ATOM 5077 O O . VAL B 1 79 ? 4.156 -37.062 -17.047 1 71.62 79 VAL B O 1
ATOM 5080 N N . ASN B 1 80 ? 5.145 -38.312 -15.43 1 63.53 80 ASN B N 1
ATOM 5081 C CA . ASN B 1 80 ? 6.445 -38.188 -16.078 1 63.53 80 ASN B CA 1
ATOM 5082 C C . ASN B 1 80 ? 6.652 -39.312 -17.109 1 63.53 80 ASN B C 1
ATOM 5084 O O . ASN B 1 80 ? 5.766 -40.156 -17.312 1 63.53 80 ASN B O 1
ATOM 5088 N N . ARG B 1 81 ? 7.816 -39.25 -17.75 1 65.81 81 ARG B N 1
ATOM 5089 C CA . ARG B 1 81 ? 8.07 -40.188 -18.828 1 65.81 81 ARG B CA 1
ATOM 5090 C C . ARG B 1 81 ? 8.023 -41.625 -18.312 1 65.81 81 ARG B C 1
ATOM 5092 O O . ARG B 1 81 ? 7.465 -42.5 -18.969 1 65.81 81 ARG B O 1
ATOM 5099 N N . SER B 1 82 ? 8.688 -41.875 -17.156 1 70.38 82 SER B N 1
ATOM 5100 C CA . SER B 1 82 ? 8.703 -43.188 -16.578 1 70.38 82 SER B CA 1
ATOM 5101 C C . SER B 1 82 ? 7.305 -43.656 -16.188 1 70.38 82 SER B C 1
ATOM 5103 O O . SER B 1 82 ? 6.918 -44.781 -16.484 1 70.38 82 SER B O 1
ATOM 5105 N N . GLN B 1 83 ? 6.578 -42.844 -15.68 1 75.38 83 GLN B N 1
ATOM 5106 C CA . GLN B 1 83 ? 5.219 -43.156 -15.25 1 75.38 83 GLN B CA 1
ATOM 5107 C C . GLN B 1 83 ? 4.305 -43.375 -16.453 1 75.38 83 GLN B C 1
ATOM 5109 O O . GLN B 1 83 ? 3.422 -44.25 -16.406 1 75.38 83 GLN B O 1
ATOM 5114 N N . LEU B 1 84 ? 4.473 -42.625 -17.469 1 80.81 84 LEU B N 1
ATOM 5115 C CA . LEU B 1 84 ? 3.699 -42.812 -18.688 1 80.81 84 LEU B CA 1
ATOM 5116 C C . LEU B 1 84 ? 3.957 -44.188 -19.281 1 80.81 84 LEU B C 1
ATOM 5118 O O . LEU B 1 84 ? 3.023 -44.844 -19.734 1 80.81 84 LEU B O 1
ATOM 5122 N N . GLY B 1 85 ? 5.285 -44.531 -19.25 1 81.31 85 GLY B N 1
ATOM 5123 C CA . GLY B 1 85 ? 5.629 -45.844 -19.734 1 81.31 85 GLY B CA 1
ATOM 5124 C C . GLY B 1 85 ? 4.938 -46.969 -18.969 1 81.31 85 GLY B C 1
ATOM 5125 O O . GLY B 1 85 ? 4.434 -47.906 -19.578 1 81.31 85 GLY B O 1
ATOM 5126 N N . GLU B 1 86 ? 4.918 -46.844 -17.703 1 84.19 86 GLU B N 1
ATOM 5127 C CA . GLU B 1 86 ? 4.27 -47.844 -16.844 1 84.19 86 GLU B CA 1
ATOM 5128 C C . GLU B 1 86 ? 2.77 -47.906 -17.125 1 84.19 86 GLU B C 1
ATOM 5130 O O . GLU B 1 86 ? 2.184 -49 -17.141 1 84.19 86 GLU B O 1
ATOM 5135 N N . LEU B 1 87 ? 2.176 -46.812 -17.312 1 87.5 87 LEU B N 1
ATOM 5136 C CA . LEU B 1 87 ? 0.742 -46.75 -17.578 1 87.5 87 LEU B CA 1
ATOM 5137 C C . LEU B 1 87 ? 0.41 -47.344 -18.938 1 87.5 87 LEU B C 1
ATOM 5139 O O . LEU B 1 87 ? -0.605 -48.031 -19.094 1 87.5 87 LEU B O 1
ATOM 5143 N N . LEU B 1 88 ? 1.225 -47.062 -19.859 1 89.12 88 LEU B N 1
ATOM 5144 C CA . LEU B 1 88 ? 1.001 -47.594 -21.188 1 89.12 88 LEU B CA 1
ATOM 5145 C C . LEU B 1 88 ? 1.202 -49.125 -21.203 1 89.12 88 LEU B C 1
ATOM 5147 O O . LEU B 1 88 ? 0.539 -49.844 -21.969 1 89.12 88 LEU B O 1
ATOM 5151 N N . ALA B 1 89 ? 2.18 -49.562 -20.375 1 90.44 89 ALA B N 1
ATOM 5152 C CA . ALA B 1 89 ? 2.389 -51 -20.25 1 90.44 89 ALA B CA 1
ATOM 5153 C C . ALA B 1 89 ? 1.167 -51.688 -19.641 1 90.44 89 ALA B C 1
ATOM 5155 O O . ALA B 1 89 ? 0.839 -52.812 -20 1 90.44 89 ALA B O 1
ATOM 5156 N N . ALA B 1 90 ? 0.543 -51.031 -18.781 1 90.25 90 ALA B N 1
ATOM 5157 C CA . ALA B 1 90 ? -0.639 -51.562 -18.094 1 90.25 90 ALA B CA 1
ATOM 5158 C C . ALA B 1 90 ? -1.86 -51.5 -19.016 1 90.25 90 ALA B C 1
ATOM 5160 O O . ALA B 1 90 ? -2.834 -52.25 -18.797 1 90.25 90 ALA B O 1
ATOM 5161 N N . HIS B 1 91 ? -1.788 -50.688 -20.031 1 91.69 91 HIS B N 1
ATOM 5162 C CA . HIS B 1 91 ? -2.885 -50.562 -20.984 1 91.69 91 HIS B CA 1
ATOM 5163 C C . HIS B 1 91 ? -2.396 -50.719 -22.406 1 91.69 91 HIS B C 1
ATOM 5165 O O . HIS B 1 91 ? -2.385 -49.75 -23.188 1 91.69 91 HIS B O 1
ATOM 5171 N N . PRO B 1 92 ? -2.152 -51.938 -22.828 1 88 92 PRO B N 1
ATOM 5172 C CA . PRO B 1 92 ? -1.541 -52.188 -24.125 1 88 92 PRO B CA 1
ATOM 5173 C C . PRO B 1 92 ? -2.455 -51.812 -25.297 1 88 92 PRO B C 1
ATOM 5175 O O . PRO B 1 92 ? -1.992 -51.656 -26.422 1 88 92 PRO B O 1
ATOM 5178 N N . GLU B 1 93 ? -3.682 -51.688 -25.016 1 87.31 93 GLU B N 1
ATOM 5179 C CA . GLU B 1 93 ? -4.641 -51.344 -26.062 1 87.31 93 GLU B CA 1
ATOM 5180 C C . GLU B 1 93 ? -4.477 -49.906 -26.484 1 87.31 93 GLU B C 1
ATOM 5182 O O . GLU B 1 93 ? -4.973 -49.5 -27.547 1 87.31 93 GLU B O 1
ATOM 5187 N N . LEU B 1 94 ? -3.773 -49.094 -25.688 1 87.75 94 LEU B N 1
ATOM 5188 C CA . LEU B 1 94 ? -3.596 -47.688 -26 1 87.75 94 LEU B CA 1
ATOM 5189 C C . LEU B 1 94 ? -2.328 -47.438 -26.812 1 87.75 94 LEU B C 1
ATOM 5191 O O . LEU B 1 94 ? -1.303 -48.094 -26.562 1 87.75 94 LEU B O 1
ATOM 5195 N N . ASP B 1 95 ? -2.469 -46.75 -27.875 1 83.5 95 ASP B N 1
ATOM 5196 C CA . ASP B 1 95 ? -1.313 -46.375 -28.688 1 83.5 95 ASP B CA 1
ATOM 5197 C C . ASP B 1 95 ? -0.666 -45.094 -28.141 1 83.5 95 ASP B C 1
ATOM 5199 O O . ASP B 1 95 ? -1.213 -44 -28.297 1 83.5 95 ASP B O 1
ATOM 5203 N N . GLY B 1 96 ? 0.502 -45.219 -27.516 1 79.81 96 GLY B N 1
ATOM 5204 C CA . GLY B 1 96 ? 1.223 -44.125 -26.875 1 79.81 96 GLY B CA 1
ATOM 5205 C C . GLY B 1 96 ? 1.605 -43 -27.859 1 79.81 96 GLY B C 1
ATOM 5206 O O . GLY B 1 96 ? 1.823 -41.875 -27.453 1 79.81 96 GLY B O 1
ATOM 5207 N N . THR B 1 97 ? 1.608 -43.25 -29.172 1 78.44 97 THR B N 1
ATOM 5208 C CA . THR B 1 97 ? 2.062 -42.281 -30.172 1 78.44 97 THR B CA 1
ATOM 5209 C C . THR B 1 97 ? 0.907 -41.406 -30.625 1 78.44 97 THR B C 1
ATOM 5211 O O . THR B 1 97 ? 1.124 -40.375 -31.297 1 78.44 97 THR B O 1
ATOM 5214 N N . THR B 1 98 ? -0.316 -41.719 -30.328 1 83.69 98 THR B N 1
ATOM 5215 C CA . THR B 1 98 ? -1.467 -40.969 -30.828 1 83.69 98 THR B CA 1
ATOM 5216 C C . THR B 1 98 ? -2.246 -40.344 -29.672 1 83.69 98 THR B C 1
ATOM 5218 O O . THR B 1 98 ? -3.42 -40 -29.812 1 83.69 98 THR B O 1
ATOM 5221 N N . LEU B 1 99 ? -1.665 -40.188 -28.578 1 87.5 99 LEU B N 1
ATOM 5222 C CA . LEU B 1 99 ? -2.365 -39.688 -27.406 1 87.5 99 LEU B CA 1
ATOM 5223 C C . LEU B 1 99 ? -2.633 -38.188 -27.516 1 87.5 99 LEU B C 1
ATOM 5225 O O . LEU B 1 99 ? -1.783 -37.438 -28 1 87.5 99 LEU B O 1
ATOM 5229 N N . HIS B 1 100 ? -3.92 -37.875 -27.188 1 89.5 100 HIS B N 1
ATOM 5230 C CA . HIS B 1 100 ? -4.25 -36.469 -27.062 1 89.5 100 HIS B CA 1
ATOM 5231 C C . HIS B 1 100 ? -3.432 -35.781 -25.969 1 89.5 100 HIS B C 1
ATOM 5233 O O . HIS B 1 100 ? -3.176 -36.406 -24.922 1 89.5 100 HIS B O 1
ATOM 5239 N N . PRO B 1 101 ? -3.07 -34.531 -26.125 1 81.31 101 PRO B N 1
ATOM 5240 C CA . PRO B 1 101 ? -2.277 -33.844 -25.094 1 81.31 101 PRO B CA 1
ATOM 5241 C C . PRO B 1 101 ? -2.967 -33.844 -23.734 1 81.31 101 PRO B C 1
ATOM 5243 O O . PRO B 1 101 ? -2.295 -33.875 -22.703 1 81.31 101 PRO B O 1
ATOM 5246 N N . LEU B 1 102 ? -4.188 -33.844 -23.688 1 87.88 102 LEU B N 1
ATOM 5247 C CA . LEU B 1 102 ? -4.945 -33.781 -22.438 1 87.88 102 LEU B CA 1
ATOM 5248 C C . LEU B 1 102 ? -4.844 -35.094 -21.688 1 87.88 102 LEU B C 1
ATOM 5250 O O . LEU B 1 102 ? -5.176 -35.156 -20.5 1 87.88 102 LEU B O 1
ATOM 5254 N N . ALA B 1 103 ? -4.355 -36.062 -22.375 1 86.88 103 ALA B N 1
ATOM 5255 C CA . ALA B 1 103 ? -4.23 -37.375 -21.75 1 86.88 103 ALA B CA 1
ATOM 5256 C C . ALA B 1 103 ? -3.012 -37.406 -20.828 1 86.88 103 ALA B C 1
ATOM 5258 O O . ALA B 1 103 ? -2.969 -38.219 -19.891 1 86.88 103 ALA B O 1
ATOM 5259 N N . THR B 1 104 ? -2.074 -36.531 -21.141 1 80.25 104 THR B N 1
ATOM 5260 C CA . THR B 1 104 ? -0.808 -36.688 -20.438 1 80.25 104 THR B CA 1
ATOM 5261 C C . THR B 1 104 ? -0.426 -35.375 -19.719 1 80.25 104 THR B C 1
ATOM 5263 O O . THR B 1 104 ? 0.37 -35.406 -18.781 1 80.25 104 THR B O 1
ATOM 5266 N N . LYS B 1 105 ? -0.944 -34.281 -20.141 1 73.62 105 LYS B N 1
ATOM 5267 C CA . LYS B 1 105 ? -0.575 -33 -19.562 1 73.62 105 LYS B CA 1
ATOM 5268 C C . LYS B 1 105 ? -1.326 -32.75 -18.25 1 73.62 105 LYS B C 1
ATOM 5270 O O . LYS B 1 105 ? -2.262 -33.469 -17.922 1 73.62 105 LYS B O 1
ATOM 5275 N N . SER B 1 106 ? -0.861 -31.734 -17.516 1 73.62 106 SER B N 1
ATOM 5276 C CA . SER B 1 106 ? -1.502 -31.359 -16.266 1 73.62 106 SER B CA 1
ATOM 5277 C C . SER B 1 106 ? -2.951 -30.938 -16.484 1 73.62 106 SER B C 1
ATOM 5279 O O . SER B 1 106 ? -3.24 -30.109 -17.359 1 73.62 106 SER B O 1
ATOM 5281 N N . PRO B 1 107 ? -3.828 -31.562 -15.773 1 82.62 107 PRO B N 1
ATOM 5282 C CA . PRO B 1 107 ? -5.234 -31.172 -15.93 1 82.62 107 PRO B CA 1
ATOM 5283 C C . PRO B 1 107 ? -5.531 -29.781 -15.375 1 82.62 107 PRO B C 1
ATOM 5285 O O . PRO B 1 107 ? -6.48 -29.125 -15.812 1 82.62 107 PRO B O 1
ATOM 5288 N N . ASN B 1 108 ? -4.711 -29.344 -14.422 1 76.56 108 ASN B N 1
ATOM 5289 C CA . ASN B 1 108 ? -4.977 -28.047 -13.789 1 76.56 108 ASN B CA 1
ATOM 5290 C C . ASN B 1 108 ? -4.957 -26.922 -14.812 1 76.56 108 ASN B C 1
ATOM 5292 O O . ASN B 1 108 ? -5.871 -26.094 -14.844 1 76.56 108 ASN B O 1
ATOM 5296 N N . GLY B 1 109 ? -3.971 -26.875 -15.578 1 72.75 109 GLY B N 1
ATOM 5297 C CA . GLY B 1 109 ? -3.873 -25.844 -16.594 1 72.75 109 GLY B CA 1
ATOM 5298 C C . GLY B 1 109 ? -4.988 -25.906 -17.625 1 72.75 109 GLY B C 1
ATOM 5299 O O . GLY B 1 109 ? -5.523 -24.875 -18.031 1 72.75 109 GLY B O 1
ATOM 5300 N N . ALA B 1 110 ? -5.312 -27.062 -18.016 1 79 110 ALA B N 1
ATOM 5301 C CA . ALA B 1 110 ? -6.352 -27.266 -19.016 1 79 110 ALA B CA 1
ATOM 5302 C C . ALA B 1 110 ? -7.715 -26.828 -18.5 1 79 110 ALA B C 1
ATOM 5304 O O . ALA B 1 110 ? -8.492 -26.203 -19.219 1 79 110 ALA B O 1
ATOM 5305 N N . ILE B 1 111 ? -7.965 -27.188 -17.328 1 87.44 111 ILE B N 1
ATOM 5306 C CA . ILE B 1 111 ? -9.258 -26.844 -16.75 1 87.44 111 ILE B CA 1
ATOM 5307 C C . ILE B 1 111 ? -9.359 -25.328 -16.578 1 87.44 111 ILE B C 1
ATOM 5309 O O . ILE B 1 111 ? -10.391 -24.734 -16.906 1 87.44 111 ILE B O 1
ATOM 5313 N N . ARG B 1 112 ? -8.344 -24.75 -16.031 1 80.44 112 ARG B N 1
ATOM 5314 C CA . ARG B 1 112 ? -8.336 -23.312 -15.859 1 80.44 112 ARG B CA 1
ATOM 5315 C C . ARG B 1 112 ? -8.594 -22.594 -17.188 1 80.44 112 ARG B C 1
ATOM 5317 O O . ARG B 1 112 ? -9.383 -21.656 -17.25 1 80.44 112 ARG B O 1
ATOM 5324 N N . LYS B 1 113 ? -7.926 -23.016 -18.156 1 74.06 113 LYS B N 1
ATOM 5325 C CA . LYS B 1 113 ? -8.117 -22.453 -19.484 1 74.06 113 LYS B CA 1
ATOM 5326 C C . LYS B 1 113 ? -9.531 -22.703 -20 1 74.06 113 LYS B C 1
ATOM 5328 O O . LYS B 1 113 ? -10.148 -21.828 -20.594 1 74.06 113 LYS B O 1
ATOM 5333 N N . GLY B 1 114 ? -9.93 -23.875 -19.828 1 82.38 114 GLY B N 1
ATOM 5334 C CA . GLY B 1 114 ? -11.25 -24.266 -20.312 1 82.38 114 GLY B CA 1
ATOM 5335 C C . GLY B 1 114 ? -12.375 -23.438 -19.719 1 82.38 114 GLY B C 1
ATOM 5336 O O . GLY B 1 114 ? -13.305 -23.047 -20.422 1 82.38 114 GLY B O 1
ATOM 5337 N N . ILE B 1 115 ? -12.211 -23.156 -18.438 1 85.56 115 ILE B N 1
ATOM 5338 C CA . ILE B 1 115 ? -13.281 -22.406 -17.812 1 85.56 115 ILE B CA 1
ATOM 5339 C C . ILE B 1 115 ? -12.961 -20.906 -17.875 1 85.56 115 ILE B C 1
ATOM 5341 O O . ILE B 1 115 ? -13.812 -20.078 -17.547 1 85.56 115 ILE B O 1
ATOM 5345 N N . GLY B 1 116 ? -11.766 -20.578 -18.312 1 74.19 116 GLY B N 1
ATOM 5346 C CA . GLY B 1 116 ? -11.359 -19.188 -18.391 1 74.19 116 GLY B CA 1
ATOM 5347 C C . GLY B 1 116 ? -11.211 -18.531 -17.031 1 74.19 116 GLY B C 1
ATOM 5348 O O . GLY B 1 116 ? -11.703 -17.422 -16.812 1 74.19 116 GLY B O 1
ATOM 5349 N N . GLY B 1 117 ? -10.578 -19.266 -16.203 1 74.44 117 GLY B N 1
ATOM 5350 C CA . GLY B 1 117 ? -10.57 -18.766 -14.836 1 74.44 117 GLY B CA 1
ATOM 5351 C C . GLY B 1 117 ? -9.219 -18.234 -14.398 1 74.44 117 GLY B C 1
ATOM 5352 O O . GLY B 1 117 ? -8.188 -18.594 -14.969 1 74.44 117 GLY B O 1
ATOM 5353 N N . ASN B 1 118 ? -9.25 -17.312 -13.484 1 73.75 118 ASN B N 1
ATOM 5354 C CA . ASN B 1 118 ? -8.062 -16.812 -12.797 1 73.75 118 ASN B CA 1
ATOM 5355 C C . ASN B 1 118 ? -7.906 -17.453 -11.422 1 73.75 118 ASN B C 1
ATOM 5357 O O . ASN B 1 118 ? -8.898 -17.75 -10.758 1 73.75 118 ASN B O 1
ATOM 5361 N N . ILE B 1 119 ? -6.648 -17.656 -11.07 1 76 119 ILE B N 1
ATOM 5362 C CA . ILE B 1 119 ? -6.391 -18.359 -9.82 1 76 119 ILE B CA 1
ATOM 5363 C C . ILE B 1 119 ? -6.027 -17.375 -8.727 1 76 119 ILE B C 1
ATOM 5365 O O . ILE B 1 119 ? -5.234 -16.453 -8.945 1 76 119 ILE B O 1
ATOM 5369 N N . THR B 1 120 ? -6.691 -17.531 -7.621 1 75.88 120 THR B N 1
ATOM 5370 C CA . THR B 1 120 ? -6.348 -16.797 -6.414 1 75.88 120 THR B CA 1
ATOM 5371 C C . THR B 1 120 ? -5.977 -17.75 -5.281 1 75.88 120 THR B C 1
ATOM 5373 O O . THR B 1 120 ? -6.742 -18.656 -4.953 1 75.88 120 THR B O 1
ATOM 5376 N N . ARG B 1 121 ? -4.828 -17.562 -4.785 1 76.12 121 ARG B N 1
ATOM 5377 C CA . ARG B 1 121 ? -4.391 -18.328 -3.627 1 76.12 121 ARG B CA 1
ATOM 5378 C C . ARG B 1 121 ? -4.379 -17.469 -2.369 1 76.12 121 ARG B C 1
ATOM 5380 O O . ARG B 1 121 ? -4 -16.297 -2.414 1 76.12 121 ARG B O 1
ATOM 5387 N N . GLU B 1 122 ? -4.973 -18.016 -1.311 1 75.06 122 GLU B N 1
ATOM 5388 C CA . GLU B 1 122 ? -5.047 -17.312 -0.037 1 75.06 122 GLU B CA 1
ATOM 5389 C C . GLU B 1 122 ? -4.625 -18.219 1.121 1 75.06 122 GLU B C 1
ATOM 5391 O O . GLU B 1 122 ? -4.977 -19.391 1.159 1 75.06 122 GLU B O 1
ATOM 5396 N N . ASP B 1 123 ? -3.887 -17.641 2.033 1 73 123 ASP B N 1
ATOM 5397 C CA . ASP B 1 123 ? -3.525 -18.375 3.24 1 73 123 ASP B CA 1
ATOM 5398 C C . ASP B 1 123 ? -4.734 -18.547 4.16 1 73 123 ASP B C 1
ATOM 5400 O O . ASP B 1 123 ? -5.547 -17.641 4.301 1 73 123 ASP B O 1
ATOM 5404 N N . ILE B 1 124 ? -4.82 -19.812 4.691 1 74.5 124 ILE B N 1
ATOM 5405 C CA . ILE B 1 124 ? -5.824 -20.031 5.73 1 74.5 124 ILE B CA 1
ATOM 5406 C C . ILE B 1 124 ? -5.359 -19.391 7.039 1 74.5 124 ILE B C 1
ATOM 5408 O O . ILE B 1 124 ? -4.203 -19.562 7.438 1 74.5 124 ILE B O 1
ATOM 5412 N N . GLN B 1 125 ? -6.137 -18.656 7.711 1 72 125 GLN B N 1
ATOM 5413 C CA . GLN B 1 125 ? -5.762 -17.922 8.914 1 72 125 GLN B CA 1
ATOM 5414 C C . GLN B 1 125 ? -5.879 -18.781 10.156 1 72 125 GLN B C 1
ATOM 5416 O O . GLN B 1 125 ? -6.852 -18.688 10.906 1 72 125 GLN B O 1
ATOM 5421 N N . PHE B 1 126 ? -4.844 -19.531 10.391 1 70.31 126 PHE B N 1
ATOM 5422 C CA . PHE B 1 126 ? -4.797 -20.281 11.641 1 70.31 126 PHE B CA 1
ATOM 5423 C C . PHE B 1 126 ? -4.281 -19.422 12.781 1 70.31 126 PHE B C 1
ATOM 5425 O O . PHE B 1 126 ? -3.334 -18.641 12.602 1 70.31 126 PHE B O 1
ATOM 5432 N N . ARG B 1 127 ? -4.75 -19.391 13.914 1 59.5 127 ARG B N 1
ATOM 5433 C CA . ARG B 1 127 ? -4.48 -18.469 15.016 1 59.5 127 ARG B CA 1
ATOM 5434 C C . ARG B 1 127 ? -3.258 -18.922 15.812 1 59.5 127 ARG B C 1
ATOM 5436 O O . ARG B 1 127 ? -2.576 -18.094 16.422 1 59.5 127 ARG B O 1
ATOM 5443 N N . ASN B 1 128 ? -3.076 -20.141 15.812 1 64.06 128 ASN B N 1
ATOM 5444 C CA . ASN B 1 128 ? -2.082 -20.656 16.75 1 64.06 128 ASN B CA 1
ATOM 5445 C C . ASN B 1 128 ? -0.789 -21.047 16.031 1 64.06 128 ASN B C 1
ATOM 5447 O O . ASN B 1 128 ? 0.058 -21.734 16.594 1 64.06 128 ASN B O 1
ATOM 5451 N N . LEU B 1 129 ? -0.765 -20.672 14.852 1 67.19 129 LEU B N 1
ATOM 5452 C CA . LEU B 1 129 ? 0.446 -21.047 14.133 1 67.19 129 LEU B CA 1
ATOM 5453 C C . LEU B 1 129 ? 1.453 -19.906 14.117 1 67.19 129 LEU B C 1
ATOM 5455 O O . LEU B 1 129 ? 1.077 -18.734 13.953 1 67.19 129 LEU B O 1
ATOM 5459 N N . GLU B 1 130 ? 2.557 -20.125 14.672 1 62.69 130 GLU B N 1
ATOM 5460 C CA . GLU B 1 130 ? 3.686 -19.203 14.602 1 62.69 130 GLU B CA 1
ATOM 5461 C C . GLU B 1 130 ? 4.758 -19.719 13.648 1 62.69 130 GLU B C 1
ATOM 5463 O O . GLU B 1 130 ? 5.223 -20.844 13.781 1 62.69 130 GLU B O 1
ATOM 5468 N N . PHE B 1 131 ? 4.836 -19.016 12.625 1 61.59 131 PHE B N 1
ATOM 5469 C CA . PHE B 1 131 ? 5.848 -19.5 11.688 1 61.59 131 PHE B CA 1
ATOM 5470 C C . PHE B 1 131 ? 7.195 -18.844 11.969 1 61.59 131 PHE B C 1
ATOM 5472 O O . PHE B 1 131 ? 7.266 -17.656 12.281 1 61.59 131 PHE B O 1
ATOM 5479 N N . ASN B 1 132 ? 8.102 -19.719 12.172 1 63.06 132 ASN B N 1
ATOM 5480 C CA . ASN B 1 132 ? 9.461 -19.203 12.328 1 63.06 132 ASN B CA 1
ATOM 5481 C C . ASN B 1 132 ? 9.938 -18.5 11.062 1 63.06 132 ASN B C 1
ATOM 5483 O O . ASN B 1 132 ? 9.75 -19.016 9.953 1 63.06 132 ASN B O 1
ATOM 5487 N N . THR B 1 133 ? 10.32 -17.297 11.219 1 75.19 133 THR B N 1
ATOM 5488 C CA . THR B 1 133 ? 10.859 -16.547 10.094 1 75.19 133 THR B CA 1
ATOM 5489 C C . THR B 1 133 ? 12.328 -16.891 9.867 1 75.19 133 THR B C 1
ATOM 5491 O O . THR B 1 133 ? 13.117 -16.922 10.812 1 75.19 133 THR B O 1
ATOM 5494 N N . PRO B 1 134 ? 12.594 -17.375 8.648 1 85 134 PRO B N 1
ATOM 5495 C CA . PRO B 1 134 ? 14 -17.656 8.352 1 85 134 PRO B CA 1
ATOM 5496 C C . PRO B 1 134 ? 14.914 -16.469 8.656 1 85 134 PRO B C 1
ATOM 5498 O O . PRO B 1 134 ? 14.492 -15.312 8.539 1 85 134 PRO B O 1
ATOM 5501 N N . GLU B 1 135 ? 16.125 -16.781 9.094 1 88.94 135 GLU B N 1
ATOM 5502 C CA . GLU B 1 135 ? 17.109 -15.742 9.398 1 88.94 135 GLU B CA 1
ATOM 5503 C C . GLU B 1 135 ? 17.797 -15.234 8.125 1 88.94 135 GLU B C 1
ATOM 5505 O O . GLU B 1 135 ? 18.688 -15.898 7.594 1 88.94 135 GLU B O 1
ATOM 5510 N N . TRP B 1 136 ? 17.484 -14.117 7.723 1 93.88 136 TRP B N 1
ATOM 5511 C CA . TRP B 1 136 ? 18 -13.57 6.473 1 93.88 136 TRP B CA 1
ATOM 5512 C C . TRP B 1 136 ? 18.984 -12.43 6.738 1 93.88 136 TRP B C 1
ATOM 5514 O O . TRP B 1 136 ? 19.891 -12.18 5.934 1 93.88 136 TRP B O 1
ATOM 5524 N N . VAL B 1 137 ? 18.828 -11.844 7.801 1 92.19 137 VAL B N 1
ATOM 5525 C CA . VAL B 1 137 ? 19.641 -10.656 8.039 1 92.19 137 VAL B CA 1
ATOM 5526 C C . VAL B 1 137 ? 21.109 -11.031 8.125 1 92.19 137 VAL B C 1
ATOM 5528 O O . VAL B 1 137 ? 21.5 -11.883 8.938 1 92.19 137 VAL B O 1
ATOM 5531 N N . GLY B 1 138 ? 21.922 -10.531 7.281 1 91.56 138 GLY B N 1
ATOM 5532 C CA . GLY B 1 138 ? 23.359 -10.75 7.297 1 91.56 138 GLY B CA 1
ATOM 5533 C C . GLY B 1 138 ? 23.781 -12.016 6.574 1 91.56 138 GLY B C 1
ATOM 5534 O O . GLY B 1 138 ? 24.969 -12.336 6.516 1 91.56 138 GLY B O 1
ATOM 5535 N N . ARG B 1 139 ? 22.875 -12.727 5.965 1 92.69 139 ARG B N 1
ATOM 5536 C CA . ARG B 1 139 ? 23.203 -13.961 5.258 1 92.69 139 ARG B CA 1
ATOM 5537 C C . ARG B 1 139 ? 24.094 -13.68 4.062 1 92.69 139 ARG B C 1
ATOM 5539 O O . ARG B 1 139 ? 23.953 -12.664 3.383 1 92.69 139 ARG B O 1
ATOM 5546 N N . ASP B 1 140 ? 24.984 -14.602 3.83 1 95.19 140 ASP B N 1
ATOM 5547 C CA . ASP B 1 140 ? 25.922 -14.453 2.723 1 95.19 140 ASP B CA 1
ATOM 5548 C C . ASP B 1 140 ? 25.422 -15.164 1.47 1 95.19 140 ASP B C 1
ATOM 5550 O O . ASP B 1 140 ? 26 -16.156 1.026 1 95.19 140 ASP B O 1
ATOM 5554 N N . ILE B 1 141 ? 24.391 -14.75 0.934 1 96.69 141 ILE B N 1
ATOM 5555 C CA . ILE B 1 141 ? 23.797 -15.258 -0.298 1 96.69 141 ILE B CA 1
ATOM 5556 C C . ILE B 1 141 ? 23.812 -14.164 -1.364 1 96.69 141 ILE B C 1
ATOM 5558 O O . ILE B 1 141 ? 23.406 -13.031 -1.1 1 96.69 141 ILE B O 1
ATOM 5562 N N . GLU B 1 142 ? 24.344 -14.445 -2.51 1 96.88 142 GLU B N 1
ATOM 5563 C CA . GLU B 1 142 ? 24.391 -13.508 -3.627 1 96.88 142 GLU B CA 1
ATOM 5564 C C . GLU B 1 142 ? 23.672 -14.062 -4.848 1 96.88 142 GLU B C 1
ATOM 5566 O O . GLU B 1 142 ? 23.703 -15.273 -5.094 1 96.88 142 GLU B O 1
ATOM 5571 N N . VAL B 1 143 ? 23 -13.18 -5.539 1 97.12 143 VAL B N 1
ATOM 5572 C CA . VAL B 1 143 ? 22.312 -13.562 -6.762 1 97.12 143 VAL B CA 1
ATOM 5573 C C . VAL B 1 143 ?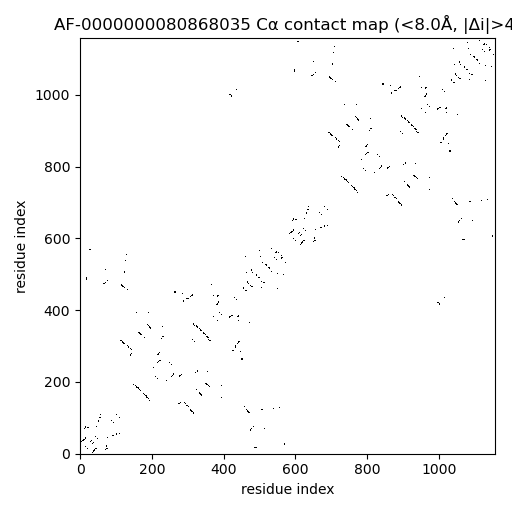 23.109 -13.109 -7.977 1 97.12 143 VAL B C 1
ATOM 5575 O O . VAL B 1 143 ? 23.641 -11.992 -8 1 97.12 143 VAL B O 1
ATOM 5578 N N . GLU B 1 144 ? 23.281 -13.953 -8.906 1 97.12 144 GLU B N 1
ATOM 5579 C CA . GLU B 1 144 ? 23.953 -13.641 -10.164 1 97.12 144 GLU B CA 1
ATOM 5580 C C . GLU B 1 144 ? 23.016 -13.812 -11.352 1 97.12 144 GLU B C 1
ATOM 5582 O O . GLU B 1 144 ? 22.375 -14.859 -11.5 1 97.12 144 GLU B O 1
ATOM 5587 N N . THR B 1 145 ? 22.844 -12.82 -12.156 1 96.75 145 THR B N 1
ATOM 5588 C CA . THR B 1 145 ? 21.984 -12.852 -13.336 1 96.75 145 THR B CA 1
ATOM 5589 C C . THR B 1 145 ? 22.688 -12.211 -14.531 1 96.75 145 THR B C 1
ATOM 5591 O O . THR B 1 145 ? 23.719 -11.555 -14.375 1 96.75 145 THR B O 1
ATOM 5594 N N . MET B 1 146 ? 22.172 -12.461 -15.695 1 94.88 146 MET B N 1
ATOM 5595 C CA . MET B 1 146 ? 22.719 -11.859 -16.906 1 94.88 146 MET B CA 1
ATOM 5596 C C . MET B 1 146 ? 22.406 -10.367 -16.969 1 94.88 146 MET B C 1
ATOM 5598 O O . MET B 1 146 ? 21.359 -9.938 -16.469 1 94.88 146 MET B O 1
ATOM 5602 N N . ASP B 1 147 ? 23.203 -9.609 -17.562 1 89.31 147 ASP B N 1
ATOM 5603 C CA . ASP B 1 147 ? 23.047 -8.156 -17.625 1 89.31 147 ASP B CA 1
ATOM 5604 C C . ASP B 1 147 ? 22.047 -7.758 -18.719 1 89.31 147 ASP B C 1
ATOM 5606 O O . ASP B 1 147 ? 21.391 -6.727 -18.609 1 89.31 147 ASP B O 1
ATOM 5610 N N . GLY B 1 148 ? 22.047 -8.547 -19.766 1 88.19 148 GLY B N 1
ATOM 5611 C CA . GLY B 1 148 ? 21.188 -8.18 -20.891 1 88.19 148 GLY B CA 1
ATOM 5612 C C . GLY B 1 148 ? 20.562 -9.383 -21.562 1 88.19 148 GLY B C 1
ATOM 5613 O O . GLY B 1 148 ? 20.688 -10.508 -21.094 1 88.19 148 GLY B O 1
ATOM 5614 N N . GLY B 1 149 ? 19.719 -9.023 -22.562 1 90.81 149 GLY B N 1
ATOM 5615 C CA . GLY B 1 149 ? 19.031 -10.062 -23.297 1 90.81 149 GLY B CA 1
ATOM 5616 C C . GLY B 1 149 ? 17.641 -10.344 -22.766 1 90.81 149 GLY B C 1
ATOM 5617 O O . GLY B 1 149 ? 17.188 -9.688 -21.828 1 90.81 149 GLY B O 1
ATOM 5618 N N . GLY B 1 150 ? 17.062 -11.219 -23.469 1 91.31 150 GLY B N 1
ATOM 5619 C CA . GLY B 1 150 ? 15.766 -11.688 -23.016 1 91.31 150 GLY B CA 1
ATOM 5620 C C . GLY B 1 150 ? 14.688 -10.625 -23.062 1 91.31 150 GLY B C 1
ATOM 5621 O O . GLY B 1 150 ? 14.633 -9.844 -24.031 1 91.31 150 GLY B O 1
ATOM 5622 N N . ILE B 1 151 ? 13.898 -10.594 -22.125 1 87.31 151 ILE B N 1
ATOM 5623 C CA . ILE B 1 151 ? 12.719 -9.734 -22.109 1 87.31 151 ILE B CA 1
ATOM 5624 C C . ILE B 1 151 ? 13.141 -8.281 -21.922 1 87.31 151 ILE B C 1
ATOM 5626 O O . ILE B 1 151 ? 12.508 -7.367 -22.453 1 87.31 151 ILE B O 1
ATOM 5630 N N . LYS B 1 152 ? 14.188 -8.023 -21.188 1 84.44 152 LYS B N 1
ATOM 5631 C CA . LYS B 1 152 ? 14.703 -6.676 -20.984 1 84.44 152 LYS B CA 1
ATOM 5632 C C . LYS B 1 152 ? 14.992 -5.988 -22.312 1 84.44 152 LYS B C 1
ATOM 5634 O O . LYS B 1 152 ? 14.688 -4.809 -22.484 1 84.44 152 LYS B O 1
ATOM 5639 N N . ASP B 1 153 ? 15.578 -6.699 -23.25 1 88.62 153 ASP B N 1
ATOM 5640 C CA . ASP B 1 153 ? 15.945 -6.16 -24.562 1 88.62 153 ASP B CA 1
ATOM 5641 C C . ASP B 1 153 ? 14.977 -6.633 -25.641 1 88.62 153 ASP B C 1
ATOM 5643 O O . ASP B 1 153 ? 15.367 -6.824 -26.797 1 88.62 153 ASP B O 1
ATOM 5647 N N . SER B 1 154 ? 13.734 -6.824 -25.266 1 90.88 154 SER B N 1
ATOM 5648 C CA . SER B 1 154 ? 12.711 -7.332 -26.172 1 90.88 154 SER B CA 1
ATOM 5649 C C . SER B 1 154 ? 12.117 -6.207 -27.031 1 90.88 154 SER B C 1
ATOM 5651 O O . SER B 1 154 ? 12.32 -5.027 -26.734 1 90.88 154 SER B O 1
ATOM 5653 N N . PHE B 1 155 ? 11.555 -6.609 -28.125 1 91.62 155 PHE B N 1
ATOM 5654 C CA . PHE B 1 155 ? 10.664 -5.723 -28.859 1 91.62 155 PHE B CA 1
ATOM 5655 C C . PHE B 1 155 ? 9.203 -6.066 -28.578 1 91.62 155 PHE B C 1
ATOM 5657 O O . PHE B 1 155 ? 8.828 -7.238 -28.578 1 91.62 155 PHE B O 1
ATOM 5664 N N . ASN B 1 156 ? 8.492 -5.031 -28.219 1 89.56 156 ASN B N 1
ATOM 5665 C CA . ASN B 1 156 ? 7.09 -5.266 -27.906 1 89.56 156 ASN B CA 1
ATOM 5666 C C . ASN B 1 156 ? 6.203 -4.148 -28.453 1 89.56 156 ASN B C 1
ATOM 5668 O O . ASN B 1 156 ? 6.656 -3.016 -28.625 1 89.56 156 ASN B O 1
ATOM 5672 N N . GLU B 1 157 ? 4.996 -4.477 -28.75 1 87.88 157 GLU B N 1
ATOM 5673 C CA . GLU B 1 157 ? 4.023 -3.516 -29.25 1 87.88 157 GLU B CA 1
ATOM 5674 C C . GLU B 1 157 ? 2.598 -3.936 -28.906 1 87.88 157 GLU B C 1
ATOM 5676 O O . GLU B 1 157 ? 2.336 -5.113 -28.656 1 87.88 157 GLU B O 1
ATOM 5681 N N . LEU B 1 158 ? 1.775 -2.891 -28.906 1 87.44 158 LEU B N 1
ATOM 5682 C CA . LEU B 1 158 ? 0.34 -3.146 -28.953 1 87.44 158 LEU B CA 1
ATOM 5683 C C . LEU B 1 158 ? -0.142 -3.242 -30.391 1 87.44 158 LEU B C 1
ATOM 5685 O O . LEU B 1 158 ? 0.174 -2.379 -31.219 1 87.44 158 LEU B O 1
ATOM 5689 N N . SER B 1 159 ? -0.857 -4.293 -30.641 1 88.06 159 SER B N 1
ATOM 5690 C CA . SER B 1 159 ? -1.314 -4.469 -32.031 1 88.06 159 SER B CA 1
ATOM 5691 C C . SER B 1 159 ? -2.232 -3.33 -32.438 1 88.06 159 SER B C 1
ATOM 5693 O O . SER B 1 159 ? -3.213 -3.025 -31.766 1 88.06 159 SER B O 1
ATOM 5695 N N . SER B 1 160 ? -1.883 -2.758 -33.531 1 87.06 160 SER B N 1
ATOM 5696 C CA . SER B 1 160 ? -2.656 -1.626 -34.062 1 87.06 160 SER B CA 1
ATOM 5697 C C . SER B 1 160 ? -3.9 -2.096 -34.781 1 87.06 160 SER B C 1
ATOM 5699 O O . SER B 1 160 ? -4.82 -1.309 -35.031 1 87.06 160 SER B O 1
ATOM 5701 N N . ALA B 1 161 ? -3.943 -3.355 -35.188 1 86.75 161 ALA B N 1
ATOM 5702 C CA . ALA B 1 161 ? -5.078 -3.947 -35.906 1 86.75 161 ALA B CA 1
ATOM 5703 C C . ALA B 1 161 ? -5.242 -5.422 -35.531 1 86.75 161 ALA B C 1
ATOM 5705 O O . ALA B 1 161 ? -4.34 -6.023 -34.938 1 86.75 161 ALA B O 1
ATOM 5706 N N . THR B 1 162 ? -6.531 -5.859 -35.812 1 91.06 162 THR B N 1
ATOM 5707 C CA . THR B 1 162 ? -6.77 -7.297 -35.688 1 91.06 162 THR B CA 1
ATOM 5708 C C . THR B 1 162 ? -6.152 -8.039 -36.875 1 91.06 162 THR B C 1
ATOM 5710 O O . THR B 1 162 ? -6.34 -7.652 -38.031 1 91.06 162 THR B O 1
ATOM 5713 N N . GLY B 1 163 ? -5.355 -9.016 -36.531 1 91.06 163 GLY B N 1
ATOM 5714 C CA . GLY B 1 163 ? -4.668 -9.75 -37.594 1 91.06 163 GLY B CA 1
ATOM 5715 C C . GLY B 1 163 ? -3.805 -10.875 -37.062 1 91.06 163 GLY B C 1
ATOM 5716 O O . GLY B 1 163 ? -4.156 -11.531 -36.062 1 91.06 163 GLY B O 1
ATOM 5717 N N . ILE B 1 164 ? -2.797 -11.195 -37.875 1 93.38 164 ILE B N 1
ATOM 5718 C CA . ILE B 1 164 ? -1.905 -12.297 -37.531 1 93.38 164 ILE B CA 1
ATOM 5719 C C . ILE B 1 164 ? -0.479 -11.773 -37.375 1 93.38 164 ILE B C 1
ATOM 5721 O O . ILE B 1 164 ? 0.033 -11.078 -38.25 1 93.38 164 ILE B O 1
ATOM 5725 N N . VAL B 1 165 ? 0.093 -12.062 -36.188 1 93.25 165 VAL B N 1
ATOM 5726 C CA . VAL B 1 165 ? 1.522 -11.836 -36 1 93.25 165 VAL B CA 1
ATOM 5727 C C . VAL B 1 165 ? 2.305 -13.055 -36.469 1 93.25 165 VAL B C 1
ATOM 5729 O O . VAL B 1 165 ? 2.064 -14.172 -36.031 1 93.25 165 VAL B O 1
ATOM 5732 N N . LYS B 1 166 ? 3.215 -12.852 -37.406 1 95.75 166 LYS B N 1
ATOM 5733 C CA . LYS B 1 166 ? 4.031 -13.945 -37.906 1 95.75 166 LYS B CA 1
ATOM 5734 C C . LYS B 1 166 ? 5.496 -13.773 -37.531 1 95.75 166 LYS B C 1
ATOM 5736 O O . LYS B 1 166 ? 6.043 -12.672 -37.594 1 95.75 166 LYS B O 1
ATOM 5741 N N . LEU B 1 167 ? 6.008 -14.797 -37.062 1 96.81 167 LEU B N 1
ATOM 5742 C CA . LEU B 1 167 ? 7.449 -14.867 -36.844 1 96.81 167 LEU B CA 1
ATOM 5743 C C . LEU B 1 167 ? 8.117 -15.578 -38.031 1 96.81 167 LEU B C 1
ATOM 5745 O O . LEU B 1 167 ? 7.883 -16.766 -38.25 1 96.81 167 LEU B O 1
ATOM 5749 N N . LEU B 1 168 ? 8.922 -14.812 -38.719 1 96.81 168 LEU B N 1
ATOM 5750 C CA . LEU B 1 168 ? 9.617 -15.352 -39.906 1 96.81 168 LEU B CA 1
ATOM 5751 C C . LEU B 1 168 ? 11.117 -15.469 -39.625 1 96.81 168 LEU B C 1
ATOM 5753 O O . LEU B 1 168 ? 11.664 -14.742 -38.812 1 96.81 168 LEU B O 1
ATOM 5757 N N . PHE B 1 169 ? 11.672 -16.422 -40.312 1 96.81 169 PHE B N 1
ATOM 5758 C CA . PHE B 1 169 ? 13.117 -16.625 -40.25 1 96.81 169 PHE B CA 1
ATOM 5759 C C . PHE B 1 169 ? 13.734 -16.656 -41.625 1 96.81 169 PHE B C 1
ATOM 5761 O O . PHE B 1 169 ? 13.234 -17.344 -42.531 1 96.81 169 PHE B O 1
ATOM 5768 N N . VAL B 1 170 ? 14.789 -15.852 -41.844 1 96.56 170 VAL B N 1
ATOM 5769 C CA . VAL B 1 170 ? 15.547 -15.852 -43.094 1 96.56 170 VAL B CA 1
ATOM 5770 C C . VAL B 1 170 ? 16.938 -16.422 -42.844 1 96.56 170 VAL B C 1
ATOM 5772 O O . VAL B 1 170 ? 17.797 -15.758 -42.281 1 96.56 170 VAL B O 1
ATOM 5775 N N . GLY B 1 171 ? 17.172 -17.578 -43.344 1 95 171 GLY B N 1
ATOM 5776 C CA . GLY B 1 171 ? 18.453 -18.25 -43.156 1 95 171 GLY B CA 1
ATOM 5777 C C . GLY B 1 171 ? 19.344 -18.156 -44.375 1 95 171 GLY B C 1
ATOM 5778 O O . GLY B 1 171 ? 19.344 -17.141 -45.094 1 95 171 GLY B O 1
ATOM 5779 N N . GLU B 1 172 ? 20.078 -19.188 -44.594 1 93.75 172 GLU B N 1
ATOM 5780 C CA . GLU B 1 172 ? 21.062 -19.234 -45.656 1 93.75 172 GLU B CA 1
ATOM 5781 C C . GLU B 1 172 ? 20.391 -19.219 -47.031 1 93.75 172 GLU B C 1
ATOM 5783 O O . GLU B 1 172 ? 20.953 -18.688 -47.969 1 93.75 172 GLU B O 1
ATOM 5788 N N . SER B 1 173 ? 19.25 -19.719 -47.125 1 93.81 173 SER B N 1
ATOM 5789 C CA . SER B 1 173 ? 18.547 -19.797 -48.406 1 93.81 173 SER B CA 1
ATOM 5790 C C . SER B 1 173 ? 18.156 -18.406 -48.906 1 93.81 173 SER B C 1
ATOM 5792 O O . SER B 1 173 ? 17.922 -18.219 -50.094 1 93.81 173 SER B O 1
ATOM 5794 N N . GLY B 1 174 ? 17.969 -17.547 -47.969 1 93.19 174 GLY B N 1
ATOM 5795 C CA . GLY B 1 174 ? 17.531 -16.203 -48.281 1 93.19 174 GLY B CA 1
ATOM 5796 C C . GLY B 1 174 ? 16.031 -16.031 -48.312 1 93.19 174 GLY B C 1
ATOM 5797 O O . GLY B 1 174 ? 15.516 -14.914 -48.281 1 93.19 174 GLY B O 1
ATOM 5798 N N . ASP B 1 175 ? 15.32 -17.172 -48.344 1 94 175 ASP B N 1
ATOM 5799 C CA . ASP B 1 175 ? 13.859 -17.125 -48.375 1 94 175 ASP B CA 1
ATOM 5800 C C . ASP B 1 175 ? 13.297 -17.141 -46.938 1 94 175 ASP B C 1
ATOM 5802 O O . ASP B 1 175 ? 13.727 -17.938 -46.125 1 94 175 ASP B O 1
ATOM 5806 N N . PRO B 1 176 ? 12.305 -16.328 -46.719 1 93.88 176 PRO B N 1
ATOM 5807 C CA . PRO B 1 176 ? 11.688 -16.328 -45.375 1 93.88 176 PRO B CA 1
ATOM 5808 C C . PRO B 1 176 ? 10.859 -17.578 -45.125 1 93.88 176 PRO B C 1
ATOM 5810 O O . PRO B 1 176 ? 10.133 -18.031 -46 1 93.88 176 PRO B O 1
ATOM 5813 N N . VAL B 1 177 ? 11.031 -18.141 -43.969 1 95.44 177 VAL B N 1
ATOM 5814 C CA . VAL B 1 177 ? 10.25 -19.281 -43.5 1 95.44 177 VAL B CA 1
ATOM 5815 C C . VAL B 1 177 ? 9.461 -18.891 -42.25 1 95.44 177 VAL B C 1
ATOM 5817 O O . VAL B 1 177 ? 10 -18.281 -41.344 1 95.44 177 VAL B O 1
ATOM 5820 N N . GLU B 1 178 ? 8.188 -19.297 -42.281 1 95.31 178 GLU B N 1
ATOM 5821 C CA . GLU B 1 178 ? 7.359 -19 -41.125 1 95.31 178 GLU B CA 1
ATOM 5822 C C . GLU B 1 178 ? 7.629 -19.969 -40 1 95.31 178 GLU B C 1
ATOM 5824 O O . GLU B 1 178 ? 7.496 -21.188 -40.156 1 95.31 178 GLU B O 1
ATOM 5829 N N . LEU B 1 179 ? 7.98 -19.438 -38.844 1 95.44 179 LEU B N 1
ATOM 5830 C CA . LEU B 1 179 ? 8.234 -20.266 -37.688 1 95.44 179 LEU B CA 1
ATOM 5831 C C . LEU B 1 179 ? 6.969 -20.422 -36.844 1 95.44 179 LEU B C 1
ATOM 5833 O O . LEU B 1 179 ? 6.762 -21.469 -36.219 1 95.44 179 LEU B O 1
ATOM 5837 N N . HIS B 1 180 ? 6.312 -19.375 -36.781 1 94.81 180 HIS B N 1
ATOM 5838 C CA . HIS B 1 180 ? 5.133 -19.359 -35.906 1 94.81 180 HIS B CA 1
ATOM 5839 C C . HIS B 1 180 ? 4.18 -18.234 -36.312 1 94.81 180 HIS B C 1
ATOM 5841 O O . HIS B 1 180 ? 4.578 -17.281 -36.969 1 94.81 180 HIS B O 1
ATOM 5847 N N . ARG B 1 181 ? 2.924 -18.391 -36 1 93.5 181 ARG B N 1
ATOM 5848 C CA . ARG B 1 181 ? 1.932 -17.344 -36.156 1 93.5 181 ARG B CA 1
ATOM 5849 C C . ARG B 1 181 ? 0.939 -17.328 -35 1 93.5 181 ARG B C 1
ATOM 5851 O O . ARG B 1 181 ? 0.723 -18.344 -34.344 1 93.5 181 ARG B O 1
ATOM 5858 N N . ARG B 1 182 ? 0.427 -16.219 -34.75 1 89.81 182 ARG B N 1
ATOM 5859 C CA . ARG B 1 182 ? -0.585 -16.047 -33.719 1 89.81 182 ARG B CA 1
ATOM 5860 C C . ARG B 1 182 ? -1.604 -14.984 -34.094 1 89.81 182 ARG B C 1
ATOM 5862 O O . ARG B 1 182 ? -1.239 -13.938 -34.625 1 89.81 182 ARG B O 1
ATOM 5869 N N . GLU B 1 183 ? -2.826 -15.344 -33.812 1 90.25 183 GLU B N 1
ATOM 5870 C CA . GLU B 1 183 ? -3.871 -14.336 -34 1 90.25 183 GLU B CA 1
ATOM 5871 C C . GLU B 1 183 ? -3.867 -13.32 -32.844 1 90.25 183 GLU B C 1
ATOM 5873 O O . GLU B 1 183 ? -3.701 -13.688 -31.688 1 90.25 183 GLU B O 1
ATOM 5878 N N . VAL B 1 184 ? -3.949 -12.008 -33.188 1 89.38 184 VAL B N 1
ATOM 5879 C CA . VAL B 1 184 ? -4.035 -10.938 -32.188 1 89.38 184 VAL B CA 1
ATOM 5880 C C . VAL B 1 184 ? -5.18 -9.992 -32.562 1 89.38 184 VAL B C 1
ATOM 5882 O O . VAL B 1 184 ? -5.531 -9.844 -33.719 1 89.38 184 VAL B O 1
ATOM 5885 N N . LYS B 1 185 ? -5.828 -9.484 -31.672 1 89.44 185 LYS B N 1
ATOM 5886 C CA . LYS B 1 185 ? -6.812 -8.422 -31.844 1 89.44 185 LYS B CA 1
ATOM 5887 C C . LYS B 1 185 ? -6.184 -7.047 -31.625 1 89.44 185 LYS B C 1
ATOM 5889 O O . LYS B 1 185 ? -5.094 -6.938 -31.078 1 89.44 185 LYS B O 1
ATOM 5894 N N . LYS B 1 186 ? -6.906 -6.012 -32.188 1 89.19 186 LYS B N 1
ATOM 5895 C CA . LYS B 1 186 ? -6.441 -4.652 -31.938 1 89.19 186 LYS B CA 1
ATOM 5896 C C . LYS B 1 186 ? -6.297 -4.383 -30.438 1 89.19 186 LYS B C 1
ATOM 5898 O O . LYS B 1 186 ? -7.215 -4.652 -29.656 1 89.19 186 LYS B O 1
ATOM 5903 N N . GLY B 1 187 ? -5.105 -3.904 -30.047 1 86 187 GLY B N 1
ATOM 5904 C CA . GLY B 1 187 ? -4.852 -3.596 -28.641 1 86 187 GLY B CA 1
ATOM 5905 C C . GLY B 1 187 ? -4.145 -4.715 -27.906 1 86 187 GLY B C 1
ATOM 5906 O O . GLY B 1 187 ? -3.621 -4.508 -26.812 1 86 187 GLY B O 1
ATOM 5907 N N . ASP B 1 188 ? -4.051 -5.98 -28.469 1 87.69 188 ASP B N 1
ATOM 5908 C CA . ASP B 1 188 ? -3.342 -7.086 -27.844 1 87.69 188 ASP B CA 1
ATOM 5909 C C . ASP B 1 188 ? -1.837 -6.824 -27.812 1 87.69 188 ASP B C 1
ATOM 5911 O O . ASP B 1 188 ? -1.268 -6.32 -28.781 1 87.69 188 ASP B O 1
ATOM 5915 N N . PRO B 1 189 ? -1.271 -7.055 -26.688 1 87.69 189 PRO B N 1
ATOM 5916 C CA . PRO B 1 189 ? 0.185 -6.914 -26.625 1 87.69 189 PRO B CA 1
ATOM 5917 C C . PRO B 1 189 ? 0.917 -8.156 -27.141 1 87.69 189 PRO B C 1
ATOM 5919 O O . PRO B 1 189 ? 0.435 -9.273 -26.953 1 87.69 189 PRO B O 1
ATOM 5922 N N . TRP B 1 190 ? 2.023 -8 -27.766 1 89.56 190 TRP B N 1
ATOM 5923 C CA . TRP B 1 190 ? 2.922 -9.086 -28.141 1 89.56 190 TRP B CA 1
ATOM 5924 C C . TRP B 1 190 ? 4.379 -8.68 -27.953 1 89.56 190 TRP B C 1
ATOM 5926 O O . TRP B 1 190 ? 4.691 -7.484 -27.891 1 89.56 190 TRP B O 1
ATOM 5936 N N . LEU B 1 191 ? 5.285 -9.648 -27.766 1 91.19 191 LEU B N 1
ATOM 5937 C CA . LEU B 1 191 ? 6.68 -9.383 -27.422 1 91.19 191 LEU B CA 1
ATOM 5938 C C . LEU B 1 191 ? 7.598 -10.453 -28 1 91.19 191 LEU B C 1
ATOM 5940 O O . LEU B 1 191 ? 7.27 -11.641 -27.953 1 91.19 191 LEU B O 1
ATOM 5944 N N . LEU B 1 192 ? 8.625 -10.031 -28.656 1 94.12 192 LEU B N 1
ATOM 5945 C CA . LEU B 1 192 ? 9.688 -10.914 -29.125 1 94.12 192 LEU B CA 1
ATOM 5946 C C . LEU B 1 192 ? 10.961 -10.719 -28.312 1 94.12 192 LEU B C 1
ATOM 5948 O O . LEU B 1 192 ? 11.422 -9.594 -28.125 1 94.12 192 LEU B O 1
ATOM 5952 N N . ALA B 1 193 ? 11.438 -11.773 -27.812 1 93.94 193 ALA B N 1
ATOM 5953 C CA . ALA B 1 193 ? 12.695 -11.727 -27.062 1 93.94 193 ALA B CA 1
ATOM 5954 C C . ALA B 1 193 ? 13.656 -12.812 -27.531 1 93.94 193 ALA B C 1
ATOM 5956 O O . ALA B 1 193 ? 13.227 -13.867 -28.016 1 93.94 193 ALA B O 1
ATOM 5957 N N . THR B 1 194 ? 14.898 -12.562 -27.5 1 96.44 194 THR B N 1
ATOM 5958 C CA . THR B 1 194 ? 15.953 -13.531 -27.781 1 96.44 194 THR B CA 1
ATOM 5959 C C . THR B 1 194 ? 17.094 -13.398 -26.766 1 96.44 194 THR B C 1
ATOM 5961 O O . THR B 1 194 ? 17.234 -12.359 -26.125 1 96.44 194 THR B O 1
ATOM 5964 N N . ASN B 1 195 ? 17.766 -14.422 -26.547 1 96.69 195 ASN B N 1
ATOM 5965 C CA . ASN B 1 195 ? 19.078 -14.398 -25.891 1 96.69 195 ASN B CA 1
ATOM 5966 C C . ASN B 1 195 ? 20.172 -14.875 -26.844 1 96.69 195 ASN B C 1
ATOM 5968 O O . ASN B 1 195 ? 19.906 -15.578 -27.812 1 96.69 195 ASN B O 1
ATOM 5972 N N . GLU B 1 196 ? 21.328 -14.406 -26.609 1 96.56 196 GLU B N 1
ATOM 5973 C CA . GLU B 1 196 ? 22.5 -14.898 -27.328 1 96.56 196 GLU B CA 1
ATOM 5974 C C . GLU B 1 196 ? 23.172 -16.047 -26.578 1 96.56 196 GLU B C 1
ATOM 5976 O O . GLU B 1 196 ? 23.641 -15.867 -25.469 1 96.56 196 GLU B O 1
ATOM 5981 N N . ILE B 1 197 ? 23.234 -17.219 -27.266 1 96.88 197 ILE B N 1
ATOM 5982 C CA . ILE B 1 197 ? 23.734 -18.406 -26.594 1 96.88 197 ILE B CA 1
ATOM 5983 C C . ILE B 1 197 ? 25.188 -18.203 -26.172 1 96.88 197 ILE B C 1
ATOM 5985 O O . ILE B 1 197 ? 25.625 -18.703 -25.125 1 96.88 197 ILE B O 1
ATOM 5989 N N . ASP B 1 198 ? 25.938 -17.406 -26.922 1 96.44 198 ASP B N 1
ATOM 5990 C CA . ASP B 1 198 ? 27.328 -17.125 -26.562 1 96.44 198 ASP B CA 1
ATOM 5991 C C . ASP B 1 198 ? 27.406 -16.297 -25.281 1 96.44 198 ASP B C 1
ATOM 5993 O O . ASP B 1 198 ? 28.312 -16.469 -24.484 1 96.44 198 ASP B O 1
ATOM 5997 N N . GLN B 1 199 ? 26.516 -15.406 -25.188 1 96.31 199 GLN B N 1
ATOM 5998 C CA . GLN B 1 199 ? 26.469 -14.609 -23.969 1 96.31 199 GLN B CA 1
ATOM 5999 C C . GLN B 1 199 ? 26.062 -15.469 -22.766 1 96.31 199 GLN B C 1
ATOM 6001 O O . GLN B 1 199 ? 26.547 -15.25 -21.656 1 96.31 199 GLN B O 1
ATOM 6006 N N . VAL B 1 200 ? 25.172 -16.453 -22.969 1 97.69 200 VAL B N 1
ATOM 6007 C CA . VAL B 1 200 ? 24.766 -17.391 -21.922 1 97.69 200 VAL B CA 1
ATOM 6008 C C . VAL B 1 200 ? 25.969 -18.203 -21.469 1 97.69 200 VAL B C 1
ATOM 6010 O O . VAL B 1 200 ? 26.188 -18.375 -20.266 1 97.69 200 VAL B O 1
ATOM 6013 N N . LYS B 1 201 ? 26.719 -18.656 -22.422 1 97.94 201 LYS B N 1
ATOM 6014 C CA . LYS B 1 201 ? 27.906 -19.453 -22.125 1 97.94 201 LYS B CA 1
ATOM 6015 C C . LYS B 1 201 ? 28.938 -18.625 -21.359 1 97.94 201 LYS B C 1
ATOM 6017 O O . LYS B 1 201 ? 29.547 -19.109 -20.406 1 97.94 201 LYS B O 1
ATOM 6022 N N . ALA B 1 202 ? 29.141 -17.422 -21.828 1 97.56 202 ALA B N 1
ATOM 6023 C CA . ALA B 1 202 ? 30.078 -16.531 -21.141 1 97.56 202 ALA B CA 1
ATOM 6024 C C . ALA B 1 202 ? 29.656 -16.281 -19.703 1 97.56 202 ALA B C 1
ATOM 6026 O O . ALA B 1 202 ? 30.484 -16.266 -18.797 1 97.56 202 ALA B O 1
ATOM 6027 N N . TRP B 1 203 ? 28.375 -16.047 -19.516 1 97.62 203 TRP B N 1
ATOM 6028 C CA . TRP B 1 203 ? 27.828 -15.859 -18.172 1 97.62 203 TRP B CA 1
ATOM 6029 C C . TRP B 1 203 ? 28.062 -17.109 -17.328 1 97.62 203 TRP B C 1
ATOM 6031 O O . TRP B 1 203 ? 28.422 -17 -16.156 1 97.62 203 TRP B O 1
ATOM 6041 N N . ALA B 1 204 ? 27.859 -18.281 -17.891 1 98.38 204 ALA B N 1
ATOM 6042 C CA . ALA B 1 204 ? 28.047 -19.531 -17.156 1 98.38 204 ALA B CA 1
ATOM 6043 C C . ALA B 1 204 ? 29.469 -19.656 -16.641 1 98.38 204 ALA B C 1
ATOM 6045 O O . ALA B 1 204 ? 29.688 -20.047 -15.492 1 98.38 204 ALA B O 1
ATOM 6046 N N . HIS B 1 205 ? 30.422 -19.297 -17.5 1 98.31 205 HIS B N 1
ATOM 6047 C CA . HIS B 1 205 ? 31.812 -19.328 -17.078 1 98.31 205 HIS B CA 1
ATOM 6048 C C . HIS B 1 205 ? 32.062 -18.391 -15.898 1 98.31 205 HIS B C 1
ATOM 6050 O O . HIS B 1 205 ? 32.75 -18.766 -14.938 1 98.31 205 HIS B O 1
ATOM 6056 N N . ARG B 1 206 ? 31.578 -17.219 -16.016 1 97.56 206 ARG B N 1
ATOM 6057 C CA . ARG B 1 206 ? 31.766 -16.25 -14.938 1 97.56 206 ARG B CA 1
ATOM 6058 C C . ARG B 1 206 ? 31.078 -16.719 -13.656 1 97.56 206 ARG B C 1
ATOM 6060 O O . ARG B 1 206 ? 31.625 -16.547 -12.562 1 97.56 206 ARG B O 1
ATOM 6067 N N . PHE B 1 207 ? 29.906 -17.203 -13.789 1 97.75 207 PHE B N 1
ATOM 6068 C CA . PHE B 1 207 ? 29.078 -17.672 -12.68 1 97.75 207 PHE B CA 1
ATOM 6069 C C . PHE B 1 207 ? 29.781 -18.781 -11.906 1 97.75 207 PHE B C 1
ATOM 6071 O O . PHE B 1 207 ? 29.969 -18.672 -10.695 1 97.75 207 PHE B O 1
ATOM 6078 N N . PHE B 1 208 ? 30.234 -19.812 -12.57 1 98.5 208 PHE B N 1
ATOM 6079 C CA . PHE B 1 208 ? 30.875 -20.938 -11.906 1 98.5 208 PHE B CA 1
ATOM 6080 C C . PHE B 1 208 ? 32.25 -20.562 -11.375 1 98.5 208 PHE B C 1
ATOM 6082 O O . PHE B 1 208 ? 32.625 -21 -10.289 1 98.5 208 PHE B O 1
ATOM 6089 N N . GLN B 1 209 ? 32.969 -19.766 -12.156 1 98.06 209 GLN B N 1
ATOM 6090 C CA . GLN B 1 209 ? 34.25 -19.312 -11.68 1 98.06 209 GLN B CA 1
ATOM 6091 C C . GLN B 1 209 ? 34.125 -18.516 -10.383 1 98.06 209 GLN B C 1
ATOM 6093 O O . GLN B 1 209 ? 34.938 -18.672 -9.469 1 98.06 209 GLN B O 1
ATOM 6098 N N . ARG B 1 210 ? 33.188 -17.656 -10.375 1 97.5 210 ARG B N 1
ATOM 6099 C CA . ARG B 1 210 ? 32.938 -16.875 -9.172 1 97.5 210 ARG B CA 1
ATOM 6100 C C . ARG B 1 210 ? 32.625 -17.781 -7.98 1 97.5 210 ARG B C 1
ATOM 6102 O O . ARG B 1 210 ? 33.094 -17.547 -6.871 1 97.5 210 ARG B O 1
ATOM 6109 N N . ALA B 1 211 ? 31.781 -18.766 -8.156 1 97.62 211 ALA B N 1
ATOM 6110 C CA . ALA B 1 211 ? 31.453 -19.703 -7.094 1 97.62 211 ALA B CA 1
ATOM 6111 C C . ALA B 1 211 ? 32.688 -20.406 -6.562 1 97.62 211 ALA B C 1
ATOM 6113 O O . ALA B 1 211 ? 32.875 -20.562 -5.348 1 97.62 211 ALA B O 1
ATOM 6114 N N . VAL B 1 212 ? 33.562 -20.812 -7.469 1 97.69 212 VAL B N 1
ATOM 6115 C CA . VAL B 1 212 ? 34.781 -21.5 -7.102 1 97.69 212 VAL B CA 1
ATOM 6116 C C . VAL B 1 212 ? 35.719 -20.547 -6.344 1 97.69 212 VAL B C 1
ATOM 6118 O O . VAL B 1 212 ? 36.219 -20.906 -5.281 1 97.69 212 VAL B O 1
ATOM 6121 N N . ASP B 1 213 ? 35.875 -19.359 -6.863 1 97.69 213 ASP B N 1
ATOM 6122 C CA . ASP B 1 213 ? 36.781 -18.375 -6.27 1 97.69 213 ASP B CA 1
ATOM 6123 C C . ASP B 1 213 ? 36.312 -17.984 -4.867 1 97.69 213 ASP B C 1
ATOM 6125 O O . ASP B 1 213 ? 37.125 -17.812 -3.963 1 97.69 213 ASP B O 1
ATOM 6129 N N . GLU B 1 214 ? 35.062 -17.844 -4.738 1 96.81 214 GLU B N 1
ATOM 6130 C CA . GLU B 1 214 ? 34.5 -17.359 -3.48 1 96.81 214 GLU B CA 1
ATOM 6131 C C . GLU B 1 214 ? 34.094 -18.531 -2.572 1 96.81 214 GLU B C 1
ATOM 6133 O O . GLU B 1 214 ? 33.688 -18.312 -1.427 1 96.81 214 GLU B O 1
ATOM 6138 N N . LYS B 1 215 ? 34.25 -19.766 -3.051 1 96.75 215 LYS B N 1
ATOM 6139 C CA . LYS B 1 215 ? 33.938 -21 -2.314 1 96.75 215 LYS B CA 1
ATOM 6140 C C . LYS B 1 215 ? 32.469 -20.984 -1.817 1 96.75 215 LYS B C 1
ATOM 6142 O O . LYS B 1 215 ? 32.219 -21.156 -0.623 1 96.75 215 LYS B O 1
ATOM 6147 N N . ARG B 1 216 ? 31.562 -20.797 -2.746 1 97.19 216 ARG B N 1
ATOM 6148 C CA . ARG B 1 216 ? 30.125 -20.781 -2.463 1 97.19 216 ARG B CA 1
ATOM 6149 C C . ARG B 1 216 ? 29.438 -22 -3.068 1 97.19 216 ARG B C 1
ATOM 6151 O O . ARG B 1 216 ? 29.766 -22.422 -4.176 1 97.19 216 ARG B O 1
ATOM 6158 N N . ASP B 1 217 ? 28.469 -22.516 -2.324 1 96.81 217 ASP B N 1
ATOM 6159 C CA . ASP B 1 217 ? 27.578 -23.5 -2.943 1 96.81 217 ASP B CA 1
ATOM 6160 C C . ASP B 1 217 ? 26.812 -22.875 -4.105 1 96.81 217 ASP B C 1
ATOM 6162 O O . ASP B 1 217 ? 26.531 -21.672 -4.094 1 96.81 217 ASP B O 1
ATOM 6166 N N . ILE B 1 218 ? 26.484 -23.766 -5.043 1 97.94 218 ILE B N 1
ATOM 6167 C CA . ILE B 1 218 ? 25.969 -23.25 -6.305 1 97.94 218 ILE B CA 1
ATOM 6168 C C . ILE B 1 218 ? 24.5 -23.641 -6.453 1 97.94 218 ILE B C 1
ATOM 6170 O O . ILE B 1 218 ? 24.156 -24.812 -6.336 1 97.94 218 ILE B O 1
ATOM 6174 N N . TYR B 1 219 ? 23.672 -22.688 -6.691 1 97.19 219 TYR B N 1
ATOM 6175 C CA . TYR B 1 219 ? 22.266 -22.906 -7.004 1 97.19 219 TYR B CA 1
ATOM 6176 C C . TYR B 1 219 ? 21.906 -22.297 -8.352 1 97.19 219 TYR B C 1
ATOM 6178 O O . TYR B 1 219 ? 22.203 -21.125 -8.609 1 97.19 219 TYR B O 1
ATOM 6186 N N . LEU B 1 220 ? 21.312 -23.078 -9.25 1 97.19 220 LEU B N 1
ATOM 6187 C CA . LEU B 1 220 ? 20.891 -22.625 -10.57 1 97.19 220 LEU B CA 1
ATOM 6188 C C . LEU B 1 220 ? 19.391 -22.812 -10.758 1 97.19 220 LEU B C 1
ATOM 6190 O O . LEU B 1 220 ? 18.859 -23.891 -10.508 1 97.19 220 LEU B O 1
ATOM 6194 N N . GLY B 1 221 ? 18.75 -21.734 -11.078 1 93.62 221 GLY B N 1
ATOM 6195 C CA . GLY B 1 221 ? 17.312 -21.812 -11.281 1 93.62 221 GLY B CA 1
ATOM 6196 C C . GLY B 1 221 ? 16.859 -21.297 -12.633 1 93.62 221 GLY B C 1
ATOM 6197 O O . GLY B 1 221 ? 17.266 -20.203 -13.047 1 93.62 221 GLY B O 1
ATOM 6198 N N . LEU B 1 222 ? 16.078 -22.031 -13.422 1 92.5 222 LEU B N 1
ATOM 6199 C CA . LEU B 1 222 ? 15.414 -21.688 -14.672 1 92.5 222 LEU B CA 1
ATOM 6200 C C . LEU B 1 222 ? 14.031 -22.328 -14.742 1 92.5 222 LEU B C 1
ATOM 6202 O O . LEU B 1 222 ? 13.648 -23.094 -13.852 1 92.5 222 LEU B O 1
ATOM 6206 N N . LYS B 1 223 ? 13.281 -21.969 -15.703 1 87.5 223 LYS B N 1
ATOM 6207 C CA . LYS B 1 223 ? 11.977 -22.578 -15.922 1 87.5 223 LYS B CA 1
ATOM 6208 C C . LYS B 1 223 ? 11.961 -23.406 -17.203 1 87.5 223 LYS B C 1
ATOM 6210 O O . LYS B 1 223 ? 11.133 -23.188 -18.078 1 87.5 223 LYS B O 1
ATOM 6215 N N . ASP B 1 224 ? 12.695 -24.422 -17.25 1 83.81 224 ASP B N 1
ATOM 6216 C CA . ASP B 1 224 ? 13.016 -25.141 -18.469 1 83.81 224 ASP B CA 1
ATOM 6217 C C . ASP B 1 224 ? 11.891 -26.094 -18.859 1 83.81 224 ASP B C 1
ATOM 6219 O O . ASP B 1 224 ? 11.766 -26.469 -20.031 1 83.81 224 ASP B O 1
ATOM 6223 N N . THR B 1 225 ? 11.078 -26.5 -17.906 1 69.62 225 THR B N 1
ATOM 6224 C CA . THR B 1 225 ? 10.031 -27.453 -18.219 1 69.62 225 THR B CA 1
ATOM 6225 C C . THR B 1 225 ? 8.875 -26.797 -18.953 1 69.62 225 THR B C 1
ATOM 6227 O O . THR B 1 225 ? 8.273 -27.391 -19.844 1 69.62 225 THR B O 1
ATOM 6230 N N . VAL B 1 226 ? 8.656 -25.562 -18.656 1 71.69 226 VAL B N 1
ATOM 6231 C CA . VAL B 1 226 ? 7.523 -24.875 -19.25 1 71.69 226 VAL B CA 1
ATOM 6232 C C . VAL B 1 226 ? 7.973 -24.125 -20.5 1 71.69 226 VAL B C 1
ATOM 6234 O O . VAL B 1 226 ? 7.23 -24.047 -21.484 1 71.69 226 VAL B O 1
ATOM 6237 N N . ILE B 1 227 ? 9.172 -23.578 -20.391 1 86.75 227 ILE B N 1
ATOM 6238 C CA . ILE B 1 227 ? 9.711 -22.844 -21.531 1 86.75 227 ILE B CA 1
ATOM 6239 C C . ILE B 1 227 ? 10.977 -23.547 -22.031 1 86.75 227 ILE B C 1
ATOM 6241 O O . ILE B 1 227 ? 12.047 -22.938 -22.094 1 86.75 227 ILE B O 1
ATOM 6245 N N . ALA B 1 228 ? 10.82 -24.688 -22.531 1 85.62 228 ALA B N 1
ATOM 6246 C CA . ALA B 1 228 ? 11.914 -25.594 -22.859 1 85.62 228 ALA B CA 1
ATOM 6247 C C . ALA B 1 228 ? 12.789 -25.031 -23.984 1 85.62 228 ALA B C 1
ATOM 6249 O O . ALA B 1 228 ? 14.016 -25.172 -23.953 1 85.62 228 ALA B O 1
ATOM 6250 N N . GLY B 1 229 ? 12.203 -24.422 -25 1 91.94 229 GLY B N 1
ATOM 6251 C CA . GLY B 1 229 ? 12.945 -23.891 -26.141 1 91.94 229 GLY B CA 1
ATOM 6252 C C . GLY B 1 229 ? 13.68 -22.609 -25.828 1 91.94 229 GLY B C 1
ATOM 6253 O O . GLY B 1 229 ? 14.391 -22.078 -26.672 1 91.94 229 GLY B O 1
ATOM 6254 N N . TYR B 1 230 ? 13.523 -22.156 -24.688 1 94.06 230 TYR B N 1
ATOM 6255 C CA . TYR B 1 230 ? 14.164 -20.938 -24.219 1 94.06 230 TYR B CA 1
ATOM 6256 C C . TYR B 1 230 ? 15.016 -21.203 -22.984 1 94.06 230 TYR B C 1
ATOM 6258 O O . TYR B 1 230 ? 16.172 -21.625 -23.094 1 94.06 230 TYR B O 1
ATOM 6266 N N . ASP B 1 231 ? 14.422 -21.375 -21.844 1 92.25 231 ASP B N 1
ATOM 6267 C CA . ASP B 1 231 ? 15.133 -21.688 -20.609 1 92.25 231 ASP B CA 1
ATOM 6268 C C . ASP B 1 231 ? 15.828 -23.047 -20.703 1 92.25 231 ASP B C 1
ATOM 6270 O O . ASP B 1 231 ? 16.891 -23.25 -20.109 1 92.25 231 ASP B O 1
ATOM 6274 N N . GLY B 1 232 ? 15.141 -23.969 -21.375 1 92.06 232 GLY B N 1
ATOM 6275 C CA . GLY B 1 232 ? 15.75 -25.266 -21.531 1 92.06 232 GLY B CA 1
ATOM 6276 C C . GLY B 1 232 ? 17.047 -25.234 -22.312 1 92.06 232 GLY B C 1
ATOM 6277 O O . GLY B 1 232 ? 18 -25.953 -21.984 1 92.06 232 GLY B O 1
ATOM 6278 N N . VAL B 1 233 ? 17.062 -24.453 -23.375 1 95.06 233 VAL B N 1
ATOM 6279 C CA . VAL B 1 233 ? 18.266 -24.297 -24.188 1 95.06 233 VAL B CA 1
ATOM 6280 C C . VAL B 1 233 ? 19.375 -23.672 -23.359 1 95.06 233 VAL B C 1
ATOM 6282 O O . VAL B 1 233 ? 20.531 -24.109 -23.438 1 95.06 233 VAL B O 1
ATOM 6285 N N . MET B 1 234 ? 19.062 -22.719 -22.609 1 96.75 234 MET B N 1
ATOM 6286 C CA . MET B 1 234 ? 20.047 -22.062 -21.75 1 96.75 234 MET B CA 1
ATOM 6287 C C . MET B 1 234 ? 20.594 -23.016 -20.688 1 96.75 234 MET B C 1
ATOM 6289 O O . MET B 1 234 ? 21.797 -23.078 -20.453 1 96.75 234 MET B O 1
ATOM 6293 N N . ARG B 1 235 ? 19.703 -23.734 -20.094 1 95 235 ARG B N 1
ATOM 6294 C CA . ARG B 1 235 ? 20.125 -24.688 -19.078 1 95 235 ARG B CA 1
ATOM 6295 C C . ARG B 1 235 ? 21.125 -25.703 -19.641 1 95 235 ARG B C 1
ATOM 6297 O O . ARG B 1 235 ? 22.141 -26 -19.016 1 95 235 ARG B O 1
ATOM 6304 N N . ALA B 1 236 ? 20.734 -26.219 -20.781 1 95.94 236 ALA B N 1
ATOM 6305 C CA . ALA B 1 236 ? 21.594 -27.234 -21.406 1 95.94 236 ALA B CA 1
ATOM 6306 C C . ALA B 1 236 ? 23 -26.688 -21.625 1 95.94 236 ALA B C 1
ATOM 6308 O O . ALA B 1 236 ? 23.984 -27.375 -21.359 1 95.94 236 ALA B O 1
ATOM 6309 N N . ALA B 1 237 ? 23.109 -25.5 -22.125 1 97.5 237 ALA B N 1
ATOM 6310 C CA . ALA B 1 237 ? 24.406 -24.875 -22.375 1 97.5 237 ALA B CA 1
ATOM 6311 C C . ALA B 1 237 ? 25.172 -24.672 -21.078 1 97.5 237 ALA B C 1
ATOM 6313 O O . ALA B 1 237 ? 26.375 -24.922 -21 1 97.5 237 ALA B O 1
ATOM 6314 N N . ILE B 1 238 ? 24.531 -24.188 -20.047 1 98.25 238 ILE B N 1
ATOM 6315 C CA . ILE B 1 238 ? 25.141 -23.875 -18.766 1 98.25 238 ILE B CA 1
ATOM 6316 C C . ILE B 1 238 ? 25.641 -25.156 -18.094 1 98.25 238 ILE B C 1
ATOM 6318 O O . ILE B 1 238 ? 26.766 -25.219 -17.609 1 98.25 238 ILE B O 1
ATOM 6322 N N . GLU B 1 239 ? 24.812 -26.172 -18.109 1 97.06 239 GLU B N 1
ATOM 6323 C CA . GLU B 1 239 ? 25.156 -27.422 -17.438 1 97.06 239 GLU B CA 1
ATOM 6324 C C . GLU B 1 239 ? 26.281 -28.141 -18.172 1 97.06 239 GLU B C 1
ATOM 6326 O O . GLU B 1 239 ? 27.094 -28.828 -17.547 1 97.06 239 GLU B O 1
ATOM 6331 N N . GLU B 1 240 ? 26.297 -27.984 -19.484 1 97.81 240 GLU B N 1
ATOM 6332 C CA . GLU B 1 240 ? 27.406 -28.531 -20.234 1 97.81 240 GLU B CA 1
ATOM 6333 C C . GLU B 1 240 ? 28.734 -27.906 -19.797 1 97.81 240 GLU B C 1
ATOM 6335 O O . GLU B 1 240 ? 29.719 -28.625 -19.609 1 97.81 240 GLU B O 1
ATOM 6340 N N . ILE B 1 241 ? 28.719 -26.672 -19.641 1 98.31 241 ILE B N 1
ATOM 6341 C CA . ILE B 1 241 ? 29.922 -25.953 -19.203 1 98.31 241 ILE B CA 1
ATOM 6342 C C . ILE B 1 241 ? 30.297 -26.391 -17.797 1 98.31 241 ILE B C 1
ATOM 6344 O O . ILE B 1 241 ? 31.484 -26.578 -17.5 1 98.31 241 ILE B O 1
ATOM 6348 N N . TYR B 1 242 ? 29.406 -26.562 -16.875 1 98.19 242 TYR B N 1
ATOM 6349 C CA . TYR B 1 242 ? 29.672 -27.062 -15.523 1 98.19 242 TYR B CA 1
ATOM 6350 C C . TYR B 1 242 ? 30.375 -28.406 -15.562 1 98.19 242 TYR B C 1
ATOM 6352 O O . TYR B 1 242 ? 31.406 -28.594 -14.93 1 98.19 242 TYR B O 1
ATOM 6360 N N . ARG B 1 243 ? 29.734 -29.297 -16.344 1 97.5 243 ARG B N 1
ATOM 6361 C CA . ARG B 1 243 ? 30.25 -30.672 -16.406 1 97.5 243 ARG B CA 1
ATOM 6362 C C . ARG B 1 243 ? 31.656 -30.703 -17 1 97.5 243 ARG B C 1
ATOM 6364 O O . ARG B 1 243 ? 32.531 -31.406 -16.5 1 97.5 243 ARG B O 1
ATOM 6371 N N . ASP B 1 244 ? 31.859 -29.922 -17.969 1 97.94 244 ASP B N 1
ATOM 6372 C CA . ASP B 1 244 ? 33.094 -30.016 -18.734 1 97.94 244 ASP B CA 1
ATOM 6373 C C . ASP B 1 244 ? 34.219 -29.219 -18.062 1 97.94 244 ASP B C 1
ATOM 6375 O O . ASP B 1 244 ? 35.406 -29.578 -18.188 1 97.94 244 ASP B O 1
ATOM 6379 N N . HIS B 1 245 ? 33.875 -28.219 -17.344 1 98.12 245 HIS B N 1
ATOM 6380 C CA . HIS B 1 245 ? 34.938 -27.297 -16.984 1 98.12 245 HIS B CA 1
ATOM 6381 C C . HIS B 1 245 ? 35.031 -27.125 -15.469 1 98.12 245 HIS B C 1
ATOM 6383 O O . HIS B 1 245 ? 36.062 -26.734 -14.93 1 98.12 245 HIS B O 1
ATOM 6389 N N . TYR B 1 246 ? 33.938 -27.375 -14.742 1 98.38 246 TYR B N 1
ATOM 6390 C CA . TYR B 1 246 ? 33.969 -26.875 -13.375 1 98.38 246 TYR B CA 1
ATOM 6391 C C . TYR B 1 246 ? 33.562 -27.953 -12.383 1 98.38 246 TYR B C 1
ATOM 6393 O O . TYR B 1 246 ? 33.812 -27.828 -11.18 1 98.38 246 TYR B O 1
ATOM 6401 N N . GLN B 1 247 ? 32.906 -29 -12.797 1 97.81 247 GLN B N 1
ATOM 6402 C CA . GLN B 1 247 ? 32.375 -30.016 -11.906 1 97.81 247 GLN B CA 1
ATOM 6403 C C . GLN B 1 247 ? 33.5 -30.609 -11.031 1 97.81 247 GLN B C 1
ATOM 6405 O O . GLN B 1 247 ? 33.312 -30.75 -9.812 1 97.81 247 GLN B O 1
ATOM 6410 N N . ALA B 1 248 ? 34.594 -30.891 -11.594 1 97.38 248 ALA B N 1
ATOM 6411 C CA . ALA B 1 248 ? 35.719 -31.484 -10.852 1 97.38 248 ALA B CA 1
ATOM 6412 C C . ALA B 1 248 ? 36.219 -30.516 -9.797 1 97.38 248 ALA B C 1
ATOM 6414 O O . ALA B 1 248 ? 36.562 -30.938 -8.68 1 97.38 248 ALA B O 1
ATOM 6415 N N . GLN B 1 249 ? 36.375 -29.328 -10.172 1 97.38 249 GLN B N 1
ATOM 6416 C CA . GLN B 1 249 ? 36.875 -28.312 -9.242 1 97.38 249 GLN B CA 1
ATOM 6417 C C . GLN B 1 249 ? 35.906 -28.125 -8.078 1 97.38 249 GLN B C 1
ATOM 6419 O O . GLN B 1 249 ? 36.312 -28 -6.926 1 97.38 249 GLN B O 1
ATOM 6424 N N . VAL B 1 250 ? 34.594 -28 -8.352 1 97.75 250 VAL B N 1
ATOM 6425 C CA . VAL B 1 250 ? 33.562 -27.812 -7.352 1 97.75 250 VAL B CA 1
ATOM 6426 C C . VAL B 1 250 ? 33.562 -28.984 -6.363 1 97.75 250 VAL B C 1
ATOM 6428 O O . VAL B 1 250 ? 33.5 -28.766 -5.148 1 97.75 250 VAL B O 1
ATOM 6431 N N . GLU B 1 251 ? 33.719 -30.172 -6.895 1 96.44 251 GLU B N 1
ATOM 6432 C CA . GLU B 1 251 ? 33.75 -31.359 -6.051 1 96.44 251 GLU B CA 1
ATOM 6433 C C . GLU B 1 251 ? 35.031 -31.391 -5.203 1 96.44 251 GLU B C 1
ATOM 6435 O O . GLU B 1 251 ? 35 -31.75 -4.027 1 96.44 251 GLU B O 1
ATOM 6440 N N . ALA B 1 252 ? 36.062 -31.016 -5.742 1 97.5 252 ALA B N 1
ATOM 6441 C CA . ALA B 1 252 ? 37.312 -31 -5.031 1 97.5 252 ALA B CA 1
ATOM 6442 C C . ALA B 1 252 ? 37.281 -30.016 -3.865 1 97.5 252 ALA B C 1
ATOM 6444 O O . ALA B 1 252 ? 37.938 -30.25 -2.834 1 97.5 252 ALA B O 1
ATOM 6445 N N . LEU B 1 253 ? 36.594 -29 -4.008 1 97.25 253 LEU B N 1
ATOM 6446 C CA . LEU B 1 253 ? 36.5 -27.969 -2.977 1 97.25 253 LEU B CA 1
ATOM 6447 C C . LEU B 1 253 ? 35.438 -28.328 -1.954 1 97.25 253 LEU B C 1
ATOM 6449 O O . LEU B 1 253 ? 35.281 -27.625 -0.955 1 97.25 253 LEU B O 1
ATOM 6453 N N . GLY B 1 254 ? 34.656 -29.406 -2.227 1 96.56 254 GLY B N 1
ATOM 6454 C CA . GLY B 1 254 ? 33.594 -29.828 -1.33 1 96.56 254 GLY B CA 1
ATOM 6455 C C . GLY B 1 254 ? 32.344 -28.984 -1.459 1 96.56 254 GLY B C 1
ATOM 6456 O O . GLY B 1 254 ? 31.531 -28.922 -0.532 1 96.56 254 GLY B O 1
ATOM 6457 N N . LEU B 1 255 ? 32.188 -28.266 -2.541 1 96.62 255 LEU B N 1
ATOM 6458 C CA . LEU B 1 255 ? 31.016 -27.453 -2.805 1 96.62 255 LEU B CA 1
ATOM 6459 C C . LEU B 1 255 ? 29.922 -28.281 -3.453 1 96.62 255 LEU B C 1
ATOM 6461 O O . LEU B 1 255 ? 30.188 -29.359 -3.986 1 96.62 255 LEU B O 1
ATOM 6465 N N . ALA B 1 256 ? 28.672 -27.781 -3.375 1 95.19 256 ALA B N 1
ATOM 6466 C CA . ALA B 1 256 ? 27.531 -28.484 -3.953 1 95.19 256 ALA B CA 1
ATOM 6467 C C . ALA B 1 256 ? 26.906 -27.656 -5.082 1 95.19 256 ALA B C 1
ATOM 6469 O O . ALA B 1 256 ? 26.938 -26.438 -5.055 1 95.19 256 ALA B O 1
ATOM 6470 N N . TYR B 1 257 ? 26.422 -28.391 -6.047 1 96.19 257 TYR B N 1
ATOM 6471 C CA . TYR B 1 257 ? 25.672 -27.812 -7.148 1 96.19 257 TYR B CA 1
ATOM 6472 C C . TYR B 1 257 ? 24.219 -28.312 -7.137 1 96.19 257 TYR B C 1
ATOM 6474 O O . TYR B 1 257 ? 23.984 -29.516 -7.172 1 96.19 257 TYR B O 1
ATOM 6482 N N . HIS B 1 258 ? 23.297 -27.375 -7.043 1 92.56 258 HIS B N 1
ATOM 6483 C CA . HIS B 1 258 ? 21.875 -27.703 -7.004 1 92.56 258 HIS B CA 1
ATOM 6484 C C . HIS B 1 258 ? 21.125 -27.031 -8.148 1 92.56 258 HIS B C 1
ATOM 6486 O O . HIS B 1 258 ? 21.188 -25.812 -8.305 1 92.56 258 HIS B O 1
ATOM 6492 N N . TYR B 1 259 ? 20.406 -27.828 -8.906 1 91.5 259 TYR B N 1
ATOM 6493 C CA . TYR B 1 259 ? 19.469 -27.281 -9.883 1 91.5 259 TYR B CA 1
ATOM 6494 C C . TYR B 1 259 ? 18.031 -27.594 -9.492 1 91.5 259 TYR B C 1
ATOM 6496 O O . TYR B 1 259 ? 17.734 -28.688 -9.023 1 91.5 259 TYR B O 1
ATOM 6504 N N . GLU B 1 260 ? 17.188 -26.641 -9.633 1 84.69 260 GLU B N 1
ATOM 6505 C CA . GLU B 1 260 ? 15.734 -26.766 -9.508 1 84.69 260 GLU B CA 1
ATOM 6506 C C . GLU B 1 260 ? 15.016 -25.719 -10.359 1 84.69 260 GLU B C 1
ATOM 6508 O O . GLU B 1 260 ? 15.617 -24.719 -10.766 1 84.69 260 GLU B O 1
ATOM 6513 N N . LEU B 1 261 ? 13.727 -26.031 -10.664 1 85.88 261 LEU B N 1
ATOM 6514 C CA . LEU B 1 261 ? 12.93 -24.984 -11.312 1 85.88 261 LEU B CA 1
ATOM 6515 C C . LEU B 1 261 ? 12.93 -23.703 -10.484 1 85.88 261 LEU B C 1
ATOM 6517 O O . LEU B 1 261 ? 12.914 -23.766 -9.25 1 85.88 261 LEU B O 1
ATOM 6521 N N . ILE B 1 262 ? 12.922 -22.609 -11.156 1 92.19 262 ILE B N 1
ATOM 6522 C CA . ILE B 1 262 ? 13.188 -21.344 -10.516 1 92.19 262 ILE B CA 1
ATOM 6523 C C . ILE B 1 262 ? 12.133 -21.078 -9.438 1 92.19 262 ILE B C 1
ATOM 6525 O O . ILE B 1 262 ? 12.43 -20.484 -8.398 1 92.19 262 ILE B O 1
ATOM 6529 N N . ASP B 1 263 ? 10.844 -21.453 -9.664 1 86.81 263 ASP B N 1
ATOM 6530 C CA . ASP B 1 263 ? 9.805 -21.234 -8.664 1 86.81 263 ASP B CA 1
ATOM 6531 C C . ASP B 1 263 ? 10.086 -22.062 -7.402 1 86.81 263 ASP B C 1
ATOM 6533 O O . ASP B 1 263 ? 10 -21.547 -6.289 1 86.81 263 ASP B O 1
ATOM 6537 N N . ALA B 1 264 ? 10.492 -23.281 -7.59 1 80.94 264 ALA B N 1
ATOM 6538 C CA . ALA B 1 264 ? 10.828 -24.141 -6.465 1 80.94 264 ALA B CA 1
ATOM 6539 C C . ALA B 1 264 ? 12.109 -23.688 -5.781 1 80.94 264 ALA B C 1
ATOM 6541 O O . ALA B 1 264 ? 12.227 -23.75 -4.559 1 80.94 264 ALA B O 1
ATOM 6542 N N . GLN B 1 265 ? 13.062 -23.266 -6.547 1 89.62 265 GLN B N 1
ATOM 6543 C CA . GLN B 1 265 ? 14.344 -22.828 -6.008 1 89.62 265 GLN B CA 1
ATOM 6544 C C . GLN B 1 265 ? 14.18 -21.562 -5.16 1 89.62 265 GLN B C 1
ATOM 6546 O O . GLN B 1 265 ? 14.781 -21.453 -4.094 1 89.62 265 GLN B O 1
ATOM 6551 N N . ALA B 1 266 ? 13.414 -20.656 -5.703 1 94 266 ALA B N 1
ATOM 6552 C CA . ALA B 1 266 ? 13.156 -19.422 -4.949 1 94 266 ALA B CA 1
ATOM 6553 C C . ALA B 1 266 ? 12.461 -19.734 -3.627 1 94 266 ALA B C 1
ATOM 6555 O O . ALA B 1 266 ? 12.82 -19.172 -2.586 1 94 266 ALA B O 1
ATOM 6556 N N . ALA B 1 267 ? 11.5 -20.578 -3.684 1 86.69 267 ALA B N 1
ATOM 6557 C CA . ALA B 1 267 ? 10.797 -20.984 -2.471 1 86.69 267 ALA B CA 1
ATOM 6558 C C . ALA B 1 267 ? 11.766 -21.594 -1.457 1 86.69 267 ALA B C 1
ATOM 6560 O O . ALA B 1 267 ? 11.734 -21.234 -0.275 1 86.69 267 ALA B O 1
ATOM 6561 N N . ARG B 1 268 ? 12.609 -22.438 -1.928 1 83 268 ARG B N 1
ATOM 6562 C CA . ARG B 1 268 ? 13.562 -23.125 -1.062 1 83 268 ARG B CA 1
ATOM 6563 C C . ARG B 1 268 ? 14.547 -22.141 -0.443 1 83 268 ARG B C 1
ATOM 6565 O O . ARG B 1 268 ? 14.758 -22.141 0.772 1 83 268 ARG B O 1
ATOM 6572 N N . LEU B 1 269 ? 15.141 -21.312 -1.229 1 92.5 269 LEU B N 1
ATOM 6573 C CA . LEU B 1 269 ? 16.203 -20.422 -0.762 1 92.5 269 LEU B CA 1
ATOM 6574 C C . LEU B 1 269 ? 15.641 -19.359 0.169 1 92.5 269 LEU B C 1
ATOM 6576 O O . LEU B 1 269 ? 16.297 -18.953 1.132 1 92.5 269 LEU B O 1
ATOM 6580 N N . VAL B 1 270 ? 14.445 -18.891 -0.106 1 92.62 270 VAL B N 1
ATOM 6581 C CA . VAL B 1 270 ? 13.859 -17.844 0.731 1 92.62 270 VAL B CA 1
ATOM 6582 C C . VAL B 1 270 ? 13.398 -18.438 2.057 1 92.62 270 VAL B C 1
ATOM 6584 O O . VAL B 1 270 ? 13.594 -17.844 3.117 1 92.62 270 VAL B O 1
ATOM 6587 N N . ALA B 1 271 ? 12.828 -19.578 2.025 1 84.31 271 ALA B N 1
ATOM 6588 C CA . ALA B 1 271 ? 12.266 -20.188 3.229 1 84.31 271 ALA B CA 1
ATOM 6589 C C . ALA B 1 271 ? 13.352 -20.875 4.055 1 84.31 271 ALA B C 1
ATOM 6591 O O . ALA B 1 271 ? 13.234 -20.984 5.277 1 84.31 271 ALA B O 1
ATOM 6592 N N . ASN B 1 272 ? 14.367 -21.406 3.363 1 86.44 272 ASN B N 1
ATOM 6593 C CA . ASN B 1 272 ? 15.469 -22.109 4.016 1 86.44 272 ASN B CA 1
ATOM 6594 C C . ASN B 1 272 ? 16.812 -21.688 3.447 1 86.44 272 ASN B C 1
ATOM 6596 O O . ASN B 1 272 ? 17.531 -22.484 2.842 1 86.44 272 ASN B O 1
ATOM 6600 N N . PRO B 1 273 ? 17.172 -20.453 3.809 1 92.25 273 PRO B N 1
ATOM 6601 C CA . PRO B 1 273 ? 18.406 -19.938 3.221 1 92.25 273 PRO B CA 1
ATOM 6602 C C . PRO B 1 273 ? 19.656 -20.609 3.779 1 92.25 273 PRO B C 1
ATOM 6604 O O . PRO B 1 273 ? 19.812 -20.719 5 1 92.25 273 PRO B O 1
ATOM 6607 N N . PRO B 1 274 ? 20.516 -21.109 2.889 1 92.62 274 PRO B N 1
ATOM 6608 C CA . PRO B 1 274 ? 21.812 -21.578 3.383 1 92.62 274 PRO B CA 1
ATOM 6609 C C . PRO B 1 274 ? 22.672 -20.453 3.939 1 92.62 274 PRO B C 1
ATOM 6611 O O . PRO B 1 274 ? 22.344 -19.281 3.775 1 92.62 274 PRO B O 1
ATOM 6614 N N . GLU B 1 275 ? 23.703 -20.844 4.625 1 91.94 275 GLU B N 1
ATOM 6615 C CA . GLU B 1 275 ? 24.594 -19.844 5.203 1 91.94 275 GLU B CA 1
ATOM 6616 C C . GLU B 1 275 ? 25.297 -19.047 4.117 1 91.94 275 GLU B C 1
ATOM 6618 O O . GLU B 1 275 ? 25.516 -17.844 4.266 1 91.94 275 GLU B O 1
ATOM 6623 N N . ARG B 1 276 ? 25.734 -19.781 3.117 1 94.62 276 ARG B N 1
ATOM 6624 C CA . ARG B 1 276 ? 26.516 -19.188 2.037 1 94.62 276 ARG B CA 1
ATOM 6625 C C . ARG B 1 276 ? 26.172 -19.828 0.697 1 94.62 276 ARG B C 1
ATOM 6627 O O . ARG B 1 276 ? 26.172 -21.047 0.576 1 94.62 276 ARG B O 1
ATOM 6634 N N . ALA B 1 277 ? 25.844 -19.047 -0.323 1 96.56 277 ALA B N 1
ATOM 6635 C CA . ALA B 1 277 ? 25.469 -19.594 -1.619 1 96.56 277 ALA B CA 1
ATOM 6636 C C . ALA B 1 277 ? 25.562 -18.547 -2.721 1 96.56 277 ALA B C 1
ATOM 6638 O O . ALA B 1 277 ? 25.484 -17.344 -2.449 1 96.56 277 ALA B O 1
ATOM 6639 N N . LEU B 1 278 ? 25.891 -18.953 -3.865 1 97.81 278 LEU B N 1
ATOM 6640 C CA . LEU B 1 278 ? 25.703 -18.156 -5.078 1 97.81 278 LEU B CA 1
ATOM 6641 C C . LEU B 1 278 ? 24.5 -18.641 -5.871 1 97.81 278 LEU B C 1
ATOM 6643 O O . LEU B 1 278 ? 24.469 -19.781 -6.328 1 97.81 278 LEU B O 1
ATOM 6647 N N . TRP B 1 279 ? 23.516 -17.812 -5.977 1 97.81 279 TRP B N 1
ATOM 6648 C CA . TRP B 1 279 ? 22.25 -18.125 -6.633 1 97.81 279 TRP B CA 1
ATOM 6649 C C . TRP B 1 279 ? 22.234 -17.594 -8.062 1 97.81 279 TRP B C 1
ATOM 6651 O O . TRP B 1 279 ? 22.094 -16.391 -8.289 1 97.81 279 TRP B O 1
ATOM 6661 N N . GLY B 1 280 ? 22.344 -18.547 -9 1 97.88 280 GLY B N 1
ATOM 6662 C CA . GLY B 1 280 ? 22.359 -18.188 -10.406 1 97.88 280 GLY B CA 1
ATOM 6663 C C . GLY B 1 280 ? 20.984 -18.234 -11.047 1 97.88 280 GLY B C 1
ATOM 6664 O O . GLY B 1 280 ? 20.344 -19.281 -11.086 1 97.88 280 GLY B O 1
ATOM 6665 N N . VAL B 1 281 ? 20.5 -17.125 -11.57 1 96.94 281 VAL B N 1
ATOM 6666 C CA . VAL B 1 281 ? 19.266 -16.984 -12.344 1 96.94 281 VAL B CA 1
ATOM 6667 C C . VAL B 1 281 ? 19.562 -16.25 -13.648 1 96.94 281 VAL B C 1
ATOM 6669 O O . VAL B 1 281 ? 19.422 -15.023 -13.727 1 96.94 281 VAL B O 1
ATOM 6672 N N . PRO B 1 282 ? 19.828 -17 -14.688 1 95.88 282 PRO B N 1
ATOM 6673 C CA . PRO B 1 282 ? 20.328 -16.359 -15.906 1 95.88 282 PRO B CA 1
ATOM 6674 C C . PRO B 1 282 ? 19.312 -15.398 -16.531 1 95.88 282 PRO B C 1
ATOM 6676 O O . PRO B 1 282 ? 19.688 -14.367 -17.078 1 95.88 282 PRO B O 1
ATOM 6679 N N . ASP B 1 283 ? 18.062 -15.75 -16.531 1 92.62 283 ASP B N 1
ATOM 6680 C CA . ASP B 1 283 ? 17.062 -14.805 -17.031 1 92.62 283 ASP B CA 1
ATOM 6681 C C . ASP B 1 283 ? 17.094 -13.5 -16.219 1 92.62 283 ASP B C 1
ATOM 6683 O O . ASP B 1 283 ? 16.719 -13.477 -15.047 1 92.62 283 ASP B O 1
ATOM 6687 N N . ASN B 1 284 ? 17.469 -12.445 -16.859 1 91.19 284 ASN B N 1
ATOM 6688 C CA . ASN B 1 284 ? 17.766 -11.211 -16.141 1 91.19 284 ASN B CA 1
ATOM 6689 C C . ASN B 1 284 ? 16.5 -10.594 -15.547 1 91.19 284 ASN B C 1
ATOM 6691 O O . ASN B 1 284 ? 16.547 -9.93 -14.508 1 91.19 284 ASN B O 1
ATOM 6695 N N . ASN B 1 285 ? 15.391 -10.773 -16.141 1 89.69 285 ASN B N 1
ATOM 6696 C CA . ASN B 1 285 ? 14.148 -10.227 -15.602 1 89.69 285 ASN B CA 1
ATOM 6697 C C . ASN B 1 285 ? 13.797 -10.852 -14.258 1 89.69 285 ASN B C 1
ATOM 6699 O O . ASN B 1 285 ? 13.484 -10.148 -13.297 1 89.69 285 ASN B O 1
ATOM 6703 N N . THR B 1 286 ? 13.812 -12.141 -14.203 1 93.06 286 THR B N 1
ATOM 6704 C CA . THR B 1 286 ? 13.555 -12.859 -12.961 1 93.06 286 THR B CA 1
ATOM 6705 C C . THR B 1 286 ? 14.711 -12.68 -11.984 1 93.06 286 THR B C 1
ATOM 6707 O O . THR B 1 286 ? 14.5 -12.461 -10.789 1 93.06 286 THR B O 1
ATOM 6710 N N . GLY B 1 287 ? 15.898 -12.766 -12.562 1 95.44 287 GLY B N 1
ATOM 6711 C CA . GLY B 1 287 ? 17.094 -12.656 -11.734 1 95.44 287 GLY B CA 1
ATOM 6712 C C . GLY B 1 287 ? 17.172 -11.336 -11 1 95.44 287 GLY B C 1
ATOM 6713 O O . GLY B 1 287 ? 17.562 -11.297 -9.82 1 95.44 287 GLY B O 1
ATOM 6714 N N . ARG B 1 288 ? 16.891 -10.305 -11.633 1 94 288 ARG B N 1
ATOM 6715 C CA . ARG B 1 288 ? 16.984 -8.992 -11.008 1 94 288 ARG B CA 1
ATOM 6716 C C . ARG B 1 288 ? 15.953 -8.852 -9.891 1 94 288 ARG B C 1
ATOM 6718 O O . ARG B 1 288 ? 16.219 -8.211 -8.867 1 94 288 ARG B O 1
ATOM 6725 N N . LYS B 1 289 ? 14.758 -9.352 -10.094 1 95 289 LYS B N 1
ATOM 6726 C CA . LYS B 1 289 ? 13.742 -9.328 -9.039 1 95 289 LYS B CA 1
ATOM 6727 C C . LYS B 1 289 ? 14.219 -10.062 -7.793 1 95 289 LYS B C 1
ATOM 6729 O O . LYS B 1 289 ? 14.078 -9.57 -6.676 1 95 289 LYS B O 1
ATOM 6734 N N . LEU B 1 290 ? 14.812 -11.188 -8.031 1 96.94 290 LEU B N 1
ATOM 6735 C CA . LEU B 1 290 ? 15.281 -11.992 -6.91 1 96.94 290 LEU B CA 1
ATOM 6736 C C . LEU B 1 290 ? 16.5 -11.359 -6.262 1 96.94 290 LEU B C 1
ATOM 6738 O O . LEU B 1 290 ? 16.688 -11.445 -5.043 1 96.94 290 LEU B O 1
ATOM 6742 N N . TYR B 1 291 ? 17.359 -10.758 -7.109 1 97.06 291 TYR B N 1
ATOM 6743 C CA . TYR B 1 291 ? 18.5 -10.016 -6.574 1 97.06 291 TYR B CA 1
ATOM 6744 C C . TYR B 1 291 ? 18.031 -8.938 -5.602 1 97.06 291 TYR B C 1
ATOM 6746 O O . TYR B 1 291 ? 18.547 -8.828 -4.488 1 97.06 291 TYR B O 1
ATOM 6754 N N . LYS B 1 292 ? 17.094 -8.156 -6.016 1 96.12 292 LYS B N 1
ATOM 6755 C CA . LYS B 1 292 ? 16.578 -7.066 -5.18 1 96.12 292 LYS B CA 1
ATOM 6756 C C . LYS B 1 292 ? 15.922 -7.602 -3.914 1 96.12 292 LYS B C 1
ATOM 6758 O O . LYS B 1 292 ? 16.047 -7.008 -2.842 1 96.12 292 LYS B O 1
ATOM 6763 N N . LEU B 1 293 ? 15.164 -8.664 -4.07 1 97.06 293 LEU B N 1
ATOM 6764 C CA . LEU B 1 293 ? 14.562 -9.281 -2.891 1 97.06 293 LEU B CA 1
ATOM 6765 C C . LEU B 1 293 ? 15.641 -9.68 -1.882 1 97.06 293 LEU B C 1
ATOM 6767 O O . LEU B 1 293 ? 15.523 -9.367 -0.694 1 97.06 293 LEU B O 1
ATOM 6771 N N . VAL B 1 294 ? 16.688 -10.352 -2.369 1 97.19 294 VAL B N 1
ATOM 6772 C CA . VAL B 1 294 ? 17.734 -10.852 -1.488 1 97.19 294 VAL B CA 1
ATOM 6773 C C . VAL B 1 294 ? 18.422 -9.68 -0.786 1 97.19 294 VAL B C 1
ATOM 6775 O O . VAL B 1 294 ? 18.719 -9.75 0.411 1 97.19 294 VAL B O 1
ATOM 6778 N N . GLU B 1 295 ? 18.641 -8.633 -1.5 1 96.44 295 GLU B N 1
ATOM 6779 C CA . GLU B 1 295 ? 19.234 -7.445 -0.895 1 96.44 295 GLU B CA 1
ATOM 6780 C C . GLU B 1 295 ? 18.375 -6.914 0.249 1 96.44 295 GLU B C 1
ATOM 6782 O O . GLU B 1 295 ? 18.891 -6.5 1.285 1 96.44 295 GLU B O 1
ATOM 6787 N N . GLN B 1 296 ? 17.109 -6.906 0.039 1 95.62 296 GLN B N 1
ATOM 6788 C CA . GLN B 1 296 ? 16.219 -6.41 1.077 1 95.62 296 GLN B CA 1
ATOM 6789 C C . GLN B 1 296 ? 16.109 -7.402 2.234 1 95.62 296 GLN B C 1
ATOM 6791 O O . GLN B 1 296 ? 16 -7 3.395 1 95.62 296 GLN B O 1
ATOM 6796 N N . LEU B 1 297 ? 16.109 -8.648 1.898 1 95.69 297 LEU B N 1
ATOM 6797 C CA . LEU B 1 297 ? 16.062 -9.68 2.93 1 95.69 297 LEU B CA 1
ATOM 6798 C C . LEU B 1 297 ? 17.266 -9.586 3.85 1 95.69 297 LEU B C 1
ATOM 6800 O O . LEU B 1 297 ? 17.156 -9.758 5.062 1 95.69 297 LEU B O 1
ATOM 6804 N N . LYS B 1 298 ? 18.438 -9.312 3.303 1 94.62 298 LYS B N 1
ATOM 6805 C CA . LYS B 1 298 ? 19.672 -9.219 4.07 1 94.62 298 LYS B CA 1
ATOM 6806 C C . LYS B 1 298 ? 19.625 -8.055 5.055 1 94.62 298 LYS B C 1
ATOM 6808 O O . LYS B 1 298 ? 20.297 -8.07 6.082 1 94.62 298 LYS B O 1
ATOM 6813 N N . ILE B 1 299 ? 18.812 -7.105 4.738 1 91.19 299 ILE B N 1
ATOM 6814 C CA . ILE B 1 299 ? 18.734 -5.902 5.559 1 91.19 299 ILE B CA 1
ATOM 6815 C C . ILE B 1 299 ? 17.578 -6.016 6.543 1 91.19 299 ILE B C 1
ATOM 6817 O O . ILE B 1 299 ? 17.734 -5.754 7.738 1 91.19 299 ILE B O 1
ATOM 6821 N N . HIS B 1 300 ? 16.406 -6.48 6.078 1 89.38 300 HIS B N 1
ATOM 6822 C CA . HIS B 1 300 ? 15.188 -6.352 6.863 1 89.38 300 HIS B CA 1
ATOM 6823 C C . HIS B 1 300 ? 14.703 -7.715 7.352 1 89.38 300 HIS B C 1
ATOM 6825 O O . HIS B 1 300 ? 13.898 -7.797 8.281 1 89.38 300 HIS B O 1
ATOM 6831 N N . GLY B 1 301 ? 15.133 -8.766 6.68 1 91.81 301 GLY B N 1
ATOM 6832 C CA . GLY B 1 301 ? 14.602 -10.078 7.004 1 91.81 301 GLY B CA 1
ATOM 6833 C C . GLY B 1 301 ? 13.133 -10.242 6.641 1 91.81 301 GLY B C 1
ATOM 6834 O O . GLY B 1 301 ? 12.633 -9.555 5.746 1 91.81 301 GLY B O 1
ATOM 6835 N N . ILE B 1 302 ? 12.516 -11.219 7.168 1 88.12 302 ILE B N 1
ATOM 6836 C CA . ILE B 1 302 ? 11.102 -11.516 6.969 1 88.12 302 ILE B CA 1
ATOM 6837 C C . ILE B 1 302 ? 10.328 -11.258 8.258 1 88.12 302 ILE B C 1
ATOM 6839 O O . ILE B 1 302 ? 10.68 -11.789 9.312 1 88.12 302 ILE B O 1
ATOM 6843 N N . PRO B 1 303 ? 9.43 -10.328 8.164 1 81.62 303 PRO B N 1
ATOM 6844 C CA . PRO B 1 303 ? 8.68 -10.031 9.391 1 81.62 303 PRO B CA 1
ATOM 6845 C C . PRO B 1 303 ? 7.797 -11.195 9.836 1 81.62 303 PRO B C 1
ATOM 6847 O O . PRO B 1 303 ? 7.496 -12.086 9.047 1 81.62 303 PRO B O 1
ATOM 6850 N N . LYS B 1 304 ? 7.512 -11.133 11.156 1 70.19 304 LYS B N 1
ATOM 6851 C CA . LYS B 1 304 ? 6.562 -12.109 11.664 1 70.19 304 LYS B CA 1
ATOM 6852 C C . LYS B 1 304 ? 5.18 -11.914 11.055 1 70.19 304 LYS B C 1
ATOM 6854 O O . LYS B 1 304 ? 4.684 -10.789 10.984 1 70.19 304 LYS B O 1
ATOM 6859 N N . ARG B 1 305 ? 5 -12.773 10.227 1 59.44 305 ARG B N 1
ATOM 6860 C CA . ARG B 1 305 ? 3.809 -12.617 9.398 1 59.44 305 ARG B CA 1
ATOM 6861 C C . ARG B 1 305 ? 2.551 -12.977 10.18 1 59.44 305 ARG B C 1
ATOM 6863 O O . ARG B 1 305 ? 2.479 -14.039 10.797 1 59.44 305 ARG B O 1
ATOM 6870 N N . LYS B 1 306 ? 1.786 -12.062 10.633 1 53.91 306 LYS B N 1
ATOM 6871 C CA . LYS B 1 306 ? 0.414 -12.383 11.023 1 53.91 306 LYS B CA 1
ATOM 6872 C C . LYS B 1 306 ? -0.504 -12.422 9.805 1 53.91 306 LYS B C 1
ATOM 6874 O O . LYS B 1 306 ? -1.647 -12.875 9.891 1 53.91 306 LYS B O 1
ATOM 6879 N N . ALA B 1 307 ? 0.045 -11.898 8.641 1 52.97 307 ALA B N 1
ATOM 6880 C CA . ALA B 1 307 ? -0.878 -11.453 7.605 1 52.97 307 ALA B CA 1
ATOM 6881 C C . ALA B 1 307 ? -0.968 -12.469 6.473 1 52.97 307 ALA B C 1
ATOM 6883 O O . ALA B 1 307 ? -0.007 -13.195 6.203 1 52.97 307 ALA B O 1
ATOM 6884 N N . HIS B 1 308 ? -2.176 -12.719 5.969 1 60.66 308 HIS B N 1
ATOM 6885 C CA . HIS B 1 308 ? -2.633 -13.555 4.867 1 60.66 308 HIS B CA 1
ATOM 6886 C C . HIS B 1 308 ? -2.236 -12.961 3.518 1 60.66 308 HIS B C 1
ATOM 6888 O O . HIS B 1 308 ? -2.268 -11.742 3.34 1 60.66 308 HIS B O 1
ATOM 6894 N N . VAL B 1 309 ? -1.362 -13.766 2.768 1 72.38 309 VAL B N 1
ATOM 6895 C CA . VAL B 1 309 ? -1.01 -13.328 1.423 1 72.38 309 VAL B CA 1
ATOM 6896 C C . VAL B 1 309 ? -1.971 -13.945 0.409 1 72.38 309 VAL B C 1
ATOM 6898 O O . VAL B 1 309 ? -2.26 -15.141 0.467 1 72.38 309 VAL B O 1
ATOM 6901 N N . SER B 1 310 ? -2.664 -13.117 -0.322 1 80.38 310 SER B N 1
ATOM 6902 C CA . SER B 1 310 ? -3.498 -13.539 -1.444 1 80.38 310 SER B CA 1
ATOM 6903 C C . SER B 1 310 ? -2.84 -13.195 -2.777 1 80.38 310 SER B C 1
ATOM 6905 O O . SER B 1 310 ? -2.338 -12.086 -2.965 1 80.38 310 SER B O 1
ATOM 6907 N N . LEU B 1 311 ? -2.711 -14.18 -3.578 1 85.69 311 LEU B N 1
ATOM 6908 C CA . LEU B 1 311 ? -2.102 -13.984 -4.891 1 85.69 311 LEU B CA 1
ATOM 6909 C C . LEU B 1 311 ? -3.076 -14.359 -6.004 1 85.69 311 LEU B C 1
ATOM 6911 O O . LEU B 1 311 ? -3.76 -15.383 -5.918 1 85.69 311 LEU B O 1
ATOM 6915 N N . SER B 1 312 ? -3.213 -13.453 -6.949 1 84.31 312 SER B N 1
ATOM 6916 C CA . SER B 1 312 ? -3.98 -13.734 -8.156 1 84.31 312 SER B CA 1
ATOM 6917 C C . SER B 1 312 ? -3.072 -13.852 -9.375 1 84.31 312 SER B C 1
ATOM 6919 O O . SER B 1 312 ? -2.369 -12.906 -9.727 1 84.31 312 SER B O 1
ATOM 6921 N N . ARG B 1 313 ? -3.055 -14.953 -9.953 1 80.94 313 ARG B N 1
ATOM 6922 C CA . ARG B 1 313 ? -2.221 -15.195 -11.125 1 80.94 313 ARG B CA 1
ATOM 6923 C C . ARG B 1 313 ? -3.049 -15.148 -12.398 1 80.94 313 ARG B C 1
ATOM 6925 O O . ARG B 1 313 ? -4.117 -15.766 -12.477 1 80.94 313 ARG B O 1
ATOM 6932 N N . MET B 1 314 ? -2.465 -14.406 -13.352 1 75.44 314 MET B N 1
ATOM 6933 C CA . MET B 1 314 ? -3.145 -14.328 -14.648 1 75.44 314 MET B CA 1
ATOM 6934 C C . MET B 1 314 ? -2.924 -15.602 -15.453 1 75.44 314 MET B C 1
ATOM 6936 O O . MET B 1 314 ? -1.784 -16.016 -15.68 1 75.44 314 MET B O 1
ATOM 6940 N N . SER B 1 315 ? -3.955 -16.328 -15.703 1 62.75 315 SER B N 1
ATOM 6941 C CA . SER B 1 315 ? -3.814 -17.516 -16.531 1 62.75 315 SER B CA 1
ATOM 6942 C C . SER B 1 315 ? -4.465 -17.328 -17.891 1 62.75 315 SER B C 1
ATOM 6944 O O . SER B 1 315 ? -4.211 -18.109 -18.812 1 62.75 315 SER B O 1
ATOM 6946 N N . ALA B 1 316 ? -5.332 -16.391 -18.047 1 57 316 ALA B N 1
ATOM 6947 C CA . ALA B 1 316 ? -6.168 -16.344 -19.234 1 57 316 ALA B CA 1
ATOM 6948 C C . ALA B 1 316 ? -5.504 -15.523 -20.328 1 57 316 ALA B C 1
ATOM 6950 O O . ALA B 1 316 ? -4.551 -14.781 -20.078 1 57 316 ALA B O 1
ATOM 6951 N N . GLY B 1 317 ? -5.762 -15.828 -21.531 1 59.97 317 GLY B N 1
ATOM 6952 C CA . GLY B 1 317 ? -5.344 -15.18 -22.766 1 59.97 317 GLY B CA 1
ATOM 6953 C C . GLY B 1 317 ? -4.211 -15.906 -23.469 1 59.97 317 GLY B C 1
ATOM 6954 O O . GLY B 1 317 ? -4.234 -17.125 -23.594 1 59.97 317 GLY B O 1
ATOM 6955 N N . GLY B 1 318 ? -3.24 -15.328 -24 1 59.59 318 GLY B N 1
ATOM 6956 C CA . GLY B 1 318 ? -2.131 -15.898 -24.75 1 59.59 318 GLY B CA 1
ATOM 6957 C C . GLY B 1 318 ? -1.074 -16.531 -23.875 1 59.59 318 GLY B C 1
ATOM 6958 O O . GLY B 1 318 ? -0.191 -17.234 -24.359 1 59.59 318 GLY B O 1
ATOM 6959 N N . GLY B 1 319 ? -1.342 -16.469 -22.422 1 64.75 319 GLY B N 1
ATOM 6960 C CA . GLY B 1 319 ? -0.543 -17.172 -21.438 1 64.75 319 GLY B CA 1
ATOM 6961 C C . GLY B 1 319 ? 0.823 -16.547 -21.219 1 64.75 319 GLY B C 1
ATOM 6962 O O . GLY B 1 319 ? 1.664 -17.109 -20.516 1 64.75 319 GLY B O 1
ATOM 6963 N N . ASP B 1 320 ? 1.112 -15.422 -21.766 1 77.12 320 ASP B N 1
ATOM 6964 C CA . ASP B 1 320 ? 2.389 -14.727 -21.625 1 77.12 320 ASP B CA 1
ATOM 6965 C C . ASP B 1 320 ? 3.561 -15.68 -21.844 1 77.12 320 ASP B C 1
ATOM 6967 O O . ASP B 1 320 ? 3.619 -16.375 -22.875 1 77.12 320 ASP B O 1
ATOM 6971 N N . GLN B 1 321 ? 4.391 -15.836 -20.969 1 79.44 321 GLN B N 1
ATOM 6972 C CA . GLN B 1 321 ? 5.586 -16.656 -21.141 1 79.44 321 GLN B CA 1
ATOM 6973 C C . GLN B 1 321 ? 5.234 -18.141 -21.172 1 79.44 321 GLN B C 1
ATOM 6975 O O . GLN B 1 321 ? 5.855 -18.906 -21.922 1 79.44 321 GLN B O 1
ATOM 6980 N N . TYR B 1 322 ? 4.242 -18.578 -20.453 1 76.31 322 TYR B N 1
ATOM 6981 C CA . TYR B 1 322 ? 3.867 -19.984 -20.375 1 76.31 322 TYR B CA 1
ATOM 6982 C C . TYR B 1 322 ? 3.188 -20.438 -21.656 1 76.31 322 TYR B C 1
ATOM 6984 O O . TYR B 1 322 ? 3.193 -21.625 -21.984 1 76.31 322 TYR B O 1
ATOM 6992 N N . GLY B 1 323 ? 2.611 -19.5 -22.375 1 77.56 323 GLY B N 1
ATOM 6993 C CA . GLY B 1 323 ? 1.988 -19.812 -23.656 1 77.56 323 GLY B CA 1
ATOM 6994 C C . GLY B 1 323 ? 2.805 -19.344 -24.844 1 77.56 323 GLY B C 1
ATOM 6995 O O . GLY B 1 323 ? 2.303 -19.312 -25.969 1 77.56 323 GLY B O 1
ATOM 6996 N N . SER B 1 324 ? 4.023 -19.094 -24.641 1 86.38 324 SER B N 1
ATOM 6997 C CA . SER B 1 324 ? 4.859 -18.516 -25.688 1 86.38 324 SER B CA 1
ATOM 6998 C C . SER B 1 324 ? 5.352 -19.578 -26.656 1 86.38 324 SER B C 1
ATOM 7000 O O . SER B 1 324 ? 5.449 -20.766 -26.312 1 86.38 324 SER B O 1
ATOM 7002 N N . TYR B 1 325 ? 5.582 -19.109 -27.875 1 91.75 325 TYR B N 1
ATOM 7003 C CA . TYR B 1 325 ? 6.461 -19.859 -28.766 1 91.75 325 TYR B CA 1
ATOM 7004 C C . TYR B 1 325 ? 7.918 -19.703 -28.344 1 91.75 325 TYR B C 1
ATOM 7006 O O . TYR B 1 325 ? 8.391 -18.578 -28.125 1 91.75 325 TYR B O 1
ATOM 7014 N N . ASN B 1 326 ? 8.57 -20.797 -28.203 1 93.06 326 ASN B N 1
ATOM 7015 C CA . ASN B 1 326 ? 9.984 -20.734 -27.859 1 93.06 326 ASN B CA 1
ATOM 7016 C C . ASN B 1 326 ? 10.766 -21.875 -28.484 1 93.06 326 ASN B C 1
ATOM 7018 O O . ASN B 1 326 ? 10.344 -23.031 -28.406 1 93.06 326 ASN B O 1
ATOM 7022 N N . ALA B 1 327 ? 11.781 -21.531 -29.156 1 95.69 327 ALA B N 1
ATOM 7023 C CA . ALA B 1 327 ? 12.664 -22.484 -29.828 1 95.69 327 ALA B CA 1
ATOM 7024 C C . ALA B 1 327 ? 14.031 -21.859 -30.109 1 95.69 327 ALA B C 1
ATOM 7026 O O . ALA B 1 327 ? 14.141 -20.641 -30.281 1 95.69 327 ALA B O 1
ATOM 7027 N N . PRO B 1 328 ? 15.047 -22.703 -30.156 1 96.75 328 PRO B N 1
ATOM 7028 C CA . PRO B 1 328 ? 16.344 -22.172 -30.578 1 96.75 328 PRO B CA 1
ATOM 7029 C C . PRO B 1 328 ? 16.438 -21.938 -32.094 1 96.75 328 PRO B C 1
ATOM 7031 O O . PRO B 1 328 ? 15.82 -22.672 -32.844 1 96.75 328 PRO B O 1
ATOM 7034 N N . ALA B 1 329 ? 17.203 -20.953 -32.5 1 96.5 329 ALA B N 1
ATOM 7035 C CA . ALA B 1 329 ? 17.484 -20.766 -33.938 1 96.5 329 ALA B CA 1
ATOM 7036 C C . ALA B 1 329 ? 18.234 -21.953 -34.531 1 96.5 329 ALA B C 1
ATOM 7038 O O . ALA B 1 329 ? 19.203 -22.438 -33.906 1 96.5 329 ALA B O 1
ATOM 7039 N N . LEU B 1 330 ? 17.797 -22.328 -35.625 1 92.75 330 LEU B N 1
ATOM 7040 C CA . LEU B 1 330 ? 18.375 -23.531 -36.219 1 92.75 330 LEU B CA 1
ATOM 7041 C C . LEU B 1 330 ? 19.656 -23.188 -36.969 1 92.75 330 LEU B C 1
ATOM 7043 O O . LEU B 1 330 ? 20.516 -24.047 -37.188 1 92.75 330 LEU B O 1
ATOM 7047 N N . GLU B 1 331 ? 19.812 -22.062 -37.5 1 94.88 331 GLU B N 1
ATOM 7048 C CA . GLU B 1 331 ? 20.984 -21.531 -38.188 1 94.88 331 GLU B CA 1
ATOM 7049 C C . GLU B 1 331 ? 21.094 -20.016 -38 1 94.88 331 GLU B C 1
ATOM 7051 O O . GLU B 1 331 ? 20.203 -19.391 -37.438 1 94.88 331 GLU B O 1
ATOM 7056 N N . ASP B 1 332 ? 22.281 -19.438 -38.438 1 97.19 332 ASP B N 1
ATOM 7057 C CA . ASP B 1 332 ? 22.422 -17.984 -38.438 1 97.19 332 ASP B CA 1
ATOM 7058 C C . ASP B 1 332 ? 21.422 -17.344 -39.406 1 97.19 332 ASP B C 1
ATOM 7060 O O . ASP B 1 332 ? 21.141 -17.891 -40.5 1 97.19 332 ASP B O 1
ATOM 7064 N N . GLY B 1 333 ? 20.812 -16.25 -38.969 1 97.06 333 GLY B N 1
ATOM 706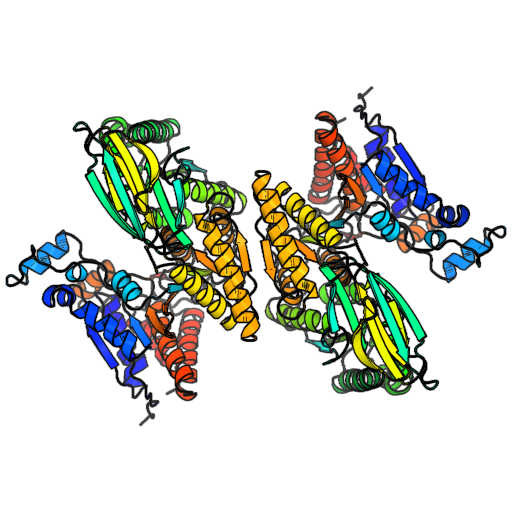5 C CA . GLY B 1 333 ? 19.875 -15.602 -39.844 1 97.06 333 GLY B CA 1
ATOM 7066 C C . GLY B 1 333 ? 19.219 -14.375 -39.25 1 97.06 333 GLY B C 1
ATOM 7067 O O . GLY B 1 333 ? 19.828 -13.672 -38.438 1 97.06 333 GLY B O 1
ATOM 7068 N N . ILE B 1 334 ? 18.125 -14.062 -39.875 1 97.44 334 ILE B N 1
ATOM 7069 C CA . ILE B 1 334 ? 17.375 -12.883 -39.469 1 97.44 334 ILE B CA 1
ATOM 7070 C C . ILE B 1 334 ? 15.961 -13.281 -39.031 1 97.44 334 ILE B C 1
ATOM 7072 O O . ILE B 1 334 ? 15.273 -14.008 -39.75 1 97.44 334 ILE B O 1
ATOM 7076 N N . LEU B 1 335 ? 15.594 -12.891 -37.812 1 96.75 335 LEU B N 1
ATOM 7077 C CA . LEU B 1 335 ? 14.211 -13.031 -37.344 1 96.75 335 LEU B CA 1
ATOM 7078 C C . LEU B 1 335 ? 13.391 -11.805 -37.719 1 96.75 335 LEU B C 1
ATOM 7080 O O . LEU B 1 335 ? 13.844 -10.672 -37.531 1 96.75 335 LEU B O 1
ATOM 7084 N N . LYS B 1 336 ? 12.227 -12.031 -38.25 1 96 336 LYS B N 1
ATOM 7085 C CA . LYS B 1 336 ? 11.328 -10.938 -38.594 1 96 336 LYS B CA 1
ATOM 7086 C C . LYS B 1 336 ? 9.945 -11.156 -37.969 1 96 336 LYS B C 1
ATOM 7088 O O . LYS B 1 336 ? 9.445 -12.281 -37.938 1 96 336 LYS B O 1
ATOM 7093 N N . VAL B 1 337 ? 9.445 -10.125 -37.5 1 95.62 337 VAL B N 1
ATOM 7094 C CA . VAL B 1 337 ? 8.047 -10.148 -37.062 1 95.62 337 VAL B CA 1
ATOM 7095 C C . VAL B 1 337 ? 7.203 -9.32 -38.031 1 95.62 337 VAL B C 1
ATOM 7097 O O . VAL B 1 337 ? 7.484 -8.148 -38.281 1 95.62 337 VAL B O 1
ATOM 7100 N N . VAL B 1 338 ? 6.262 -9.969 -38.625 1 93.31 338 VAL B N 1
ATOM 7101 C CA . VAL B 1 338 ? 5.383 -9.328 -39.594 1 93.31 338 VAL B CA 1
ATOM 7102 C C . VAL B 1 338 ? 3.943 -9.344 -39.062 1 93.31 338 VAL B C 1
ATOM 7104 O O . VAL B 1 338 ? 3.447 -10.391 -38.625 1 93.31 338 VAL B O 1
ATOM 7107 N N . VAL B 1 339 ? 3.348 -8.172 -39.094 1 89.25 339 VAL B N 1
ATOM 7108 C CA . VAL B 1 339 ? 1.947 -8.055 -38.688 1 89.25 339 VAL B CA 1
ATOM 7109 C C . VAL B 1 339 ? 1.137 -7.469 -39.844 1 89.25 339 VAL B C 1
ATOM 7111 O O . VAL B 1 339 ? 1.423 -6.363 -40.312 1 89.25 339 VAL B O 1
ATOM 7114 N N . ASP B 1 340 ? 0.181 -8.18 -40.25 1 83.19 340 ASP B N 1
ATOM 7115 C CA . ASP B 1 340 ? -0.67 -7.754 -41.375 1 83.19 340 ASP B CA 1
ATOM 7116 C C . ASP B 1 340 ? 0.167 -7.355 -42.594 1 83.19 340 ASP B C 1
ATOM 7118 O O . ASP B 1 340 ? -0.058 -6.301 -43.188 1 83.19 340 ASP B O 1
ATOM 7122 N N . GLY B 1 341 ? 1.11 -8.07 -42.781 1 83.56 341 GLY B N 1
ATOM 7123 C CA . GLY B 1 341 ? 1.929 -7.875 -43.969 1 83.56 341 GLY B CA 1
ATOM 7124 C C . GLY B 1 341 ? 3.01 -6.824 -43.781 1 83.56 341 GLY B C 1
ATOM 7125 O O . GLY B 1 341 ? 3.852 -6.633 -44.656 1 83.56 341 GLY B O 1
ATOM 7126 N N . GLU B 1 342 ? 3.023 -6.152 -42.688 1 90.44 342 GLU B N 1
ATOM 7127 C CA . GLU B 1 342 ? 4.004 -5.105 -42.406 1 90.44 342 GLU B CA 1
ATOM 7128 C C . GLU B 1 342 ? 5.086 -5.605 -41.469 1 90.44 342 GLU B C 1
ATOM 7130 O O . GLU B 1 342 ? 4.781 -6.16 -40.406 1 90.44 342 GLU B O 1
ATOM 7135 N N . GLU B 1 343 ? 6.328 -5.434 -41.875 1 93.25 343 GLU B N 1
ATOM 7136 C CA . GLU B 1 343 ? 7.438 -5.77 -41 1 93.25 343 GLU B CA 1
ATOM 7137 C C . GLU B 1 343 ? 7.516 -4.797 -39.812 1 93.25 343 GLU B C 1
ATOM 7139 O O . GLU B 1 343 ? 7.66 -3.588 -40 1 93.25 343 GLU B O 1
ATOM 7144 N N . LYS B 1 344 ? 7.434 -5.32 -38.656 1 93.06 344 LYS B N 1
ATOM 7145 C CA . LYS B 1 344 ? 7.449 -4.492 -37.438 1 93.06 344 LYS B CA 1
ATOM 7146 C C . LYS B 1 344 ? 8.836 -4.465 -36.812 1 93.06 344 LYS B C 1
ATOM 7148 O O . LYS B 1 344 ? 9.188 -3.51 -36.125 1 93.06 344 LYS B O 1
ATOM 7153 N N . HIS B 1 345 ? 9.5 -5.555 -36.969 1 95.06 345 HIS B N 1
ATOM 7154 C CA . HIS B 1 345 ? 10.805 -5.664 -36.344 1 95.06 345 HIS B CA 1
ATOM 7155 C C . HIS B 1 345 ? 11.648 -6.754 -37 1 95.06 345 HIS B C 1
ATOM 7157 O O . HIS B 1 345 ? 11.109 -7.695 -37.594 1 95.06 345 HIS B O 1
ATOM 7163 N N . ALA B 1 346 ? 12.898 -6.531 -36.938 1 96.69 346 ALA B N 1
ATOM 7164 C CA . ALA B 1 346 ? 13.852 -7.543 -37.406 1 96.69 346 ALA B CA 1
ATOM 7165 C C . ALA B 1 346 ? 15.109 -7.531 -36.531 1 96.69 346 ALA B C 1
ATOM 7167 O O . ALA B 1 346 ? 15.547 -6.473 -36.094 1 96.69 346 ALA B O 1
ATOM 7168 N N . ARG B 1 347 ? 15.656 -8.711 -36.344 1 96.56 347 ARG B N 1
ATOM 7169 C CA . ARG B 1 347 ? 16.922 -8.781 -35.625 1 96.56 347 ARG B CA 1
ATOM 7170 C C . ARG B 1 347 ? 17.734 -10.008 -36.031 1 96.56 347 ARG B C 1
ATOM 7172 O O . ARG B 1 347 ? 17.156 -11.008 -36.5 1 96.56 347 ARG B O 1
ATOM 7179 N N . HIS B 1 348 ? 19 -9.891 -35.906 1 96.81 348 HIS B N 1
ATOM 7180 C CA . HIS B 1 348 ? 19.891 -11 -36.25 1 96.81 348 HIS B CA 1
ATOM 7181 C C . HIS B 1 348 ? 19.969 -12 -35.094 1 96.81 348 HIS B C 1
ATOM 7183 O O . HIS B 1 348 ? 19.906 -11.609 -33.906 1 96.81 348 HIS B O 1
ATOM 7189 N N . VAL B 1 349 ? 20.047 -13.328 -35.438 1 96.94 349 VAL B N 1
ATOM 7190 C CA . VAL B 1 349 ? 20.25 -14.383 -34.438 1 96.94 349 VAL B CA 1
ATOM 7191 C C . VAL B 1 349 ? 21.312 -15.359 -34.938 1 96.94 349 VAL B C 1
ATOM 7193 O O . VAL B 1 349 ? 21.562 -15.438 -36.156 1 96.94 349 VAL B O 1
ATOM 7196 N N . LYS B 1 350 ? 21.953 -15.938 -34.062 1 97.12 350 LYS B N 1
ATOM 7197 C CA . LYS B 1 350 ? 22.906 -17 -34.375 1 97.12 350 LYS B CA 1
ATOM 7198 C C . LYS B 1 350 ? 22.328 -18.375 -34.031 1 97.12 350 LYS B C 1
ATOM 7200 O O . LYS B 1 350 ? 21.359 -18.469 -33.25 1 97.12 350 LYS B O 1
ATOM 7205 N N . ARG B 1 351 ? 22.969 -19.422 -34.719 1 96.81 351 ARG B N 1
ATOM 7206 C CA . ARG B 1 351 ? 22.547 -20.781 -34.438 1 96.81 351 ARG B CA 1
ATOM 7207 C C . ARG B 1 351 ? 22.562 -21.062 -32.938 1 96.81 351 ARG B C 1
ATOM 7209 O O . ARG B 1 351 ? 23.562 -20.797 -32.25 1 96.81 351 ARG B O 1
ATOM 7216 N N . GLY B 1 352 ? 21.391 -21.562 -32.438 1 96.44 352 GLY B N 1
ATOM 7217 C CA . GLY B 1 352 ? 21.312 -21.969 -31.031 1 96.44 352 GLY B CA 1
ATOM 7218 C C . GLY B 1 352 ? 20.719 -20.891 -30.141 1 96.44 352 GLY B C 1
ATOM 7219 O O . GLY B 1 352 ? 20.344 -21.156 -29 1 96.44 352 GLY B O 1
ATOM 7220 N N . ASP B 1 353 ? 20.625 -19.641 -30.656 1 97.62 353 ASP B N 1
ATOM 7221 C CA . ASP B 1 353 ? 20.047 -18.562 -29.859 1 97.62 353 ASP B CA 1
ATOM 7222 C C . ASP B 1 353 ? 18.594 -18.875 -29.484 1 97.62 353 ASP B C 1
ATOM 7224 O O . ASP B 1 353 ? 17.781 -19.219 -30.359 1 97.62 353 ASP B O 1
ATOM 7228 N N . PRO B 1 354 ? 18.281 -18.859 -28.188 1 97.12 354 PRO B N 1
ATOM 7229 C CA . PRO B 1 354 ? 16.875 -19.078 -27.812 1 97.12 354 PRO B CA 1
ATOM 7230 C C . PRO B 1 354 ? 15.969 -17.922 -28.234 1 97.12 354 PRO B C 1
ATOM 7232 O O . PRO B 1 354 ? 16.328 -16.75 -28.078 1 97.12 354 PRO B O 1
ATOM 7235 N N . ILE B 1 355 ? 14.805 -18.25 -28.828 1 96.81 355 ILE B N 1
ATOM 7236 C CA . ILE B 1 355 ? 13.805 -17.312 -29.328 1 96.81 355 ILE B CA 1
ATOM 7237 C C . ILE B 1 355 ? 12.5 -17.484 -28.547 1 96.81 355 ILE B C 1
ATOM 7239 O O . ILE B 1 355 ? 12.094 -18.609 -28.25 1 96.81 355 ILE B O 1
ATOM 7243 N N . LEU B 1 356 ? 11.922 -16.359 -28.141 1 94.62 356 LEU B N 1
ATOM 7244 C CA . LEU B 1 356 ? 10.641 -16.391 -27.438 1 94.62 356 LEU B CA 1
ATOM 7245 C C . LEU B 1 356 ? 9.688 -15.352 -28 1 94.62 356 LEU B C 1
ATOM 7247 O O . LEU B 1 356 ? 10.039 -14.172 -28.125 1 94.62 356 LEU B O 1
ATOM 7251 N N . LEU B 1 357 ? 8.562 -15.766 -28.531 1 93.31 357 LEU B N 1
ATOM 7252 C CA . LEU B 1 357 ? 7.477 -14.891 -28.969 1 93.31 357 LEU B CA 1
ATOM 7253 C C . LEU B 1 357 ? 6.223 -15.141 -28.141 1 93.31 357 LEU B C 1
ATOM 7255 O O . LEU B 1 357 ? 5.727 -16.266 -28.078 1 93.31 357 LEU B O 1
ATOM 7259 N N . MET B 1 358 ? 5.77 -14.07 -27.469 1 89.56 358 MET B N 1
ATOM 7260 C CA . MET B 1 358 ? 4.578 -14.234 -26.641 1 89.56 358 MET B CA 1
ATOM 7261 C C . MET B 1 358 ? 3.566 -13.125 -26.922 1 89.56 358 MET B C 1
ATOM 7263 O O . MET B 1 358 ? 3.906 -12.109 -27.531 1 89.56 358 MET B O 1
ATOM 7267 N N . SER B 1 359 ? 2.395 -13.383 -26.656 1 86.94 359 SER B N 1
ATOM 7268 C CA . SER B 1 359 ? 1.308 -12.422 -26.766 1 86.94 359 SER B CA 1
ATOM 7269 C C . SER B 1 359 ? 0.286 -12.609 -25.641 1 86.94 359 SER B C 1
ATOM 7271 O O . SER B 1 359 ? 0.34 -13.602 -24.922 1 86.94 359 SER B O 1
ATOM 7273 N N . ASN B 1 360 ? -0.521 -11.586 -25.469 1 84.56 360 ASN B N 1
ATOM 7274 C CA . ASN B 1 360 ? -1.645 -11.664 -24.547 1 84.56 360 ASN B CA 1
ATOM 7275 C C . ASN B 1 360 ? -2.908 -11.055 -25.141 1 84.56 360 ASN B C 1
ATOM 7277 O O . ASN B 1 360 ? -2.879 -10.523 -26.25 1 84.56 360 ASN B O 1
ATOM 7281 N N . ASP B 1 361 ? -3.984 -11.352 -24.5 1 83.25 361 ASP B N 1
ATOM 7282 C CA . ASP B 1 361 ? -5.301 -10.891 -24.922 1 83.25 361 ASP B CA 1
ATOM 7283 C C . ASP B 1 361 ? -5.789 -9.734 -24.047 1 83.25 361 ASP B C 1
ATOM 7285 O O . ASP B 1 361 ? -5.992 -9.914 -22.844 1 83.25 361 ASP B O 1
ATOM 7289 N N . HIS B 1 362 ? -6.008 -8.578 -24.734 1 84.88 362 HIS B N 1
ATOM 7290 C CA . HIS B 1 362 ? -6.402 -7.375 -24.016 1 84.88 362 HIS B CA 1
ATOM 7291 C C . HIS B 1 362 ? -7.699 -7.594 -23.25 1 84.88 362 HIS B C 1
ATOM 7293 O O . HIS B 1 362 ? -7.852 -7.105 -22.125 1 84.88 362 HIS B O 1
ATOM 7299 N N . GLU B 1 363 ? -8.617 -8.289 -23.797 1 82.12 363 GLU B N 1
ATOM 7300 C CA . GLU B 1 363 ? -9.898 -8.531 -23.141 1 82.12 363 GLU B CA 1
ATOM 7301 C C . GLU B 1 363 ? -9.727 -9.469 -21.953 1 82.12 363 GLU B C 1
ATOM 7303 O O . GLU B 1 363 ? -10.414 -9.312 -20.938 1 82.12 363 GLU B O 1
ATOM 7308 N N . ALA B 1 364 ? -8.891 -10.43 -22.141 1 79.44 364 ALA B N 1
ATOM 7309 C CA . ALA B 1 364 ? -8.609 -11.344 -21.031 1 79.44 364 ALA B CA 1
ATOM 7310 C C . ALA B 1 364 ? -7.965 -10.617 -19.859 1 79.44 364 ALA B C 1
ATOM 7312 O O . ALA B 1 364 ? -8.25 -10.914 -18.703 1 79.44 364 ALA B O 1
ATOM 7313 N N . ILE B 1 365 ? -7.105 -9.633 -20.188 1 83.69 365 ILE B N 1
ATOM 7314 C CA . ILE B 1 365 ? -6.457 -8.828 -19.156 1 83.69 365 ILE B CA 1
ATOM 7315 C C . ILE B 1 365 ? -7.5 -7.992 -18.406 1 83.69 365 ILE B C 1
ATOM 7317 O O . ILE B 1 365 ? -7.496 -7.93 -17.188 1 83.69 365 ILE B O 1
ATOM 7321 N N . ARG B 1 366 ? -8.32 -7.359 -19.172 1 84.44 366 ARG B N 1
ATOM 7322 C CA . ARG B 1 366 ? -9.375 -6.547 -18.578 1 84.44 366 ARG B CA 1
ATOM 7323 C C . ARG B 1 366 ? -10.258 -7.383 -17.656 1 84.44 366 ARG B C 1
ATOM 7325 O O . ARG B 1 366 ? -10.602 -6.949 -16.547 1 84.44 366 ARG B O 1
ATOM 7332 N N . ASP B 1 367 ? -10.594 -8.586 -18.094 1 80.69 367 ASP B N 1
ATOM 7333 C CA . ASP B 1 367 ? -11.43 -9.477 -17.297 1 80.69 367 ASP B CA 1
ATOM 7334 C C . ASP B 1 367 ? -10.727 -9.883 -16.016 1 80.69 367 ASP B C 1
ATOM 7336 O O . ASP B 1 367 ? -11.359 -9.992 -14.961 1 80.69 367 ASP B O 1
ATOM 7340 N N . TRP B 1 368 ? -9.477 -10.156 -16.109 1 83.31 368 TRP B N 1
ATOM 7341 C CA . TRP B 1 368 ? -8.695 -10.516 -14.938 1 83.31 368 TRP B CA 1
ATOM 7342 C C . TRP B 1 368 ? -8.664 -9.367 -13.93 1 83.31 368 TRP B C 1
ATOM 7344 O O . TRP B 1 368 ? -8.859 -9.578 -12.734 1 83.31 368 TRP B O 1
ATOM 7354 N N . VAL B 1 369 ? -8.453 -8.156 -14.445 1 86.69 369 VAL B N 1
ATOM 7355 C CA . VAL B 1 369 ? -8.43 -6.984 -13.586 1 86.69 369 VAL B CA 1
ATOM 7356 C C . VAL B 1 369 ? -9.789 -6.801 -12.914 1 86.69 369 VAL B C 1
ATOM 7358 O O . VAL B 1 369 ? -9.867 -6.488 -11.727 1 86.69 369 VAL B O 1
ATOM 7361 N N . PHE B 1 370 ? -10.789 -6.996 -13.656 1 84.5 370 PHE B N 1
ATOM 7362 C CA . PHE B 1 370 ? -12.141 -6.891 -13.125 1 84.5 370 PHE B CA 1
ATOM 7363 C C . PHE B 1 370 ? -12.352 -7.891 -11.992 1 84.5 370 PHE B C 1
ATOM 7365 O O . PHE B 1 370 ? -12.906 -7.539 -10.953 1 84.5 370 PHE B O 1
ATOM 7372 N N . GLN B 1 371 ? -11.938 -9.078 -12.18 1 79 371 GLN B N 1
ATOM 7373 C CA . GLN B 1 371 ? -12.07 -10.109 -11.156 1 79 371 GLN B CA 1
ATOM 7374 C C . GLN B 1 371 ? -11.273 -9.758 -9.906 1 79 371 GLN B C 1
ATOM 7376 O O . GLN B 1 371 ? -11.75 -9.953 -8.789 1 79 371 GLN B O 1
ATOM 7381 N N . VAL B 1 372 ? -10.102 -9.32 -10.156 1 85.75 372 VAL B N 1
ATOM 7382 C CA . VAL B 1 372 ? -9.242 -8.938 -9.047 1 85.75 372 VAL B CA 1
ATOM 7383 C C . VAL B 1 372 ? -9.922 -7.852 -8.219 1 85.75 372 VAL B C 1
ATOM 7385 O O . VAL B 1 372 ? -9.977 -7.949 -6.988 1 85.75 372 VAL B O 1
ATOM 7388 N N . PHE B 1 373 ? -10.461 -6.82 -8.859 1 87.38 373 PHE B N 1
ATOM 7389 C CA . PHE B 1 373 ? -11.109 -5.723 -8.148 1 87.38 373 PHE B CA 1
ATOM 7390 C C . PHE B 1 373 ? -12.367 -6.199 -7.441 1 87.38 373 PHE B C 1
ATOM 7392 O O . PHE B 1 373 ? -12.648 -5.793 -6.312 1 87.38 373 PHE B O 1
ATOM 7399 N N . ARG B 1 374 ? -13.094 -6.988 -8.086 1 78 374 ARG B N 1
ATOM 7400 C CA . ARG B 1 374 ? -14.312 -7.516 -7.484 1 78 374 ARG B CA 1
ATOM 7401 C C . ARG B 1 374 ? -14 -8.328 -6.234 1 78 374 ARG B C 1
ATOM 7403 O O . ARG B 1 374 ? -14.641 -8.156 -5.199 1 78 374 ARG B O 1
ATOM 7410 N N . ASP B 1 375 ? -13.031 -9.234 -6.355 1 75 375 ASP B N 1
ATOM 7411 C CA . ASP B 1 375 ? -12.633 -10.055 -5.219 1 75 375 ASP B CA 1
ATOM 7412 C C . ASP B 1 375 ? -12.125 -9.195 -4.066 1 75 375 ASP B C 1
ATOM 7414 O O . ASP B 1 375 ? -12.445 -9.445 -2.904 1 75 375 ASP B O 1
ATOM 7418 N N . ALA B 1 376 ? -11.32 -8.273 -4.418 1 85.94 376 ALA B N 1
ATOM 7419 C CA . ALA B 1 376 ? -10.758 -7.383 -3.408 1 85.94 376 ALA B CA 1
ATOM 7420 C C . ALA B 1 376 ? -11.852 -6.59 -2.705 1 85.94 376 ALA B C 1
ATOM 7422 O O . ALA B 1 376 ? -11.797 -6.383 -1.489 1 85.94 376 ALA B O 1
ATOM 7423 N N . SER B 1 377 ? -12.797 -6.102 -3.463 1 82 377 SER B N 1
ATOM 7424 C CA . SER B 1 377 ? -13.898 -5.328 -2.891 1 82 377 SER B CA 1
ATOM 7425 C C . SER B 1 377 ? -14.742 -6.18 -1.952 1 82 377 SER B C 1
ATOM 7427 O O . SER B 1 377 ? -15.156 -5.715 -0.887 1 82 377 SER B O 1
ATOM 7429 N N . ARG B 1 378 ? -14.977 -7.383 -2.324 1 70.75 378 ARG B N 1
ATOM 7430 C CA . ARG B 1 378 ? -15.812 -8.289 -1.538 1 70.75 378 ARG B CA 1
ATOM 7431 C C . ARG B 1 378 ? -15.125 -8.664 -0.231 1 70.75 378 ARG B C 1
ATOM 7433 O O . ARG B 1 378 ? -15.789 -8.852 0.793 1 70.75 378 ARG B O 1
ATOM 7440 N N . LYS B 1 379 ? -13.875 -8.75 -0.261 1 73.69 379 LYS B N 1
ATOM 7441 C CA . LYS B 1 379 ? -13.141 -9.258 0.894 1 73.69 379 LYS B CA 1
ATOM 7442 C C . LYS B 1 379 ? -12.383 -8.141 1.607 1 73.69 379 LYS B C 1
ATOM 7444 O O . LYS B 1 379 ? -11.547 -8.406 2.473 1 73.69 379 LYS B O 1
ATOM 7449 N N . ASP B 1 380 ? -12.594 -6.91 1.21 1 82.19 380 ASP B N 1
ATOM 7450 C CA . ASP B 1 380 ? -11.977 -5.723 1.799 1 82.19 380 ASP B CA 1
ATOM 7451 C C . ASP B 1 380 ? -10.453 -5.82 1.769 1 82.19 380 ASP B C 1
ATOM 7453 O O . ASP B 1 380 ? -9.797 -5.672 2.801 1 82.19 380 ASP B O 1
ATOM 7457 N N . LYS B 1 381 ? -9.969 -6.188 0.583 1 87.88 381 LYS B N 1
ATOM 7458 C CA . LYS B 1 381 ? -8.523 -6.312 0.402 1 87.88 381 LYS B CA 1
ATOM 7459 C C . LYS B 1 381 ? -7.953 -5.102 -0.327 1 87.88 381 LYS B C 1
ATOM 7461 O O . LYS B 1 381 ? -8.68 -4.395 -1.031 1 87.88 381 LYS B O 1
ATOM 7466 N N . GLU B 1 382 ? -6.664 -4.852 -0.097 1 93 382 GLU B N 1
ATOM 7467 C CA . GLU B 1 382 ? -5.883 -3.906 -0.888 1 93 382 GLU B CA 1
ATOM 7468 C C . GLU B 1 382 ? -5.168 -4.609 -2.041 1 93 382 GLU B C 1
ATOM 7470 O O . GLU B 1 382 ? -4.547 -5.656 -1.848 1 93 382 GLU B O 1
ATOM 7475 N N . VAL B 1 383 ? -5.316 -4.035 -3.229 1 93.5 383 VAL B N 1
ATOM 7476 C CA . VAL B 1 383 ? -4.715 -4.676 -4.395 1 93.5 383 VAL B CA 1
ATOM 7477 C C . VAL B 1 383 ? -3.33 -4.082 -4.652 1 93.5 383 VAL B C 1
ATOM 7479 O O . VAL B 1 383 ? -3.176 -2.859 -4.727 1 93.5 383 VAL B O 1
ATOM 7482 N N . TYR B 1 384 ? -2.287 -4.895 -4.762 1 94.31 384 TYR B N 1
ATOM 7483 C CA . TYR B 1 384 ? -0.928 -4.469 -5.082 1 94.31 384 TYR B CA 1
ATOM 7484 C C . TYR B 1 384 ? -0.479 -5.035 -6.422 1 94.31 384 TYR B C 1
ATOM 7486 O O . TYR B 1 384 ? 0.135 -6.105 -6.477 1 94.31 384 TYR B O 1
ATOM 7494 N N . PHE B 1 385 ? -0.69 -4.246 -7.504 1 91.5 385 PHE B N 1
ATOM 7495 C CA . PHE B 1 385 ? -0.324 -4.676 -8.852 1 91.5 385 PHE B CA 1
ATOM 7496 C C . PHE B 1 385 ? 1.185 -4.605 -9.047 1 91.5 385 PHE B C 1
ATOM 7498 O O . PHE B 1 385 ? 1.815 -3.602 -8.703 1 91.5 385 PHE B O 1
ATOM 7505 N N . GLY B 1 386 ? 1.771 -5.684 -9.5 1 89.44 386 GLY B N 1
ATOM 7506 C CA . GLY B 1 386 ? 3.141 -5.656 -9.984 1 89.44 386 GLY B CA 1
ATOM 7507 C C . GLY B 1 386 ? 3.232 -5.504 -11.492 1 89.44 386 GLY B C 1
ATOM 7508 O O . GLY B 1 386 ? 3.15 -6.492 -12.227 1 89.44 386 GLY B O 1
ATOM 7509 N N . LEU B 1 387 ? 3.338 -4.266 -12.008 1 78.25 387 LEU B N 1
ATOM 7510 C CA . LEU B 1 387 ? 3.299 -4.016 -13.445 1 78.25 387 LEU B CA 1
ATOM 7511 C C . LEU B 1 387 ? 4.562 -3.305 -13.906 1 78.25 387 LEU B C 1
ATOM 7513 O O . LEU B 1 387 ? 5.113 -2.473 -13.18 1 78.25 387 LEU B O 1
ATOM 7517 N N . LYS B 1 388 ? 5.176 -3.877 -14.852 1 63.06 388 LYS B N 1
ATOM 7518 C CA . LYS B 1 388 ? 6.316 -3.168 -15.43 1 63.06 388 LYS B CA 1
ATOM 7519 C C . LYS B 1 388 ? 5.852 -2.033 -16.328 1 63.06 388 LYS B C 1
ATOM 7521 O O . LYS B 1 388 ? 5.199 -2.271 -17.359 1 63.06 388 LYS B O 1
ATOM 7526 N N . ARG B 1 389 ? 5.562 -0.86 -16.078 1 55.12 389 ARG B N 1
ATOM 7527 C CA . ARG B 1 389 ? 4.793 0.143 -16.812 1 55.12 389 ARG B CA 1
ATOM 7528 C C . ARG B 1 389 ? 5.66 0.844 -17.859 1 55.12 389 ARG B C 1
ATOM 7530 O O . ARG B 1 389 ? 5.242 1.021 -19 1 55.12 389 ARG B O 1
ATOM 7537 N N . GLU B 1 390 ? 6.715 1.503 -17.375 1 48.78 390 GLU B N 1
ATOM 7538 C CA . GLU B 1 390 ? 7.211 2.652 -18.125 1 48.78 390 GLU B CA 1
ATOM 7539 C C . GLU B 1 390 ? 7.922 2.213 -19.391 1 48.78 390 GLU B C 1
ATOM 7541 O O . GLU B 1 390 ? 8.016 2.982 -20.359 1 48.78 390 GLU B O 1
ATOM 7546 N N . TYR B 1 391 ? 8.219 0.928 -19.469 1 48.44 391 TYR B N 1
ATOM 7547 C CA . TYR B 1 391 ? 9.078 0.676 -20.609 1 48.44 391 TYR B CA 1
ATOM 7548 C C . TYR B 1 391 ? 8.422 -0.298 -21.578 1 48.44 391 TYR B C 1
ATOM 7550 O O . TYR B 1 391 ? 8.938 -0.536 -22.672 1 48.44 391 TYR B O 1
ATOM 7558 N N . MET B 1 392 ? 7.223 -0.75 -21.141 1 59.22 392 MET B N 1
ATOM 7559 C CA . MET B 1 392 ? 6.676 -1.77 -22.031 1 59.22 392 MET B CA 1
ATOM 7560 C C . MET B 1 392 ? 5.211 -1.487 -22.344 1 59.22 392 MET B C 1
ATOM 7562 O O . MET B 1 392 ? 4.375 -1.435 -21.438 1 59.22 392 MET B O 1
ATOM 7566 N N . GLU B 1 393 ? 5.066 -1.164 -23.625 1 64.62 393 GLU B N 1
ATOM 7567 C CA . GLU B 1 393 ? 3.688 -0.967 -24.062 1 64.62 393 GLU B CA 1
ATOM 7568 C C . GLU B 1 393 ? 2.791 -2.107 -23.594 1 64.62 393 GLU B C 1
ATOM 7570 O O . GLU B 1 393 ? 1.59 -1.918 -23.391 1 64.62 393 GLU B O 1
ATOM 7575 N N . TYR B 1 394 ? 3.51 -3.131 -23.359 1 58.12 394 TYR B N 1
ATOM 7576 C CA . TYR B 1 394 ? 2.797 -4.328 -22.938 1 58.12 394 TYR B CA 1
ATOM 7577 C C . TYR B 1 394 ? 2.111 -4.098 -21.594 1 58.12 394 TYR B C 1
ATOM 7579 O O . TYR B 1 394 ? 0.984 -4.551 -21.375 1 58.12 394 TYR B O 1
ATOM 7587 N N . ASP B 1 395 ? 2.615 -3.258 -20.812 1 60.22 395 ASP B N 1
ATOM 7588 C CA . ASP B 1 395 ? 2.057 -3.055 -19.484 1 60.22 395 ASP B CA 1
ATOM 7589 C C . ASP B 1 395 ? 1.11 -1.855 -19.453 1 60.22 395 ASP B C 1
ATOM 7591 O O . ASP B 1 395 ? 0.295 -1.718 -18.547 1 60.22 395 ASP B O 1
ATOM 7595 N N . ASP B 1 396 ? 1.161 -1.104 -20.5 1 68.75 396 ASP B N 1
ATOM 7596 C CA . ASP B 1 396 ? 0.222 0.004 -20.656 1 68.75 396 ASP B CA 1
ATOM 7597 C C . ASP B 1 396 ? -1.214 -0.504 -20.766 1 68.75 396 ASP B C 1
ATOM 7599 O O . ASP B 1 396 ? -2.152 0.172 -20.328 1 68.75 396 ASP B O 1
ATOM 7603 N N . VAL B 1 397 ? -1.225 -1.673 -21.219 1 74.06 397 VAL B N 1
ATOM 7604 C CA . VAL B 1 397 ? -2.539 -2.293 -21.359 1 74.06 397 VAL B CA 1
ATOM 7605 C C . VAL B 1 397 ? -3.186 -2.441 -19.984 1 74.06 397 VAL B C 1
ATOM 7607 O O . VAL B 1 397 ? -4.391 -2.219 -19.828 1 74.06 397 VAL B O 1
ATOM 7610 N N . PHE B 1 398 ? -2.369 -2.67 -19.047 1 77.06 398 PHE B N 1
ATOM 7611 C CA . PHE B 1 398 ? -2.906 -2.863 -17.703 1 77.06 398 PHE B CA 1
ATOM 7612 C C . PHE B 1 398 ? -3.414 -1.546 -17.125 1 77.06 398 PHE B C 1
ATOM 7614 O O . PHE B 1 398 ? -4.449 -1.513 -16.453 1 77.06 398 PHE B O 1
ATOM 7621 N N . SER B 1 399 ? -2.684 -0.473 -17.406 1 73.31 399 SER B N 1
ATOM 7622 C CA . SER B 1 399 ? -3.129 0.836 -16.938 1 73.31 399 SER B CA 1
ATOM 7623 C C . SER B 1 399 ? -4.488 1.201 -17.531 1 73.31 399 SER B C 1
ATOM 7625 O O . SER B 1 399 ? -5.359 1.717 -16.828 1 73.31 399 SER B O 1
ATOM 7627 N N . THR B 1 400 ? -4.582 0.907 -18.781 1 76.56 400 THR B N 1
ATOM 7628 C CA . THR B 1 400 ? -5.852 1.175 -19.453 1 76.56 400 THR B CA 1
ATOM 7629 C C . THR B 1 400 ? -6.957 0.287 -18.891 1 76.56 400 THR B C 1
ATOM 7631 O O . THR B 1 400 ? -8.07 0.754 -18.641 1 76.56 400 THR B O 1
ATOM 7634 N N . ALA B 1 401 ? -6.578 -0.986 -18.75 1 83.5 401 ALA B N 1
ATOM 7635 C CA . ALA B 1 401 ? -7.551 -1.929 -18.219 1 83.5 401 ALA B CA 1
ATOM 7636 C C . ALA B 1 401 ? -8.008 -1.508 -16.812 1 83.5 401 ALA B C 1
ATOM 7638 O O . ALA B 1 401 ? -9.203 -1.537 -16.516 1 83.5 401 ALA B O 1
ATOM 7639 N N . ILE B 1 402 ? -7.082 -1.132 -16.016 1 83 402 ILE B N 1
ATOM 7640 C CA . ILE B 1 402 ? -7.379 -0.716 -14.641 1 83 402 ILE B CA 1
ATOM 7641 C C . ILE B 1 402 ? -8.305 0.5 -14.664 1 83 402 ILE B C 1
ATOM 7643 O O . ILE B 1 402 ? -9.297 0.545 -13.93 1 83 402 ILE B O 1
ATOM 7647 N N . THR B 1 403 ? -7.984 1.471 -15.469 1 77.94 403 THR B N 1
ATOM 7648 C CA . THR B 1 403 ? -8.797 2.678 -15.578 1 77.94 403 THR B CA 1
ATOM 7649 C C . THR B 1 403 ? -10.211 2.338 -16.047 1 77.94 403 THR B C 1
ATOM 7651 O O . THR B 1 403 ? -11.188 2.834 -15.484 1 77.94 403 THR B O 1
ATOM 7654 N N . ASP B 1 404 ? -10.266 1.499 -17.062 1 83.12 404 ASP B N 1
ATOM 7655 C CA . ASP B 1 404 ? -11.555 1.108 -17.609 1 83.12 404 ASP B CA 1
ATOM 7656 C C . ASP B 1 404 ? -12.398 0.37 -16.578 1 83.12 404 ASP B C 1
ATOM 7658 O O . ASP B 1 404 ? -13.594 0.624 -16.438 1 83.12 404 ASP B O 1
ATOM 7662 N N . VAL B 1 405 ? -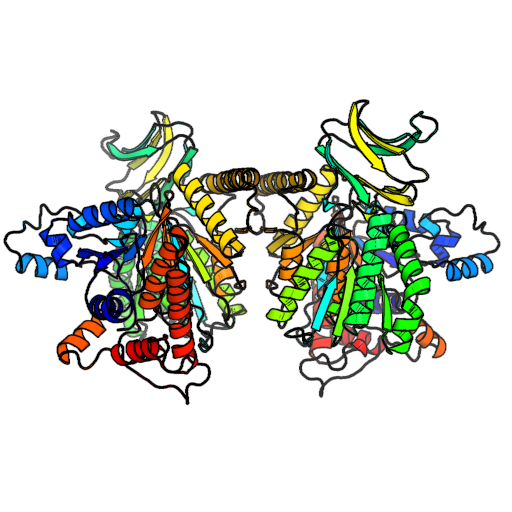11.773 -0.56 -15.953 1 86.38 405 VAL B N 1
ATOM 7663 C CA . VAL B 1 405 ? -12.484 -1.367 -14.961 1 86.38 405 VAL B CA 1
ATOM 7664 C C . VAL B 1 405 ? -12.961 -0.48 -13.812 1 86.38 405 VAL B C 1
ATOM 7666 O O . VAL B 1 405 ? -14.078 -0.646 -13.312 1 86.38 405 VAL B O 1
ATOM 7669 N N . ARG B 1 406 ? -12.172 0.436 -13.375 1 80.69 406 ARG B N 1
ATOM 7670 C CA . ARG B 1 406 ? -12.562 1.36 -12.312 1 80.69 406 ARG B CA 1
ATOM 7671 C C . ARG B 1 406 ? -13.805 2.152 -12.711 1 80.69 406 ARG B C 1
ATOM 7673 O O . ARG B 1 406 ? -14.703 2.355 -11.891 1 80.69 406 ARG B O 1
ATOM 7680 N N . ARG B 1 407 ? -13.82 2.625 -13.906 1 77 407 ARG B N 1
ATOM 7681 C CA . ARG B 1 407 ? -14.961 3.381 -14.414 1 77 407 ARG B CA 1
ATOM 7682 C C . ARG B 1 407 ? -16.219 2.521 -14.43 1 77 407 ARG B C 1
ATOM 7684 O O . ARG B 1 407 ? -17.312 2.994 -14.078 1 77 407 ARG B O 1
ATOM 7691 N N . GLU B 1 408 ? -15.977 1.307 -14.844 1 81.75 408 GLU B N 1
ATOM 7692 C CA . GLU B 1 408 ? -17.109 0.385 -14.891 1 81.75 408 GLU B CA 1
ATOM 7693 C C . GLU B 1 408 ? -17.641 0.098 -13.492 1 81.75 408 GLU B C 1
ATOM 7695 O O . GLU B 1 408 ? -18.859 0.047 -13.289 1 81.75 408 GLU B O 1
ATOM 7700 N N . LEU B 1 409 ? -16.797 -0.152 -12.625 1 78.88 409 LEU B N 1
ATOM 7701 C CA . LEU B 1 409 ? -17.219 -0.405 -11.25 1 78.88 409 LEU B CA 1
ATOM 7702 C C . LEU B 1 409 ? -17.922 0.814 -10.664 1 78.88 409 LEU B C 1
ATOM 7704 O O . LEU B 1 409 ? -18.906 0.679 -9.953 1 78.88 409 LEU B O 1
ATOM 7708 N N . ALA B 1 410 ? -17.391 1.998 -10.891 1 69.88 410 ALA B N 1
ATOM 7709 C CA . ALA B 1 410 ? -18 3.236 -10.414 1 69.88 410 ALA B CA 1
ATOM 7710 C C . ALA B 1 410 ? -19.422 3.391 -10.953 1 69.88 410 ALA B C 1
ATOM 7712 O O . ALA B 1 410 ? -20.328 3.814 -10.219 1 69.88 410 ALA B O 1
ATOM 7713 N N . LYS B 1 411 ? -19.625 3.043 -12.203 1 73.94 411 LYS B N 1
ATOM 7714 C CA . LYS B 1 411 ? -20.938 3.125 -12.828 1 73.94 411 LYS B CA 1
ATOM 7715 C C . LYS B 1 411 ? -21.922 2.148 -12.188 1 73.94 411 LYS B C 1
ATOM 7717 O O . LYS B 1 411 ? -23.109 2.422 -12.117 1 73.94 411 LYS B O 1
ATOM 7722 N N . ALA B 1 412 ? -21.344 1.022 -11.672 1 74.25 412 ALA B N 1
ATOM 7723 C CA . ALA B 1 412 ? -22.172 0.006 -11.031 1 74.25 412 ALA B CA 1
ATOM 7724 C C . ALA B 1 412 ? -22.312 0.273 -9.531 1 74.25 412 ALA B C 1
ATOM 7726 O O . ALA B 1 412 ? -22.781 -0.586 -8.781 1 74.25 412 ALA B O 1
ATOM 7727 N N . ASP B 1 413 ? -21.781 1.41 -9.055 1 72.69 413 ASP B N 1
ATOM 7728 C CA . ASP B 1 413 ? -21.844 1.856 -7.664 1 72.69 413 ASP B CA 1
ATOM 7729 C C . ASP B 1 413 ? -21.094 0.899 -6.742 1 72.69 413 ASP B C 1
ATOM 7731 O O . ASP B 1 413 ? -21.562 0.591 -5.645 1 72.69 413 ASP B O 1
ATOM 7735 N N . THR B 1 414 ? -20.219 0.233 -7.297 1 73.19 414 THR B N 1
ATOM 7736 C CA . THR B 1 414 ? -19.281 -0.567 -6.508 1 73.19 414 THR B CA 1
ATOM 7737 C C . THR B 1 414 ? -17.969 0.175 -6.312 1 73.19 414 THR B C 1
ATOM 7739 O O . THR B 1 414 ? -17.266 0.467 -7.281 1 73.19 414 THR B O 1
ATOM 7742 N N . PRO B 1 415 ? -17.734 0.496 -5.109 1 74.5 415 PRO B N 1
ATOM 7743 C CA . PRO B 1 415 ? -16.484 1.249 -4.891 1 74.5 415 PRO B CA 1
ATOM 7744 C C . PRO B 1 415 ? -15.242 0.436 -5.219 1 74.5 415 PRO B C 1
ATOM 7746 O O . PRO B 1 415 ? -15.125 -0.722 -4.809 1 74.5 415 PRO B O 1
ATOM 7749 N N . PRO B 1 416 ? -14.438 0.981 -6.078 1 80.12 416 PRO B N 1
ATOM 7750 C CA . PRO B 1 416 ? -13.18 0.277 -6.332 1 80.12 416 PRO B CA 1
ATOM 7751 C C . PRO B 1 416 ? -12.328 0.125 -5.078 1 80.12 416 PRO B C 1
ATOM 7753 O O . PRO B 1 416 ? -12.297 1.022 -4.23 1 80.12 416 PRO B O 1
ATOM 7756 N N . PRO B 1 417 ? -11.711 -1.019 -4.977 1 88.44 417 PRO B N 1
ATOM 7757 C CA . PRO B 1 417 ? -10.805 -1.188 -3.834 1 88.44 417 PRO B CA 1
ATOM 7758 C C . PRO B 1 417 ? -9.555 -0.32 -3.939 1 88.44 417 PRO B C 1
ATOM 7760 O O . PRO B 1 417 ? -9.289 0.256 -4.996 1 88.44 417 PRO B O 1
ATOM 7763 N N . SER B 1 418 ? -8.906 -0.178 -2.791 1 91.56 418 SER B N 1
ATOM 7764 C CA . SER B 1 418 ? -7.582 0.424 -2.832 1 91.56 418 SER B CA 1
ATOM 7765 C C . SER B 1 418 ? -6.637 -0.381 -3.719 1 91.56 418 SER B C 1
ATOM 7767 O O . SER B 1 418 ? -6.668 -1.613 -3.713 1 91.56 418 SER B O 1
ATOM 7769 N N . PHE B 1 419 ? -5.891 0.324 -4.52 1 91.38 419 PHE B N 1
ATOM 7770 C CA . PHE B 1 419 ? -4.965 -0.429 -5.355 1 91.38 419 PHE B CA 1
ATOM 7771 C C . PHE B 1 419 ? -3.662 0.338 -5.547 1 91.38 419 PHE B C 1
ATOM 7773 O O . PHE B 1 419 ? -3.666 1.567 -5.637 1 91.38 419 PHE B O 1
ATOM 7780 N N . MET B 1 420 ? -2.633 -0.361 -5.551 1 93 420 MET B N 1
ATOM 7781 C CA . MET B 1 420 ? -1.269 0.12 -5.75 1 93 420 MET B CA 1
ATOM 7782 C C . MET B 1 420 ? -0.708 -0.372 -7.082 1 93 420 MET B C 1
ATOM 7784 O O . MET B 1 420 ? -0.974 -1.503 -7.492 1 93 420 MET B O 1
ATOM 7788 N N . ILE B 1 421 ? 0 0.503 -7.711 1 88.88 421 ILE B N 1
ATOM 7789 C CA . ILE B 1 421 ? 0.771 0.131 -8.891 1 88.88 421 ILE B CA 1
ATOM 7790 C C . ILE B 1 421 ? 2.264 0.181 -8.57 1 88.88 421 ILE B C 1
ATOM 7792 O O . ILE B 1 421 ? 2.779 1.221 -8.156 1 88.88 421 ILE B O 1
ATOM 7796 N N . MET B 1 422 ? 2.91 -0.905 -8.711 1 91.38 422 MET B N 1
ATOM 7797 C CA . MET B 1 422 ? 4.348 -0.977 -8.469 1 91.38 422 MET B CA 1
ATOM 7798 C C . MET B 1 422 ? 5.027 -1.889 -9.484 1 91.38 422 MET B C 1
ATOM 7800 O O . MET B 1 422 ? 4.355 -2.566 -10.266 1 91.38 422 MET B O 1
ATOM 7804 N N . ARG B 1 423 ? 6.355 -1.844 -9.484 1 89.19 423 ARG B N 1
ATOM 7805 C CA . ARG B 1 423 ? 7.121 -2.791 -10.289 1 89.19 423 ARG B CA 1
ATOM 7806 C C . ARG B 1 423 ? 7.043 -4.195 -9.703 1 89.19 423 ARG B C 1
ATOM 7808 O O . ARG B 1 423 ? 6.875 -4.363 -8.492 1 89.19 423 ARG B O 1
ATOM 7815 N N . PRO B 1 424 ? 7.184 -5.176 -10.539 1 91.38 424 PRO B N 1
ATOM 7816 C CA . PRO B 1 424 ? 7.102 -6.551 -10.031 1 91.38 424 PRO B CA 1
ATOM 7817 C C . PRO B 1 424 ? 8.133 -6.844 -8.945 1 91.38 424 PRO B C 1
ATOM 7819 O O . PRO B 1 424 ? 7.84 -7.582 -8 1 91.38 424 PRO B O 1
ATOM 7822 N N . SER B 1 425 ? 9.367 -6.297 -9.094 1 93.44 425 SER B N 1
ATOM 7823 C CA . SER B 1 425 ? 10.375 -6.5 -8.055 1 93.44 425 SER B CA 1
ATOM 7824 C C . SER B 1 425 ? 9.914 -5.922 -6.723 1 93.44 425 SER B C 1
ATOM 7826 O O . SER B 1 425 ? 10.094 -6.547 -5.676 1 93.44 425 SER B O 1
ATOM 7828 N N . ARG B 1 426 ? 9.312 -4.75 -6.781 1 93.44 426 ARG B N 1
ATOM 7829 C CA . ARG B 1 426 ? 8.812 -4.113 -5.566 1 93.44 426 ARG B CA 1
ATOM 7830 C C . ARG B 1 426 ? 7.637 -4.891 -4.988 1 93.44 426 ARG B C 1
ATOM 7832 O O . ARG B 1 426 ? 7.469 -4.953 -3.768 1 93.44 426 ARG B O 1
ATOM 7839 N N . GLN B 1 427 ? 6.801 -5.359 -5.887 1 94.88 427 GLN B N 1
ATOM 7840 C CA . GLN B 1 427 ? 5.691 -6.203 -5.438 1 94.88 427 GLN B CA 1
ATOM 7841 C C . GLN B 1 427 ? 6.199 -7.395 -4.633 1 94.88 427 GLN B C 1
ATOM 7843 O O . GLN B 1 427 ? 5.672 -7.691 -3.557 1 94.88 427 GLN B O 1
ATOM 7848 N N . LEU B 1 428 ? 7.207 -8.055 -5.172 1 95.44 428 LEU B N 1
ATOM 7849 C CA . LEU B 1 428 ? 7.789 -9.211 -4.5 1 95.44 428 LEU B CA 1
ATOM 7850 C C . LEU B 1 428 ? 8.367 -8.82 -3.146 1 95.44 428 LEU B C 1
ATOM 7852 O O . LEU B 1 428 ? 8.117 -9.492 -2.141 1 95.44 428 LEU B O 1
ATOM 7856 N N . ILE B 1 429 ? 9.133 -7.777 -3.133 1 95.12 429 ILE B N 1
ATOM 7857 C CA . ILE B 1 429 ? 9.734 -7.285 -1.9 1 95.12 429 ILE B CA 1
ATOM 7858 C C . ILE B 1 429 ? 8.648 -6.961 -0.882 1 95.12 429 ILE B C 1
ATOM 7860 O O . ILE B 1 429 ? 8.75 -7.336 0.289 1 95.12 429 ILE B O 1
ATOM 7864 N N . LYS B 1 430 ? 7.617 -6.254 -1.361 1 93.62 430 LYS B N 1
ATOM 7865 C CA . LYS B 1 430 ? 6.504 -5.891 -0.49 1 93.62 430 LYS B CA 1
ATOM 7866 C C . LYS B 1 430 ? 5.844 -7.129 0.107 1 93.62 430 LYS B C 1
ATOM 7868 O O . LYS B 1 430 ? 5.609 -7.195 1.316 1 93.62 430 LYS B O 1
ATOM 7873 N N . MET B 1 431 ? 5.574 -8.055 -0.648 1 91.31 431 MET B N 1
ATOM 7874 C CA . MET B 1 431 ? 4.879 -9.273 -0.25 1 91.31 431 MET B CA 1
ATOM 7875 C C . MET B 1 431 ? 5.668 -10.023 0.814 1 91.31 431 MET B C 1
ATOM 7877 O O . MET B 1 431 ? 5.086 -10.609 1.73 1 91.31 431 MET B O 1
ATOM 7881 N N . ILE B 1 432 ? 6.977 -9.969 0.703 1 90.75 432 ILE B N 1
ATOM 7882 C CA . ILE B 1 432 ? 7.777 -10.867 1.532 1 90.75 432 ILE B CA 1
ATOM 7883 C C . ILE B 1 432 ? 8.32 -10.102 2.738 1 90.75 432 ILE B C 1
ATOM 7885 O O . ILE B 1 432 ? 8.289 -10.602 3.863 1 90.75 432 ILE B O 1
ATOM 7889 N N . THR B 1 433 ? 8.781 -8.883 2.568 1 91.56 433 THR B N 1
ATOM 7890 C CA . THR B 1 433 ? 9.547 -8.227 3.621 1 91.56 433 THR B CA 1
ATOM 7891 C C . THR B 1 433 ? 8.703 -7.176 4.336 1 91.56 433 THR B C 1
ATOM 7893 O O . THR B 1 433 ? 9.055 -6.734 5.434 1 91.56 433 THR B O 1
ATOM 7896 N N . ASP B 1 434 ? 7.668 -6.723 3.721 1 90 434 ASP B N 1
ATOM 7897 C CA . ASP B 1 434 ? 6.824 -5.68 4.297 1 90 434 ASP B CA 1
ATOM 7898 C C . ASP B 1 434 ? 5.359 -5.879 3.914 1 90 434 ASP B C 1
ATOM 7900 O O . ASP B 1 434 ? 4.73 -4.977 3.357 1 90 434 ASP B O 1
ATOM 7904 N N . PRO B 1 435 ? 4.82 -7.043 4.223 1 89.06 435 PRO B N 1
ATOM 7905 C CA . PRO B 1 435 ? 3.459 -7.348 3.777 1 89.06 435 PRO B CA 1
ATOM 7906 C C . PRO B 1 435 ? 2.396 -6.551 4.535 1 89.06 435 PRO B C 1
ATOM 7908 O O . PRO B 1 435 ? 2.457 -6.449 5.762 1 89.06 435 PRO B O 1
ATOM 7911 N N . PRO B 1 436 ? 1.451 -5.969 3.756 1 89.62 436 PRO B N 1
ATOM 7912 C CA . PRO B 1 436 ? 0.285 -5.402 4.438 1 89.62 436 PRO B CA 1
ATOM 7913 C C . PRO B 1 436 ? -0.625 -6.473 5.039 1 89.62 436 PRO B C 1
ATOM 7915 O O . PRO B 1 436 ? -0.518 -7.648 4.684 1 89.62 436 PRO B O 1
ATOM 7918 N N . ARG B 1 437 ? -1.575 -6.09 5.93 1 83.44 437 ARG B N 1
ATOM 7919 C CA . ARG B 1 437 ? -2.457 -7.008 6.641 1 83.44 437 ARG B CA 1
ATOM 7920 C C . ARG B 1 437 ? -3.398 -7.719 5.68 1 83.44 437 ARG B C 1
ATOM 7922 O O . ARG B 1 437 ? -3.676 -8.914 5.84 1 83.44 437 ARG B O 1
ATOM 7929 N N . ASN B 1 438 ? -3.936 -7.027 4.668 1 85.38 438 ASN B N 1
ATOM 7930 C CA . ASN B 1 438 ? -4.941 -7.586 3.775 1 85.38 438 ASN B CA 1
ATOM 7931 C C . ASN B 1 438 ? -4.617 -7.297 2.312 1 85.38 438 ASN B C 1
ATOM 7933 O O . ASN B 1 438 ? -5.418 -6.691 1.602 1 85.38 438 ASN B O 1
ATOM 7937 N N . ALA B 1 439 ? -3.592 -7.949 1.837 1 90.31 439 ALA B N 1
ATOM 7938 C CA . ALA B 1 439 ? -3.133 -7.617 0.49 1 90.31 439 ALA B CA 1
ATOM 7939 C C . ALA B 1 439 ? -3.514 -8.711 -0.503 1 90.31 439 ALA B C 1
ATOM 7941 O O . ALA B 1 439 ? -3.48 -9.898 -0.172 1 90.31 439 ALA B O 1
ATOM 7942 N N . LEU B 1 440 ? -3.922 -8.359 -1.662 1 90.62 440 LEU B N 1
ATOM 7943 C CA . LEU B 1 440 ? -4.039 -9.188 -2.857 1 90.62 440 LEU B CA 1
ATOM 7944 C C . LEU B 1 440 ? -2.996 -8.797 -3.896 1 90.62 440 LEU B C 1
ATOM 7946 O O . LEU B 1 440 ? -2.887 -7.621 -4.262 1 90.62 440 LEU B O 1
ATOM 7950 N N . TYR B 1 441 ? -2.207 -9.773 -4.301 1 92.75 441 TYR B N 1
ATOM 7951 C CA . TYR B 1 441 ? -1.12 -9.508 -5.238 1 92.75 441 TYR B CA 1
ATOM 7952 C C . TYR B 1 441 ? -1.416 -10.117 -6.605 1 92.75 441 TYR B C 1
ATOM 7954 O O . TYR B 1 441 ? -1.179 -11.305 -6.828 1 92.75 441 TYR B O 1
ATOM 7962 N N . PRO B 1 442 ? -1.916 -9.305 -7.566 1 90.88 442 PRO B N 1
ATOM 7963 C CA . PRO B 1 442 ? -2.031 -9.789 -8.945 1 90.88 442 PRO B CA 1
ATOM 7964 C C . PRO B 1 442 ? -0.687 -9.852 -9.664 1 90.88 442 PRO B C 1
ATOM 7966 O O . PRO B 1 442 ? 0.048 -8.859 -9.688 1 90.88 442 PRO B O 1
ATOM 7969 N N . ALA B 1 443 ? -0.364 -10.977 -10.18 1 88.25 443 ALA B N 1
ATOM 7970 C CA . ALA B 1 443 ? 0.907 -11.164 -10.875 1 88.25 443 ALA B CA 1
ATOM 7971 C C . ALA B 1 443 ? 0.716 -11.961 -12.156 1 88.25 443 ALA B C 1
ATOM 7973 O O . ALA B 1 443 ? -0.237 -12.734 -12.281 1 88.25 443 ALA B O 1
ATOM 7974 N N . GLN B 1 444 ? 1.608 -11.742 -13.055 1 84.38 444 GLN B N 1
ATOM 7975 C CA . GLN B 1 444 ? 1.599 -12.516 -14.289 1 84.38 444 GLN B CA 1
ATOM 7976 C C . GLN B 1 444 ? 2.041 -13.953 -14.039 1 84.38 444 GLN B C 1
ATOM 7978 O O . GLN B 1 444 ? 2.465 -14.297 -12.938 1 84.38 444 GLN B O 1
ATOM 7983 N N . ASN B 1 445 ? 2.018 -14.812 -15.031 1 80.06 445 ASN B N 1
ATOM 7984 C CA . ASN B 1 445 ? 2.092 -16.266 -14.891 1 80.06 445 ASN B CA 1
ATOM 7985 C C . ASN B 1 445 ? 3.375 -16.688 -14.18 1 80.06 445 ASN B C 1
ATOM 7987 O O . ASN B 1 445 ? 3.326 -17.312 -13.125 1 80.06 445 ASN B O 1
ATOM 7991 N N . LEU B 1 446 ? 4.508 -16.297 -14.758 1 85.19 446 LEU B N 1
ATOM 7992 C CA . LEU B 1 446 ? 5.762 -16.75 -14.172 1 85.19 446 LEU B CA 1
ATOM 7993 C C . LEU B 1 446 ? 5.984 -16.141 -12.797 1 85.19 446 LEU B C 1
ATOM 7995 O O . LEU B 1 446 ? 6.336 -16.828 -11.844 1 85.19 446 LEU B O 1
ATOM 7999 N N . ASP B 1 447 ? 5.797 -14.852 -12.688 1 90.12 447 ASP B N 1
ATOM 8000 C CA . ASP B 1 447 ? 5.938 -14.188 -11.398 1 90.12 447 ASP B CA 1
ATOM 8001 C C . ASP B 1 447 ? 4.969 -14.758 -10.367 1 90.12 447 ASP B C 1
ATOM 8003 O O . ASP B 1 447 ? 5.348 -15.023 -9.227 1 90.12 447 ASP B O 1
ATOM 8007 N N . GLY B 1 448 ? 3.77 -14.906 -10.836 1 86.25 448 GLY B N 1
ATOM 8008 C CA . GLY B 1 448 ? 2.783 -15.492 -9.938 1 86.25 448 GLY B CA 1
ATOM 8009 C C . GLY B 1 448 ? 3.18 -16.859 -9.43 1 86.25 448 GLY B C 1
ATOM 8010 O O . GLY B 1 448 ? 2.924 -17.203 -8.273 1 86.25 448 GLY B O 1
ATOM 8011 N N . ASP B 1 449 ? 3.717 -17.641 -10.266 1 81.5 449 ASP B N 1
ATOM 8012 C CA . ASP B 1 449 ? 4.188 -18.984 -9.898 1 81.5 449 ASP B CA 1
ATOM 8013 C C . ASP B 1 449 ? 5.297 -18.906 -8.852 1 81.5 449 ASP B C 1
ATOM 8015 O O . ASP B 1 449 ? 5.238 -19.578 -7.828 1 81.5 449 ASP B O 1
ATOM 8019 N N . ILE B 1 450 ? 6.262 -18.062 -9.086 1 89.5 450 ILE B N 1
ATOM 8020 C CA . ILE B 1 450 ? 7.395 -17.906 -8.18 1 89.5 450 ILE B CA 1
ATOM 8021 C C . ILE B 1 450 ? 6.914 -17.344 -6.844 1 89.5 450 ILE B C 1
ATOM 8023 O O . ILE B 1 450 ? 7.273 -17.859 -5.781 1 89.5 450 ILE B O 1
ATOM 8027 N N . PHE B 1 451 ? 6.059 -16.312 -6.891 1 90.19 451 PHE B N 1
ATOM 8028 C CA . PHE B 1 451 ? 5.582 -15.656 -5.684 1 90.19 451 PHE B CA 1
ATOM 8029 C C . PHE B 1 451 ? 4.734 -16.609 -4.844 1 90.19 451 PHE B C 1
ATOM 8031 O O . PHE B 1 451 ? 4.852 -16.641 -3.617 1 90.19 451 PHE B O 1
ATOM 8038 N N . SER B 1 452 ? 3.914 -17.312 -5.523 1 80.88 452 SER B N 1
ATOM 8039 C CA . SER B 1 452 ? 3.037 -18.234 -4.805 1 80.88 452 SER B CA 1
ATOM 8040 C C . SER B 1 452 ? 3.836 -19.344 -4.129 1 80.88 452 SER B C 1
ATOM 8042 O O . SER B 1 452 ? 3.514 -19.75 -3.01 1 80.88 452 SER B O 1
ATOM 8044 N N . ASP B 1 453 ? 4.848 -19.875 -4.797 1 79.62 453 ASP B N 1
ATOM 8045 C CA . ASP B 1 453 ? 5.676 -20.906 -4.203 1 79.62 453 ASP B CA 1
ATOM 8046 C C . ASP B 1 453 ? 6.434 -20.391 -2.986 1 79.62 453 ASP B C 1
ATOM 8048 O O . ASP B 1 453 ? 6.578 -21.094 -1.984 1 79.62 453 ASP B O 1
ATOM 8052 N N . ILE B 1 454 ? 6.977 -19.156 -3.111 1 86.62 454 ILE B N 1
ATOM 8053 C CA . ILE B 1 454 ? 7.656 -18.547 -1.977 1 86.62 454 ILE B CA 1
ATOM 8054 C C . ILE B 1 454 ? 6.688 -18.406 -0.806 1 86.62 454 ILE B C 1
ATOM 8056 O O . ILE B 1 454 ? 7.012 -18.781 0.325 1 86.62 454 ILE B O 1
ATOM 8060 N N . SER B 1 455 ? 5.523 -17.828 -1.104 1 80.38 455 SER B N 1
ATOM 8061 C CA . SER B 1 455 ? 4.523 -17.625 -0.064 1 80.38 455 SER B CA 1
ATOM 8062 C C . SER B 1 455 ? 4.133 -18.938 0.604 1 80.38 455 SER B C 1
ATOM 8064 O O . SER B 1 455 ? 3.996 -19 1.827 1 80.38 455 SER B O 1
ATOM 8066 N N . ALA B 1 456 ? 3.953 -19.906 -0.172 1 71.38 456 ALA B N 1
ATOM 8067 C CA . ALA B 1 456 ? 3.58 -21.203 0.353 1 71.38 456 ALA B CA 1
ATOM 8068 C C . ALA B 1 456 ? 4.68 -21.781 1.245 1 71.38 456 ALA B C 1
ATOM 8070 O O . ALA B 1 456 ? 4.398 -22.375 2.289 1 71.38 456 ALA B O 1
ATOM 8071 N N . ALA B 1 457 ? 5.891 -21.594 0.807 1 73.56 457 ALA B N 1
ATOM 8072 C CA . ALA B 1 457 ? 7.02 -22.125 1.565 1 73.56 457 ALA B CA 1
ATOM 8073 C C . ALA B 1 457 ? 7.168 -21.406 2.902 1 73.56 457 ALA B C 1
ATOM 8075 O O . ALA B 1 457 ? 7.562 -22.016 3.9 1 73.56 457 ALA B O 1
ATOM 8076 N N . LEU B 1 458 ? 6.938 -20.109 2.91 1 78.12 458 LEU B N 1
ATOM 8077 C CA . LEU B 1 458 ? 7.066 -19.328 4.129 1 78.12 458 LEU B CA 1
ATOM 8078 C C . LEU B 1 458 ? 5.918 -19.609 5.09 1 78.12 458 LEU B C 1
ATOM 8080 O O . LEU B 1 458 ? 6.066 -19.469 6.305 1 78.12 458 LEU B O 1
ATOM 8084 N N . GLY B 1 459 ? 4.617 -19.672 4.641 1 65 459 GLY B N 1
ATOM 8085 C CA . GLY B 1 459 ? 3.455 -19.922 5.473 1 65 459 GLY B CA 1
ATOM 8086 C C . GLY B 1 459 ? 3.436 -21.328 6.055 1 65 459 GLY B C 1
ATOM 8087 O O . GLY B 1 459 ? 2.479 -21.719 6.727 1 65 459 GLY B O 1
ATOM 8088 N N . GLY B 1 460 ? 4.637 -21.969 6.219 1 53.69 460 GLY B N 1
ATOM 8089 C CA . GLY B 1 460 ? 4.832 -23.281 6.816 1 53.69 460 GLY B CA 1
ATOM 8090 C C . GLY B 1 460 ? 4.418 -24.422 5.898 1 53.69 460 GLY B C 1
ATOM 8091 O O . GLY B 1 460 ? 5.168 -25.375 5.719 1 53.69 460 GLY B O 1
ATOM 8092 N N . SER B 1 461 ? 3.111 -24.719 5.746 1 54.56 461 SER B N 1
ATOM 8093 C CA . SER B 1 461 ? 2.752 -25.859 4.914 1 54.56 461 SER B CA 1
ATOM 8094 C C . SER B 1 461 ? 1.834 -25.453 3.768 1 54.56 461 SER B C 1
ATOM 8096 O O . SER B 1 461 ? 0.987 -24.562 3.932 1 54.56 461 SER B O 1
ATOM 8098 N N . LEU B 1 462 ? 2.221 -25.688 2.504 1 55.75 462 LEU B N 1
ATOM 8099 C CA . LEU B 1 462 ? 1.318 -25.578 1.362 1 55.75 462 LEU B CA 1
ATOM 8100 C C . LEU B 1 462 ? -0.083 -26.062 1.734 1 55.75 462 LEU B C 1
ATOM 8102 O O . LEU B 1 462 ? -1.061 -25.688 1.08 1 55.75 462 LEU B O 1
ATOM 8106 N N . ALA B 1 463 ? -0.091 -26.75 2.826 1 61.38 463 ALA B N 1
ATOM 8107 C CA . ALA B 1 463 ? -1.366 -27.297 3.275 1 61.38 463 ALA B CA 1
ATOM 8108 C C . ALA B 1 463 ? -2.193 -26.25 4.008 1 61.38 463 ALA B C 1
ATOM 8110 O O . ALA B 1 463 ? -3.346 -26.5 4.371 1 61.38 463 ALA B O 1
ATOM 8111 N N . THR B 1 464 ? -1.646 -25.062 4.043 1 66.56 464 THR B N 1
ATOM 8112 C CA . THR B 1 464 ? -2.381 -24.062 4.805 1 66.56 464 THR B CA 1
ATOM 8113 C C . THR B 1 464 ? -2.812 -22.906 3.906 1 66.56 464 THR B C 1
ATOM 8115 O O . THR B 1 464 ? -2.971 -21.781 4.371 1 66.56 464 THR B O 1
ATOM 8118 N N . ALA B 1 465 ? -2.934 -23.219 2.691 1 73.44 465 ALA B N 1
ATOM 8119 C CA . ALA B 1 465 ? -3.398 -22.203 1.759 1 73.44 465 ALA B CA 1
ATOM 8120 C C . ALA B 1 465 ? -4.602 -22.688 0.96 1 73.44 465 ALA B C 1
ATOM 8122 O O . ALA B 1 465 ? -4.824 -23.891 0.837 1 73.44 465 ALA B O 1
ATOM 8123 N N . SER B 1 466 ? -5.402 -21.781 0.549 1 77.75 466 SER B N 1
ATOM 8124 C CA . SER B 1 466 ? -6.535 -22.078 -0.321 1 77.75 466 SER B CA 1
ATOM 8125 C C . SER B 1 466 ? -6.312 -21.531 -1.729 1 77.75 466 SER B C 1
ATOM 8127 O O . SER B 1 466 ? -5.566 -20.578 -1.916 1 77.75 466 SER B O 1
ATOM 8129 N N . SER B 1 467 ? -6.844 -22.219 -2.646 1 81.06 467 SER B N 1
ATOM 8130 C CA . SER B 1 467 ? -6.777 -21.797 -4.047 1 81.06 467 SER B CA 1
ATOM 8131 C C . SER B 1 467 ? -8.164 -21.75 -4.672 1 81.06 467 SER B C 1
ATOM 8133 O O . SER B 1 467 ? -8.961 -22.672 -4.504 1 81.06 467 SER B O 1
ATOM 8135 N N . ILE B 1 468 ? -8.461 -20.703 -5.305 1 83.56 468 ILE B N 1
ATOM 8136 C CA . ILE B 1 468 ? -9.758 -20.5 -5.938 1 83.56 468 ILE B CA 1
ATOM 8137 C C . ILE B 1 468 ? -9.562 -20.062 -7.387 1 83.56 468 ILE B C 1
ATOM 8139 O O . ILE B 1 468 ? -8.773 -19.156 -7.672 1 83.56 468 ILE B O 1
ATOM 8143 N N . ILE B 1 469 ? -10.195 -20.75 -8.266 1 83.69 469 ILE B N 1
ATOM 8144 C CA . ILE B 1 469 ? -10.25 -20.344 -9.664 1 83.69 469 ILE B CA 1
ATOM 8145 C C . ILE B 1 469 ? -11.633 -19.797 -9.984 1 83.69 469 ILE B C 1
ATOM 8147 O O . ILE B 1 469 ? -12.648 -20.453 -9.766 1 83.69 469 ILE B O 1
ATOM 8151 N N . GLU B 1 470 ? -11.633 -18.594 -10.398 1 82.44 470 GLU B N 1
ATOM 8152 C CA . GLU B 1 470 ? -12.891 -17.938 -10.742 1 82.44 470 GLU B CA 1
ATOM 8153 C C . GLU B 1 470 ? -12.914 -17.516 -12.211 1 82.44 470 GLU B C 1
ATOM 8155 O O . GLU B 1 470 ? -11.938 -16.953 -12.711 1 82.44 470 GLU B O 1
ATOM 8160 N N . SER B 1 471 ? -14 -17.859 -12.805 1 80.31 471 SER B N 1
ATOM 8161 C CA . SER B 1 471 ? -14.164 -17.484 -14.211 1 80.31 471 SER B CA 1
ATOM 8162 C C . SER B 1 471 ? -15.07 -16.266 -14.359 1 80.31 471 SER B C 1
ATOM 8164 O O . SER B 1 471 ? -15.781 -15.891 -13.422 1 80.31 471 SER B O 1
ATOM 8166 N N . LYS B 1 472 ? -15.055 -15.695 -15.555 1 69.94 472 LYS B N 1
ATOM 8167 C CA . LYS B 1 472 ? -15.844 -14.508 -15.891 1 69.94 472 LYS B CA 1
ATOM 8168 C C . LYS B 1 472 ? -17.344 -14.789 -15.742 1 69.94 472 LYS B C 1
ATOM 8170 O O . LYS B 1 472 ? -18.094 -13.906 -15.344 1 69.94 472 LYS B O 1
ATOM 8175 N N . ASN B 1 473 ? -17.656 -15.984 -16.062 1 77.69 473 ASN B N 1
ATOM 8176 C CA . ASN B 1 473 ? -19.078 -16.312 -16.062 1 77.69 473 ASN B CA 1
ATOM 8177 C C . ASN B 1 473 ? -19.547 -16.75 -14.68 1 77.69 473 ASN B C 1
ATOM 8179 O O . ASN B 1 473 ? -20.688 -17.203 -14.516 1 77.69 473 ASN B O 1
ATOM 8183 N N . GLY B 1 474 ? -18.641 -16.719 -13.766 1 81.69 474 GLY B N 1
ATOM 8184 C CA . GLY B 1 474 ? -19.047 -17 -12.398 1 81.69 474 GLY B CA 1
ATOM 8185 C C . GLY B 1 474 ? -18.719 -18.406 -11.953 1 81.69 474 GLY B C 1
ATOM 8186 O O . GLY B 1 474 ? -18.969 -18.781 -10.805 1 81.69 474 GLY B O 1
ATOM 8187 N N . THR B 1 475 ? -18.203 -19.219 -12.891 1 90.69 475 THR B N 1
ATOM 8188 C CA . THR B 1 475 ? -17.766 -20.562 -12.492 1 90.69 475 THR B CA 1
ATOM 8189 C C . THR B 1 475 ? -16.625 -20.469 -11.492 1 90.69 475 THR B C 1
ATOM 8191 O O . THR B 1 475 ? -15.68 -19.703 -11.68 1 90.69 475 THR B O 1
ATOM 8194 N N . MET B 1 476 ? -16.766 -21.234 -10.414 1 91.81 476 MET B N 1
ATOM 8195 C CA . MET B 1 476 ? -15.758 -21.203 -9.359 1 91.81 476 MET B CA 1
ATOM 8196 C C . MET B 1 476 ? -15.242 -22.609 -9.07 1 91.81 476 MET B C 1
ATOM 8198 O O . MET B 1 476 ? -16.031 -23.547 -8.922 1 91.81 476 MET B O 1
ATOM 8202 N N . LEU B 1 477 ? -13.992 -22.734 -9.102 1 93.5 477 LEU B N 1
ATOM 8203 C CA . LEU B 1 477 ? -13.32 -23.984 -8.758 1 93.5 477 LEU B CA 1
ATOM 8204 C C . LEU B 1 477 ? -12.406 -23.797 -7.555 1 93.5 477 LEU B C 1
ATOM 8206 O O . LEU B 1 477 ? -11.555 -22.906 -7.543 1 93.5 477 LEU B O 1
ATOM 8210 N N . PHE B 1 478 ? -12.656 -24.625 -6.535 1 93.25 478 PHE B N 1
ATOM 8211 C CA . PHE B 1 478 ? -11.867 -24.562 -5.309 1 93.25 478 PHE B CA 1
ATOM 8212 C C . PHE B 1 478 ? -10.891 -25.719 -5.223 1 93.25 478 PHE B C 1
ATOM 8214 O O . PHE B 1 478 ? -11.234 -26.859 -5.582 1 93.25 478 PHE B O 1
ATOM 8221 N N . GLU B 1 479 ? -9.656 -25.391 -4.855 1 89.19 479 GLU B N 1
ATOM 8222 C CA . GLU B 1 479 ? -8.672 -26.469 -4.809 1 89.19 479 GLU B CA 1
ATOM 8223 C C . GLU B 1 479 ? -7.648 -26.234 -3.701 1 89.19 479 GLU B C 1
ATOM 8225 O O . GLU B 1 479 ? -7.566 -25.125 -3.15 1 89.19 479 GLU B O 1
ATOM 8230 N N . ALA B 1 480 ? -7.055 -27.328 -3.268 1 84.5 480 ALA B N 1
ATOM 8231 C CA . ALA B 1 480 ? -5.867 -27.234 -2.426 1 84.5 480 ALA B CA 1
ATOM 8232 C C . ALA B 1 480 ? -4.617 -27 -3.27 1 84.5 480 ALA B C 1
ATOM 8234 O O . ALA B 1 480 ? -4.465 -27.594 -4.34 1 84.5 480 ALA B O 1
ATOM 8235 N N . PRO B 1 481 ? -3.764 -26.109 -2.871 1 74.56 481 PRO B N 1
ATOM 8236 C CA . PRO B 1 481 ? -2.594 -25.781 -3.688 1 74.56 481 PRO B CA 1
ATOM 8237 C C . PRO B 1 481 ? -1.51 -26.859 -3.623 1 74.56 481 PRO B C 1
ATOM 8239 O O . PRO B 1 481 ? -0.566 -26.844 -4.418 1 74.56 481 PRO B O 1
ATOM 8242 N N . HIS B 1 482 ? -1.669 -27.828 -2.783 1 72.94 482 HIS B N 1
ATOM 8243 C CA . HIS B 1 482 ? -0.62 -28.844 -2.637 1 72.94 482 HIS B CA 1
ATOM 8244 C C . HIS B 1 482 ? -0.746 -29.922 -3.693 1 72.94 482 HIS B C 1
ATOM 8246 O O . HIS B 1 482 ? -1.756 -30 -4.398 1 72.94 482 HIS B O 1
ATOM 8252 N N . GLY B 1 483 ? 0.271 -30.766 -3.809 1 74.62 483 GLY B N 1
ATOM 8253 C CA . GLY B 1 483 ? 0.302 -31.844 -4.777 1 74.62 483 GLY B CA 1
ATOM 8254 C C . GLY B 1 483 ? -0.339 -33.125 -4.266 1 74.62 483 GLY B C 1
ATOM 8255 O O . GLY B 1 483 ? -1.186 -33.094 -3.371 1 74.62 483 GLY B O 1
ATOM 8256 N N . THR B 1 484 ? 0.005 -34.219 -4.945 1 79.62 484 THR B N 1
ATOM 8257 C CA . THR B 1 484 ? -0.664 -35.5 -4.672 1 79.62 484 THR B CA 1
ATOM 8258 C C . THR B 1 484 ? -0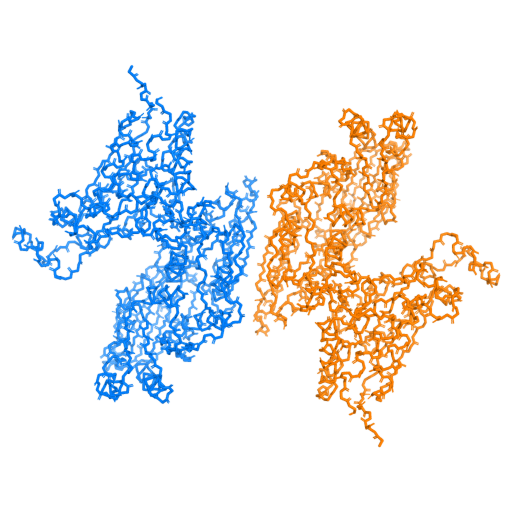.03 -36.188 -3.475 1 79.62 484 THR B C 1
ATOM 8260 O O . THR B 1 484 ? -0.592 -37.156 -2.939 1 79.62 484 THR B O 1
ATOM 8263 N N . ALA B 1 485 ? 1.131 -35.719 -3.049 1 79 485 ALA B N 1
ATOM 8264 C CA . ALA B 1 485 ? 1.856 -36.281 -1.921 1 79 485 ALA B CA 1
ATOM 8265 C C . ALA B 1 485 ? 2.186 -37.75 -2.174 1 79 485 ALA B C 1
ATOM 8267 O O . ALA B 1 485 ? 1.801 -38.625 -1.394 1 79 485 ALA B O 1
ATOM 8268 N N . HIS B 1 486 ? 3.061 -38.031 -3.188 1 79.12 486 HIS B N 1
ATOM 8269 C CA . HIS B 1 486 ? 3.396 -39.344 -3.674 1 79.12 486 HIS B CA 1
ATOM 8270 C C . HIS B 1 486 ? 4.109 -40.156 -2.6 1 79.12 486 HIS B C 1
ATOM 8272 O O . HIS B 1 486 ? 3.746 -41.312 -2.34 1 79.12 486 HIS B O 1
ATOM 8278 N N . ASP B 1 487 ? 5.086 -39.594 -1.929 1 77.31 487 ASP B N 1
ATOM 8279 C CA . ASP B 1 487 ? 5.867 -40.281 -0.916 1 77.31 487 ASP B CA 1
ATOM 8280 C C . ASP B 1 487 ? 4.984 -40.75 0.246 1 77.31 487 ASP B C 1
ATOM 8282 O O . ASP B 1 487 ? 5.148 -41.844 0.762 1 77.31 487 ASP B O 1
ATOM 8286 N N . LEU B 1 488 ? 4.09 -39.969 0.645 1 86.31 488 LEU B N 1
ATOM 8287 C CA . LEU B 1 488 ? 3.178 -40.281 1.732 1 86.31 488 LEU B CA 1
ATOM 8288 C C . LEU B 1 488 ? 2.213 -41.406 1.312 1 86.31 488 LEU B C 1
ATOM 8290 O O . LEU B 1 488 ? 1.806 -42.219 2.135 1 86.31 488 LEU B O 1
ATOM 8294 N N . TYR B 1 489 ? 1.908 -41.375 0.012 1 89.5 489 TYR B N 1
ATOM 8295 C CA . TYR B 1 489 ? 1.009 -42.406 -0.519 1 89.5 489 TYR B CA 1
ATOM 8296 C C . TYR B 1 489 ? 1.667 -43.781 -0.496 1 89.5 489 TYR B C 1
ATOM 8298 O O . TYR B 1 489 ? 1.032 -44.781 -0.134 1 89.5 489 TYR B O 1
ATOM 8306 N N . LEU B 1 490 ? 2.908 -43.719 -0.851 1 87.81 490 LEU B N 1
ATOM 8307 C CA . LEU B 1 490 ? 3.637 -45 -0.832 1 87.81 490 LEU B CA 1
ATOM 8308 C C . LEU B 1 490 ? 3.709 -45.562 0.583 1 87.81 490 LEU B C 1
ATOM 8310 O O . LEU B 1 490 ? 3.527 -46.75 0.785 1 87.81 490 LEU B O 1
ATOM 8314 N N . LYS B 1 491 ? 3.963 -44.719 1.515 1 89.81 491 LYS B N 1
ATOM 8315 C CA . LYS B 1 491 ? 3.986 -45.125 2.91 1 89.81 491 LYS B CA 1
ATOM 8316 C C . LYS B 1 491 ? 2.615 -45.625 3.357 1 89.81 491 LYS B C 1
ATOM 8318 O O . LYS B 1 491 ? 2.52 -46.594 4.129 1 89.81 491 LYS B O 1
ATOM 8323 N N . TYR B 1 492 ? 1.655 -45.062 2.924 1 93.75 492 TYR B N 1
ATOM 8324 C CA . TYR B 1 492 ? 0.28 -45.438 3.209 1 93.75 492 TYR B CA 1
ATOM 8325 C C . TYR B 1 492 ? -0.018 -46.844 2.662 1 93.75 492 TYR B C 1
ATOM 8327 O O . TYR B 1 492 ? -0.611 -47.656 3.354 1 93.75 492 TYR B O 1
ATOM 8335 N N . LEU B 1 493 ? 0.414 -47.031 1.439 1 92.44 493 LEU B N 1
ATOM 8336 C CA . LEU B 1 493 ? 0.193 -48.344 0.816 1 92.44 493 LEU B CA 1
ATOM 8337 C C . LEU B 1 493 ? 0.995 -49.438 1.524 1 92.44 493 LEU B C 1
ATOM 8339 O O . LEU B 1 493 ? 0.484 -50.531 1.768 1 92.44 493 LEU B O 1
ATOM 8343 N N . GLU B 1 494 ? 2.203 -49 1.812 1 91.94 494 GLU B N 1
ATOM 8344 C CA . GLU B 1 494 ? 3.09 -49.969 2.461 1 91.94 494 GLU B CA 1
ATOM 8345 C C . GLU B 1 494 ? 2.547 -50.375 3.824 1 91.94 494 GLU B C 1
ATOM 8347 O O . GLU B 1 494 ? 2.758 -51.531 4.262 1 91.94 494 GLU B O 1
ATOM 8352 N N . SER B 1 495 ? 1.88 -49.562 4.457 1 93.38 495 SER B N 1
ATOM 8353 C CA . SER B 1 495 ? 1.363 -49.812 5.797 1 93.38 495 SER B CA 1
ATOM 8354 C C . SER B 1 495 ? -0.073 -50.312 5.746 1 93.38 495 SER B C 1
ATOM 8356 O O . SER B 1 495 ? -0.734 -50.438 6.781 1 93.38 495 SER B O 1
ATOM 8358 N N . ASP B 1 496 ? -0.577 -50.562 4.672 1 92.31 496 ASP B N 1
ATOM 8359 C CA . ASP B 1 496 ? -1.951 -51.031 4.48 1 92.31 496 ASP B CA 1
ATOM 8360 C C . ASP B 1 496 ? -2.943 -50.062 5.113 1 92.31 496 ASP B C 1
ATOM 8362 O O . ASP B 1 496 ? -3.844 -50.469 5.848 1 92.31 496 ASP B O 1
ATOM 8366 N N . GLY B 1 497 ? -2.555 -48.781 4.887 1 88.81 497 GLY B N 1
ATOM 8367 C CA . GLY B 1 497 ? -3.465 -47.719 5.285 1 88.81 497 GLY B CA 1
ATOM 8368 C C . GLY B 1 497 ? -3.297 -47.312 6.734 1 88.81 497 GLY B C 1
ATOM 8369 O O . GLY B 1 497 ? -4.016 -46.438 7.219 1 88.81 497 GLY B O 1
ATOM 8370 N N . ARG B 1 498 ? -2.346 -47.938 7.648 1 85.94 498 ARG B N 1
ATOM 8371 C CA . ARG B 1 498 ? -2.158 -47.656 9.062 1 85.94 498 ARG B CA 1
ATOM 8372 C C . ARG B 1 498 ? -1.414 -46.312 9.258 1 85.94 498 ARG B C 1
ATOM 8374 O O . ARG B 1 498 ? -1.633 -45.625 10.242 1 85.94 498 ARG B O 1
ATOM 8381 N N . GLU B 1 499 ? -0.574 -45.906 8.32 1 83.25 499 GLU B N 1
ATOM 8382 C CA . GLU B 1 499 ? 0.16 -44.625 8.367 1 83.25 499 GLU B CA 1
ATOM 8383 C C . GLU B 1 499 ? -0.413 -43.625 7.367 1 83.25 499 GLU B C 1
ATOM 8385 O O . GLU B 1 499 ? -0.039 -43.625 6.195 1 83.25 499 GLU B O 1
ATOM 8390 N N . ALA B 1 500 ? -1.233 -42.812 7.797 1 90.19 500 ALA B N 1
ATOM 8391 C CA . ALA B 1 500 ? -1.855 -41.812 6.941 1 90.19 500 ALA B CA 1
ATOM 8392 C C . ALA B 1 500 ? -1.381 -40.406 7.312 1 90.19 500 ALA B C 1
ATOM 8394 O O . ALA B 1 500 ? -2.152 -39.594 7.844 1 90.19 500 ALA B O 1
ATOM 8395 N N . HIS B 1 501 ? -0.14 -40.188 6.949 1 88.62 501 HIS B N 1
ATOM 8396 C CA . HIS B 1 501 ? 0.443 -38.875 7.242 1 88.62 501 HIS B CA 1
ATOM 8397 C C . HIS B 1 501 ? 0.124 -37.875 6.141 1 88.62 501 HIS B C 1
ATOM 8399 O O . HIS B 1 501 ? 0.76 -37.875 5.082 1 88.62 501 HIS B O 1
ATOM 8405 N N . PHE B 1 502 ? -0.843 -37.031 6.359 1 90.06 502 PHE B N 1
ATOM 8406 C CA . PHE B 1 502 ? -1.271 -36.031 5.387 1 90.06 502 PHE B CA 1
ATOM 8407 C C . PHE B 1 502 ? -2.092 -34.938 6.062 1 90.06 502 PHE B C 1
ATOM 8409 O O . PHE B 1 502 ? -3.006 -35.219 6.836 1 90.06 502 PHE B O 1
ATOM 8416 N N . ASN B 1 503 ? -1.699 -33.719 5.832 1 89.62 503 ASN B N 1
ATOM 8417 C CA . ASN B 1 503 ? -2.473 -32.562 6.324 1 89.62 503 ASN B CA 1
ATOM 8418 C C . ASN B 1 503 ? -3.613 -32.219 5.375 1 89.62 503 ASN B C 1
ATOM 8420 O O . ASN B 1 503 ? -3.381 -31.688 4.289 1 89.62 503 ASN B O 1
ATOM 8424 N N . SER B 1 504 ? -4.824 -32.406 5.809 1 91.81 504 SER B N 1
ATOM 8425 C CA . SER B 1 504 ? -5.996 -32.25 4.945 1 91.81 504 SER B CA 1
ATOM 8426 C C . SER B 1 504 ? -6.621 -30.859 5.09 1 91.81 504 SER B C 1
ATOM 8428 O O . SER B 1 504 ? -7.734 -30.625 4.621 1 91.81 504 SER B O 1
ATOM 8430 N N . SER B 1 505 ? -5.945 -29.922 5.672 1 90.5 505 SER B N 1
ATOM 8431 C CA . SER B 1 505 ? -6.523 -28.625 5.996 1 90.5 505 SER B CA 1
ATOM 8432 C C . SER B 1 505 ? -6.965 -27.875 4.738 1 90.5 505 SER B C 1
ATOM 8434 O O . SER B 1 505 ? -8.086 -27.375 4.676 1 90.5 505 SER B O 1
ATOM 8436 N N . ALA B 1 506 ? -6.086 -27.859 3.75 1 89 506 ALA B N 1
ATOM 8437 C CA . ALA B 1 506 ? -6.383 -27.109 2.531 1 89 506 ALA B CA 1
ATOM 8438 C C . ALA B 1 506 ? -7.574 -27.703 1.794 1 89 506 ALA B C 1
ATOM 8440 O O . ALA B 1 506 ? -8.391 -26.984 1.229 1 89 506 ALA B O 1
ATOM 8441 N N . LEU B 1 507 ? -7.695 -28.984 1.841 1 93.19 507 LEU B N 1
ATOM 8442 C CA . LEU B 1 507 ? -8.797 -29.656 1.164 1 93.19 507 LEU B CA 1
ATOM 8443 C C . LEU B 1 507 ? -10.117 -29.406 1.888 1 93.19 507 LEU B C 1
ATOM 8445 O O . LEU B 1 507 ? -11.148 -29.172 1.249 1 93.19 507 LEU B O 1
ATOM 8449 N N . ILE B 1 508 ? -10.078 -29.5 3.178 1 95.25 508 ILE B N 1
ATOM 8450 C CA . ILE B 1 508 ? -11.273 -29.203 3.959 1 95.25 508 ILE B CA 1
ATOM 8451 C C . ILE B 1 508 ? -11.742 -27.781 3.654 1 95.25 508 ILE B C 1
ATOM 8453 O O . ILE B 1 508 ? -12.938 -27.547 3.459 1 95.25 508 ILE B O 1
ATOM 8457 N N . PHE B 1 509 ? -10.781 -26.953 3.619 1 92.06 509 PHE B N 1
ATOM 8458 C CA . PHE B 1 509 ? -11.102 -25.547 3.377 1 92.06 509 PHE B CA 1
ATOM 8459 C C . PHE B 1 509 ? -11.672 -25.359 1.978 1 92.06 509 PHE B C 1
ATOM 8461 O O . PHE B 1 509 ? -12.586 -24.562 1.779 1 92.06 509 PHE B O 1
ATOM 8468 N N . ALA B 1 510 ? -11.125 -26 1.012 1 93.25 510 ALA B N 1
ATOM 8469 C CA . ALA B 1 510 ? -11.648 -25.953 -0.353 1 93.25 510 ALA B CA 1
ATOM 8470 C C . ALA B 1 510 ? -13.102 -26.406 -0.407 1 93.25 510 ALA B C 1
ATOM 8472 O O . ALA B 1 510 ? -13.938 -25.75 -1.044 1 93.25 510 ALA B O 1
ATOM 8473 N N . VAL B 1 511 ? -13.383 -27.453 0.272 1 96.94 511 VAL B N 1
ATOM 8474 C CA . VAL B 1 511 ? -14.742 -27.969 0.319 1 96.94 511 VAL B CA 1
ATOM 8475 C C . VAL B 1 511 ? -15.664 -26.969 0.997 1 96.94 511 VAL B C 1
ATOM 8477 O O . VAL B 1 511 ? -16.75 -26.672 0.498 1 96.94 511 VAL B O 1
ATOM 8480 N N . ALA B 1 512 ? -15.211 -26.469 2.068 1 95.88 512 ALA B N 1
ATOM 8481 C CA . ALA B 1 512 ? -16.016 -25.484 2.807 1 95.88 512 ALA B CA 1
ATOM 8482 C C . ALA B 1 512 ? -16.312 -24.25 1.954 1 95.88 512 ALA B C 1
ATOM 8484 O O . ALA B 1 512 ? -17.422 -23.719 1.979 1 95.88 512 ALA B O 1
ATOM 8485 N N . ASN B 1 513 ? -15.305 -23.781 1.269 1 93.31 513 ASN B N 1
ATOM 8486 C CA . ASN B 1 513 ? -15.492 -22.641 0.387 1 93.31 513 ASN B CA 1
ATOM 8487 C C . ASN B 1 513 ? -16.531 -22.922 -0.696 1 93.31 513 ASN B C 1
ATOM 8489 O O . ASN B 1 513 ? -17.344 -22.062 -1.024 1 93.31 513 ASN B O 1
ATOM 8493 N N . ALA B 1 514 ? -16.422 -24.109 -1.268 1 96.38 514 ALA B N 1
ATOM 8494 C CA . ALA B 1 514 ? -17.375 -24.484 -2.301 1 96.38 514 ALA B CA 1
ATOM 8495 C C . ALA B 1 514 ? -18.797 -24.516 -1.748 1 96.38 514 ALA B C 1
ATOM 8497 O O . ALA B 1 514 ? -19.719 -24 -2.379 1 96.38 514 ALA B O 1
ATOM 8498 N N . LEU B 1 515 ? -18.938 -25.016 -0.591 1 97.25 515 LEU B N 1
ATOM 8499 C CA . LEU B 1 515 ? -20.25 -25.109 0.036 1 97.25 515 LEU B CA 1
ATOM 8500 C C . LEU B 1 515 ? -20.781 -23.719 0.392 1 97.25 515 LEU B C 1
ATOM 8502 O O . LEU B 1 515 ? -21.969 -23.453 0.237 1 97.25 515 LEU B O 1
ATOM 8506 N N . GLU B 1 516 ? -19.906 -22.953 0.909 1 94.69 516 GLU B N 1
ATOM 8507 C CA . GLU B 1 516 ? -20.297 -21.578 1.227 1 94.69 516 GLU B CA 1
ATOM 8508 C C . GLU B 1 516 ? -20.797 -20.844 -0.015 1 94.69 516 GLU B C 1
ATOM 8510 O O . GLU B 1 516 ? -21.812 -20.141 0.037 1 94.69 516 GLU B O 1
ATOM 8515 N N . THR B 1 517 ? -20.125 -21 -1.086 1 93.12 517 THR B N 1
ATOM 8516 C CA . THR B 1 517 ? -20.5 -20.375 -2.352 1 93.12 517 THR B CA 1
ATOM 8517 C C . THR B 1 517 ? -21.859 -20.875 -2.83 1 93.12 517 THR B C 1
ATOM 8519 O O . THR B 1 517 ? -22.703 -20.078 -3.254 1 93.12 517 THR B O 1
ATOM 8522 N N . LEU B 1 518 ? -22.078 -22.156 -2.764 1 95.88 518 LEU B N 1
ATOM 8523 C CA . LEU B 1 518 ? -23.375 -22.719 -3.125 1 95.88 518 LEU B CA 1
ATOM 8524 C C . LEU B 1 518 ? -24.484 -22.141 -2.248 1 95.88 518 LEU B C 1
ATOM 8526 O O . LEU B 1 518 ? -25.562 -21.781 -2.744 1 95.88 518 LEU B O 1
ATOM 8530 N N . GLY B 1 519 ? -24.188 -22.094 -1.003 1 95.88 519 GLY B N 1
ATOM 8531 C CA . GLY B 1 519 ? -25.156 -21.531 -0.068 1 95.88 519 GLY B CA 1
ATOM 8532 C C . GLY B 1 519 ? -25.531 -20.094 -0.375 1 95.88 519 GLY B C 1
ATOM 8533 O O . GLY B 1 519 ? -26.703 -19.734 -0.318 1 95.88 519 GLY B O 1
ATOM 8534 N N . GLU B 1 520 ? -24.516 -19.344 -0.667 1 91.12 520 GLU B N 1
ATOM 8535 C CA . GLU B 1 520 ? -24.75 -17.953 -1.001 1 91.12 520 GLU B CA 1
ATOM 8536 C C . GLU B 1 520 ? -25.578 -17.812 -2.281 1 91.12 520 GLU B C 1
ATOM 8538 O O . GLU B 1 520 ? -26.5 -17 -2.348 1 91.12 520 GLU B O 1
ATOM 8543 N N . ARG B 1 521 ? -25.25 -18.625 -3.256 1 92.38 521 ARG B N 1
ATOM 8544 C CA . ARG B 1 521 ? -25.906 -18.531 -4.551 1 92.38 521 ARG B CA 1
ATOM 8545 C C . ARG B 1 521 ? -27.375 -18.969 -4.441 1 92.38 521 ARG B C 1
ATOM 8547 O O . ARG B 1 521 ? -28.234 -18.453 -5.152 1 92.38 521 ARG B O 1
ATOM 8554 N N . GLU B 1 522 ? -27.688 -19.875 -3.473 1 94.25 522 GLU B N 1
ATOM 8555 C CA . GLU B 1 522 ? -29.031 -20.406 -3.311 1 94.25 522 GLU B CA 1
ATOM 8556 C C . GLU B 1 522 ? -29.766 -19.703 -2.17 1 94.25 522 GLU B C 1
ATOM 8558 O O . GLU B 1 522 ? -30.906 -20.047 -1.85 1 94.25 522 GLU B O 1
ATOM 8563 N N . ALA B 1 523 ? -29.156 -18.766 -1.604 1 94.06 523 ALA B N 1
ATOM 8564 C CA . ALA B 1 523 ? -29.719 -18.125 -0.409 1 94.06 523 ALA B CA 1
ATOM 8565 C C . ALA B 1 523 ? -30.078 -19.172 0.643 1 94.06 523 ALA B C 1
ATOM 8567 O O . ALA B 1 523 ? -31.188 -19.125 1.199 1 94.06 523 ALA B O 1
ATOM 8568 N N . ASN B 1 524 ? -29.312 -20.172 0.775 1 95.31 524 ASN B N 1
ATOM 8569 C CA . ASN B 1 524 ? -29.438 -21.25 1.744 1 95.31 524 ASN B CA 1
ATOM 8570 C C . ASN B 1 524 ? -28.656 -20.953 3.023 1 95.31 524 ASN B C 1
ATOM 8572 O O . ASN B 1 524 ? -27.5 -21.359 3.154 1 95.31 524 ASN B O 1
ATOM 8576 N N . ALA B 1 525 ? -29.281 -20.391 3.961 1 95.31 525 ALA B N 1
ATOM 8577 C CA . ALA B 1 525 ? -28.625 -19.938 5.18 1 95.31 525 ALA B CA 1
ATOM 8578 C C . ALA B 1 525 ? -28.031 -21.094 5.965 1 95.31 525 ALA B C 1
ATOM 8580 O O . ALA B 1 525 ? -26.969 -20.969 6.566 1 95.31 525 ALA B O 1
ATOM 8581 N N . ALA B 1 526 ? -28.766 -22.141 5.945 1 94.88 526 ALA B N 1
ATOM 8582 C CA . ALA B 1 526 ? -28.281 -23.312 6.684 1 94.88 526 ALA B CA 1
ATOM 8583 C C . ALA B 1 526 ? -26.969 -23.828 6.117 1 94.88 526 ALA B C 1
ATOM 8585 O O . ALA B 1 526 ? -26.078 -24.219 6.871 1 94.88 526 ALA B O 1
ATOM 8586 N N . LEU B 1 527 ? -26.859 -23.844 4.824 1 96.19 527 LEU B N 1
ATOM 8587 C CA . LEU B 1 527 ? -25.641 -24.312 4.176 1 96.19 527 LEU B CA 1
ATOM 8588 C C . LEU B 1 527 ? -24.484 -23.359 4.438 1 96.19 527 LEU B C 1
ATOM 8590 O O . LEU B 1 527 ? -23.359 -23.781 4.656 1 96.19 527 LEU B O 1
ATOM 8594 N N . VAL B 1 528 ? -24.75 -22.078 4.387 1 95.94 528 VAL B N 1
ATOM 8595 C CA . VAL B 1 528 ? -23.719 -21.078 4.664 1 95.94 528 VAL B CA 1
ATOM 8596 C C . VAL B 1 528 ? -23.219 -21.234 6.098 1 95.94 528 VAL B C 1
ATOM 8598 O O . VAL B 1 528 ? -22.016 -21.203 6.348 1 95.94 528 VAL B O 1
ATOM 8601 N N . ASP B 1 529 ? -24.125 -21.422 6.992 1 95.44 529 ASP B N 1
ATOM 8602 C CA . ASP B 1 529 ? -23.766 -21.609 8.391 1 95.44 529 ASP B CA 1
ATOM 8603 C C . ASP B 1 529 ? -22.906 -22.859 8.578 1 95.44 529 ASP B C 1
ATOM 8605 O O . ASP B 1 529 ? -21.938 -22.859 9.344 1 95.44 529 ASP B O 1
ATOM 8609 N N . TYR B 1 530 ? -23.344 -23.891 7.914 1 95.75 530 TYR B N 1
ATOM 8610 C CA . TYR B 1 530 ? -22.594 -25.141 7.996 1 95.75 530 TYR B CA 1
ATOM 8611 C C . TYR B 1 530 ? -21.172 -24.938 7.469 1 95.75 530 TYR B C 1
ATOM 8613 O O . TYR B 1 530 ? -20.203 -25.375 8.102 1 95.75 530 TYR B O 1
ATOM 8621 N N . ALA B 1 531 ? -21.016 -24.344 6.277 1 96.5 531 ALA B N 1
ATOM 8622 C CA . ALA B 1 531 ? -19.719 -24.141 5.648 1 96.5 531 ALA B CA 1
ATOM 8623 C C . ALA B 1 531 ? -18.812 -23.281 6.527 1 96.5 531 ALA B C 1
ATOM 8625 O O . ALA B 1 531 ? -17.641 -23.594 6.723 1 96.5 531 ALA B O 1
ATOM 8626 N N . THR B 1 532 ? -19.312 -22.219 7.086 1 94.12 532 THR B N 1
ATOM 8627 C CA . THR B 1 532 ? -18.562 -21.344 7.969 1 94.12 532 THR B CA 1
ATOM 8628 C C . THR B 1 532 ? -18.172 -22.078 9.25 1 94.12 532 THR B C 1
ATOM 8630 O O . THR B 1 532 ? -17.078 -21.859 9.781 1 94.12 532 THR B O 1
ATOM 8633 N N . GLY B 1 533 ? -19.094 -22.844 9.695 1 94.75 533 GLY B N 1
ATOM 8634 C CA . GLY B 1 533 ? -18.797 -23.672 10.859 1 94.75 533 GLY B CA 1
ATOM 8635 C C . GLY B 1 533 ? -17.672 -24.656 10.617 1 94.75 533 GLY B C 1
ATOM 8636 O O . GLY B 1 533 ? -16.844 -24.891 11.508 1 94.75 533 GLY B O 1
ATOM 8637 N N . LEU B 1 534 ? -17.703 -25.266 9.453 1 96.44 534 LEU B N 1
ATOM 8638 C CA . LEU B 1 534 ? -16.656 -26.203 9.086 1 96.44 534 LEU B CA 1
ATOM 8639 C C . LEU B 1 534 ? -15.289 -25.531 9.086 1 96.44 534 LEU B C 1
ATOM 8641 O O . LEU B 1 534 ? -14.312 -26.078 9.594 1 96.44 534 LEU B O 1
ATOM 8645 N N . LYS B 1 535 ? -15.164 -24.359 8.5 1 92.94 535 LYS B N 1
ATOM 8646 C CA . LYS B 1 535 ? -13.922 -23.594 8.508 1 92.94 535 LYS B CA 1
ATOM 8647 C C . LYS B 1 535 ? -13.484 -23.281 9.93 1 92.94 535 LYS B C 1
ATOM 8649 O O . LYS B 1 535 ? -12.305 -23.422 10.273 1 92.94 535 LYS B O 1
ATOM 8654 N N . ALA B 1 536 ? -14.438 -22.875 10.75 1 92.44 536 ALA B N 1
ATOM 8655 C CA . ALA B 1 536 ? -14.133 -22.562 12.148 1 92.44 536 ALA B CA 1
ATOM 8656 C C . ALA B 1 536 ? -13.633 -23.797 12.891 1 92.44 536 ALA B C 1
ATOM 8658 O O . ALA B 1 536 ? -12.695 -23.719 13.688 1 92.44 536 ALA B O 1
ATOM 8659 N N . ALA B 1 537 ? -14.359 -24.891 12.648 1 95.44 537 ALA B N 1
ATOM 8660 C CA . ALA B 1 537 ? -13.961 -26.141 13.281 1 95.44 537 ALA B CA 1
ATOM 8661 C C . ALA B 1 537 ? -12.516 -26.5 12.938 1 95.44 537 ALA B C 1
ATOM 8663 O O . ALA B 1 537 ? -11.758 -26.953 13.797 1 95.44 537 ALA B O 1
ATOM 8664 N N . LEU B 1 538 ? -12.148 -26.328 11.688 1 93.62 538 LEU B N 1
ATOM 8665 C CA . LEU B 1 538 ? -10.789 -26.578 11.227 1 93.62 538 LEU B CA 1
ATOM 8666 C C . LEU B 1 538 ? -9.789 -25.688 11.945 1 93.62 538 LEU B C 1
ATOM 8668 O O . LEU B 1 538 ? -8.805 -26.156 12.5 1 93.62 538 LEU B O 1
ATOM 8672 N N . ILE B 1 539 ? -10.039 -24.422 11.93 1 88.56 539 ILE B N 1
ATOM 8673 C CA . ILE B 1 539 ? -9.148 -23.422 12.508 1 88.56 539 ILE B CA 1
ATOM 8674 C C . ILE B 1 539 ? -9.008 -23.656 14.008 1 88.56 539 ILE B C 1
ATOM 8676 O O . ILE B 1 539 ? -7.898 -23.609 14.547 1 88.56 539 ILE B O 1
ATOM 8680 N N . ASP B 1 540 ? -10.117 -24 14.664 1 91.56 540 ASP B N 1
ATOM 8681 C CA . ASP B 1 540 ? -10.109 -24.25 16.109 1 91.56 540 ASP B CA 1
ATOM 8682 C C . ASP B 1 540 ? -9.344 -25.516 16.453 1 91.56 540 ASP B C 1
ATOM 8684 O O . ASP B 1 540 ? -8.695 -25.594 17.5 1 91.56 540 ASP B O 1
ATOM 8688 N N . THR B 1 541 ? -9.516 -26.484 15.656 1 93.75 541 THR B N 1
ATOM 8689 C CA . THR B 1 541 ? -8.789 -27.734 15.875 1 93.75 541 THR B CA 1
ATOM 8690 C C . THR B 1 541 ? -7.285 -27.484 15.914 1 93.75 541 THR B C 1
ATOM 8692 O O . THR B 1 541 ? -6.602 -27.906 16.844 1 93.75 541 THR B O 1
ATOM 8695 N N . VAL B 1 542 ? -6.805 -26.75 14.977 1 88.56 542 VAL B N 1
ATOM 8696 C CA . VAL B 1 542 ? -5.379 -26.438 14.922 1 88.56 542 VAL B CA 1
ATOM 8697 C C . VAL B 1 542 ? -5.008 -25.5 16.078 1 88.56 542 VAL B C 1
ATOM 8699 O O . VAL B 1 542 ? -3.939 -25.641 16.672 1 88.56 542 VAL B O 1
ATOM 8702 N N . ALA B 1 543 ? -5.906 -24.594 16.375 1 86.44 543 ALA B N 1
ATOM 8703 C CA . ALA B 1 543 ? -5.672 -23.656 17.469 1 86.44 543 ALA B CA 1
ATOM 8704 C C . ALA B 1 543 ? -5.508 -24.375 18.797 1 86.44 543 ALA B C 1
ATOM 8706 O O . ALA B 1 543 ? -4.746 -23.922 19.656 1 86.44 543 ALA B O 1
ATOM 8707 N N . ASP B 1 544 ? -6.172 -25.5 18.906 1 90.5 544 ASP B N 1
ATOM 8708 C CA . ASP B 1 544 ? -6.133 -26.281 20.141 1 90.5 544 ASP B CA 1
ATOM 8709 C C . ASP B 1 544 ? -4.934 -27.219 20.156 1 90.5 544 ASP B C 1
ATOM 8711 O O . ASP B 1 544 ? -4.781 -28.016 21.094 1 90.5 544 ASP B O 1
ATOM 8715 N N . GLY B 1 545 ? -4.223 -27.203 19.156 1 89.75 545 GLY B N 1
ATOM 8716 C CA . GLY B 1 545 ? -2.965 -27.938 19.141 1 89.75 545 GLY B CA 1
ATOM 8717 C C . GLY B 1 545 ? -3.072 -29.312 18.516 1 89.75 545 GLY B C 1
ATOM 8718 O O . GLY B 1 545 ? -2.137 -30.109 18.594 1 89.75 545 GLY B O 1
ATOM 8719 N N . ILE B 1 546 ? -4.199 -29.719 18.047 1 93.69 546 ILE B N 1
ATOM 8720 C CA . ILE B 1 546 ? -4.344 -30.984 17.312 1 93.69 546 ILE B CA 1
ATOM 8721 C C . ILE B 1 546 ? -3.846 -30.812 15.883 1 93.69 546 ILE B C 1
ATOM 8723 O O . ILE B 1 546 ? -4.5 -30.156 15.062 1 93.69 546 ILE B O 1
ATOM 8727 N N . ILE B 1 547 ? -2.666 -31.359 15.617 1 90.12 547 ILE B N 1
ATOM 8728 C CA . ILE B 1 547 ? -2.008 -31.031 14.359 1 90.12 547 ILE B CA 1
ATOM 8729 C C . ILE B 1 547 ? -1.438 -32.312 13.734 1 90.12 547 ILE B C 1
ATOM 8731 O O . ILE B 1 547 ? -1.304 -33.312 14.414 1 90.12 547 ILE B O 1
ATOM 8735 N N . THR B 1 548 ? -1.257 -32.188 12.438 1 89.62 548 THR B N 1
ATOM 8736 C CA . THR B 1 548 ? -0.571 -33.25 11.727 1 89.62 548 THR B CA 1
ATOM 8737 C C . THR B 1 548 ? 0.941 -33.062 11.781 1 89.62 548 THR B C 1
ATOM 8739 O O . THR B 1 548 ? 1.423 -32.031 12.258 1 89.62 548 THR B O 1
ATOM 8742 N N . GLY B 1 549 ? 1.647 -34.031 11.281 1 82.44 549 GLY B N 1
ATOM 8743 C CA . GLY B 1 549 ? 3.094 -34.094 11.422 1 82.44 549 GLY B CA 1
ATOM 8744 C C . GLY B 1 549 ? 3.807 -32.875 10.82 1 82.44 549 GLY B C 1
ATOM 8745 O O . GLY B 1 549 ? 4.836 -32.438 11.336 1 82.44 549 GLY B O 1
ATOM 8746 N N . ASP B 1 550 ? 3.309 -32.406 9.805 1 77.81 550 ASP B N 1
ATOM 8747 C CA . ASP B 1 550 ? 3.963 -31.312 9.094 1 77.81 550 ASP B CA 1
ATOM 8748 C C . ASP B 1 550 ? 3.926 -30.031 9.922 1 77.81 550 ASP B C 1
ATOM 8750 O O . ASP B 1 550 ? 4.723 -29.109 9.695 1 77.81 550 ASP B O 1
ATOM 8754 N N . LEU B 1 551 ? 3.021 -29.891 10.906 1 79.69 551 LEU B N 1
ATOM 8755 C CA . LEU B 1 551 ? 2.855 -28.672 11.703 1 79.69 551 LEU B CA 1
ATOM 8756 C C . LEU B 1 551 ? 3.521 -28.812 13.07 1 79.69 551 LEU B C 1
ATOM 8758 O O . LEU B 1 551 ? 3.496 -27.891 13.875 1 79.69 551 LEU B O 1
ATOM 8762 N N . LYS B 1 552 ? 4.156 -29.938 13.211 1 81.38 552 LYS B N 1
ATOM 8763 C CA . LYS B 1 552 ? 4.789 -30.172 14.508 1 81.38 552 LYS B CA 1
ATOM 8764 C C . LYS B 1 552 ? 5.828 -29.094 14.82 1 81.38 552 LYS B C 1
ATOM 8766 O O . LYS B 1 552 ? 6.676 -28.781 13.984 1 81.38 552 LYS B O 1
ATOM 8771 N N . GLY B 1 553 ? 5.73 -28.562 15.945 1 76 553 GLY B N 1
ATOM 8772 C CA . GLY B 1 553 ? 6.695 -27.562 16.391 1 76 553 GLY B CA 1
ATOM 8773 C C . GLY B 1 553 ? 6.406 -26.172 15.852 1 76 553 GLY B C 1
ATOM 8774 O O . GLY B 1 553 ? 7.152 -25.234 16.125 1 76 553 GLY B O 1
ATOM 8775 N N . LYS B 1 554 ? 5.316 -26.031 15.219 1 75.56 554 LYS B N 1
ATOM 8776 C CA . LYS B 1 554 ? 5.062 -24.766 14.562 1 75.56 554 LYS B CA 1
ATOM 8777 C C . LYS B 1 554 ? 3.918 -24.016 15.234 1 75.56 554 LYS B C 1
ATOM 8779 O O . LYS B 1 554 ? 3.504 -22.953 14.773 1 75.56 554 LYS B O 1
ATOM 8784 N N . THR B 1 555 ? 3.455 -24.547 16.328 1 77.5 555 THR B N 1
ATOM 8785 C CA . THR B 1 555 ? 2.375 -23.859 17.031 1 77.5 555 THR B CA 1
ATOM 8786 C C . THR B 1 555 ? 2.93 -22.922 18.094 1 77.5 555 THR B C 1
ATOM 8788 O O . THR B 1 555 ? 4.121 -22.969 18.422 1 77.5 555 THR B O 1
ATOM 8791 N N . THR B 1 556 ? 2.188 -22.062 18.625 1 75.44 556 THR B N 1
ATOM 8792 C CA . THR B 1 556 ? 2.582 -21.109 19.656 1 75.44 556 THR B CA 1
ATOM 8793 C C . THR B 1 556 ? 2.908 -21.844 20.953 1 75.44 556 THR B C 1
ATOM 8795 O O . THR B 1 556 ? 3.594 -21.297 21.828 1 75.44 556 THR B O 1
ATOM 8798 N N . ASP B 1 557 ? 2.42 -23.047 21.125 1 82.19 557 ASP B N 1
ATOM 8799 C CA . ASP B 1 557 ? 2.684 -23.891 22.297 1 82.19 557 ASP B CA 1
ATOM 8800 C C . ASP B 1 557 ? 3.029 -25.312 21.891 1 82.19 557 ASP B C 1
ATOM 8802 O O . ASP B 1 557 ? 2.221 -26.234 22.062 1 82.19 557 ASP B O 1
ATOM 8806 N N . PRO B 1 558 ? 4.23 -25.5 21.453 1 83 558 PRO B N 1
ATOM 8807 C CA . PRO B 1 558 ? 4.637 -26.812 20.953 1 83 558 PRO B CA 1
ATOM 8808 C C . PRO B 1 558 ? 4.492 -27.922 21.984 1 83 558 PRO B C 1
ATOM 8810 O O . PRO B 1 558 ? 4.258 -29.078 21.641 1 83 558 PRO B O 1
ATOM 8813 N N . ALA B 1 559 ? 4.625 -27.547 23.234 1 86.12 559 ALA B N 1
ATOM 8814 C CA . ALA B 1 559 ? 4.555 -28.531 24.312 1 86.12 559 ALA B CA 1
ATOM 8815 C C . ALA B 1 559 ? 3.145 -29.109 24.438 1 86.12 559 ALA B C 1
ATOM 8817 O O . ALA B 1 559 ? 2.963 -30.234 24.906 1 86.12 559 ALA B O 1
ATOM 8818 N N . ALA B 1 560 ? 2.145 -28.438 24.031 1 89.06 560 ALA B N 1
ATOM 8819 C CA . ALA B 1 560 ? 0.747 -28.844 24.188 1 89.06 560 ALA B CA 1
ATOM 8820 C C . ALA B 1 560 ? 0.202 -29.469 22.906 1 89.06 560 ALA B C 1
ATOM 8822 O O . ALA B 1 560 ? -0.986 -29.781 22.828 1 89.06 560 ALA B O 1
ATOM 8823 N N . GLU B 1 561 ? 1.048 -29.75 21.938 1 91.88 561 GLU B N 1
ATOM 8824 C CA . GLU B 1 561 ? 0.606 -30.25 20.641 1 91.88 561 GLU B CA 1
ATOM 8825 C C . GLU B 1 561 ? 0.176 -31.719 20.75 1 91.88 561 GLU B C 1
ATOM 8827 O O . GLU B 1 561 ? 0.797 -32.5 21.469 1 91.88 561 GLU B O 1
ATOM 8832 N N . THR B 1 562 ? -0.912 -32.125 20.188 1 94.5 562 THR B N 1
ATOM 8833 C CA . THR B 1 562 ? -1.345 -33.5 19.969 1 94.5 562 THR B CA 1
ATOM 8834 C C . THR B 1 562 ? -1.204 -33.875 18.5 1 94.5 562 THR B C 1
ATOM 8836 O O . THR B 1 562 ? -1.943 -33.406 17.656 1 94.5 562 THR B O 1
ATOM 8839 N N . LEU B 1 563 ? -0.288 -34.781 18.312 1 93.31 563 LEU B N 1
ATOM 8840 C CA . LEU B 1 563 ? -0.029 -35.219 16.938 1 93.31 563 LEU B CA 1
ATOM 8841 C C . LEU B 1 563 ? -1.019 -36.281 16.516 1 93.31 563 LEU B C 1
ATOM 8843 O O . LEU B 1 563 ? -1.215 -37.281 17.25 1 93.31 563 LEU B O 1
ATOM 8847 N N . VAL B 1 564 ? -1.665 -36.094 15.469 1 94.56 564 VAL B N 1
ATOM 8848 C CA . VAL B 1 564 ? -2.6 -37.062 14.914 1 94.56 564 VAL B CA 1
ATOM 8849 C C . VAL B 1 564 ? -2.307 -37.281 13.43 1 94.56 564 VAL B C 1
ATOM 8851 O O . VAL B 1 564 ? -1.632 -36.469 12.805 1 94.56 564 VAL B O 1
ATOM 8854 N N . ASP B 1 565 ? -2.67 -38.375 12.891 1 93.75 565 ASP B N 1
ATOM 8855 C CA . ASP B 1 565 ? -2.557 -38.562 11.453 1 93.75 565 ASP B CA 1
ATOM 8856 C C . ASP B 1 565 ? -3.758 -38 10.719 1 93.75 565 ASP B C 1
ATOM 8858 O O . ASP B 1 565 ? -4.539 -37.219 11.297 1 93.75 565 ASP B O 1
ATOM 8862 N N . MET B 1 566 ? -3.875 -38.25 9.484 1 94.31 566 MET B N 1
ATOM 8863 C CA . MET B 1 566 ? -4.926 -37.656 8.656 1 94.31 566 MET B CA 1
ATOM 8864 C C . MET B 1 566 ? -6.305 -38.031 9.195 1 94.31 566 MET B C 1
ATOM 8866 O O . MET B 1 566 ? -7.176 -37.156 9.32 1 94.31 566 MET B O 1
ATOM 8870 N N . GLN B 1 567 ? -6.516 -39.281 9.562 1 94.94 567 GLN B N 1
ATOM 8871 C CA . GLN B 1 567 ? -7.809 -39.75 10.055 1 94.94 567 GLN B CA 1
ATOM 8872 C C . GLN B 1 567 ? -8.164 -39.094 11.375 1 94.94 567 GLN B C 1
ATOM 8874 O O . GLN B 1 567 ? -9.289 -38.594 11.555 1 94.94 567 GLN B O 1
ATOM 8879 N N . GLY B 1 568 ? -7.191 -39.156 12.203 1 95.56 568 GLY B N 1
ATOM 8880 C CA . GLY B 1 568 ? -7.41 -38.5 13.484 1 95.56 568 GLY B CA 1
ATOM 8881 C C . GLY B 1 568 ? -7.723 -37.031 13.352 1 95.56 568 GLY B C 1
ATOM 8882 O O . GLY B 1 568 ? -8.516 -36.469 14.117 1 95.56 568 GLY B O 1
ATOM 8883 N N . PHE B 1 569 ? -7.051 -36.438 12.461 1 95.5 569 PHE B N 1
ATOM 8884 C CA . PHE B 1 569 ? -7.266 -35 12.234 1 95.5 569 PHE B CA 1
ATOM 8885 C C . PHE B 1 569 ? -8.688 -34.75 11.75 1 95.5 569 PHE B C 1
ATOM 8887 O O . PHE B 1 569 ? -9.367 -33.844 12.25 1 95.5 569 PHE B O 1
ATOM 8894 N N . LEU B 1 570 ? -9.148 -35.5 10.797 1 96.5 570 LEU B N 1
ATOM 8895 C CA . LEU B 1 570 ? -10.5 -35.344 10.266 1 96.5 570 LEU B CA 1
ATOM 8896 C C . LEU B 1 570 ? -11.547 -35.594 11.352 1 96.5 570 LEU B C 1
ATOM 8898 O O . LEU B 1 570 ? -12.547 -34.875 11.422 1 96.5 570 LEU B O 1
ATOM 8902 N N . ASP B 1 571 ? -11.273 -36.531 12.141 1 96.5 571 ASP B N 1
ATOM 8903 C CA . ASP B 1 571 ? -12.188 -36.844 13.242 1 96.5 571 ASP B CA 1
ATOM 8904 C C . ASP B 1 571 ? -12.266 -35.656 14.227 1 96.5 571 ASP B C 1
ATOM 8906 O O . ASP B 1 571 ? -13.352 -35.344 14.711 1 96.5 571 ASP B O 1
ATOM 8910 N N . ALA B 1 572 ? -11.125 -35.156 14.516 1 96.88 572 ALA B N 1
ATOM 8911 C CA . ALA B 1 572 ? -11.078 -34.031 15.445 1 96.88 572 ALA B CA 1
ATOM 8912 C C . ALA B 1 572 ? -11.883 -32.875 14.922 1 96.88 572 ALA B C 1
ATOM 8914 O O . ALA B 1 572 ? -12.586 -32.188 15.68 1 96.88 572 ALA B O 1
ATOM 8915 N N . VAL B 1 573 ? -11.766 -32.594 13.648 1 96.75 573 VAL B N 1
ATOM 8916 C CA . VAL B 1 573 ? -12.523 -31.5 13.039 1 96.75 573 VAL B CA 1
ATOM 8917 C C . VAL B 1 573 ? -14.016 -31.812 13.07 1 96.75 573 VAL B C 1
ATOM 8919 O O . VAL B 1 573 ? -14.828 -30.953 13.414 1 96.75 573 VAL B O 1
ATOM 8922 N N . ALA B 1 574 ? -14.391 -33.031 12.781 1 96.62 574 ALA B N 1
ATOM 8923 C CA . ALA B 1 574 ? -15.781 -33.469 12.727 1 96.62 574 ALA B CA 1
ATOM 8924 C C . ALA B 1 574 ? -16.438 -33.344 14.102 1 96.62 574 ALA B C 1
ATOM 8926 O O . ALA B 1 574 ? -17.625 -33.031 14.195 1 96.62 574 ALA B O 1
ATOM 8927 N N . GLU B 1 575 ? -15.695 -33.594 15.055 1 95.31 575 GLU B N 1
ATOM 8928 C CA . GLU B 1 575 ? -16.219 -33.594 16.422 1 95.31 575 GLU B CA 1
ATOM 8929 C C . GLU B 1 575 ? -16.641 -32.188 16.844 1 95.31 575 GLU B C 1
ATOM 8931 O O . GLU B 1 575 ? -17.469 -32.031 17.75 1 95.31 575 GLU B O 1
ATOM 8936 N N . ARG B 1 576 ? -16.141 -31.25 16.219 1 94.69 576 ARG B N 1
ATOM 8937 C CA . ARG B 1 576 ? -16.422 -29.859 16.594 1 94.69 576 ARG B CA 1
ATOM 8938 C C . ARG B 1 576 ? -17.672 -29.344 15.883 1 94.69 576 ARG B C 1
ATOM 8940 O O . ARG B 1 576 ? -18.172 -28.266 16.203 1 94.69 576 ARG B O 1
ATOM 8947 N N . LEU B 1 577 ? -18.109 -30.062 14.969 1 93.5 577 LEU B N 1
ATOM 8948 C CA . LEU B 1 577 ? -19.312 -29.672 14.242 1 93.5 577 LEU B CA 1
ATOM 8949 C C . LEU B 1 577 ? -20.562 -30.141 14.969 1 93.5 577 LEU B C 1
ATOM 8951 O O . LEU B 1 577 ? -20.562 -31.203 15.594 1 93.5 577 LEU B O 1
ATOM 8955 N N . PRO B 1 578 ? -21.547 -29.266 15 1 78.56 578 PRO B N 1
ATOM 8956 C CA . PRO B 1 578 ? -22.797 -29.688 15.648 1 78.56 578 PRO B CA 1
ATOM 8957 C C . PRO B 1 578 ? -23.406 -30.922 14.984 1 78.56 578 PRO B C 1
ATOM 8959 O O . PRO B 1 578 ? -23.266 -31.109 13.773 1 78.56 578 PRO B O 1
ATOM 8962 N N . ALA B 1 579 ? -24.047 -31.812 15.914 1 65.31 579 ALA B N 1
ATOM 8963 C CA . ALA B 1 579 ? -24.734 -33.031 15.469 1 65.31 579 ALA B CA 1
ATOM 8964 C C . ALA B 1 579 ? -25.969 -32.688 14.641 1 65.31 579 ALA B C 1
ATOM 8966 O O . ALA B 1 579 ? -26.641 -31.688 14.898 1 65.31 579 ALA B O 1
#